Protein AF-0000000068884683 (afdb_homodimer)

Secondary structure (DSSP, 8-state):
--EEEEEEPP---SHHHHH-GGGT-EESS-EEE-TTT--EEE-SSEEEE--STTTSB-HHHHHHHB-EEEEEEEEEEEES-EEEEEEEE-TT-SSPEEEEEEEEEE--EEEEEEEEEEEP--TT--EEEEEEEESS-EEEEEEEEEEEESSPPPP--EEEEEEESS-HHHHHHHHHHHIIIIITSSSGGGGSEEEEEEETT--S-HHHH--SSEEEEE----HHHHHHHHHHHHHHTSSS--SEEEEEESSEEE-HHHHHHHHHHHTTB-GGGTTPEEE-EEEESSSTTEEEES-EEE-TTT--EEESS--EETTSHHHHHHHHH--HHHHHTT-EEE--TTEEEEEHHHHHHH-PPPS-SSSSHHHHHHHHH---EE--TT-EEEE--SGGG--HIIIIIIHHHHHHHHHHHT--SS-HHHHHHHHHHHHHHHHHTT-HHHHHHHHHHHHHHHT-THHHHSTTHHHHHHHHHHHSPPPEEHHHHHHHHHHTT-TT--GGG--HHHHH------HHHHHHHHHHTTTTSSS-TTS------SS--SEEEE--TT---HHHHTT-SEEEEEETTTTEEEEEE--HHHHHHHHHHHHHHHHHHHHHHHHHHHHHHHHHHHHTSHHHHHHHHT--/--EEEEEEPP---SHHHHH-GGGT-EESS-EEE-TTT--EEE-SSEEEE--STTTSB-HHHHHHHB-EEEEEEEEEEEES-EEEEEEEE-TT-SS-EEEEEEEEEE--EEEEEEEEEEEP--TT--EEEEEEEESS-EEEEEEEEEEEESSPPPP--EEEEEEESS-HHHHHHHHHHHIIIIITSSSGGGGSEEEEEEETT--S-HHHH--SSEEEEE----HHHHHHHHHHHHHHTSSS--SEEEEE-SSEEE-HHHHHHHHHHHTTB-GGGTTPEEE-EEEESSSTTEEEES-EEE-TTT--EEESS--EETTSHHHHHHHHH--HHHHHTT-EEE--TTEEEEEHHHHHHH-PPPS-SSSSHHHHHHHHH---EE--TT-EEEE--SGGG--HIIIIIIHHHHHHHHHHHT--SS-HHHHHHHHHHHHHHHHHTT-HHHHHHHHHHHHHHHT-THHHHSTTHHHHHHHHHHHSPPPEEHHHHHHHHHHTT-TT--GGG--HHHHH------HHHHHHHHHHTTTTSSS-TTS------SS--SEEEE--TT---HHHHTT-SEEEEEETTTTEEEEEE--HHHHHHHHHHHHHHHHHHHHHHHHHHHHHHHHHHHHTSHHHHHHHTT--

Solvent-accessible surface area (backbone atoms only — not comparable to full-atom values): 64513 Å² total; per-residue (Å²): 118,51,67,44,81,47,44,62,57,61,84,69,69,48,43,66,35,58,42,38,33,28,35,33,36,48,42,58,45,61,70,49,70,39,86,86,77,62,34,35,34,38,68,38,57,36,42,41,33,22,66,24,35,51,34,27,42,53,44,38,54,43,57,70,46,28,39,59,76,39,45,34,38,36,32,30,39,29,32,40,34,32,37,42,29,34,26,36,30,40,62,55,41,71,57,83,37,77,40,90,85,38,65,47,80,42,72,60,33,93,52,81,40,82,45,75,44,73,56,87,81,60,93,68,33,39,32,38,24,37,32,40,41,28,73,24,38,33,39,38,36,80,37,33,33,35,32,28,32,67,65,75,74,47,90,64,29,42,24,38,25,29,39,39,63,82,46,61,77,40,40,52,51,51,52,50,45,43,48,54,64,42,55,60,37,96,50,76,57,33,80,31,48,37,37,35,37,27,26,33,51,60,74,68,66,36,79,78,67,34,53,99,49,30,44,49,40,73,40,74,61,43,41,56,28,41,28,49,40,49,33,52,52,52,34,55,65,35,95,71,49,29,47,28,40,33,31,28,53,31,75,47,50,76,48,66,64,22,57,50,34,51,55,45,47,65,24,40,44,30,80,92,44,66,68,28,31,41,26,25,26,38,22,22,54,86,49,64,47,37,33,53,34,42,36,29,24,29,38,50,78,55,55,45,85,40,54,36,51,76,69,41,38,43,55,38,62,48,39,44,46,42,64,73,66,58,63,45,61,80,70,43,62,90,32,42,50,26,42,51,49,65,29,26,30,40,31,38,69,55,40,73,71,68,40,44,44,49,62,61,22,55,68,51,32,38,48,44,42,27,43,66,62,58,59,53,77,44,71,52,76,49,31,42,37,23,30,67,60,62,79,84,52,71,44,58,36,50,68,29,18,36,44,45,21,36,49,51,49,35,33,43,46,65,54,56,46,89,47,72,60,26,48,50,48,37,50,50,52,51,36,50,53,26,46,52,62,37,35,55,49,45,27,48,38,28,49,48,14,47,51,53,45,70,62,37,56,69,54,53,72,42,95,47,54,50,58,50,50,54,47,34,59,67,57,31,74,73,64,37,46,43,72,56,38,46,52,52,35,56,76,70,63,47,59,89,73,51,74,88,71,46,42,68,67,59,30,68,45,60,41,86,69,51,70,67,54,49,51,46,34,67,74,18,43,48,68,55,47,78,66,76,70,73,68,75,64,48,80,56,59,91,70,59,77,55,26,56,32,53,53,53,83,88,63,74,53,60,37,46,47,57,64,49,55,26,34,38,28,34,37,57,79,78,44,27,20,41,79,29,55,70,46,57,69,58,49,50,51,50,50,50,51,50,52,51,53,50,51,52,42,68,76,39,45,66,58,49,39,51,48,27,41,65,42,38,64,53,55,14,28,66,66,46,46,31,61,74,67,70,49,132,119,52,67,43,79,45,45,60,56,63,83,69,70,48,45,66,33,58,42,40,34,28,33,34,36,47,42,58,44,63,71,47,68,39,86,86,77,60,34,34,35,37,68,38,56,35,41,43,34,22,66,23,34,49,34,29,42,54,44,38,57,43,57,69,45,28,38,57,76,41,44,32,40,35,33,29,38,29,31,41,34,33,36,42,30,35,24,35,30,40,61,54,41,72,54,82,36,77,40,90,86,39,63,48,79,42,72,60,34,92,50,81,38,81,44,77,44,72,55,88,81,60,93,68,32,39,32,40,25,36,30,39,40,28,72,24,37,33,40,37,34,79,39,32,32,33,32,28,29,67,65,76,74,47,90,65,27,43,23,39,26,29,38,39,65,84,47,60,78,39,41,52,52,50,50,50,46,43,47,54,62,42,55,59,37,94,50,76,56,32,81,31,47,36,38,35,38,26,27,30,52,61,75,68,65,38,78,79,69,34,54,98,47,31,42,50,40,73,38,74,63,42,41,57,27,42,27,49,40,49,34,51,52,53,34,55,65,35,97,71,51,31,47,28,40,32,31,26,53,32,74,46,51,74,49,68,65,22,57,51,34,50,55,44,47,64,24,40,42,29,78,92,44,65,69,29,30,41,26,26,27,37,20,23,53,88,50,65,48,37,35,53,34,41,36,30,23,28,38,50,78,54,54,45,84,39,54,37,50,77,71,41,40,44,55,36,60,49,39,44,45,41,65,72,66,58,64,43,61,80,69,44,62,90,31,42,51,26,40,52,49,64,28,27,29,39,31,39,68,54,40,73,71,66,39,46,45,50,64,59,23,54,66,51,32,39,50,44,43,27,42,66,63,58,59,54,78,45,70,54,76,49,30,42,36,25,30,67,61,64,78,86,53,71,43,58,37,50,67,28,18,34,44,44,20,36,48,51,49,34,32,43,46,64,53,56,45,90,46,69,62,26,48,51,49,37,52,49,51,51,35,48,53,25,47,53,62,36,35,55,49,45,26,47,38,28,50,50,14,46,52,54,44,72,62,36,57,71,54,52,71,42,95,46,55,51,57,51,50,52,49,34,59,68,56,32,74,74,64,37,45,44,72,56,39,45,51,52,37,55,74,70,63,49,58,87,73,51,76,88,71,47,41,68,65,58,30,69,44,60,42,85,70,50,71,67,56,49,50,46,34,67,74,19,44,48,66,57,46,78,68,74,68,75,69,74,62,47,79,56,59,91,70,60,76,53,25,54,33,54,53,53,83,88,64,76,50,59,37,44,48,57,65,49,54,27,35,37,28,34,37,57,78,77,44,27,20,41,79,30,55,69,48,58,69,57,50,49,52,51,50,50,52,50,52,50,52,49,51,52,42,68,74,38,45,69,56,49,39,51,48,27,41,66,43,39,64,52,55,15,29,68,67,46,48,32,60,75,66,69,51,132

Sequence (1264 aa):
MPSIRFANVLMEITPRALSYPTMYYHTNQPVRVNPDTHEWFVEGAGTIDFTTYFNSLSTMKLLKYTRATGFHLHLEVKGNACTITQTKAYRLSSSPEIDPTVFAKVQASNKWQSINLDLTVDENMVLAGFQIETTGAIVVRDAYYTLDIDGELTDIELSLSTTTFKKESYITKNIELVKKEILGSDNDIAKHFRMHVIDNGCTLPYKELSTDKVTISPNENVGGAGGFARGMIESMEQDVPATHVLLMDDDVEVSPESIMRTYNLLRIVKPEYSEAFVSGAMLNYEDVQDMKEDTGFIDPQIGICVAAKIPLQVTKFVDIVFNEVYDENLRVGDGRRYAAWWYCCIPMSVIKRNGMPLPVFVRYDDVEYGIRCNPTFMTMNGLCIWHSKFEIRYNAAVERYQSIRNGMIAQMTTGLAPSIDTFLRELHDQVDLELKKFNYTDAELALKGFEDFLKGPDFIKQPIVQEKFVQANQEKEKLVSFPELQQMADDMGLEGFDVSKLTRQEIDNDKPRSIQQRAFDFLTINGQRLLHSSIHGAKGTPGKRYALISSAGWIYPAGSIHGENIIIAIDWFNRRGTIRTKNLKQYNAVTKRYKRDLAYFKKNRERLSAEYKAASKELTSIQYWKQYLGMKMPSIRFANVLMEITPRALSYPTMYYHTNQPVRVNPDTHEWFVEGAGTIDFTTYFNSLSTMKLLKYTRATGFHLHLEVKGNACTITQTKAYRLSSSPEIDPTVFAKVQASNKWQSINLDLTVDENMVLAGFQIETTGAIVVRDAYYTLDIDGELTDIELSLSTTTFKKESYITKNIELVKKEILGSDNDIAKHFRMHVIDNGCTLPYKELSTDKVTISPNENVGGAGGFARGMIESMEQDVPATHVLLMDDDVEVSPESIMRTYNLLRIVKPEYSEAFVSGAMLNYEDVQDMKEDTGFIDPQIGICVAAKIPLQVTKFVDIVFNEVYDENLRVGDGRRYAAWWYCCIPMSVIKRNGMPLPVFVRYDDVEYGIRCNPTFMTMNGLCIWHSKFEIRYNAAVERYQSIRNGMIAQMTTGLAPSIDTFLRELHDQVDLELKKFNYTDAELALKGFEDFLKGPDFIKQPIVQEKFVQANQEKEKLVSFPELQQMADDMGLEGFDVSKLTRQEIDNDKPRSIQQRAFDFLTINGQRLLHSSIHGAKGTPGKRYALISSAGWIYPAGSIHGENIIIAIDWFNRRGTIRTKNLKQYNAVTKRYKRDLAYFKKNRERLSAEYKAASKELTSIQYWKQYLGMK

InterPro domains:
  IPR029044 Nucleotide-diphospho-sugar transferases [SSF53448] (191-376)

Organism: Bifidobacterium longum (strain NCC 2705) (NCBI:txid206672)

Radius of gyration: 32.86 Å; Cα contacts (8 Å, |Δi|>4): 2726; chains: 2; bounding box: 90×82×82 Å

Foldseek 3Di:
DDKAFQFFQDDDDPPLCVVQVLQRKDWPFDKDADPPQRKMKGAFFTKIWGLFLRAKDQQLQCVVWFQFDWKKKKKKKAAAKKKKWKWFDFLQDQDTHTDPVWMDTDHHHRDIDMDMTTDDDDNGTRIMTIMMGGHGMMMMDDITMMTDGDDFWDDFQEEEFEEDEPPCVQQVVVLVCCVVPPLVDPHPNVVRYAYEYEYCHPPDPQVVSDDPRYGYHYFHQLAPQLRVQVSLVCQCPDPPRGQKYKFAYRAWADDVSLVSNVRSSQRTTDPLCVFAKEFFWEAAPVRRQKTCARKWWQDQQQGDIDHLDHIFGRSRSSRQSCVSVPDSCVVQPPTAMFHDRNTMMGGSVLCVVQFGFFSLRDDCSRVLSRRQSRHHYRYHRNNHIHDHDVQLVFDLLVVQASCLQNSLLSCLARNRHPDSVSSVNNLVVLLLLCVLQQQLQSSVNNLNNLVLNLVAPVSSLASCNVVSSVVSRVRGDDWDAQVVQVVVCVVVVQPPDDLVPDDPCQQDDADDDDPVLVVCCVVCSLPQNPPPSPDCLPPPPVRGQEFHYAQRSVDRRPRRSRNHQKYWHASVVVRIIDIHGDDNVSVVVSVVSSVVSVVSCVVCVVVRSVRSNVCSPVSRHSVSSCVNTVHD/DDKAFQFFQDDDDPPLCVVQVLQRKDWPFDKDADPPQRKMKGAFFTKIWGLFLAAKDQQLQCVVWFQFDWKKKKKKKAAAKKKKWKWFDFLQDQDTHTDPVWMDTDHHHRDIDMDMTTDDDDNGTRIMTIMMGGHGMMMMDDITMMTDGDDFWDDFQEEEFEEDEPPCVQQVVVLVCCVVPPLVDPHPNVVRYAYEYEYCHPPDPQVVSDDPRYHYHYFHQLAPQLRVQVSLVCQCPDPPRGQKYKFAYRRWADDVSLVSNVRSSQRTTDPLCVFAKEFFWEAAPVRRQKTCARKWWQDQQQGDIDHLDHIFGRSRSSRQSCVSVPDSCVVQPPTAMFHDRNTMMGGSVLCVVQFGFFSLRDDCSRVLSRRQSRHHYRYHRNNHIHDHDVQLVFDLLCVQASCLQNSLLSCLARNRHPDSVSSVNNLVVLLLLCVLQQQLQSSVNNLNNLVLNLVAPVSSLDSCNVVSSVVSRVRGDDWDAQVVQVVVCVVVVQPPDDLVPDDPCQQDDADDDDPVLVVCCVVCSLPQRPPPSPPCLPPPPPRRQEFHYAQRSVDRRPRRSRNHQKYWHASVVRRIIDIGGDDNVSVVVSVVSSVVSVVSCVVCVVVRSVRSNVCSDVSRHSVSSCVNTVHD

Nearest PDB structures (foldseek):
  4fix-assembly1_A  TM=7.776E-01  e=6.505E-44  Mycobacterium tuberculosis H37Rv
  2wze-assembly1_A  TM=4.498E-01  e=3.645E-06  Acetivibrio thermocellus
  8h3u-assembly1_A  TM=4.537E-01  e=2.315E-03  Homo sapiens
  3k51-assembly1_A  TM=3.789E-01  e=4.440E-03  Homo sapiens
  8jnr-assembly1_D  TM=3.680E-01  e=9.650E-02  Homo sapiens

pLDDT: mean 94.24, std 9.15, range [35.12, 98.88]

Structure (mmCIF, N/CA/C/O backbone):
data_AF-0000000068884683-model_v1
#
loop_
_entity.id
_entity.type
_entity.pdbx_description
1 polymer Galactofuranosyltransferase
#
loop_
_atom_site.group_PDB
_atom_site.id
_atom_site.type_symbol
_atom_site.label_atom_id
_atom_site.label_alt_id
_atom_site.label_comp_id
_atom_site.label_asym_id
_atom_site.label_entity_id
_atom_site.label_seq_id
_atom_site.pdbx_PDB_ins_code
_atom_site.Cartn_x
_atom_site.Cartn_y
_atom_site.Cartn_z
_atom_site.occupancy
_atom_site.B_iso_or_equiv
_atom_site.auth_seq_id
_atom_site.auth_comp_id
_atom_site.auth_asym_id
_atom_site.auth_atom_id
_atom_site.pdbx_PDB_model_num
ATOM 1 N N . MET A 1 1 ? 4.547 -41.812 15.906 1 79.62 1 MET A N 1
ATOM 2 C CA . MET A 1 1 ? 4.105 -41.031 14.742 1 79.62 1 MET A CA 1
ATOM 3 C C . MET A 1 1 ? 5.285 -40.312 14.094 1 79.62 1 MET A C 1
ATOM 5 O O . MET A 1 1 ? 6.102 -39.719 14.781 1 79.62 1 MET A O 1
ATOM 9 N N . PRO A 1 2 ? 5.469 -40.531 12.781 1 90.06 2 PRO A N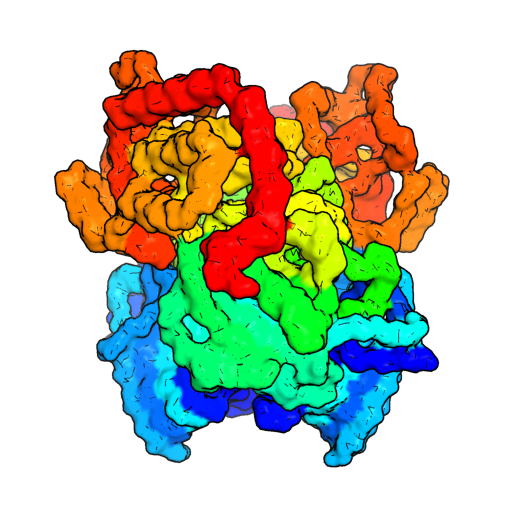 1
ATOM 10 C CA . PRO A 1 2 ? 6.598 -39.844 12.141 1 90.06 2 PRO A CA 1
ATOM 11 C C . PRO A 1 2 ? 6.5 -38.312 12.227 1 90.06 2 PRO A C 1
ATOM 13 O O . PRO A 1 2 ? 5.41 -37.781 12.445 1 90.06 2 PRO A O 1
ATOM 16 N N . SER A 1 3 ? 7.602 -37.719 12.289 1 94.19 3 SER A N 1
ATOM 17 C CA . SER A 1 3 ? 7.703 -36.25 12.266 1 94.19 3 SER A CA 1
ATOM 18 C C . SER A 1 3 ? 8.555 -35.781 11.094 1 94.19 3 SER A C 1
ATOM 20 O O . SER A 1 3 ? 9.391 -36.531 10.578 1 94.19 3 SER A O 1
ATOM 22 N N . ILE A 1 4 ? 8.258 -34.656 10.641 1 96.44 4 ILE A N 1
ATOM 23 C CA . ILE A 1 4 ? 9.023 -34.094 9.531 1 96.44 4 ILE A CA 1
ATOM 24 C C . ILE A 1 4 ? 9.422 -32.656 9.852 1 96.44 4 ILE A C 1
ATOM 26 O O . ILE A 1 4 ? 8.641 -31.891 10.43 1 96.44 4 ILE A O 1
ATOM 30 N N . ARG A 1 5 ? 10.656 -32.312 9.578 1 97.12 5 ARG A N 1
ATOM 31 C CA . ARG A 1 5 ? 11.023 -30.891 9.547 1 97.12 5 ARG A CA 1
ATOM 32 C C . ARG A 1 5 ? 10.32 -30.172 8.406 1 97.12 5 ARG A C 1
ATOM 34 O O . ARG A 1 5 ? 10.648 -30.375 7.234 1 97.12 5 ARG A O 1
ATOM 41 N N . PHE A 1 6 ? 9.414 -29.312 8.727 1 98 6 PHE A N 1
ATOM 42 C CA . PHE A 1 6 ? 8.516 -28.75 7.715 1 98 6 PHE A CA 1
ATOM 43 C C . PHE A 1 6 ? 9.039 -27.422 7.207 1 98 6 PHE A C 1
ATOM 45 O O . PHE A 1 6 ? 9.008 -27.141 6.004 1 98 6 PHE A O 1
ATOM 52 N N . ALA A 1 7 ? 9.43 -26.562 8.117 1 97.88 7 ALA A N 1
ATOM 53 C CA . ALA A 1 7 ? 9.82 -25.203 7.75 1 97.88 7 ALA A CA 1
ATOM 54 C C . ALA A 1 7 ? 10.992 -24.719 8.602 1 97.88 7 ALA A C 1
ATOM 56 O O . ALA A 1 7 ? 11.031 -24.969 9.812 1 97.88 7 ALA A O 1
ATOM 57 N N . ASN A 1 8 ? 11.914 -24.062 8.008 1 97.06 8 ASN A N 1
ATOM 58 C CA . ASN A 1 8 ? 13.008 -23.406 8.719 1 97.06 8 ASN A CA 1
ATOM 59 C C . ASN A 1 8 ? 12.656 -21.969 9.086 1 97.06 8 ASN A C 1
ATOM 61 O O . ASN A 1 8 ? 11.82 -21.328 8.422 1 97.06 8 ASN A O 1
ATOM 65 N N . VAL A 1 9 ? 13.203 -21.5 10.164 1 97.81 9 VAL A N 1
ATOM 66 C CA . VAL A 1 9 ? 13.133 -20.078 10.477 1 97.81 9 VAL A CA 1
ATOM 67 C C . VAL A 1 9 ? 14.203 -19.328 9.695 1 97.81 9 VAL A C 1
ATOM 69 O O . VAL A 1 9 ? 15.391 -19.609 9.828 1 97.81 9 VAL A O 1
ATOM 72 N N . LEU A 1 10 ? 13.727 -18.375 8.93 1 96.88 10 LEU A N 1
ATOM 73 C CA . LEU A 1 10 ? 14.609 -17.688 7.988 1 96.88 10 LEU A CA 1
ATOM 74 C C . LEU A 1 10 ? 15.141 -16.391 8.586 1 96.88 10 LEU A C 1
ATOM 76 O O . LEU A 1 10 ? 14.375 -15.586 9.109 1 96.88 10 LEU A O 1
ATOM 80 N N . MET A 1 11 ? 16.406 -16.25 8.555 1 95.56 11 MET A N 1
ATOM 81 C CA . MET A 1 11 ? 17.141 -15.016 8.805 1 95.56 11 MET A CA 1
ATOM 82 C C . MET A 1 11 ? 18.078 -14.688 7.648 1 95.56 11 MET A C 1
ATOM 84 O O . MET A 1 11 ? 19.188 -15.195 7.586 1 95.56 11 MET A O 1
ATOM 88 N N . GLU A 1 12 ? 17.578 -13.852 6.73 1 92.19 12 GLU A N 1
ATOM 89 C CA . GLU A 1 12 ? 18.297 -13.602 5.484 1 92.19 12 GLU A CA 1
ATOM 90 C C . GLU A 1 12 ? 18.953 -12.227 5.492 1 92.19 12 GLU A C 1
ATOM 92 O O . GLU A 1 12 ? 18.531 -11.328 6.223 1 92.19 12 GLU A O 1
ATOM 97 N N . ILE A 1 13 ? 20.031 -12.07 4.727 1 92.81 13 ILE A N 1
ATOM 98 C CA . ILE A 1 13 ? 20.719 -10.789 4.613 1 92.81 13 ILE A CA 1
ATOM 99 C C . ILE A 1 13 ? 20.797 -10.375 3.146 1 92.81 13 ILE A C 1
ATOM 101 O O . ILE A 1 13 ? 21.75 -9.703 2.736 1 92.81 13 ILE A O 1
ATOM 105 N N . THR A 1 14 ? 19.906 -10.93 2.258 1 92.56 14 THR A N 1
ATOM 106 C CA . THR A 1 14 ? 19.797 -10.445 0.886 1 92.56 14 THR A CA 1
ATOM 107 C C . THR A 1 14 ? 19.328 -8.992 0.859 1 92.56 14 THR A C 1
ATOM 109 O O . THR A 1 14 ? 18.766 -8.5 1.837 1 92.56 14 THR A O 1
ATOM 112 N N . PRO A 1 15 ? 19.547 -8.297 -0.246 1 92.62 15 PRO A N 1
ATOM 113 C CA . PRO A 1 15 ? 19.062 -6.918 -0.336 1 92.62 15 PRO A CA 1
ATOM 114 C C . PRO A 1 15 ? 17.578 -6.797 -0.038 1 92.62 15 PRO A C 1
ATOM 116 O O . PRO A 1 15 ? 17.141 -5.832 0.603 1 92.62 15 PRO A O 1
ATOM 119 N N . ARG A 1 16 ? 16.828 -7.789 -0.42 1 93.19 16 ARG A N 1
ATOM 120 C CA . ARG A 1 16 ? 15.391 -7.797 -0.158 1 93.19 16 ARG A CA 1
ATOM 121 C C . ARG A 1 16 ? 15.109 -7.887 1.338 1 93.19 16 ARG A C 1
ATOM 123 O O . ARG A 1 16 ? 14.281 -7.137 1.865 1 93.19 16 ARG A O 1
ATOM 130 N N . ALA A 1 17 ? 15.797 -8.766 2.004 1 93.94 17 ALA A N 1
ATOM 131 C CA . ALA A 1 17 ? 15.594 -8.977 3.436 1 93.94 17 ALA A CA 1
ATOM 132 C C . ALA A 1 17 ? 16.062 -7.77 4.238 1 93.94 17 ALA A C 1
ATOM 134 O O . ALA A 1 17 ? 15.453 -7.414 5.254 1 93.94 17 ALA A O 1
ATOM 135 N N . LEU A 1 18 ? 17.141 -7.168 3.777 1 94.88 18 LEU A N 1
ATOM 136 C CA . LEU A 1 18 ? 17.672 -5.988 4.453 1 94.88 18 LEU A CA 1
ATOM 137 C C . LEU A 1 18 ? 16.75 -4.797 4.285 1 94.88 18 LEU A C 1
ATOM 139 O O . LEU A 1 18 ? 16.641 -3.947 5.172 1 94.88 18 LEU A O 1
ATOM 143 N N . SER A 1 19 ? 16.047 -4.773 3.186 1 94.94 19 SER A N 1
ATOM 144 C CA . SER A 1 19 ? 15.125 -3.68 2.9 1 94.94 19 SER A CA 1
ATOM 145 C C . SER A 1 19 ? 13.828 -3.828 3.693 1 94.94 19 SER A C 1
ATOM 147 O O . SER A 1 19 ? 13.234 -2.834 4.113 1 94.94 19 SER A O 1
ATOM 149 N N . TYR A 1 20 ? 13.359 -5.055 3.852 1 95.62 20 TYR A N 1
ATOM 150 C CA . TYR A 1 20 ? 12.102 -5.324 4.539 1 95.62 20 TYR A CA 1
ATOM 151 C C . TYR A 1 20 ? 12.234 -6.508 5.488 1 95.62 20 TYR A C 1
ATOM 153 O O . TYR A 1 20 ? 11.641 -7.562 5.266 1 95.62 20 TYR A O 1
ATOM 161 N N . PRO A 1 21 ? 12.859 -6.234 6.594 1 96.06 21 PRO A N 1
ATOM 162 C CA . PRO A 1 21 ? 13.094 -7.328 7.539 1 96.06 21 PRO A CA 1
ATOM 163 C C . PRO A 1 21 ? 11.805 -7.879 8.133 1 96.06 21 PRO A C 1
ATOM 165 O O . PRO A 1 21 ? 11.773 -9.016 8.617 1 96.06 21 PRO A O 1
ATOM 168 N N . THR A 1 22 ? 10.695 -7.133 8.031 1 96.62 22 THR A N 1
ATOM 169 C CA . THR A 1 22 ? 9.438 -7.504 8.672 1 96.62 22 THR A CA 1
ATOM 170 C C . THR A 1 22 ? 8.773 -8.664 7.938 1 96.62 22 THR A C 1
ATOM 172 O O . THR A 1 22 ? 7.801 -9.242 8.43 1 96.62 22 THR A O 1
ATOM 175 N N . MET A 1 23 ? 9.297 -9.055 6.777 1 97.31 23 MET A N 1
ATOM 176 C CA . MET A 1 23 ? 8.875 -10.305 6.148 1 97.31 23 MET A CA 1
ATOM 177 C C . MET A 1 23 ? 9.305 -11.508 6.98 1 97.31 23 MET A C 1
ATOM 179 O O . MET A 1 23 ? 8.742 -12.594 6.848 1 97.31 23 MET A O 1
ATOM 183 N N . TYR A 1 24 ? 10.344 -11.227 7.898 1 97.88 24 TYR A N 1
ATOM 184 C CA . TYR A 1 24 ? 10.977 -12.328 8.609 1 97.88 24 TYR A CA 1
ATOM 185 C C . TYR A 1 24 ? 10.812 -12.18 10.109 1 97.88 24 TYR A C 1
ATOM 187 O O . TYR A 1 24 ? 10.648 -13.172 10.828 1 97.88 24 TYR A O 1
ATOM 195 N N . TYR A 1 25 ? 10.898 -10.93 10.609 1 97.88 25 TYR A N 1
ATOM 196 C CA . TYR A 1 25 ? 10.781 -10.727 12.047 1 97.88 25 TYR A CA 1
ATOM 197 C C . TYR A 1 25 ? 10.445 -9.273 12.367 1 97.88 25 TYR A C 1
ATOM 199 O O . TYR A 1 25 ? 10.648 -8.383 11.531 1 97.88 25 TYR A O 1
ATOM 207 N N . HIS A 1 26 ? 9.844 -9.039 13.523 1 97.19 26 HIS A N 1
ATOM 208 C CA . HIS A 1 26 ? 9.695 -7.738 14.172 1 97.19 26 HIS A CA 1
ATOM 209 C C . HIS A 1 26 ? 10.508 -7.668 15.453 1 97.19 26 HIS A C 1
ATOM 211 O O . HIS A 1 26 ? 10.531 -8.625 16.234 1 97.19 26 HIS A O 1
ATOM 217 N N . THR A 1 27 ? 11.242 -6.578 15.641 1 97.12 27 THR A N 1
ATOM 218 C CA . THR A 1 27 ? 12.102 -6.52 16.812 1 97.12 27 THR A CA 1
ATOM 219 C C . THR A 1 27 ? 12.25 -5.086 17.312 1 97.12 27 THR A C 1
ATOM 221 O O . THR A 1 27 ? 11.93 -4.137 16.594 1 97.12 27 THR A O 1
ATOM 224 N N . ASN A 1 28 ? 12.586 -4.93 18.578 1 95.81 28 ASN A N 1
ATOM 225 C CA . ASN A 1 28 ? 12.938 -3.623 19.125 1 95.81 28 ASN A CA 1
ATOM 226 C C . ASN A 1 28 ? 14.422 -3.545 19.484 1 95.81 28 ASN A C 1
ATOM 228 O O . ASN A 1 28 ? 14.844 -2.643 20.203 1 95.81 28 ASN A O 1
ATOM 232 N N . GLN A 1 29 ? 15.219 -4.551 18.953 1 95.06 29 GLN A N 1
ATOM 233 C CA . GLN A 1 29 ? 16.672 -4.559 19.109 1 95.06 29 GLN A CA 1
ATOM 234 C C . GLN A 1 29 ? 17.359 -4.863 17.797 1 95.06 29 GLN A C 1
ATOM 236 O O . GLN A 1 29 ? 16.828 -5.59 16.953 1 95.06 29 GLN A O 1
ATOM 241 N N . PRO A 1 30 ? 18.547 -4.344 17.625 1 93.94 30 PRO A N 1
ATOM 242 C CA . PRO A 1 30 ? 19.297 -4.691 16.406 1 93.94 30 PRO A CA 1
ATOM 243 C C . PRO A 1 30 ? 19.594 -6.188 16.312 1 93.94 30 PRO A C 1
ATOM 245 O O . PRO A 1 30 ? 19.859 -6.84 17.328 1 93.94 30 PRO A O 1
ATOM 248 N N . VAL A 1 31 ? 19.531 -6.688 15.133 1 95.31 31 VAL A N 1
ATOM 249 C CA . VAL A 1 31 ? 19.781 -8.094 14.852 1 95.31 31 VAL A CA 1
ATOM 250 C C . VAL A 1 31 ? 20.906 -8.227 13.82 1 95.31 31 VAL A C 1
ATOM 252 O O . VAL A 1 31 ? 20.953 -7.449 12.859 1 95.31 31 VAL A O 1
ATOM 255 N N . ARG A 1 32 ? 21.828 -9.133 14.117 1 92.88 32 ARG A N 1
ATOM 256 C CA . ARG A 1 32 ? 22.906 -9.438 13.18 1 92.88 32 ARG A CA 1
ATOM 257 C C . ARG A 1 32 ? 22.922 -10.922 12.82 1 92.88 32 ARG A C 1
ATOM 259 O O . ARG A 1 32 ? 22.672 -11.773 13.664 1 92.88 32 ARG A O 1
ATOM 266 N N . VAL A 1 33 ? 23.234 -11.188 11.523 1 95.12 33 VAL A N 1
ATOM 267 C CA . VAL A 1 33 ? 23.266 -12.57 11.055 1 95.12 33 VAL A CA 1
ATOM 268 C C . VAL A 1 33 ? 24.656 -12.883 10.492 1 95.12 33 VAL A C 1
ATOM 270 O O . VAL A 1 33 ? 25.203 -12.109 9.711 1 95.12 33 VAL A O 1
ATOM 273 N N . ASN A 1 34 ? 25.219 -13.922 10.961 1 92.19 34 ASN A N 1
ATOM 274 C CA . ASN A 1 34 ? 26.453 -14.43 10.383 1 92.19 34 ASN A CA 1
ATOM 275 C C . ASN A 1 34 ? 26.172 -15.289 9.148 1 92.19 34 ASN A C 1
ATOM 277 O O . ASN A 1 34 ? 25.594 -16.375 9.266 1 92.19 34 ASN A O 1
ATOM 281 N N . PRO A 1 35 ? 26.609 -14.867 8.031 1 86.69 35 PRO A N 1
ATOM 282 C CA . PRO A 1 35 ? 26.25 -15.578 6.805 1 86.69 35 PRO A CA 1
ATOM 283 C C . PRO A 1 35 ? 26.891 -16.969 6.719 1 86.69 35 PRO A C 1
ATOM 285 O O . PRO A 1 35 ? 26.406 -17.828 5.992 1 86.69 35 PRO A O 1
ATOM 288 N N . ASP A 1 36 ? 27.953 -17.188 7.438 1 87.06 36 ASP A N 1
ATOM 289 C CA . ASP A 1 36 ? 28.688 -18.438 7.344 1 87.06 36 ASP A CA 1
ATOM 290 C C . ASP A 1 36 ? 28.094 -19.484 8.289 1 87.06 36 ASP A C 1
ATOM 292 O O . ASP A 1 36 ? 27.891 -20.641 7.895 1 87.06 36 ASP A O 1
ATOM 296 N N . THR A 1 37 ? 27.797 -19.016 9.469 1 90.62 37 THR A N 1
ATOM 297 C CA . THR A 1 37 ? 27.344 -19.969 10.477 1 90.62 37 THR A CA 1
ATOM 298 C C . THR A 1 37 ? 25.812 -19.984 10.57 1 90.62 37 THR A C 1
ATOM 300 O O . THR A 1 37 ? 25.234 -20.859 11.188 1 90.62 37 THR A O 1
ATOM 303 N N . HIS A 1 38 ? 25.125 -19.016 9.961 1 90.06 38 HIS A N 1
ATOM 304 C CA . HIS A 1 38 ? 23.672 -18.828 9.992 1 90.06 38 HIS A CA 1
ATOM 305 C C . HIS A 1 38 ? 23.188 -18.578 11.414 1 90.06 38 HIS A C 1
ATOM 307 O O . HIS A 1 38 ? 22 -18.734 11.711 1 90.06 38 HIS A O 1
ATOM 313 N N . GLU A 1 39 ? 24.188 -18.156 12.297 1 96.5 39 GLU A N 1
ATOM 314 C CA . GLU A 1 39 ? 23.828 -17.688 13.633 1 96.5 39 GLU A CA 1
ATOM 315 C C . GLU A 1 39 ? 23.281 -16.266 13.594 1 96.5 39 GLU A C 1
ATOM 317 O O . GLU A 1 39 ? 23.766 -15.438 12.828 1 96.5 39 GLU A O 1
ATOM 322 N N . TRP A 1 40 ? 22.281 -16.047 14.32 1 95.62 40 TRP A N 1
ATOM 323 C CA . TRP A 1 40 ? 21.781 -14.672 14.375 1 95.62 40 TRP A CA 1
ATOM 324 C C . TRP A 1 40 ? 21.812 -14.141 15.805 1 95.62 40 TRP A C 1
ATOM 326 O O . TRP A 1 40 ? 21.578 -14.891 16.75 1 95.62 40 TRP A O 1
ATOM 336 N N . PHE A 1 41 ? 22.203 -12.945 15.977 1 95.94 41 PHE A N 1
ATOM 337 C CA . PHE A 1 41 ? 22.484 -12.266 17.234 1 95.94 41 PHE A CA 1
ATOM 338 C C . PHE A 1 41 ? 21.422 -11.203 17.516 1 95.94 41 PHE A C 1
ATOM 340 O O . PHE A 1 41 ? 21.109 -10.391 16.656 1 95.94 41 PHE A O 1
ATOM 347 N N . VAL A 1 42 ? 20.828 -11.25 18.703 1 96.38 42 VAL A N 1
ATOM 348 C CA . VAL A 1 42 ? 20.031 -10.156 19.234 1 96.38 42 VAL A CA 1
ATOM 349 C C . VAL A 1 42 ? 20.844 -9.359 20.25 1 96.38 42 VAL A C 1
ATOM 351 O O . VAL A 1 42 ? 21.25 -9.898 21.281 1 96.38 42 VAL A O 1
ATOM 354 N N . GLU A 1 43 ? 21.094 -8.125 20.094 1 93 43 GLU A N 1
ATOM 355 C CA . GLU A 1 43 ? 22.172 -7.383 20.719 1 93 43 GLU A CA 1
ATOM 356 C C . GLU A 1 43 ? 21.797 -6.922 22.125 1 93 43 GLU A C 1
ATOM 358 O O . GLU A 1 43 ? 22.656 -6.562 22.922 1 93 43 GLU A O 1
ATOM 363 N N . GLY A 1 44 ? 20.578 -6.914 22.516 1 93.75 44 GLY A N 1
ATOM 364 C CA . GLY A 1 44 ? 20.219 -6.391 23.812 1 93.75 44 GLY A CA 1
ATOM 365 C C . GLY A 1 44 ? 18.906 -6.941 24.344 1 93.75 44 GLY A C 1
ATOM 366 O O . GLY A 1 44 ? 18.328 -7.852 23.75 1 93.75 44 GLY A O 1
ATOM 367 N N . ALA A 1 45 ? 18.562 -6.391 25.547 1 97.25 45 ALA A N 1
ATOM 368 C CA . ALA A 1 45 ? 17.297 -6.777 26.172 1 97.25 45 ALA A CA 1
ATOM 369 C C . ALA A 1 45 ? 16.109 -6.285 25.359 1 97.25 45 ALA A C 1
ATOM 371 O O . ALA A 1 45 ? 16.031 -5.105 25.016 1 97.25 45 ALA A O 1
ATOM 372 N N . GLY A 1 46 ? 15.289 -7.16 24.953 1 97.31 46 GLY A N 1
ATOM 373 C CA . GLY A 1 46 ? 14.133 -6.785 24.156 1 97.31 46 GLY A CA 1
ATOM 374 C C . GLY A 1 46 ? 13.375 -7.98 23.594 1 97.31 46 GLY A C 1
ATOM 375 O O . GLY A 1 46 ? 13.328 -9.039 24.234 1 97.31 46 GLY A O 1
ATOM 376 N N . THR A 1 47 ? 12.68 -7.711 22.547 1 97.94 47 THR A N 1
ATOM 377 C CA . THR A 1 47 ? 11.836 -8.758 21.984 1 97.94 47 THR A CA 1
ATOM 378 C C . THR A 1 47 ? 12.086 -8.891 20.484 1 97.94 47 THR A C 1
ATOM 380 O O . THR A 1 47 ? 12.422 -7.91 19.812 1 97.94 47 THR A O 1
ATOM 383 N N . ILE A 1 48 ? 11.984 -10.07 19.984 1 98.19 48 ILE A N 1
ATOM 384 C CA . ILE A 1 48 ? 11.945 -10.375 18.562 1 98.19 48 ILE A CA 1
ATOM 385 C C . ILE A 1 48 ? 10.812 -11.359 18.281 1 98.19 48 ILE A C 1
ATOM 387 O O . ILE A 1 48 ? 10.703 -12.398 18.938 1 98.19 48 ILE A O 1
ATOM 391 N N . ASP A 1 49 ? 9.938 -10.961 17.391 1 98.69 49 ASP A N 1
ATOM 392 C CA . ASP A 1 49 ? 8.734 -11.727 17.062 1 98.69 49 ASP A CA 1
ATOM 393 C C . ASP A 1 49 ? 8.797 -12.273 15.648 1 98.69 49 ASP A C 1
ATOM 395 O O . ASP A 1 49 ? 9.133 -11.547 14.711 1 98.69 49 ASP A O 1
ATOM 399 N N . PHE A 1 50 ? 8.461 -13.555 15.477 1 98.75 50 PHE A N 1
ATOM 400 C CA . PHE A 1 50 ? 8.633 -14.234 14.203 1 98.75 50 PHE A CA 1
ATOM 401 C C . PHE A 1 50 ? 7.289 -14.562 13.57 1 98.75 50 PHE A C 1
ATOM 403 O O . PHE A 1 50 ? 7.207 -15.414 12.68 1 98.75 50 PHE A O 1
ATOM 410 N N . THR A 1 51 ? 6.156 -13.914 14.07 1 98.69 51 THR A N 1
ATOM 411 C CA . THR A 1 51 ? 4.844 -14.086 13.461 1 98.69 51 THR A CA 1
ATOM 412 C C . THR A 1 51 ? 4.742 -13.297 12.156 1 98.69 51 THR A C 1
ATOM 414 O O . THR A 1 51 ? 4.039 -12.289 12.094 1 98.69 51 THR A O 1
ATOM 417 N N . THR A 1 52 ? 5.434 -13.797 11.164 1 98.56 52 THR A N 1
ATOM 418 C CA . THR A 1 52 ? 5.598 -13.094 9.898 1 98.56 52 THR A CA 1
ATOM 419 C C . THR A 1 52 ? 5.266 -14.008 8.719 1 98.56 52 THR A C 1
ATOM 421 O O . THR A 1 52 ? 4.91 -15.172 8.922 1 98.56 52 THR A O 1
ATOM 424 N N . TYR A 1 53 ? 5.289 -13.453 7.48 1 98.62 53 TYR A N 1
ATOM 425 C CA . TYR A 1 53 ? 4.961 -14.141 6.242 1 98.62 53 TYR A CA 1
ATOM 426 C C . TYR A 1 53 ? 5.801 -15.398 6.078 1 98.62 53 TYR A C 1
ATOM 428 O O . TYR A 1 53 ? 5.297 -16.438 5.645 1 98.62 53 TYR A O 1
ATOM 436 N N . PHE A 1 54 ? 7.121 -15.352 6.469 1 98.62 54 PHE A N 1
ATOM 437 C CA . PHE A 1 54 ? 8.031 -16.453 6.199 1 98.62 54 PHE A CA 1
ATOM 438 C C . PHE A 1 54 ? 8.227 -17.312 7.441 1 98.62 54 PHE A C 1
ATOM 440 O O . PHE A 1 54 ? 8.539 -18.5 7.34 1 98.62 54 PHE A O 1
ATOM 447 N N . ASN A 1 55 ? 7.969 -16.734 8.648 1 98.81 55 ASN A N 1
ATOM 448 C CA . ASN A 1 55 ? 8.5 -17.453 9.797 1 98.81 55 ASN A CA 1
ATOM 449 C C . ASN A 1 55 ? 7.387 -17.906 10.734 1 98.81 55 ASN A C 1
ATOM 451 O O . ASN A 1 55 ? 7.656 -18.391 11.836 1 98.81 55 ASN A O 1
ATOM 455 N N . SER A 1 56 ? 6.16 -17.719 10.367 1 98.69 56 SER A N 1
ATOM 456 C CA . SER A 1 56 ? 5.055 -18.344 11.078 1 98.69 56 SER A CA 1
ATOM 457 C C . SER A 1 56 ? 4.52 -19.547 10.32 1 98.69 56 SER A C 1
ATOM 459 O O . SER A 1 56 ? 4.805 -19.719 9.133 1 98.69 56 SER A O 1
ATOM 461 N N . LEU A 1 57 ? 3.852 -20.438 11.008 1 98.5 57 LEU A N 1
ATOM 462 C CA . LEU A 1 57 ? 3.172 -21.562 10.383 1 98.5 57 LEU A CA 1
ATOM 463 C C . LEU A 1 57 ? 1.739 -21.203 10.008 1 98.5 57 LEU A C 1
ATOM 465 O O . LEU A 1 57 ? 1.011 -20.625 10.82 1 98.5 57 LEU A O 1
ATOM 469 N N . SER A 1 58 ? 1.369 -21.5 8.789 1 98.5 58 SER A N 1
ATOM 470 C CA . SER A 1 58 ? -0.017 -21.359 8.352 1 98.5 58 SER A CA 1
ATOM 471 C C . SER A 1 58 ? -0.882 -22.5 8.891 1 98.5 58 SER A C 1
ATOM 473 O O . SER A 1 58 ? -1.359 -23.344 8.117 1 98.5 58 SER A O 1
ATOM 475 N N . THR A 1 59 ? -1.199 -22.484 10.125 1 98.62 59 THR A N 1
ATOM 476 C CA . THR A 1 59 ? -1.793 -23.625 10.812 1 98.62 59 THR A CA 1
ATOM 477 C C . THR A 1 59 ? -3.186 -23.922 10.266 1 98.62 59 THR A C 1
ATOM 479 O O . THR A 1 59 ? -3.572 -25.078 10.133 1 98.62 59 THR A O 1
ATOM 482 N N . MET A 1 60 ? -3.973 -22.859 9.961 1 98.06 60 MET A N 1
ATOM 483 C CA . MET A 1 60 ? -5.301 -23.094 9.398 1 98.06 60 MET A CA 1
ATOM 484 C C . MET A 1 60 ? -5.215 -23.891 8.109 1 98.06 60 MET A C 1
ATOM 486 O O . MET A 1 60 ? -5.953 -24.875 7.926 1 98.06 60 MET A O 1
ATOM 490 N N . LYS A 1 61 ? -4.332 -23.578 7.234 1 98.44 61 LYS A N 1
ATOM 491 C CA . LYS A 1 61 ? -4.203 -24.25 5.945 1 98.44 61 LYS A CA 1
ATOM 492 C C . LYS A 1 61 ? -3.506 -25.594 6.098 1 98.44 61 LYS A C 1
ATOM 494 O O . LYS A 1 61 ? -3.816 -26.547 5.375 1 98.44 61 LYS A O 1
ATOM 499 N N . LEU A 1 62 ? -2.576 -25.656 7.02 1 98.69 62 LEU A N 1
ATOM 500 C CA . LEU A 1 62 ? -1.947 -26.953 7.281 1 98.69 62 LEU A CA 1
ATOM 501 C C . LEU A 1 62 ? -2.973 -27.969 7.781 1 98.69 62 LEU A C 1
ATOM 503 O O . LEU A 1 62 ? -2.969 -29.125 7.352 1 98.69 62 LEU A O 1
ATOM 507 N N . LEU A 1 63 ? -3.811 -27.516 8.695 1 98.19 63 LEU A N 1
ATOM 508 C CA . LEU A 1 63 ? -4.855 -28.406 9.188 1 98.19 63 LEU A CA 1
ATOM 509 C C . LEU A 1 63 ? -5.816 -28.797 8.07 1 98.19 63 LEU A C 1
ATOM 511 O O . LEU A 1 63 ? -6.324 -29.922 8.039 1 98.19 63 LEU A O 1
ATOM 515 N N . LYS A 1 64 ? -6.031 -27.906 7.16 1 98 64 LYS A N 1
ATOM 516 C CA . LYS A 1 64 ? -6.941 -28.141 6.043 1 98 64 LYS A CA 1
ATOM 517 C C . LYS A 1 64 ? -6.324 -29.109 5.031 1 98 64 LYS A C 1
ATOM 519 O O . LYS A 1 64 ? -6.969 -30.062 4.605 1 98 64 LYS A O 1
ATOM 524 N N . TYR A 1 65 ? -5.066 -28.938 4.648 1 98.56 65 TYR A N 1
ATOM 525 C CA . TYR A 1 65 ? -4.469 -29.609 3.498 1 98.56 65 TYR A CA 1
ATOM 526 C C . TYR A 1 65 ? -3.785 -30.906 3.91 1 98.56 65 TYR A C 1
ATOM 528 O O . TYR A 1 65 ? -3.545 -31.781 3.076 1 98.56 65 TYR A O 1
ATOM 536 N N . THR A 1 66 ? -3.412 -31 5.227 1 98.5 66 THR A N 1
ATOM 537 C CA . THR A 1 66 ? -2.443 -32.031 5.547 1 98.5 66 THR A CA 1
ATOM 538 C C . THR A 1 66 ? -2.973 -32.938 6.656 1 98.5 66 THR A C 1
ATOM 540 O O . THR A 1 66 ? -4.043 -32.688 7.211 1 98.5 66 THR A O 1
ATOM 543 N N . ARG A 1 67 ? -2.174 -33.969 6.938 1 98.06 67 ARG A N 1
ATOM 544 C CA . ARG A 1 67 ? -2.467 -34.938 7.992 1 98.06 67 ARG A CA 1
ATOM 545 C C . ARG A 1 67 ? -1.681 -34.625 9.258 1 98.06 67 ARG A C 1
ATOM 547 O O . ARG A 1 67 ? -1.413 -35.5 10.07 1 98.06 67 ARG A O 1
ATOM 554 N N . ALA A 1 68 ? -1.263 -33.406 9.422 1 98 68 ALA A N 1
ATOM 555 C CA . ALA A 1 68 ? -0.496 -32.969 10.602 1 98 68 ALA A CA 1
ATOM 556 C C . ALA A 1 68 ? -1.344 -33.062 11.867 1 98 68 ALA A C 1
ATOM 558 O O . ALA A 1 68 ? -2.492 -32.625 11.883 1 98 68 ALA A O 1
ATOM 559 N N . THR A 1 69 ? -0.741 -33.562 12.93 1 96.94 69 THR A N 1
ATOM 560 C CA . THR A 1 69 ? -1.458 -33.719 14.188 1 96.94 69 THR A CA 1
ATOM 561 C C . THR A 1 69 ? -0.735 -33 15.32 1 96.94 69 THR A C 1
ATOM 563 O O . THR A 1 69 ? -1.315 -32.75 16.375 1 96.94 69 THR A O 1
ATOM 566 N N . GLY A 1 70 ? 0.517 -32.719 15.094 1 98.06 70 GLY A N 1
ATOM 567 C CA . GLY A 1 70 ? 1.319 -32.031 16.094 1 98.06 70 GLY A CA 1
ATOM 568 C C . GLY A 1 70 ? 2.262 -31.016 15.5 1 98.06 70 GLY A C 1
ATOM 569 O O . GLY A 1 70 ? 2.705 -31.156 14.359 1 98.06 70 GLY A O 1
ATOM 570 N N . PHE A 1 71 ? 2.555 -30.047 16.25 1 98.69 71 PHE A N 1
ATOM 571 C CA . PHE A 1 71 ? 3.379 -28.922 15.836 1 98.69 71 PHE A CA 1
ATOM 572 C C . PHE A 1 71 ? 4.43 -28.594 16.891 1 98.69 71 PHE A C 1
ATOM 574 O O . PHE A 1 71 ? 4.113 -28.484 18.078 1 98.69 71 PHE A O 1
ATOM 581 N N . HIS A 1 72 ? 5.691 -28.453 16.438 1 98.62 72 HIS A N 1
ATOM 582 C CA . HIS A 1 72 ? 6.797 -28.234 17.359 1 98.62 72 HIS A CA 1
ATOM 583 C C . HIS A 1 72 ? 7.77 -27.188 16.812 1 98.62 72 HIS A C 1
ATOM 585 O O . HIS A 1 72 ? 7.93 -27.078 15.602 1 98.62 72 HIS A O 1
ATOM 591 N N . LEU A 1 73 ? 8.375 -26.469 17.719 1 98.75 73 LEU A N 1
ATOM 592 C CA . LEU A 1 73 ? 9.445 -25.531 17.406 1 98.75 73 LEU A CA 1
ATOM 593 C C . LEU A 1 73 ? 10.758 -25.953 18.062 1 98.75 73 LEU A C 1
ATOM 595 O O . LEU A 1 73 ? 10.789 -26.312 19.234 1 98.75 73 LEU A O 1
ATOM 599 N N . HIS A 1 74 ? 11.758 -26.016 17.266 1 98.69 74 HIS A N 1
ATOM 600 C CA . HIS A 1 74 ? 13.102 -26.281 17.766 1 98.69 74 HIS A CA 1
ATOM 601 C C . HIS A 1 74 ? 14.023 -25.078 17.531 1 98.69 74 HIS A C 1
ATOM 603 O O . HIS A 1 74 ? 13.961 -24.453 16.469 1 98.69 74 HIS A O 1
ATOM 609 N N . LEU A 1 75 ? 14.797 -24.719 18.453 1 98.56 75 LEU A N 1
ATOM 610 C CA . LEU A 1 75 ? 15.898 -23.781 18.266 1 98.56 75 LEU A CA 1
ATOM 611 C C . LEU A 1 75 ? 16.969 -23.969 19.328 1 98.56 75 LEU A C 1
ATOM 613 O O . LEU A 1 75 ? 16.734 -24.625 20.344 1 98.56 75 LEU A O 1
ATOM 617 N N . GLU A 1 76 ? 18.141 -23.5 19.062 1 98.69 76 GLU A N 1
ATOM 618 C CA . GLU A 1 76 ? 19.234 -23.469 20.016 1 98.69 76 GLU A CA 1
ATOM 619 C C . GLU A 1 76 ? 19.641 -22.047 20.359 1 98.69 76 GLU A C 1
ATOM 621 O O . GLU A 1 76 ? 19.719 -21.188 19.469 1 98.69 76 GLU A O 1
ATOM 626 N N . VAL A 1 77 ? 19.844 -21.844 21.656 1 98.56 77 VAL A N 1
ATOM 627 C CA . VAL A 1 77 ? 20.125 -20.469 22.078 1 98.56 77 VAL A CA 1
ATOM 628 C C . VAL A 1 77 ? 21.266 -20.469 23.094 1 98.56 77 VAL A C 1
ATOM 630 O O . VAL A 1 77 ? 21.438 -21.438 23.844 1 98.56 77 VAL A O 1
ATOM 633 N N . LYS A 1 78 ? 22.047 -19.516 23.125 1 98.19 78 LYS A N 1
ATOM 634 C CA . LYS A 1 78 ? 23.016 -19.219 24.188 1 98.19 78 LYS A CA 1
ATOM 635 C C . LYS A 1 78 ? 23.094 -17.719 24.469 1 98.19 78 LYS A C 1
ATOM 637 O O . LYS A 1 78 ? 22.656 -16.906 23.641 1 98.19 78 LYS A O 1
ATOM 642 N N . GLY A 1 79 ? 23.609 -17.359 25.641 1 98.19 79 GLY A N 1
ATOM 643 C CA . GLY A 1 79 ? 23.688 -15.961 26.047 1 98.19 79 GLY A CA 1
ATOM 644 C C . GLY A 1 79 ? 22.859 -15.664 27.281 1 98.19 79 GLY A C 1
ATOM 645 O O . GLY A 1 79 ? 22.844 -16.453 28.234 1 98.19 79 GLY A O 1
ATOM 646 N N . ASN A 1 80 ? 22.234 -14.539 27.359 1 98.5 80 ASN A N 1
ATOM 647 C CA . ASN A 1 80 ? 21.453 -14.109 28.516 1 98.5 80 ASN A CA 1
ATOM 648 C C . ASN A 1 80 ? 20.141 -14.867 28.609 1 98.5 80 ASN A C 1
ATOM 650 O O . ASN A 1 80 ? 19.781 -15.633 27.719 1 98.5 80 ASN A O 1
ATOM 654 N N . ALA A 1 81 ? 19.516 -14.695 29.719 1 98.56 81 ALA A N 1
ATOM 655 C CA . ALA A 1 81 ? 18.234 -15.367 29.953 1 98.56 81 ALA A CA 1
ATOM 656 C C . ALA A 1 81 ? 17.172 -14.859 28.969 1 98.56 81 ALA A C 1
ATOM 658 O O . ALA A 1 81 ? 17.156 -13.68 28.625 1 98.56 81 ALA A O 1
ATOM 659 N N . CYS A 1 82 ? 16.391 -15.766 28.469 1 98.5 82 CYS A N 1
ATOM 660 C CA . CYS A 1 82 ? 15.305 -15.383 27.578 1 98.5 82 CYS A CA 1
ATOM 661 C C . CYS A 1 82 ? 14.117 -16.312 27.734 1 98.5 82 CYS A C 1
ATOM 663 O O . CYS A 1 82 ? 14.219 -17.359 28.391 1 98.5 82 CYS A O 1
ATOM 665 N N . THR A 1 83 ? 13.016 -15.875 27.312 1 98.69 83 THR A N 1
ATOM 666 C CA . THR A 1 83 ? 11.789 -16.656 27.297 1 98.69 83 THR A CA 1
ATOM 667 C C . THR A 1 83 ? 11.25 -16.781 25.859 1 98.69 83 THR A C 1
ATOM 669 O O . THR A 1 83 ? 11.07 -15.766 25.172 1 98.69 83 THR A O 1
ATOM 672 N N . ILE A 1 84 ? 11.109 -18.031 25.406 1 98.81 84 ILE A N 1
ATOM 673 C CA . ILE A 1 84 ? 10.492 -18.312 24.109 1 98.81 84 ILE A CA 1
ATOM 674 C C . ILE A 1 84 ? 9.016 -18.656 24.312 1 98.81 84 ILE A C 1
ATOM 676 O O . ILE A 1 84 ? 8.68 -19.609 25.016 1 98.81 84 ILE A O 1
ATOM 680 N N . THR A 1 85 ? 8.148 -17.828 23.688 1 98.81 85 THR A N 1
ATOM 681 C CA . THR A 1 85 ? 6.715 -18 23.875 1 98.81 85 THR A CA 1
ATOM 682 C C . THR A 1 85 ? 6.004 -18.156 22.531 1 98.81 85 THR A C 1
ATOM 684 O O . THR A 1 85 ? 6.34 -17.453 21.562 1 98.81 85 THR A O 1
ATOM 687 N N . GLN A 1 86 ? 5.02 -19.094 22.484 1 98.81 86 GLN A N 1
ATOM 688 C CA . GLN A 1 86 ? 4.215 -19.234 21.281 1 98.81 86 GLN A CA 1
ATOM 689 C C . GLN A 1 86 ? 3.367 -17.984 21.031 1 98.81 86 GLN A C 1
ATOM 691 O O . GLN A 1 86 ? 2.812 -17.406 21.969 1 98.81 86 GLN A O 1
ATOM 696 N N . THR A 1 87 ? 3.354 -17.531 19.781 1 98.81 87 THR A N 1
ATOM 697 C CA . THR A 1 87 ? 2.383 -16.531 19.344 1 98.81 87 THR A CA 1
ATOM 698 C C . THR A 1 87 ? 1.319 -17.172 18.453 1 98.81 87 THR A C 1
ATOM 700 O O . THR A 1 87 ? 1.541 -18.25 17.875 1 98.81 87 THR A O 1
ATOM 703 N N . LYS A 1 88 ? 0.151 -16.594 18.406 1 98.38 88 LYS A N 1
ATOM 704 C CA . LYS A 1 88 ? -0.96 -17.094 17.594 1 98.38 88 LYS A CA 1
ATOM 705 C C . LYS A 1 88 ? -1.718 -15.938 16.938 1 98.38 88 LYS A C 1
ATOM 707 O O . LYS A 1 88 ? -1.576 -14.781 17.344 1 98.38 88 LYS A O 1
ATOM 712 N N . ALA A 1 89 ? -2.395 -16.234 15.914 1 98.25 89 ALA A N 1
ATOM 713 C CA . ALA A 1 89 ? -3.297 -15.312 15.234 1 98.25 89 ALA A CA 1
ATOM 714 C C . ALA A 1 89 ? -4.586 -16.016 14.812 1 98.25 89 ALA A C 1
ATOM 716 O O . ALA A 1 89 ? -4.562 -17.172 14.383 1 98.25 89 ALA A O 1
ATOM 717 N N . TYR A 1 90 ? -5.641 -15.328 15.008 1 97.44 90 TYR A N 1
ATOM 718 C CA . TYR A 1 90 ? -6.945 -15.758 14.516 1 97.44 90 TYR A CA 1
ATOM 719 C C . TYR A 1 90 ? -7.434 -14.844 13.398 1 97.44 90 TYR A C 1
ATOM 721 O O . TYR A 1 90 ? -6.711 -13.945 12.961 1 97.44 90 TYR A O 1
ATOM 729 N N . ARG A 1 91 ? -8.602 -15.086 12.883 1 97.69 91 ARG A N 1
ATOM 730 C CA . ARG A 1 91 ? -9.102 -14.492 11.648 1 97.69 91 ARG A CA 1
ATOM 731 C C . ARG A 1 91 ? -9.125 -12.969 11.742 1 97.69 91 ARG A C 1
ATOM 733 O O . ARG A 1 91 ? -8.875 -12.273 10.758 1 97.69 91 ARG A O 1
ATOM 740 N N . LEU A 1 92 ? -9.398 -12.414 12.93 1 96.06 92 LEU A N 1
ATOM 741 C CA . LEU A 1 92 ? -9.555 -10.969 13.062 1 96.06 92 LEU A CA 1
ATOM 742 C C . LEU A 1 92 ? -8.5 -10.398 14 1 96.06 92 LEU A C 1
ATOM 744 O O . LEU A 1 92 ? -8.688 -9.32 14.562 1 96.06 92 LEU A O 1
ATOM 748 N N . SER A 1 93 ? -7.352 -11.188 14.203 1 95.81 93 SER A N 1
ATOM 749 C CA . SER A 1 93 ? -6.25 -10.648 14.992 1 95.81 93 SER A CA 1
ATOM 750 C C . SER A 1 93 ? -5.617 -9.445 14.312 1 95.81 93 SER A C 1
ATOM 752 O O . SER A 1 93 ? -5.305 -9.492 13.117 1 95.81 93 SER A O 1
ATOM 754 N N . SER A 1 94 ? -5.488 -8.344 15.055 1 92.94 94 SER A N 1
ATOM 755 C CA . SER A 1 94 ? -4.871 -7.148 14.5 1 92.94 94 SER A CA 1
ATOM 756 C C . SER A 1 94 ? -3.371 -7.117 14.773 1 92.94 94 SER A C 1
ATOM 758 O O . SER A 1 94 ? -2.641 -6.32 14.188 1 92.94 94 SER A O 1
ATOM 760 N N . SER A 1 95 ? -2.896 -7.938 15.688 1 95.06 95 SER A N 1
ATOM 761 C CA . SER A 1 95 ? -1.495 -8.148 16.047 1 95.06 95 SER A CA 1
ATOM 762 C C . SER A 1 95 ? -1.267 -9.555 16.578 1 95.06 95 SER A C 1
ATOM 764 O O . SER A 1 95 ? -2.219 -10.242 16.953 1 95.06 95 SER A O 1
ATOM 766 N N . PRO A 1 96 ? 0.01 -9.984 16.547 1 97.62 96 PRO A N 1
ATOM 767 C CA . PRO A 1 96 ? 0.278 -11.297 17.125 1 97.62 96 PRO A CA 1
ATOM 768 C C . PRO A 1 96 ? -0.16 -11.391 18.594 1 97.62 96 PRO A C 1
ATOM 770 O O . PRO A 1 96 ? 0.047 -10.453 19.359 1 97.62 96 PRO A O 1
ATOM 773 N N . GLU A 1 97 ? -0.781 -12.5 18.922 1 97.56 97 GLU A N 1
ATOM 774 C CA . GLU A 1 97 ? -1.22 -12.742 20.297 1 97.56 97 GLU A CA 1
ATOM 775 C C . GLU A 1 97 ? -0.296 -13.734 21 1 97.56 97 GLU A C 1
ATOM 777 O O . GLU A 1 97 ? 0.04 -14.781 20.453 1 97.56 97 GLU A O 1
ATOM 782 N N . ILE A 1 98 ? 0.065 -13.43 22.203 1 97.62 98 ILE A N 1
ATOM 783 C CA . ILE A 1 98 ? 0.951 -14.289 22.984 1 97.62 98 ILE A CA 1
ATOM 784 C C . ILE A 1 98 ? 0.134 -15.359 23.688 1 97.62 98 ILE A C 1
ATOM 786 O O . ILE A 1 98 ? -0.915 -15.07 24.281 1 97.62 98 ILE A O 1
ATOM 790 N N . ASP A 1 99 ? 0.536 -16.578 23.609 1 96.69 99 ASP A N 1
ATOM 791 C CA . ASP A 1 99 ? -0.015 -17.656 24.422 1 96.69 99 ASP A CA 1
ATOM 792 C C . ASP A 1 99 ? 0.797 -17.844 25.703 1 96.69 99 ASP A C 1
ATOM 794 O O . ASP A 1 99 ? 1.839 -18.5 25.703 1 96.69 99 ASP A O 1
ATOM 798 N N . PRO A 1 100 ? 0.339 -17.406 26.812 1 94.69 100 PRO A N 1
ATOM 799 C CA . PRO A 1 100 ? 1.143 -17.422 28.047 1 94.69 100 PRO A CA 1
ATOM 800 C C . PRO A 1 100 ? 1.307 -18.828 28.609 1 94.69 100 PRO A C 1
ATOM 802 O O . PRO A 1 100 ? 2.117 -19.031 29.516 1 94.69 100 PRO A O 1
ATOM 805 N N . THR A 1 101 ? 0.601 -19.766 28.031 1 97 101 THR A N 1
ATOM 806 C CA . THR A 1 101 ? 0.649 -21.109 28.578 1 97 101 THR A CA 1
ATOM 807 C C . THR A 1 101 ? 1.689 -21.953 27.844 1 97 101 THR A C 1
ATOM 809 O O . THR A 1 101 ? 2.068 -23.031 28.328 1 97 101 THR A O 1
ATOM 812 N N . VAL A 1 102 ? 2.168 -21.562 26.75 1 98.44 102 VAL A N 1
ATOM 813 C CA . VAL A 1 102 ? 3.139 -22.312 25.969 1 98.44 102 VAL A CA 1
ATOM 814 C C . VAL A 1 102 ? 4.438 -21.516 25.844 1 98.44 102 VAL A C 1
ATOM 816 O O . VAL A 1 102 ? 4.602 -20.703 24.938 1 98.44 102 VAL A O 1
ATOM 819 N N . PHE A 1 103 ? 5.371 -21.797 26.719 1 98.44 103 PHE A N 1
ATOM 820 C CA . PHE A 1 103 ? 6.629 -21.047 26.719 1 98.44 103 PHE A CA 1
ATOM 821 C C . PHE A 1 103 ? 7.754 -21.906 27.281 1 98.44 103 PHE A C 1
ATOM 823 O O . PHE A 1 103 ? 7.508 -22.953 27.891 1 98.44 103 PHE A O 1
ATOM 830 N N . ALA A 1 104 ? 8.969 -21.562 26.984 1 98.5 104 ALA A N 1
ATOM 831 C CA . ALA A 1 104 ? 10.188 -22.125 27.562 1 98.5 104 ALA A CA 1
ATOM 832 C C . ALA A 1 104 ? 11.078 -21.031 28.141 1 98.5 104 ALA A C 1
ATOM 834 O O . ALA A 1 104 ? 11.461 -20.094 27.438 1 98.5 104 ALA A O 1
ATOM 835 N N . LYS A 1 105 ? 11.391 -21.109 29.406 1 98.12 105 LYS A N 1
ATOM 836 C CA . LYS A 1 105 ? 12.359 -20.219 30.031 1 98.12 105 LYS A CA 1
ATOM 837 C C . LYS A 1 105 ? 13.781 -20.781 29.906 1 98.12 105 LYS A C 1
ATOM 839 O O . LYS A 1 105 ? 14.031 -21.938 30.25 1 98.12 105 LYS A O 1
ATOM 844 N N . VAL A 1 106 ? 14.602 -20 29.422 1 98.31 106 VAL A N 1
ATOM 845 C CA . VAL A 1 106 ? 15.984 -20.406 29.219 1 98.31 106 VAL A CA 1
ATOM 846 C C . VAL A 1 106 ? 16.906 -19.578 30.125 1 98.31 106 VAL A C 1
ATOM 848 O O . VAL A 1 106 ? 16.891 -18.344 30.078 1 98.31 106 VAL A O 1
ATOM 851 N N . GLN A 1 107 ? 17.734 -20.234 30.906 1 98.06 107 GLN A N 1
ATOM 852 C CA . GLN A 1 107 ? 18.672 -19.547 31.781 1 98.06 107 GLN A CA 1
ATOM 853 C C . GLN A 1 107 ? 19.891 -19.047 31 1 98.06 107 GLN A C 1
ATOM 855 O O . GLN A 1 107 ? 20.219 -19.578 29.953 1 98.06 107 GLN A O 1
ATOM 860 N N . ALA A 1 108 ? 20.484 -18.016 31.547 1 98.31 108 ALA A N 1
ATOM 861 C CA . ALA A 1 108 ? 21.703 -17.531 30.938 1 98.31 108 ALA A CA 1
ATOM 862 C C . ALA A 1 108 ? 22.781 -18.625 30.891 1 98.31 108 ALA A C 1
ATOM 864 O O . ALA A 1 108 ? 22.922 -19.391 31.844 1 98.31 108 ALA A O 1
ATOM 865 N N . SER A 1 109 ? 23.391 -18.812 29.734 1 98.12 109 SER A N 1
ATOM 866 C CA . SER A 1 109 ? 24.453 -19.797 29.594 1 98.12 109 SER A CA 1
ATOM 867 C C . SER A 1 109 ? 25.359 -19.469 28.391 1 98.12 109 SER A C 1
ATOM 869 O O . SER A 1 109 ? 24.891 -18.938 27.391 1 98.12 109 SER A O 1
ATOM 871 N N . ASN A 1 110 ? 26.609 -19.797 28.469 1 96.81 110 ASN A N 1
ATOM 872 C CA . ASN A 1 110 ? 27.531 -19.641 27.359 1 96.81 110 ASN A CA 1
ATOM 873 C C . ASN A 1 110 ? 27.562 -20.891 26.484 1 96.81 110 ASN A C 1
ATOM 875 O O . ASN A 1 110 ? 28.234 -20.922 25.438 1 96.81 110 ASN A O 1
ATOM 879 N N . LYS A 1 111 ? 26.844 -21.859 26.891 1 97.81 111 LYS A N 1
ATOM 880 C CA . LYS A 1 111 ? 26.719 -23.078 26.094 1 97.81 111 LYS A CA 1
ATOM 881 C C . LYS A 1 111 ? 25.391 -23.125 25.344 1 97.81 111 LYS A C 1
ATOM 883 O O . LYS A 1 111 ? 24.391 -22.562 25.812 1 97.81 111 LYS A O 1
ATOM 888 N N . TRP A 1 112 ? 25.469 -23.781 24.25 1 98.19 112 TRP A N 1
ATOM 889 C CA . TRP A 1 112 ? 24.25 -23.922 23.484 1 98.19 112 TRP A CA 1
ATOM 890 C C . TRP A 1 112 ? 23.203 -24.734 24.234 1 98.19 112 TRP A C 1
ATOM 892 O O . TRP A 1 112 ? 23.531 -25.797 24.797 1 98.19 112 TRP A O 1
ATOM 902 N N . GLN A 1 113 ? 22.047 -24.234 24.266 1 98.44 113 GLN A N 1
ATOM 903 C CA . GLN A 1 113 ? 20.906 -24.938 24.844 1 98.44 113 GLN A CA 1
ATOM 904 C C . GLN A 1 113 ? 19.859 -25.234 23.781 1 98.44 113 GLN A C 1
ATOM 906 O O . GLN A 1 113 ? 19.391 -24.328 23.094 1 98.44 113 GLN A O 1
ATOM 911 N N . SER A 1 114 ? 19.531 -26.484 23.688 1 98.31 114 SER A N 1
ATOM 912 C CA . SER A 1 114 ? 18.5 -26.922 22.734 1 98.31 114 SER A CA 1
ATOM 913 C C . SER A 1 114 ? 17.109 -26.812 23.344 1 98.31 114 SER A C 1
ATOM 915 O O . SER A 1 114 ? 16.828 -27.406 24.391 1 98.31 114 SER A O 1
ATOM 917 N N . ILE A 1 115 ? 16.297 -26.094 22.672 1 98.31 115 ILE A N 1
ATOM 918 C CA . ILE A 1 115 ? 14.93 -25.875 23.156 1 98.31 115 ILE A CA 1
ATOM 919 C C . ILE A 1 115 ? 13.938 -26.516 22.188 1 98.31 115 ILE A C 1
ATOM 921 O O . ILE A 1 115 ? 14.023 -26.312 20.984 1 98.31 115 ILE A O 1
ATOM 925 N N . ASN A 1 116 ? 13.062 -27.328 22.703 1 98.12 116 ASN A N 1
ATOM 926 C CA . ASN A 1 116 ? 11.922 -27.875 21.984 1 98.12 116 ASN A CA 1
ATOM 927 C C . ASN A 1 116 ? 10.602 -27.453 22.609 1 98.12 116 ASN A C 1
ATOM 929 O O . ASN A 1 116 ? 10.328 -27.75 23.766 1 98.12 116 ASN A O 1
ATOM 933 N N . LEU A 1 117 ? 9.891 -26.766 21.891 1 98.31 117 LEU A N 1
ATOM 934 C CA . LEU A 1 117 ? 8.609 -26.25 22.359 1 98.31 117 LEU A CA 1
ATOM 935 C C . LEU A 1 117 ? 7.449 -26.906 21.625 1 98.31 117 LEU A C 1
ATOM 937 O O . LEU A 1 117 ? 7.367 -26.828 20.391 1 98.31 117 LEU A O 1
ATOM 941 N N . ASP A 1 118 ? 6.547 -27.578 22.359 1 98.31 118 ASP A N 1
ATOM 942 C CA . ASP A 1 118 ? 5.316 -28.109 21.781 1 98.31 118 ASP A CA 1
ATOM 943 C C . ASP A 1 118 ? 4.266 -27 21.641 1 98.31 118 ASP A C 1
ATOM 945 O O . ASP A 1 118 ? 3.809 -26.438 22.641 1 98.31 118 ASP A O 1
ATOM 949 N N . LEU A 1 119 ? 3.926 -26.734 20.422 1 98.62 119 LEU A N 1
ATOM 950 C CA . LEU A 1 119 ? 2.963 -25.672 20.156 1 98.62 119 LEU A CA 1
ATOM 951 C C . LEU A 1 119 ? 1.533 -26.188 20.297 1 98.62 119 LEU A C 1
ATOM 953 O O . LEU A 1 119 ? 1.256 -27.344 19.969 1 98.62 119 LEU A O 1
ATOM 957 N N . THR A 1 120 ? 0.727 -25.359 20.781 1 98.25 120 THR A N 1
ATOM 958 C CA . THR A 1 120 ? -0.702 -25.641 20.812 1 98.25 120 THR A CA 1
ATOM 959 C C . THR A 1 120 ? -1.41 -25.016 19.625 1 98.25 120 THR A C 1
ATOM 961 O O . THR A 1 120 ? -1.31 -23.812 19.406 1 98.25 120 THR A O 1
ATOM 964 N N . VAL A 1 121 ? -2.096 -25.859 18.875 1 98.06 121 VAL A N 1
ATOM 965 C CA . VAL A 1 121 ? -2.818 -25.391 17.688 1 98.06 121 VAL A CA 1
ATOM 966 C C . VAL A 1 121 ? -4.277 -25.844 17.766 1 98.06 121 VAL A C 1
ATOM 968 O O . VAL A 1 121 ? -4.562 -27.031 17.938 1 98.06 121 VAL A O 1
ATOM 971 N N . ASP A 1 122 ? -5.168 -24.875 17.719 1 95.75 122 ASP A N 1
ATOM 972 C CA . ASP A 1 122 ? -6.59 -25.219 17.688 1 95.75 122 ASP A CA 1
ATOM 973 C C . ASP A 1 122 ? -7.172 -25.031 16.297 1 95.75 122 ASP A C 1
ATOM 975 O O . ASP A 1 122 ? -6.492 -24.531 15.391 1 95.75 122 ASP A O 1
ATOM 979 N N . GLU A 1 123 ? -8.438 -25.422 16.078 1 94.75 123 GLU A N 1
ATOM 980 C CA . GLU A 1 123 ? -9.047 -25.531 14.766 1 94.75 123 GLU A CA 1
ATOM 981 C C . GLU A 1 123 ? -9.281 -24.156 14.156 1 94.75 123 GLU A C 1
ATOM 983 O O . GLU A 1 123 ? -9.453 -24.016 12.938 1 94.75 123 GLU A O 1
ATOM 988 N N . ASN A 1 124 ? -9.234 -23.094 14.938 1 94.94 124 ASN A N 1
ATOM 989 C CA . ASN A 1 124 ? -9.547 -21.766 14.422 1 94.94 124 ASN A CA 1
ATOM 990 C C . ASN A 1 124 ? -8.281 -20.922 14.25 1 94.94 124 ASN A C 1
ATOM 992 O O . ASN A 1 124 ? -8.336 -19.812 13.711 1 94.94 124 ASN A O 1
ATOM 996 N N . MET A 1 125 ? -7.16 -21.484 14.688 1 97.69 125 MET A N 1
ATOM 997 C CA . MET A 1 125 ? -5.906 -20.75 14.617 1 97.69 125 MET A CA 1
ATOM 998 C C . MET A 1 125 ? -5.438 -20.594 13.18 1 97.69 125 MET A C 1
ATOM 1000 O O . MET A 1 125 ? -5.391 -21.578 12.43 1 97.69 125 MET A O 1
ATOM 1004 N N . VAL A 1 126 ? -5.125 -19.359 12.766 1 98.56 126 VAL A N 1
ATOM 1005 C CA . VAL A 1 126 ? -4.727 -19.062 11.391 1 98.56 126 VAL A CA 1
ATOM 1006 C C . VAL A 1 126 ? -3.213 -19.188 11.25 1 98.56 126 VAL A C 1
ATOM 1008 O O . VAL A 1 126 ? -2.711 -19.766 10.281 1 98.56 126 VAL A O 1
ATOM 1011 N N . LEU A 1 127 ? -2.49 -18.641 12.227 1 98.81 127 LEU A N 1
ATOM 1012 C CA . LEU A 1 127 ? -1.032 -18.688 12.25 1 98.81 127 LEU A CA 1
ATOM 1013 C C . LEU A 1 127 ? -0.528 -19.078 13.641 1 98.81 127 LEU A C 1
ATOM 1015 O O . LEU A 1 127 ? -1.12 -18.688 14.648 1 98.81 127 LEU A O 1
ATOM 1019 N N . ALA A 1 128 ? 0.518 -19.781 13.672 1 98.81 128 ALA A N 1
ATOM 1020 C CA . ALA A 1 128 ? 1.312 -20 14.883 1 98.81 128 ALA A CA 1
ATOM 1021 C C . ALA A 1 128 ? 2.754 -19.547 14.672 1 98.81 128 ALA A C 1
ATOM 1023 O O . ALA A 1 128 ? 3.369 -19.844 13.648 1 98.81 128 ALA A O 1
ATOM 1024 N N . GLY A 1 129 ? 3.242 -18.766 15.523 1 98.69 129 GLY A N 1
ATOM 1025 C CA . GLY A 1 129 ? 4.625 -18.312 15.547 1 98.69 129 GLY A CA 1
ATOM 1026 C C . GLY A 1 129 ? 5.227 -18.312 16.938 1 98.69 129 GLY A C 1
ATOM 1027 O O . GLY A 1 129 ? 4.816 -19.094 17.797 1 98.69 129 GLY A O 1
ATOM 1028 N N . PHE A 1 130 ? 6.262 -17.547 17.125 1 98.88 130 PHE A N 1
ATOM 1029 C CA . PHE A 1 130 ? 6.883 -17.453 18.453 1 98.88 130 PHE A CA 1
ATOM 1030 C C . PHE A 1 130 ? 7.57 -16.094 18.609 1 98.88 130 PHE A C 1
ATOM 1032 O O . PHE A 1 130 ? 7.828 -15.398 17.641 1 98.88 130 PHE A O 1
ATOM 1039 N N . GLN A 1 131 ? 7.715 -15.734 19.797 1 98.75 131 GLN A N 1
ATOM 1040 C CA . GLN A 1 131 ? 8.438 -14.539 20.219 1 98.75 131 GLN A CA 1
ATOM 1041 C C . GLN A 1 131 ? 9.508 -14.867 21.25 1 98.75 131 GLN A C 1
ATOM 1043 O O . GLN A 1 131 ? 9.305 -15.727 22.109 1 98.75 131 GLN A O 1
ATOM 1048 N N . ILE A 1 132 ? 10.656 -14.258 21.125 1 98.75 132 ILE A N 1
ATOM 1049 C CA . ILE A 1 132 ? 11.711 -14.367 22.125 1 98.75 132 ILE A CA 1
ATOM 1050 C C . ILE A 1 132 ? 11.828 -13.055 22.906 1 98.75 132 ILE A C 1
ATOM 1052 O O . ILE A 1 132 ? 12 -11.992 22.297 1 98.75 132 ILE A O 1
ATOM 1056 N N . GLU A 1 133 ? 11.648 -13.094 24.156 1 98.56 133 GLU A N 1
ATOM 1057 C CA . GLU A 1 133 ? 11.945 -11.977 25.062 1 98.56 133 GLU A CA 1
ATOM 1058 C C . GLU A 1 133 ? 13.25 -12.219 25.828 1 98.56 133 GLU A C 1
ATOM 1060 O O . GLU A 1 133 ? 13.391 -13.219 26.531 1 98.56 133 GLU A O 1
ATOM 1065 N N . THR A 1 134 ? 14.227 -11.375 25.688 1 98.31 134 THR A N 1
ATOM 1066 C CA . THR A 1 134 ? 15.539 -11.617 26.281 1 98.31 134 THR A CA 1
ATOM 1067 C C . THR A 1 134 ? 15.922 -10.469 27.219 1 98.31 134 THR A C 1
ATOM 1069 O O . THR A 1 134 ? 15.477 -9.336 27.031 1 98.31 134 THR A O 1
ATOM 1072 N N . THR A 1 135 ? 16.75 -10.727 28.172 1 97.94 135 THR A N 1
ATOM 1073 C CA . THR A 1 135 ? 17.188 -9.75 29.172 1 97.94 135 THR A CA 1
ATOM 1074 C C . THR A 1 135 ? 18.516 -9.117 28.766 1 97.94 135 THR A C 1
ATOM 1076 O O . THR A 1 135 ? 19.016 -8.211 29.438 1 97.94 135 THR A O 1
ATOM 1079 N N . GLY A 1 136 ? 19.062 -9.594 27.734 1 97.56 136 GLY A N 1
ATOM 1080 C CA . GLY A 1 136 ? 20.312 -9.125 27.141 1 97.56 136 GLY A CA 1
ATOM 1081 C C . GLY A 1 136 ? 20.609 -9.781 25.812 1 97.56 136 GLY A C 1
ATOM 1082 O O . GLY A 1 136 ? 19.719 -10.336 25.172 1 97.56 136 GLY A O 1
ATOM 1083 N N . ALA A 1 137 ? 21.844 -9.719 25.406 1 97.31 137 ALA A N 1
ATOM 1084 C CA . ALA A 1 137 ? 22.25 -10.258 24.109 1 97.31 137 ALA A CA 1
ATOM 1085 C C . ALA A 1 137 ? 22.141 -11.781 24.094 1 97.31 137 ALA A C 1
ATOM 1087 O O . ALA A 1 137 ? 22.469 -12.445 25.078 1 97.31 137 ALA A O 1
ATOM 1088 N N . ILE A 1 138 ? 21.672 -12.344 23.016 1 98.38 138 ILE A N 1
ATOM 1089 C CA . ILE A 1 138 ? 21.609 -13.789 22.828 1 98.38 138 ILE A CA 1
ATOM 1090 C C . ILE A 1 138 ? 22.031 -14.141 21.391 1 98.38 138 ILE A C 1
ATOM 1092 O O . ILE A 1 138 ? 22.062 -13.266 20.516 1 98.38 138 ILE A O 1
ATOM 1096 N N . VAL A 1 139 ? 22.422 -15.367 21.188 1 98.38 139 VAL A N 1
ATOM 1097 C CA . VAL A 1 139 ? 22.703 -15.945 19.875 1 98.38 139 VAL A CA 1
ATOM 1098 C C . VAL A 1 139 ? 21.812 -17.172 19.641 1 98.38 139 VAL A C 1
ATOM 1100 O O . VAL A 1 139 ? 21.609 -17.969 20.562 1 98.38 139 VAL A O 1
ATOM 1103 N N . VAL A 1 140 ? 21.219 -17.234 18.484 1 98.56 140 VAL A N 1
ATOM 1104 C CA . VAL A 1 140 ? 20.297 -18.312 18.156 1 98.56 140 VAL A CA 1
ATOM 1105 C C . VAL A 1 140 ? 20.719 -18.984 16.859 1 98.56 140 VAL A C 1
ATOM 1107 O O . VAL A 1 140 ? 21.297 -18.344 15.977 1 98.56 140 VAL A O 1
ATOM 1110 N N . ARG A 1 141 ? 20.547 -20.266 16.719 1 97.69 141 ARG A N 1
ATOM 1111 C CA . ARG A 1 141 ? 20.766 -21.031 15.5 1 97.69 141 ARG A CA 1
ATOM 1112 C C . ARG A 1 141 ? 19.828 -22.219 15.406 1 97.69 141 ARG A C 1
ATOM 1114 O O . ARG A 1 141 ? 19.078 -22.5 16.344 1 97.69 141 ARG A O 1
ATOM 1121 N N . ASP A 1 142 ? 19.766 -22.875 14.281 1 96.69 142 ASP A N 1
ATOM 1122 C CA . ASP A 1 142 ? 19.094 -24.141 14.055 1 96.69 142 ASP A CA 1
ATOM 1123 C C . ASP A 1 142 ? 17.625 -24.078 14.5 1 96.69 142 ASP A C 1
ATOM 1125 O O . ASP A 1 142 ? 17.172 -24.906 15.273 1 96.69 142 ASP A O 1
ATOM 1129 N N . ALA A 1 143 ? 16.984 -23.031 14.094 1 98.19 143 ALA A N 1
ATOM 1130 C CA . ALA A 1 143 ? 15.562 -22.859 14.406 1 98.19 143 ALA A CA 1
ATOM 1131 C C . ALA A 1 143 ? 14.68 -23.391 13.273 1 98.19 143 ALA A C 1
ATOM 1133 O O . ALA A 1 143 ? 14.906 -23.062 12.102 1 98.19 143 ALA A O 1
ATOM 1134 N N . TYR A 1 144 ? 13.703 -24.266 13.539 1 98.12 144 TYR A N 1
ATOM 1135 C CA . TYR A 1 144 ? 12.805 -24.828 12.539 1 98.12 144 TYR A CA 1
ATOM 1136 C C . TYR A 1 144 ? 11.562 -25.422 13.195 1 98.12 144 TYR A C 1
ATOM 1138 O O . TYR A 1 144 ? 11.539 -25.656 14.406 1 98.12 144 TYR A O 1
ATOM 1146 N N . TYR A 1 145 ? 10.555 -25.609 12.414 1 98.75 145 TYR A N 1
ATOM 1147 C CA . TYR A 1 145 ? 9.32 -26.25 12.844 1 98.75 145 TYR A CA 1
ATOM 1148 C C . TYR A 1 145 ? 9.297 -27.719 12.414 1 98.75 145 TYR A C 1
ATOM 1150 O O . TYR A 1 145 ? 9.711 -28.047 11.305 1 98.75 145 TYR A O 1
ATOM 1158 N N . THR A 1 146 ? 8.844 -28.578 13.281 1 98.38 146 THR A N 1
ATOM 1159 C CA . THR A 1 146 ? 8.555 -29.969 12.945 1 98.38 146 THR A CA 1
ATOM 1160 C C . THR A 1 146 ? 7.078 -30.281 13.164 1 98.38 146 THR A C 1
ATOM 1162 O O . THR A 1 146 ? 6.445 -29.734 14.062 1 98.38 146 THR A O 1
ATOM 1165 N N . LEU A 1 147 ? 6.578 -31.141 12.328 1 98.56 147 LEU A N 1
ATOM 1166 C CA . LEU A 1 147 ? 5.18 -31.547 12.406 1 98.56 147 LEU A CA 1
ATOM 1167 C C . LEU A 1 147 ? 5.062 -33.062 12.594 1 98.56 147 LEU A C 1
ATOM 1169 O O . LEU A 1 147 ? 5.816 -33.812 11.984 1 98.56 147 LEU A O 1
ATOM 1173 N N . ASP A 1 148 ? 4.176 -33.438 13.492 1 98.25 148 ASP A N 1
ATOM 1174 C CA . ASP A 1 148 ? 3.791 -34.844 13.586 1 98.25 148 ASP A CA 1
ATOM 1175 C C . ASP A 1 148 ? 2.715 -35.188 12.555 1 98.25 148 ASP A C 1
ATOM 1177 O O . ASP A 1 148 ? 1.812 -34.406 12.305 1 98.25 148 ASP A O 1
ATOM 1181 N N . ILE A 1 149 ? 2.9 -36.375 12 1 97 149 ILE A N 1
ATOM 1182 C CA . ILE A 1 149 ? 2.016 -36.719 10.891 1 97 149 ILE A CA 1
ATOM 1183 C C . ILE A 1 149 ? 1.296 -38.031 11.18 1 97 149 ILE A C 1
ATOM 1185 O O . ILE A 1 149 ? 1.891 -38.969 11.727 1 97 149 ILE A O 1
ATOM 1189 N N . ASP A 1 150 ? 0.062 -38.031 10.867 1 95.69 150 ASP A N 1
ATOM 1190 C CA . ASP A 1 150 ? -0.684 -39.281 10.891 1 95.69 150 ASP A CA 1
ATOM 1191 C C . ASP A 1 150 ? -0.365 -40.125 9.664 1 95.69 150 ASP A C 1
ATOM 1193 O O . ASP A 1 150 ? -0.587 -39.688 8.531 1 95.69 150 ASP A O 1
ATOM 1197 N N . GLY A 1 151 ? 0.219 -41.281 9.883 1 94.81 151 GLY A N 1
ATOM 1198 C CA . GLY A 1 151 ? 0.548 -42.156 8.766 1 94.81 151 GLY A CA 1
ATOM 1199 C C . GLY A 1 151 ? 1.975 -41.969 8.273 1 94.81 151 GLY A C 1
ATOM 1200 O O . GLY A 1 151 ? 2.805 -41.375 8.961 1 94.81 151 GLY A O 1
ATOM 1201 N N . GLU A 1 152 ? 2.223 -42.562 7.094 1 95.25 152 GLU A N 1
ATOM 1202 C CA . GLU A 1 152 ? 3.562 -42.531 6.52 1 95.25 152 GLU A CA 1
ATOM 1203 C C . GLU A 1 152 ? 3.734 -41.344 5.598 1 95.25 152 GLU A C 1
ATOM 1205 O O . GLU A 1 152 ? 2.752 -40.812 5.074 1 95.25 152 GLU A O 1
ATOM 1210 N N . LEU A 1 153 ? 4.898 -40.875 5.484 1 96.5 153 LEU A N 1
ATOM 1211 C CA . LEU A 1 153 ? 5.203 -39.812 4.535 1 96.5 153 LEU A CA 1
ATOM 1212 C C . LEU A 1 153 ? 5.047 -40.312 3.1 1 96.5 153 LEU A C 1
ATOM 1214 O O . LEU A 1 153 ? 5.418 -41.438 2.779 1 96.5 153 LEU A O 1
ATOM 1218 N N . THR A 1 154 ? 4.438 -39.531 2.295 1 97.12 154 THR A N 1
ATOM 1219 C CA . THR A 1 154 ? 4.297 -39.875 0.884 1 97.12 154 THR A CA 1
ATOM 1220 C C . THR A 1 154 ? 5.637 -39.75 0.163 1 97.12 154 THR A C 1
ATOM 1222 O O . THR A 1 154 ? 6.398 -38.812 0.412 1 97.12 154 THR A O 1
ATOM 1225 N N . ASP A 1 155 ? 5.895 -40.688 -0.694 1 96.88 155 ASP A N 1
ATOM 1226 C CA . ASP A 1 155 ? 7.102 -40.594 -1.514 1 96.88 155 ASP A CA 1
ATOM 1227 C C . ASP A 1 155 ? 6.945 -39.531 -2.609 1 96.88 155 ASP A C 1
ATOM 1229 O O . ASP A 1 155 ? 6.086 -39.688 -3.484 1 96.88 155 ASP A O 1
ATOM 1233 N N . ILE A 1 156 ? 7.805 -38.562 -2.504 1 98.31 156 ILE A N 1
ATOM 1234 C CA . ILE A 1 156 ? 7.73 -37.469 -3.463 1 98.31 156 ILE A CA 1
ATOM 1235 C C . ILE A 1 156 ? 9.07 -37.312 -4.184 1 98.31 156 ILE A C 1
ATOM 1237 O O . ILE A 1 156 ? 10.125 -37.344 -3.549 1 98.31 156 ILE A O 1
ATOM 1241 N N . GLU A 1 157 ? 9.062 -37.312 -5.461 1 98.62 157 GLU A N 1
ATOM 1242 C CA . GLU A 1 157 ? 10.156 -36.906 -6.328 1 98.62 157 GLU A CA 1
ATOM 1243 C C . GLU A 1 157 ? 9.812 -35.594 -7.055 1 98.62 157 GLU A C 1
ATOM 1245 O O . GLU A 1 157 ? 9.016 -35.594 -8 1 98.62 157 GLU A O 1
ATOM 1250 N N . LEU A 1 158 ? 10.477 -34.469 -6.621 1 98.75 158 LEU A N 1
ATOM 1251 C CA . LEU A 1 158 ? 10.109 -33.156 -7.117 1 98.75 158 LEU A CA 1
ATOM 1252 C C . LEU A 1 158 ? 11.062 -32.688 -8.227 1 98.75 158 LEU A C 1
ATOM 1254 O O . LEU A 1 158 ? 12.281 -32.719 -8.047 1 98.75 158 LEU A O 1
ATOM 1258 N N . SER A 1 159 ? 10.492 -32.375 -9.375 1 98.69 159 SER A N 1
ATOM 1259 C CA . SER A 1 159 ? 11.25 -31.781 -10.477 1 98.69 159 SER A CA 1
ATOM 1260 C C . SER A 1 159 ? 10.938 -30.281 -10.617 1 98.69 159 SER A C 1
ATOM 1262 O O . SER A 1 159 ? 9.773 -29.891 -10.57 1 98.69 159 SER A O 1
ATOM 1264 N N . LEU A 1 160 ? 11.953 -29.469 -10.625 1 98.56 160 LEU A N 1
ATOM 1265 C CA . LEU A 1 160 ? 11.797 -28.062 -10.953 1 98.56 160 LEU A CA 1
ATOM 1266 C C . LEU A 1 160 ? 12.102 -27.812 -12.43 1 98.56 160 LEU A C 1
ATOM 1268 O O . LEU A 1 160 ? 13.18 -28.172 -12.914 1 98.56 160 LEU A O 1
ATOM 1272 N N . SER A 1 161 ? 11.164 -27.266 -13.156 1 98.38 161 SER A N 1
ATOM 1273 C CA . SER A 1 161 ? 11.367 -26.938 -14.562 1 98.38 161 SER A CA 1
ATOM 1274 C C . SER A 1 161 ? 11.305 -25.438 -14.805 1 98.38 161 SER A C 1
ATOM 1276 O O . SER A 1 161 ? 10.312 -24.797 -14.461 1 98.38 161 SER A O 1
ATOM 1278 N N . THR A 1 162 ? 12.344 -24.891 -15.367 1 97.38 162 THR A N 1
ATOM 1279 C CA . THR A 1 162 ? 12.406 -23.484 -15.727 1 97.38 162 THR A CA 1
ATOM 1280 C C . THR A 1 162 ? 12.773 -23.312 -17.203 1 97.38 162 THR A C 1
ATOM 1282 O O . THR A 1 162 ? 13.664 -24 -17.703 1 97.38 162 THR A O 1
ATOM 1285 N N . THR A 1 163 ? 12.055 -22.469 -17.844 1 96.88 163 THR A N 1
ATOM 1286 C CA . THR A 1 163 ? 12.32 -22.125 -19.234 1 96.88 163 THR A CA 1
ATOM 1287 C C . THR A 1 163 ? 13.008 -20.766 -19.344 1 96.88 163 THR A C 1
ATOM 1289 O O . THR A 1 163 ? 12.594 -19.812 -18.688 1 96.88 163 THR A O 1
ATOM 1292 N N . THR A 1 164 ? 14.078 -20.688 -20.125 1 95.94 164 THR A N 1
ATOM 1293 C CA . THR A 1 164 ? 14.789 -19.422 -20.25 1 95.94 164 THR A CA 1
ATOM 1294 C C . THR A 1 164 ? 15.078 -19.109 -21.703 1 95.94 164 THR A C 1
ATOM 1296 O O . THR A 1 164 ? 15.156 -20 -22.547 1 95.94 164 THR A O 1
ATOM 1299 N N . PHE A 1 165 ? 15.07 -17.906 -22.062 1 94.62 165 PHE A N 1
ATOM 1300 C CA . PHE A 1 165 ? 15.445 -17.406 -23.375 1 94.62 165 PHE A CA 1
ATOM 1301 C C . PHE A 1 165 ? 16.328 -16.172 -23.25 1 94.62 165 PHE A C 1
ATOM 1303 O O . PHE A 1 165 ? 15.82 -15.047 -23.156 1 94.62 165 PHE A O 1
ATOM 1310 N N . LYS A 1 166 ? 17.562 -16.297 -23.25 1 91.56 166 LYS A N 1
ATOM 1311 C CA . LYS A 1 166 ? 18.578 -15.25 -23.234 1 91.56 166 LYS A CA 1
ATOM 1312 C C . LYS A 1 166 ? 18.484 -14.398 -21.984 1 91.56 166 LYS A C 1
ATOM 1314 O O . LYS A 1 166 ? 18.453 -13.172 -22.047 1 91.56 166 LYS A O 1
ATOM 1319 N N . LYS A 1 167 ? 18.281 -15.031 -20.891 1 91.81 167 LYS A N 1
ATOM 1320 C CA . LYS A 1 167 ? 18.297 -14.414 -19.562 1 91.81 167 LYS A CA 1
ATOM 1321 C C . LYS A 1 167 ? 19.328 -15.078 -18.656 1 91.81 167 LYS A C 1
ATOM 1323 O O . LYS A 1 167 ? 19.016 -15.492 -17.547 1 91.81 167 LYS A O 1
ATOM 1328 N N . GLU A 1 168 ? 20.484 -15.07 -19.078 1 91.25 168 GLU A N 1
ATOM 1329 C CA . GLU A 1 168 ? 21.562 -15.828 -18.453 1 91.25 168 GLU A CA 1
ATOM 1330 C C . GLU A 1 168 ? 21.844 -15.328 -17.047 1 91.25 168 GLU A C 1
ATOM 1332 O O . GLU A 1 168 ? 22.125 -16.125 -16.141 1 91.25 168 GLU A O 1
ATOM 1337 N N . SER A 1 169 ? 21.75 -14.031 -16.859 1 88.75 169 SER A N 1
ATOM 1338 C CA . SER A 1 169 ? 22.078 -13.469 -15.555 1 88.75 169 SER A CA 1
ATOM 1339 C C . SER A 1 169 ? 21.125 -13.961 -14.477 1 88.75 169 SER A C 1
ATOM 1341 O O . SER A 1 169 ? 21.516 -14.18 -13.336 1 88.75 169 SER A O 1
ATOM 1343 N N . TYR A 1 170 ? 19.875 -14.156 -14.852 1 88.25 170 TYR A N 1
ATOM 1344 C CA . TYR A 1 170 ? 18.875 -14.625 -13.906 1 88.25 170 TYR A CA 1
ATOM 1345 C C . TYR A 1 170 ? 19 -16.141 -13.695 1 88.25 170 TYR A C 1
ATOM 1347 O O . TYR A 1 170 ? 19.109 -16.594 -12.555 1 88.25 170 TYR A O 1
ATOM 1355 N N . ILE A 1 171 ? 19.094 -16.875 -14.773 1 92.25 171 ILE A N 1
ATOM 1356 C CA . ILE A 1 171 ? 18.969 -18.328 -14.688 1 92.25 171 ILE A CA 1
ATOM 1357 C C . ILE A 1 171 ? 20.234 -18.922 -14.055 1 92.25 171 ILE A C 1
ATOM 1359 O O . ILE A 1 171 ? 20.156 -19.906 -13.312 1 92.25 171 ILE A O 1
ATOM 1363 N N . THR A 1 172 ? 21.359 -18.344 -14.328 1 93.31 172 THR A N 1
ATOM 1364 C CA . THR A 1 172 ? 22.594 -18.859 -13.734 1 93.31 172 THR A CA 1
ATOM 1365 C C . THR A 1 172 ? 22.594 -18.656 -12.227 1 93.31 172 THR A C 1
ATOM 1367 O O . THR A 1 172 ? 23.031 -19.531 -11.477 1 93.31 172 THR A O 1
ATOM 1370 N N . LYS A 1 173 ? 22.109 -17.531 -11.805 1 91.56 173 LYS A N 1
ATOM 1371 C CA . LYS A 1 173 ? 21.984 -17.266 -10.375 1 91.56 173 LYS A CA 1
ATOM 1372 C C . LYS A 1 173 ? 21.031 -18.25 -9.703 1 91.56 173 LYS A C 1
ATOM 1374 O O . LYS A 1 173 ? 21.312 -18.75 -8.609 1 91.56 173 LYS A O 1
ATOM 1379 N N . ASN A 1 174 ? 19.984 -18.516 -10.344 1 92.81 174 ASN A N 1
ATOM 1380 C CA . ASN A 1 174 ? 18.984 -19.438 -9.789 1 92.81 174 ASN A CA 1
ATOM 1381 C C . ASN A 1 174 ? 19.531 -20.859 -9.719 1 92.81 174 ASN A C 1
ATOM 1383 O O . ASN A 1 174 ? 19.266 -21.578 -8.75 1 92.81 174 ASN A O 1
ATOM 1387 N N . ILE A 1 175 ? 20.266 -21.266 -10.766 1 94.38 175 ILE A N 1
ATOM 1388 C CA . ILE A 1 175 ? 20.875 -22.594 -10.781 1 94.38 175 ILE A CA 1
ATOM 1389 C C . ILE A 1 175 ? 21.828 -22.719 -9.602 1 94.38 175 ILE A C 1
ATOM 1391 O O . ILE A 1 175 ? 21.797 -23.719 -8.875 1 94.38 175 ILE A O 1
ATOM 1395 N N . GLU A 1 176 ? 22.594 -21.703 -9.406 1 94.12 176 GLU A N 1
ATOM 1396 C CA . GLU A 1 176 ? 23.562 -21.719 -8.312 1 94.12 176 GLU A CA 1
ATOM 1397 C C . GLU A 1 176 ? 22.859 -21.75 -6.961 1 94.12 176 GLU A C 1
ATOM 1399 O O . GLU A 1 176 ? 23.297 -22.453 -6.043 1 94.12 176 GLU A O 1
ATOM 1404 N N . LEU A 1 177 ? 21.859 -21.016 -6.871 1 93.06 177 LEU A N 1
ATOM 1405 C CA . LEU A 1 177 ? 21.078 -20.984 -5.641 1 93.06 177 LEU A CA 1
ATOM 1406 C C . LEU A 1 177 ? 20.5 -22.359 -5.328 1 93.06 177 LEU A C 1
ATOM 1408 O O . LEU A 1 177 ? 20.547 -22.812 -4.18 1 93.06 177 LEU A O 1
ATOM 1412 N N . VAL A 1 178 ? 19.938 -23.031 -6.297 1 94.31 178 VAL A N 1
ATOM 1413 C CA . VAL A 1 178 ? 19.359 -24.344 -6.141 1 94.31 178 VAL A CA 1
ATOM 1414 C C . VAL A 1 178 ? 20.438 -25.344 -5.727 1 94.31 178 VAL A C 1
ATOM 1416 O O . VAL A 1 178 ? 20.234 -26.141 -4.809 1 94.31 178 VAL A O 1
ATOM 1419 N N . LYS A 1 179 ? 21.578 -25.297 -6.398 1 94.81 179 LYS A N 1
ATOM 1420 C CA . LYS A 1 179 ? 22.672 -26.203 -6.09 1 94.81 179 LYS A CA 1
ATOM 1421 C C . LYS A 1 179 ? 23.141 -26.031 -4.645 1 94.81 179 LYS A C 1
ATOM 1423 O O . LYS A 1 179 ? 23.297 -27.016 -3.92 1 94.81 179 LYS A O 1
ATOM 1428 N N . LYS A 1 180 ? 23.25 -24.781 -4.277 1 93.25 180 LYS A N 1
ATOM 1429 C CA . LYS A 1 180 ? 23.812 -24.484 -2.969 1 93.25 180 LYS A CA 1
ATOM 1430 C C . LYS A 1 180 ? 22.797 -24.703 -1.857 1 93.25 180 LYS A C 1
ATOM 1432 O O . LYS A 1 180 ? 23.094 -25.344 -0.85 1 93.25 180 LYS A O 1
ATOM 1437 N N . GLU A 1 181 ? 21.594 -24.219 -2.031 1 93.5 181 GLU A N 1
ATOM 1438 C CA . GLU A 1 181 ? 20.656 -24.109 -0.919 1 93.5 181 GLU A CA 1
ATOM 1439 C C . GLU A 1 181 ? 19.719 -25.312 -0.859 1 93.5 181 GLU A C 1
ATOM 1441 O O . GLU A 1 181 ? 19.141 -25.594 0.191 1 93.5 181 GLU A O 1
ATOM 1446 N N . ILE A 1 182 ? 19.531 -26 -1.927 1 95.94 182 ILE A N 1
ATOM 1447 C CA . ILE A 1 182 ? 18.594 -27.141 -1.937 1 95.94 182 ILE A CA 1
ATOM 1448 C C . ILE A 1 182 ? 19.375 -28.438 -2.051 1 95.94 182 ILE A C 1
ATOM 1450 O O . ILE A 1 182 ? 19.453 -29.219 -1.092 1 95.94 182 ILE A O 1
ATOM 1454 N N . LEU A 1 183 ? 20.125 -28.594 -3.143 1 96.06 183 LEU A N 1
ATOM 1455 C CA . LEU A 1 183 ? 20.859 -29.828 -3.393 1 96.06 183 LEU A CA 1
ATOM 1456 C C . LEU A 1 183 ? 22 -30 -2.4 1 96.06 183 LEU A C 1
ATOM 1458 O O . LEU A 1 183 ? 22.359 -31.125 -2.049 1 96.06 183 LEU A O 1
ATOM 1462 N N . GLY A 1 184 ? 22.562 -28.875 -1.959 1 94.31 184 GLY A N 1
ATOM 1463 C CA . GLY A 1 184 ? 23.656 -28.906 -1.005 1 94.31 184 GLY A CA 1
ATOM 1464 C C . GLY A 1 184 ? 23.188 -28.906 0.439 1 94.31 184 GLY A C 1
ATOM 1465 O O . GLY A 1 184 ? 24 -28.922 1.36 1 94.31 184 GLY A O 1
ATOM 1466 N N . SER A 1 185 ? 21.938 -28.891 0.653 1 91.38 185 SER A N 1
ATOM 1467 C CA . SER A 1 185 ? 21.406 -28.828 2.012 1 91.38 185 SER A CA 1
ATOM 1468 C C . SER A 1 185 ? 21.344 -30.203 2.648 1 91.38 185 SER A C 1
ATOM 1470 O O . SER A 1 185 ? 21.594 -31.219 1.985 1 91.38 185 SER A O 1
ATOM 1472 N N . ASP A 1 186 ? 21.031 -30.219 4.02 1 89.69 186 ASP A N 1
ATOM 1473 C CA . ASP A 1 186 ? 20.859 -31.469 4.754 1 89.69 186 ASP A CA 1
ATOM 1474 C C . ASP A 1 186 ? 19.391 -31.875 4.832 1 89.69 186 ASP A C 1
ATOM 1476 O O . ASP A 1 186 ? 19.016 -32.781 5.566 1 89.69 186 ASP A O 1
ATOM 1480 N N . ASN A 1 187 ? 18.625 -31.219 4.027 1 92.56 187 ASN A N 1
ATOM 1481 C CA . ASN A 1 187 ? 17.203 -31.531 4.023 1 92.56 187 ASN A CA 1
ATOM 1482 C C . ASN A 1 187 ? 16.891 -32.719 3.117 1 92.56 187 ASN A C 1
ATOM 1484 O O . ASN A 1 187 ? 17.609 -32.969 2.156 1 92.56 187 ASN A O 1
ATOM 1488 N N . ASP A 1 188 ? 15.797 -33.406 3.375 1 94.56 188 ASP A N 1
ATOM 1489 C CA . ASP A 1 188 ? 15.398 -34.625 2.66 1 94.56 188 ASP A CA 1
ATOM 1490 C C . ASP A 1 188 ? 15.227 -34.344 1.168 1 94.56 188 ASP A C 1
ATOM 1492 O O . ASP A 1 188 ? 15.492 -35.219 0.336 1 94.56 188 ASP A O 1
ATOM 1496 N N . ILE A 1 189 ? 14.852 -33.125 0.82 1 96.88 189 ILE A N 1
ATOM 1497 C CA . ILE A 1 189 ? 14.578 -32.75 -0.56 1 96.88 189 ILE A CA 1
ATOM 1498 C C . ILE A 1 189 ? 15.836 -32.906 -1.406 1 96.88 189 ILE A C 1
ATOM 1500 O O . ILE A 1 189 ? 15.75 -33.188 -2.605 1 96.88 189 ILE A O 1
ATOM 1504 N N . ALA A 1 190 ? 16.953 -32.781 -0.842 1 96.56 190 ALA A N 1
ATOM 1505 C CA . ALA A 1 190 ? 18.203 -32.844 -1.578 1 96.56 190 ALA A CA 1
ATOM 1506 C C . ALA A 1 190 ? 18.344 -34.188 -2.307 1 96.56 190 ALA A C 1
ATOM 1508 O O . ALA A 1 190 ? 18.984 -34.25 -3.365 1 96.56 190 ALA A O 1
ATOM 1509 N N . LYS A 1 191 ? 17.703 -35.188 -1.805 1 96.31 191 LYS A N 1
ATOM 1510 C CA . LYS A 1 191 ? 17.812 -36.531 -2.369 1 96.31 191 LYS A CA 1
ATOM 1511 C C . LYS A 1 191 ? 16.688 -36.781 -3.369 1 96.31 191 LYS A C 1
ATOM 1513 O O . LYS A 1 191 ? 16.75 -37.75 -4.141 1 96.31 191 LYS A O 1
ATOM 1518 N N . HIS A 1 192 ? 15.734 -35.938 -3.369 1 98.06 192 HIS A N 1
ATOM 1519 C CA . HIS A 1 192 ? 14.523 -36.219 -4.141 1 98.06 192 HIS A CA 1
ATOM 1520 C C . HIS A 1 192 ? 14.164 -35.031 -5.035 1 98.06 192 HIS A C 1
ATOM 1522 O O . HIS A 1 192 ? 12.984 -34.719 -5.203 1 98.06 192 HIS A O 1
ATOM 1528 N N . PHE A 1 193 ? 15.219 -34.312 -5.492 1 98 193 PHE A N 1
ATOM 1529 C CA . PHE A 1 193 ? 15.023 -33.094 -6.266 1 98 193 PHE A CA 1
ATOM 1530 C C . PHE A 1 193 ? 15.883 -33.125 -7.52 1 98 193 PHE A C 1
ATOM 1532 O O . PHE A 1 193 ? 17.031 -33.531 -7.484 1 98 193 PHE A O 1
ATOM 1539 N N . ARG A 1 194 ? 15.281 -32.75 -8.648 1 97.88 194 ARG A N 1
ATOM 1540 C CA . ARG A 1 194 ? 16 -32.5 -9.891 1 97.88 194 ARG A CA 1
ATOM 1541 C C . ARG A 1 194 ? 15.555 -31.203 -10.523 1 97.88 194 ARG A C 1
ATOM 1543 O O . ARG A 1 194 ? 14.414 -30.766 -10.344 1 97.88 194 ARG A O 1
ATOM 1550 N N . MET A 1 195 ? 16.484 -30.547 -11.211 1 97.94 195 MET A N 1
ATOM 1551 C CA . MET A 1 195 ? 16.172 -29.312 -11.914 1 97.94 195 MET A CA 1
ATOM 1552 C C . MET A 1 195 ? 16.375 -29.469 -13.422 1 97.94 195 MET A C 1
ATOM 1554 O O . MET A 1 195 ? 17.391 -30 -13.859 1 97.94 195 MET A O 1
ATOM 1558 N N . HIS A 1 196 ? 15.367 -29.109 -14.172 1 98 196 HIS A N 1
ATOM 1559 C CA . HIS A 1 196 ? 15.438 -29.047 -15.625 1 98 196 HIS A CA 1
ATOM 1560 C C . HIS A 1 196 ? 15.383 -27.609 -16.109 1 98 196 HIS A C 1
ATOM 1562 O O . HIS A 1 196 ? 14.398 -26.906 -15.883 1 98 196 HIS A O 1
ATOM 1568 N N . VAL A 1 197 ? 16.438 -27.156 -16.781 1 97.94 197 VAL A N 1
ATOM 1569 C CA . VAL A 1 197 ? 16.484 -25.859 -17.422 1 97.94 197 VAL A CA 1
ATOM 1570 C C . VAL A 1 197 ? 16.359 -26.016 -18.938 1 97.94 197 VAL A C 1
ATOM 1572 O O . VAL A 1 197 ? 17.25 -26.547 -19.594 1 97.94 197 VAL A O 1
ATOM 1575 N N . ILE A 1 198 ? 15.227 -25.562 -19.438 1 97.94 198 ILE A N 1
ATOM 1576 C CA . ILE A 1 198 ? 15 -25.609 -20.875 1 97.94 198 ILE A CA 1
ATOM 1577 C C . ILE A 1 198 ? 15.469 -24.312 -21.516 1 97.94 198 ILE A C 1
ATOM 1579 O O . ILE A 1 198 ? 14.844 -23.266 -21.328 1 97.94 198 ILE A O 1
ATOM 1583 N N . ASP A 1 199 ? 16.516 -24.375 -22.266 1 97.12 199 ASP A N 1
ATOM 1584 C CA . ASP A 1 199 ? 17.172 -23.203 -22.844 1 97.12 199 ASP A CA 1
ATOM 1585 C C . ASP A 1 199 ? 16.703 -22.953 -24.266 1 97.12 199 ASP A C 1
ATOM 1587 O O . ASP A 1 199 ? 17.391 -23.312 -25.234 1 97.12 199 ASP A O 1
ATOM 1591 N N . ASN A 1 200 ? 15.672 -22.156 -24.344 1 95 200 ASN A N 1
ATOM 1592 C CA . ASN A 1 200 ? 15.102 -21.797 -25.641 1 95 200 ASN A CA 1
ATOM 1593 C C . ASN A 1 200 ? 16.078 -20.953 -26.453 1 95 200 ASN A C 1
ATOM 1595 O O . ASN A 1 200 ? 15.906 -20.797 -27.672 1 95 200 ASN A O 1
ATOM 1599 N N . GLY A 1 201 ? 17.078 -20.375 -25.828 1 93.06 201 GLY A N 1
ATOM 1600 C CA . GLY A 1 201 ? 18.031 -19.531 -26.516 1 93.06 201 GLY A CA 1
ATOM 1601 C C . GLY A 1 201 ? 19.25 -20.281 -27.016 1 93.06 201 GLY A C 1
ATOM 1602 O O . GLY A 1 201 ? 20 -19.766 -27.844 1 93.06 201 GLY A O 1
ATOM 1603 N N . CYS A 1 202 ? 19.438 -21.406 -26.438 1 93.94 202 CYS A N 1
ATOM 1604 C CA . CYS A 1 202 ? 20.609 -22.219 -26.75 1 93.94 202 CYS A CA 1
ATOM 1605 C C . CYS A 1 202 ? 21.906 -21.438 -26.516 1 93.94 202 CYS A C 1
ATOM 1607 O O . CYS A 1 202 ? 22.828 -21.484 -27.328 1 93.94 202 CYS A O 1
ATOM 1609 N N . THR A 1 203 ? 21.891 -20.641 -25.469 1 93.56 203 THR A N 1
ATOM 1610 C CA . THR A 1 203 ? 23.031 -19.75 -25.219 1 93.56 203 THR A CA 1
ATOM 1611 C C . THR A 1 203 ? 23.781 -20.188 -23.969 1 93.56 203 THR A C 1
ATOM 1613 O O . THR A 1 203 ? 24.875 -19.688 -23.688 1 93.56 203 THR A O 1
ATOM 1616 N N . LEU A 1 204 ? 23.297 -21.078 -23.172 1 94.12 204 LEU A N 1
ATOM 1617 C CA . LEU A 1 204 ? 23.922 -21.531 -21.938 1 94.12 204 LEU A CA 1
ATOM 1618 C C . LEU A 1 204 ? 24.938 -22.641 -22.219 1 94.12 204 LEU A C 1
ATOM 1620 O O . LEU A 1 204 ? 24.719 -23.484 -23.078 1 94.12 204 LEU A O 1
ATOM 1624 N N . PRO A 1 205 ? 26.062 -22.547 -21.516 1 93.19 205 PRO A N 1
ATOM 1625 C CA . PRO A 1 205 ? 26.984 -23.688 -21.609 1 93.19 205 PRO A CA 1
ATOM 1626 C C . PRO A 1 205 ? 26.453 -24.938 -20.938 1 93.19 205 PRO A C 1
ATOM 1628 O O . PRO A 1 205 ? 26.844 -25.266 -19.828 1 93.19 205 PRO A O 1
ATOM 1631 N N . TYR A 1 206 ? 25.688 -25.641 -21.688 1 89.75 206 TYR A N 1
ATOM 1632 C CA . TYR A 1 206 ? 24.875 -26.703 -21.094 1 89.75 206 TYR A CA 1
ATOM 1633 C C . TYR A 1 206 ? 25.734 -27.828 -20.547 1 89.75 206 TYR A C 1
ATOM 1635 O O . TYR A 1 206 ? 25.422 -28.422 -19.516 1 89.75 206 TYR A O 1
ATOM 1643 N N . LYS A 1 207 ? 26.875 -28.203 -21.141 1 90.31 207 LYS A N 1
ATOM 1644 C CA . LYS A 1 207 ? 27.719 -29.297 -20.656 1 90.31 207 LYS A CA 1
ATOM 1645 C C . LYS A 1 207 ? 28.359 -28.953 -19.328 1 90.31 207 LYS A C 1
ATOM 1647 O O . LYS A 1 207 ? 28.453 -29.797 -18.438 1 90.31 207 LYS A O 1
ATOM 1652 N N . GLU A 1 208 ? 28.703 -27.672 -19.203 1 90 208 GLU A N 1
ATOM 1653 C CA . GLU A 1 208 ? 29.391 -27.219 -18 1 90 208 GLU A CA 1
ATOM 1654 C C . GLU A 1 208 ? 28.406 -27.031 -16.844 1 90 208 GLU A C 1
ATOM 1656 O O . GLU A 1 208 ? 28.75 -27.266 -15.688 1 90 208 GLU A O 1
ATOM 1661 N N . LEU A 1 209 ? 27.234 -26.656 -17.172 1 90.5 209 LEU A N 1
ATOM 1662 C CA . LEU A 1 209 ? 26.266 -26.297 -16.141 1 90.5 209 LEU A CA 1
ATOM 1663 C C . LEU A 1 209 ? 25.484 -27.531 -15.68 1 90.5 209 LEU A C 1
ATOM 1665 O O . LEU A 1 209 ? 24.969 -27.547 -14.562 1 90.5 209 LEU A O 1
ATOM 1669 N N . SER A 1 210 ? 25.438 -28.562 -16.5 1 92.5 210 SER A N 1
ATOM 1670 C CA . SER A 1 210 ? 24.656 -29.75 -16.172 1 92.5 210 SER A CA 1
ATOM 1671 C C . SER A 1 210 ? 25.391 -30.625 -15.148 1 92.5 210 SER A C 1
ATOM 1673 O O . SER A 1 210 ? 26.625 -30.703 -15.172 1 92.5 210 SER A O 1
ATOM 1675 N N . THR A 1 211 ? 24.641 -31.172 -14.258 1 93.44 211 THR A N 1
ATOM 1676 C CA . THR A 1 211 ? 25.078 -32.188 -13.305 1 93.44 211 THR A CA 1
ATOM 1677 C C . THR A 1 211 ? 24.109 -33.344 -13.273 1 93.44 211 THR A C 1
ATOM 1679 O O . THR A 1 211 ? 23.234 -33.469 -14.148 1 93.44 211 THR A O 1
ATOM 1682 N N . ASP A 1 212 ? 24.281 -34.25 -12.344 1 92.5 212 ASP A N 1
ATOM 1683 C CA . ASP A 1 212 ? 23.391 -35.406 -12.195 1 92.5 212 ASP A CA 1
ATOM 1684 C C . ASP A 1 212 ? 21.984 -34.938 -11.781 1 92.5 212 ASP A C 1
ATOM 1686 O O . ASP A 1 212 ? 21 -35.625 -12.078 1 92.5 212 ASP A O 1
ATOM 1690 N N . LYS A 1 213 ? 21.938 -33.781 -11.117 1 96 213 LYS A N 1
ATOM 1691 C CA . LYS A 1 213 ? 20.656 -33.344 -10.57 1 96 213 LYS A CA 1
ATOM 1692 C C . LYS A 1 213 ? 20.141 -32.094 -11.297 1 96 213 LYS A C 1
ATOM 1694 O O . LYS A 1 213 ? 19.016 -31.688 -11.078 1 96 213 LYS A O 1
ATOM 1699 N N . VAL A 1 214 ? 21 -31.484 -12.125 1 96.94 214 VAL A N 1
ATOM 1700 C CA . VAL A 1 214 ? 20.609 -30.328 -12.922 1 96.94 214 VAL A CA 1
ATOM 1701 C C . VAL A 1 214 ? 20.859 -30.609 -14.406 1 96.94 214 VAL A C 1
ATOM 1703 O O . VAL A 1 214 ? 21.984 -30.891 -14.812 1 96.94 214 VAL A O 1
ATOM 1706 N N . THR A 1 215 ? 19.828 -30.578 -15.18 1 96.88 215 THR A N 1
ATOM 1707 C CA . THR A 1 215 ? 19.922 -30.828 -16.609 1 96.88 215 THR A CA 1
ATOM 1708 C C . THR A 1 215 ? 19.578 -29.578 -17.406 1 96.88 215 THR A C 1
ATOM 1710 O O . THR A 1 215 ? 18.516 -29 -17.234 1 96.88 215 THR A O 1
ATOM 1713 N N . ILE A 1 216 ? 20.469 -29.141 -18.203 1 97.12 216 ILE A N 1
ATOM 1714 C CA . ILE A 1 216 ? 20.219 -28.047 -19.141 1 97.12 216 ILE A CA 1
ATOM 1715 C C . ILE A 1 216 ? 19.969 -28.625 -20.531 1 97.12 216 ILE A C 1
ATOM 1717 O O . ILE A 1 216 ? 20.812 -29.328 -21.078 1 97.12 216 ILE A O 1
ATOM 1721 N N . SER A 1 217 ? 18.812 -28.312 -21.109 1 96.44 217 SER A N 1
ATOM 1722 C CA . SER A 1 217 ? 18.438 -28.844 -22.422 1 96.44 217 SER A CA 1
ATOM 1723 C C . SER A 1 217 ? 18.281 -27.719 -23.438 1 96.44 217 SER A C 1
ATOM 1725 O O . SER A 1 217 ? 17.344 -26.922 -23.344 1 96.44 217 SER A O 1
ATOM 1727 N N . PRO A 1 218 ? 19.188 -27.672 -24.391 1 95.56 218 PRO A N 1
ATOM 1728 C CA . PRO A 1 218 ? 18.891 -26.766 -25.5 1 95.56 218 PRO A CA 1
ATOM 1729 C C . PRO A 1 218 ? 17.562 -27.078 -26.203 1 95.56 218 PRO A C 1
ATOM 1731 O O . PRO A 1 218 ? 17.234 -28.266 -26.375 1 95.56 218 PRO A O 1
ATOM 1734 N N . ASN A 1 219 ? 16.859 -26.078 -26.531 1 93.81 219 ASN A N 1
ATOM 1735 C CA . ASN A 1 219 ? 15.516 -26.234 -27.078 1 93.81 219 ASN A CA 1
ATOM 1736 C C . ASN A 1 219 ? 15.203 -25.141 -28.109 1 93.81 219 ASN A C 1
ATOM 1738 O O . ASN A 1 219 ? 15.727 -24.031 -28.016 1 93.81 219 ASN A O 1
ATOM 1742 N N . GLU A 1 220 ? 14.406 -25.516 -29.141 1 90.56 220 GLU A N 1
ATOM 1743 C CA . GLU A 1 220 ? 13.898 -24.484 -30.047 1 90.56 220 GLU A CA 1
ATOM 1744 C C . GLU A 1 220 ? 13.016 -23.484 -29.312 1 90.56 220 GLU A C 1
ATOM 1746 O O . GLU A 1 220 ? 12.258 -23.875 -28.406 1 90.56 220 GLU A O 1
ATOM 1751 N N . ASN A 1 221 ? 13.172 -22.234 -29.797 1 92.44 221 ASN A N 1
ATOM 1752 C CA . ASN A 1 221 ? 12.344 -21.234 -29.141 1 92.44 221 ASN A CA 1
ATOM 1753 C C . ASN A 1 221 ? 10.891 -21.328 -29.594 1 92.44 221 ASN A C 1
ATOM 1755 O O . ASN A 1 221 ? 10.477 -20.625 -30.516 1 92.44 221 ASN A O 1
ATOM 1759 N N . VAL A 1 222 ? 10.164 -22.031 -28.906 1 91.12 222 VAL A N 1
ATOM 1760 C CA . VAL A 1 222 ? 8.734 -22.141 -29.203 1 91.12 222 VAL A CA 1
ATOM 1761 C C . VAL A 1 222 ? 7.918 -21.594 -28.047 1 91.12 222 VAL A C 1
ATOM 1763 O O . VAL A 1 222 ? 6.797 -22.031 -27.797 1 91.12 222 VAL A O 1
ATOM 1766 N N . GLY A 1 223 ? 8.562 -20.641 -27.297 1 92.5 223 GLY A N 1
ATOM 1767 C CA . GLY A 1 223 ? 7.863 -19.906 -26.25 1 92.5 223 GLY A CA 1
ATOM 1768 C C . GLY A 1 223 ? 7.844 -20.641 -24.922 1 92.5 223 GLY A C 1
ATOM 1769 O O . GLY A 1 223 ? 8.391 -21.734 -24.797 1 92.5 223 GLY A O 1
ATOM 1770 N N . GLY A 1 224 ? 7.219 -20.031 -23.953 1 94.06 224 GLY A N 1
ATOM 1771 C CA . GLY A 1 224 ? 7.051 -20.656 -22.641 1 94.06 224 GLY A CA 1
ATOM 1772 C C . GLY A 1 224 ? 6.277 -21.953 -22.688 1 94.06 224 GLY A C 1
ATOM 1773 O O . GLY A 1 224 ? 6.629 -22.922 -22.016 1 94.06 224 GLY A O 1
ATOM 1774 N N . ALA A 1 225 ? 5.273 -21.969 -23.531 1 94.81 225 ALA A N 1
ATOM 1775 C CA . ALA A 1 225 ? 4.469 -23.188 -23.672 1 94.81 225 ALA A CA 1
ATOM 1776 C C . ALA A 1 225 ? 5.332 -24.375 -24.062 1 94.81 225 ALA A C 1
ATOM 1778 O O . ALA A 1 225 ? 5.211 -25.453 -23.484 1 94.81 225 ALA A O 1
ATOM 1779 N N . GLY A 1 226 ? 6.164 -24.156 -25.047 1 95.25 226 GLY A N 1
ATOM 1780 C CA . GLY A 1 226 ? 7.027 -25.234 -25.5 1 95.25 226 GLY A CA 1
ATOM 1781 C C . GLY A 1 226 ? 8.086 -25.625 -24.484 1 95.25 226 GLY A C 1
ATOM 1782 O O . GLY A 1 226 ? 8.391 -26.797 -24.312 1 95.25 226 GLY A O 1
ATOM 1783 N N . GLY A 1 227 ? 8.711 -24.578 -23.938 1 96.88 227 GLY A N 1
ATOM 1784 C CA . GLY A 1 227 ? 9.703 -24.844 -22.906 1 96.88 227 GLY A CA 1
ATOM 1785 C C . GLY A 1 227 ? 9.156 -25.609 -21.719 1 96.88 227 GLY A C 1
ATOM 1786 O O . GLY A 1 227 ? 9.773 -26.594 -21.266 1 96.88 227 GLY A O 1
ATOM 1787 N N . PHE A 1 228 ? 8.023 -25.266 -21.203 1 97.94 228 PHE A N 1
ATOM 1788 C CA . PHE A 1 228 ? 7.422 -25.938 -20.062 1 97.94 228 PHE A CA 1
ATOM 1789 C C . PHE A 1 228 ? 6.914 -27.312 -20.453 1 97.94 228 PHE A C 1
ATOM 1791 O O . PHE A 1 228 ? 6.953 -28.25 -19.656 1 97.94 228 PHE A O 1
ATOM 1798 N N . ALA A 1 229 ? 6.422 -27.438 -21.703 1 97.69 229 ALA A N 1
ATOM 1799 C CA . ALA A 1 229 ? 6.039 -28.766 -22.172 1 97.69 229 ALA A CA 1
ATOM 1800 C C . ALA A 1 229 ? 7.223 -29.719 -22.156 1 97.69 229 ALA A C 1
ATOM 1802 O O . ALA A 1 229 ? 7.102 -30.859 -21.672 1 97.69 229 ALA A O 1
ATOM 1803 N N . ARG A 1 230 ? 8.328 -29.266 -22.703 1 97.75 230 ARG A N 1
ATOM 1804 C CA . ARG A 1 230 ? 9.523 -30.094 -22.672 1 97.75 230 ARG A CA 1
ATOM 1805 C C . ARG A 1 230 ? 9.922 -30.422 -21.234 1 97.75 230 ARG A C 1
ATOM 1807 O O . ARG A 1 230 ? 10.305 -31.562 -20.922 1 97.75 230 ARG A O 1
ATOM 1814 N N . GLY A 1 231 ? 9.914 -29.391 -20.406 1 98.12 231 GLY A N 1
ATOM 1815 C CA . GLY A 1 231 ? 10.227 -29.609 -19 1 98.12 231 GLY A CA 1
ATOM 1816 C C . GLY A 1 231 ? 9.344 -30.672 -18.359 1 98.12 231 GLY A C 1
ATOM 1817 O O . GLY A 1 231 ? 9.828 -31.484 -17.578 1 98.12 231 GLY A O 1
ATOM 1818 N N . MET A 1 232 ? 8.062 -30.656 -18.641 1 98.38 232 MET A N 1
ATOM 1819 C CA . MET A 1 232 ? 7.133 -31.672 -18.141 1 98.38 232 MET A CA 1
ATOM 1820 C C . MET A 1 232 ? 7.516 -33.062 -18.656 1 98.38 232 MET A C 1
ATOM 1822 O O . MET A 1 232 ? 7.535 -34.031 -17.875 1 98.38 232 MET A O 1
ATOM 1826 N N . ILE A 1 233 ? 7.82 -33.156 -19.922 1 98.19 233 ILE A N 1
ATOM 1827 C CA . ILE A 1 233 ? 8.148 -34.438 -20.531 1 98.19 233 ILE A CA 1
ATOM 1828 C C . ILE A 1 233 ? 9.445 -34.969 -19.938 1 98.19 233 ILE A C 1
ATOM 1830 O O . ILE A 1 233 ? 9.508 -36.156 -19.531 1 98.19 233 ILE A O 1
ATOM 1834 N N . GLU A 1 234 ? 10.43 -34.125 -19.812 1 97.75 234 GLU A N 1
ATOM 1835 C CA . GLU A 1 234 ? 11.711 -34.531 -19.266 1 97.75 234 GLU A CA 1
ATOM 1836 C C . GLU A 1 234 ? 11.57 -34.969 -17.797 1 97.75 234 GLU A C 1
ATOM 1838 O O . GLU A 1 234 ? 12.242 -35.906 -17.359 1 97.75 234 GLU A O 1
ATOM 1843 N N . SER A 1 235 ? 10.789 -34.281 -17.062 1 98.31 235 SER A N 1
ATOM 1844 C CA . SER A 1 235 ? 10.531 -34.656 -15.68 1 98.31 235 SER A CA 1
ATOM 1845 C C . SER A 1 235 ? 9.867 -36.031 -15.578 1 98.31 235 SER A C 1
ATOM 1847 O O . SER A 1 235 ? 10.195 -36.812 -14.695 1 98.31 235 SER A O 1
ATOM 1849 N N . MET A 1 236 ? 8.953 -36.25 -16.484 1 96.88 236 MET A N 1
ATOM 1850 C CA . MET A 1 236 ? 8.219 -37.531 -16.516 1 96.88 236 MET A CA 1
ATOM 1851 C C . MET A 1 236 ? 9.133 -38.688 -16.891 1 96.88 236 MET A C 1
ATOM 1853 O O . MET A 1 236 ? 8.93 -39.812 -16.438 1 96.88 236 MET A O 1
ATOM 1857 N N . GLU A 1 237 ? 10.156 -38.406 -17.641 1 95.88 237 GLU A N 1
ATOM 1858 C CA . GLU A 1 237 ? 11 -39.438 -18.203 1 95.88 237 GLU A CA 1
ATOM 1859 C C . GLU A 1 237 ? 12.336 -39.531 -17.469 1 95.88 237 GLU A C 1
ATOM 1861 O O . GLU A 1 237 ? 13.289 -40.125 -17.984 1 95.88 237 GLU A O 1
ATOM 1866 N N . GLN A 1 238 ? 12.461 -38.938 -16.359 1 95 238 GLN A N 1
ATOM 1867 C CA . GLN A 1 238 ? 13.641 -39.094 -15.516 1 95 238 GLN A CA 1
ATOM 1868 C C . GLN A 1 238 ? 13.883 -40.562 -15.172 1 95 238 GLN A C 1
ATOM 1870 O O . GLN A 1 238 ? 12.969 -41.375 -15.273 1 95 238 GLN A O 1
ATOM 1875 N N . ASP A 1 239 ? 15.172 -40.875 -14.75 1 95.19 239 ASP A N 1
ATOM 1876 C CA . ASP A 1 239 ? 15.461 -42.25 -14.281 1 95.19 239 ASP A CA 1
ATOM 1877 C C . ASP A 1 239 ? 14.531 -42.625 -13.133 1 95.19 239 ASP A C 1
ATOM 1879 O O . ASP A 1 239 ? 13.977 -43.719 -13.125 1 95.19 239 ASP A O 1
ATOM 1883 N N . VAL A 1 240 ? 14.453 -41.75 -12.188 1 96.31 240 VAL A N 1
ATOM 1884 C CA . VAL A 1 240 ? 13.359 -41.812 -11.219 1 96.31 240 VAL A CA 1
ATOM 1885 C C . VAL A 1 240 ? 12.266 -40.812 -11.602 1 96.31 240 VAL A C 1
ATOM 1887 O O . VAL A 1 240 ? 12.438 -39.594 -11.43 1 96.31 240 VAL A O 1
ATOM 1890 N N . PRO A 1 241 ? 11.203 -41.344 -12.086 1 97.19 241 PRO A N 1
ATOM 1891 C CA . PRO A 1 241 ? 10.164 -40.438 -12.578 1 97.19 241 PRO A CA 1
ATOM 1892 C C . PRO A 1 241 ? 9.688 -39.438 -11.5 1 97.19 241 PRO A C 1
ATOM 1894 O O . PRO A 1 241 ? 9.484 -39.844 -10.352 1 97.19 241 PRO A O 1
ATOM 1897 N N . ALA A 1 242 ? 9.578 -38.25 -11.891 1 98.62 242 ALA A N 1
ATOM 1898 C CA . ALA A 1 242 ? 9.07 -37.25 -10.953 1 98.62 242 ALA A CA 1
ATOM 1899 C C . ALA A 1 242 ? 7.609 -37.531 -10.594 1 98.62 242 ALA A C 1
ATOM 1901 O O . ALA A 1 242 ? 6.824 -37.938 -11.445 1 98.62 242 ALA A O 1
ATOM 1902 N N . THR A 1 243 ? 7.25 -37.344 -9.367 1 98.69 243 THR A N 1
ATOM 1903 C CA . THR A 1 243 ? 5.852 -37.438 -8.961 1 98.69 243 THR A CA 1
ATOM 1904 C C . THR A 1 243 ? 5.152 -36.094 -9.18 1 98.69 243 THR A C 1
ATOM 1906 O O . THR A 1 243 ? 3.936 -36.031 -9.375 1 98.69 243 THR A O 1
ATOM 1909 N N . HIS A 1 244 ? 5.891 -35.031 -9.047 1 98.81 244 HIS A N 1
ATOM 1910 C CA . HIS A 1 244 ? 5.414 -33.656 -9.25 1 98.81 244 HIS A CA 1
ATOM 1911 C C . HIS A 1 244 ? 6.43 -32.812 -10.031 1 98.81 244 HIS A C 1
ATOM 1913 O O . HIS A 1 244 ? 7.637 -33.062 -9.922 1 98.81 244 HIS A O 1
ATOM 1919 N N . VAL A 1 245 ? 5.957 -31.875 -10.82 1 98.88 245 VAL A N 1
ATOM 1920 C CA . VAL A 1 245 ? 6.82 -30.906 -11.484 1 98.88 245 VAL A CA 1
ATOM 1921 C C . VAL A 1 245 ? 6.426 -29.484 -11.07 1 98.88 245 VAL A C 1
ATOM 1923 O O . VAL A 1 245 ? 5.25 -29.125 -11.125 1 98.88 245 VAL A O 1
ATOM 1926 N N . LEU A 1 246 ? 7.352 -28.734 -10.5 1 98.81 246 LEU A N 1
ATOM 1927 C CA . LEU A 1 246 ? 7.188 -27.312 -10.203 1 98.81 246 LEU A CA 1
ATOM 1928 C C . LEU A 1 246 ? 7.645 -26.453 -11.383 1 98.81 246 LEU A C 1
ATOM 1930 O O . LEU A 1 246 ? 8.828 -26.453 -11.727 1 98.81 246 LEU A O 1
ATOM 1934 N N . LEU A 1 247 ? 6.691 -25.828 -12.039 1 98.62 247 LEU A N 1
ATOM 1935 C CA . LEU A 1 247 ? 6.996 -24.859 -13.094 1 98.62 247 LEU A CA 1
ATOM 1936 C C . LEU A 1 247 ? 7.309 -23.484 -12.508 1 98.62 247 LEU A C 1
ATOM 1938 O O . LEU A 1 247 ? 6.594 -23.016 -11.625 1 98.62 247 LEU A O 1
ATOM 1942 N N . MET A 1 248 ? 8.406 -22.859 -13 1 96.88 248 MET A N 1
ATOM 1943 C CA . MET A 1 248 ? 8.844 -21.578 -12.461 1 96.88 248 MET A CA 1
ATOM 1944 C C . MET A 1 248 ? 9.492 -20.734 -13.547 1 96.88 248 MET A C 1
ATOM 1946 O O . MET A 1 248 ? 10.266 -21.234 -14.352 1 96.88 248 MET A O 1
ATOM 1950 N N . ASP A 1 249 ? 9.227 -19.469 -13.594 1 92.62 249 ASP A N 1
ATOM 1951 C CA . ASP A 1 249 ? 9.82 -18.531 -14.555 1 92.62 249 ASP A CA 1
ATOM 1952 C C . ASP A 1 249 ? 11.32 -18.391 -14.312 1 92.62 249 ASP A C 1
ATOM 1954 O O . ASP A 1 249 ? 11.812 -18.688 -13.227 1 92.62 249 ASP A O 1
ATOM 1958 N N . ASP A 1 250 ? 11.992 -17.875 -15.281 1 90.75 250 ASP A N 1
ATOM 1959 C CA . ASP A 1 250 ? 13.445 -17.75 -15.203 1 90.75 250 ASP A CA 1
ATOM 1960 C C . ASP A 1 250 ? 13.859 -16.406 -14.625 1 90.75 250 ASP A C 1
ATOM 1962 O O . ASP A 1 250 ? 14.922 -16.281 -14.023 1 90.75 250 ASP A O 1
ATOM 1966 N N . ASP A 1 251 ? 13.023 -15.398 -14.82 1 88 251 ASP A N 1
ATOM 1967 C CA . ASP A 1 251 ? 13.406 -14.047 -14.438 1 88 251 ASP A CA 1
ATOM 1968 C C . ASP A 1 251 ? 12.766 -13.648 -13.109 1 88 251 ASP A C 1
ATOM 1970 O O . ASP A 1 251 ? 12.172 -12.57 -12.992 1 88 251 ASP A O 1
ATOM 1974 N N . VAL A 1 252 ? 12.875 -14.5 -12.141 1 89.81 252 VAL A N 1
ATOM 1975 C CA . VAL A 1 252 ? 12.312 -14.297 -10.805 1 89.81 252 VAL A CA 1
ATOM 1976 C C . VAL A 1 252 ? 13.414 -14.43 -9.758 1 89.81 252 VAL A C 1
ATOM 1978 O O . VAL A 1 252 ? 14.461 -15.031 -10.016 1 89.81 252 VAL A O 1
ATOM 1981 N N . GLU A 1 253 ? 13.227 -13.805 -8.648 1 91.44 253 GLU A N 1
ATOM 1982 C CA . GLU A 1 253 ? 13.969 -14.133 -7.438 1 91.44 253 GLU A CA 1
ATOM 1983 C C . GLU A 1 253 ? 13.242 -15.188 -6.605 1 91.44 253 GLU A C 1
ATOM 1985 O O . GLU A 1 253 ? 12.023 -15.109 -6.43 1 91.44 253 GLU A O 1
ATOM 1990 N N . VAL A 1 254 ? 13.992 -16.172 -6.184 1 91.25 254 VAL A N 1
ATOM 1991 C CA . VAL A 1 254 ? 13.367 -17.328 -5.559 1 91.25 254 VAL A CA 1
ATOM 1992 C C . VAL A 1 254 ? 13.82 -17.438 -4.102 1 91.25 254 VAL A C 1
ATOM 1994 O O . VAL A 1 254 ? 14.961 -17.109 -3.775 1 91.25 254 VAL A O 1
ATOM 1997 N N . SER A 1 255 ? 12.914 -17.797 -3.295 1 93.81 255 SER A N 1
ATOM 1998 C CA . SER A 1 255 ? 13.266 -18.266 -1.96 1 93.81 255 SER A CA 1
ATOM 1999 C C . SER A 1 255 ? 13.414 -19.797 -1.937 1 93.81 255 SER A C 1
ATOM 2001 O O . SER A 1 255 ? 12.438 -20.516 -2.105 1 93.81 255 SER A O 1
ATOM 2003 N N . PRO A 1 256 ? 14.594 -20.281 -1.715 1 95.88 256 PRO A N 1
ATOM 2004 C CA . PRO A 1 256 ? 14.75 -21.734 -1.631 1 95.88 256 PRO A CA 1
ATOM 2005 C C . PRO A 1 256 ? 13.805 -22.375 -0.616 1 95.88 256 PRO A C 1
ATOM 2007 O O . PRO A 1 256 ? 13.367 -23.516 -0.807 1 95.88 256 PRO A O 1
ATOM 2010 N N . GLU A 1 257 ? 13.5 -21.625 0.418 1 96.69 257 GLU A N 1
ATOM 2011 C CA . GLU A 1 257 ? 12.586 -22.125 1.442 1 96.69 257 GLU A CA 1
ATOM 2012 C C . GLU A 1 257 ? 11.211 -22.422 0.854 1 96.69 257 GLU A C 1
ATOM 2014 O O . GLU A 1 257 ? 10.539 -23.359 1.288 1 96.69 257 GLU A O 1
ATOM 2019 N N . SER A 1 258 ? 10.766 -21.672 -0.12 1 98.12 258 SER A N 1
ATOM 2020 C CA . SER A 1 258 ? 9.484 -21.922 -0.767 1 98.12 258 SER A CA 1
ATOM 2021 C C . SER A 1 258 ? 9.469 -23.297 -1.444 1 98.12 258 SER A C 1
ATOM 2023 O O . SER A 1 258 ? 8.469 -24.016 -1.371 1 98.12 258 SER A O 1
ATOM 2025 N N . ILE A 1 259 ? 10.539 -23.625 -2.09 1 98.31 259 ILE A N 1
ATOM 2026 C CA . ILE A 1 259 ? 10.641 -24.906 -2.785 1 98.31 259 ILE A CA 1
ATOM 2027 C C . ILE A 1 259 ? 10.695 -26.047 -1.768 1 98.31 259 ILE A C 1
ATOM 2029 O O . ILE A 1 259 ? 10.008 -27.062 -1.922 1 98.31 259 ILE A O 1
ATOM 2033 N N . MET A 1 260 ? 11.453 -25.859 -0.705 1 98.19 260 MET A N 1
ATOM 2034 C CA . MET A 1 260 ? 11.555 -26.875 0.333 1 98.19 260 MET A CA 1
ATOM 2035 C C . MET A 1 260 ? 10.203 -27.125 0.989 1 98.19 260 MET A C 1
ATOM 2037 O O . MET A 1 260 ? 9.812 -28.266 1.196 1 98.19 260 MET A O 1
ATOM 2041 N N . ARG A 1 261 ? 9.508 -26.062 1.284 1 98.31 261 ARG A N 1
ATOM 2042 C CA . ARG A 1 261 ? 8.203 -26.188 1.917 1 98.31 261 ARG A CA 1
ATOM 2043 C C . ARG A 1 261 ? 7.203 -26.875 0.982 1 98.31 261 ARG A C 1
ATOM 2045 O O . ARG A 1 261 ? 6.324 -27.609 1.434 1 98.31 261 ARG A O 1
ATOM 2052 N N . THR A 1 262 ? 7.316 -26.547 -0.32 1 98.69 262 THR A N 1
ATOM 2053 C CA . THR A 1 262 ? 6.465 -27.234 -1.289 1 98.69 262 THR A CA 1
ATOM 2054 C C . THR A 1 262 ? 6.676 -28.734 -1.231 1 98.69 262 THR A C 1
ATOM 2056 O O . THR A 1 262 ? 5.711 -29.5 -1.151 1 98.69 262 THR A O 1
ATOM 2059 N N . TYR A 1 263 ? 7.922 -29.172 -1.224 1 98.75 263 TYR A N 1
ATOM 2060 C CA . TYR A 1 263 ? 8.258 -30.578 -1.115 1 98.75 263 TYR A CA 1
ATOM 2061 C C . TYR A 1 263 ? 7.707 -31.172 0.175 1 98.75 263 TYR A C 1
ATOM 2063 O O . TYR A 1 263 ? 7.059 -32.219 0.154 1 98.75 263 TYR A O 1
ATOM 2071 N N . ASN A 1 264 ? 7.949 -30.5 1.249 1 98.62 264 ASN A N 1
ATOM 2072 C CA . ASN A 1 264 ? 7.516 -30.984 2.553 1 98.62 264 ASN A CA 1
ATOM 2073 C C . ASN A 1 264 ? 5.992 -31.062 2.643 1 98.62 264 ASN A C 1
ATOM 2075 O O . ASN A 1 264 ? 5.449 -31.984 3.246 1 98.62 264 ASN A O 1
ATOM 2079 N N . LEU A 1 265 ? 5.34 -30.078 2.078 1 98.81 265 LEU A N 1
ATOM 2080 C CA . LEU A 1 265 ? 3.879 -30.078 2.049 1 98.81 265 LEU A CA 1
ATOM 2081 C C . LEU A 1 265 ? 3.34 -31.297 1.304 1 98.81 265 LEU A C 1
ATOM 2083 O O . LEU A 1 265 ? 2.461 -32 1.808 1 98.81 265 LEU A O 1
ATOM 2087 N N . LEU A 1 266 ? 3.891 -31.594 0.162 1 98.69 266 LEU A N 1
ATOM 2088 C CA . LEU A 1 266 ? 3.424 -32.688 -0.686 1 98.69 266 LEU A CA 1
ATOM 2089 C C . LEU A 1 266 ? 3.594 -34.031 0.014 1 98.69 266 LEU A C 1
ATOM 2091 O O . LEU A 1 266 ? 2.82 -34.969 -0.223 1 98.69 266 LEU A O 1
ATOM 2095 N N . ARG A 1 267 ? 4.543 -34.125 0.935 1 98.25 267 ARG A N 1
ATOM 2096 C CA . ARG A 1 267 ? 4.832 -35.344 1.646 1 98.25 267 ARG A CA 1
ATOM 2097 C C . ARG A 1 267 ? 3.727 -35.688 2.646 1 98.25 267 ARG A C 1
ATOM 2099 O O . ARG A 1 267 ? 3.615 -36.812 3.105 1 98.25 267 ARG A O 1
ATOM 2106 N N . ILE A 1 268 ? 2.895 -34.719 2.945 1 98.44 268 ILE A N 1
ATOM 2107 C CA . ILE A 1 268 ? 2.018 -34.969 4.086 1 98.44 268 ILE A CA 1
ATOM 2108 C C . ILE A 1 268 ? 0.591 -34.531 3.738 1 98.44 268 ILE A C 1
ATOM 2110 O O . ILE A 1 268 ? -0.266 -34.438 4.617 1 98.44 268 ILE A O 1
ATOM 2114 N N . VAL A 1 269 ? 0.231 -34.25 2.504 1 98.25 269 VAL A N 1
ATOM 2115 C CA . VAL A 1 269 ? -1.097 -33.781 2.115 1 98.25 269 VAL A CA 1
ATOM 2116 C C . VAL A 1 269 ? -2.123 -34.875 2.355 1 98.25 269 VAL A C 1
ATOM 2118 O O . VAL A 1 269 ? -1.795 -36.062 2.279 1 98.25 269 VAL A O 1
ATOM 2121 N N . LYS A 1 270 ? -3.318 -34.5 2.648 1 98.25 270 LYS A N 1
ATOM 2122 C CA . LYS A 1 270 ? -4.445 -35.406 2.713 1 98.25 270 LYS A CA 1
ATOM 2123 C C . LYS A 1 270 ? -4.754 -36 1.338 1 98.25 270 LYS A C 1
ATOM 2125 O O . LYS A 1 270 ? -4.438 -35.406 0.313 1 98.25 270 LYS A O 1
ATOM 2130 N N . PRO A 1 271 ? -5.383 -37.156 1.298 1 97.12 271 PRO A N 1
ATOM 2131 C CA . PRO A 1 271 ? -5.711 -37.781 0.022 1 97.12 271 PRO A CA 1
ATOM 2132 C C . PRO A 1 271 ? -6.543 -36.875 -0.891 1 97.12 271 PRO A C 1
ATOM 2134 O O . PRO A 1 271 ? -6.363 -36.906 -2.111 1 97.12 271 PRO A O 1
ATOM 2137 N N . GLU A 1 272 ? -7.387 -36.094 -0.308 1 97.06 272 GLU A N 1
ATOM 2138 C CA . GLU A 1 272 ? -8.266 -35.219 -1.101 1 97.06 272 GLU A CA 1
ATOM 2139 C C . GLU A 1 272 ? -7.477 -34.156 -1.829 1 97.06 272 GLU A C 1
ATOM 2141 O O . GLU A 1 272 ? -7.965 -33.562 -2.799 1 97.06 272 GLU A O 1
ATOM 2146 N N . TYR A 1 273 ? -6.219 -33.938 -1.402 1 98.06 273 TYR A N 1
ATOM 2147 C CA . TYR A 1 273 ? -5.387 -32.938 -2.014 1 98.06 273 TYR A CA 1
ATOM 2148 C C . TYR A 1 273 ? -4.227 -33.531 -2.785 1 98.06 273 TYR A C 1
ATOM 2150 O O . TYR A 1 273 ? -3.305 -32.844 -3.203 1 98.06 273 TYR A O 1
ATOM 2158 N N . SER A 1 274 ? -4.227 -34.781 -3.002 1 97.25 274 SER A N 1
ATOM 2159 C CA . SER A 1 274 ? -3.115 -35.5 -3.613 1 97.25 274 SER A CA 1
ATOM 2160 C C . SER A 1 274 ? -2.891 -35.062 -5.055 1 97.25 274 SER A C 1
ATOM 2162 O O . SER A 1 274 ? -1.772 -35.125 -5.566 1 97.25 274 SER A O 1
ATOM 2164 N N . GLU A 1 275 ? -3.949 -34.531 -5.707 1 97.88 275 GLU A N 1
ATOM 2165 C CA . GLU A 1 275 ? -3.807 -34.094 -7.09 1 97.88 275 GLU A CA 1
ATOM 2166 C C . GLU A 1 275 ? -4.016 -32.562 -7.195 1 97.88 275 GLU A C 1
ATOM 2168 O O . GLU A 1 275 ? -4.336 -32.062 -8.273 1 97.88 275 GLU A O 1
ATOM 2173 N N . ALA A 1 276 ? -3.938 -31.891 -6.031 1 98.56 276 ALA A N 1
ATOM 2174 C CA . ALA A 1 276 ? -4.062 -30.438 -6.02 1 98.56 276 ALA A CA 1
ATOM 2175 C C . ALA A 1 276 ? -2.818 -29.781 -6.605 1 98.56 276 ALA A C 1
ATOM 2177 O O . ALA A 1 276 ? -1.722 -30.344 -6.547 1 98.56 276 ALA A O 1
ATOM 2178 N N . PHE A 1 277 ? -2.998 -28.641 -7.281 1 98.88 277 PHE A N 1
ATOM 2179 C CA . PHE A 1 277 ? -1.873 -27.797 -7.652 1 98.88 277 PHE A CA 1
ATOM 2180 C C . PHE A 1 277 ? -1.39 -26.984 -6.457 1 98.88 277 PHE A C 1
ATOM 2182 O O . PHE A 1 277 ? -2.197 -26.484 -5.668 1 98.88 277 PHE A O 1
ATOM 2189 N N . VAL A 1 278 ? -0.096 -26.922 -6.215 1 98.88 278 VAL A N 1
ATOM 2190 C CA . VAL A 1 278 ? 0.464 -25.938 -5.289 1 98.88 278 VAL A CA 1
ATOM 2191 C C . VAL A 1 278 ? 0.846 -24.672 -6.047 1 98.88 278 VAL A C 1
ATOM 2193 O O . VAL A 1 278 ? 1.655 -24.719 -6.977 1 98.88 278 VAL A O 1
ATOM 2196 N N . SER A 1 279 ? 0.261 -23.562 -5.715 1 98.69 279 SER A N 1
ATOM 2197 C CA . SER A 1 279 ? 0.504 -22.297 -6.402 1 98.69 279 SER A CA 1
ATOM 2198 C C . SER A 1 279 ? 1.191 -21.297 -5.48 1 98.69 279 SER A C 1
ATOM 2200 O O . SER A 1 279 ? 0.708 -21.016 -4.379 1 98.69 279 SER A O 1
ATOM 2202 N N . GLY A 1 280 ? 2.324 -20.812 -5.914 1 98.38 280 GLY A N 1
ATOM 2203 C CA . GLY A 1 280 ? 3.023 -19.766 -5.176 1 98.38 280 GLY A CA 1
ATOM 2204 C C . GLY A 1 280 ? 2.611 -18.359 -5.578 1 98.38 280 GLY A C 1
ATOM 2205 O O . GLY A 1 280 ? 2.273 -18.125 -6.738 1 98.38 280 GLY A O 1
ATOM 2206 N N . ALA A 1 281 ? 2.725 -17.453 -4.66 1 98.19 281 ALA A N 1
ATOM 2207 C CA . ALA A 1 281 ? 2.322 -16.062 -4.898 1 98.19 281 ALA A CA 1
ATOM 2208 C C . ALA A 1 281 ? 3.387 -15.312 -5.691 1 98.19 281 ALA A C 1
ATOM 2210 O O . ALA A 1 281 ? 4.586 -15.531 -5.492 1 98.19 281 ALA A O 1
ATOM 2211 N N . MET A 1 282 ? 2.918 -14.492 -6.566 1 97.19 282 MET A N 1
ATOM 2212 C CA . MET A 1 282 ? 3.807 -13.555 -7.254 1 97.19 282 MET A CA 1
ATOM 2213 C C . MET A 1 282 ? 3.941 -12.258 -6.469 1 97.19 282 MET A C 1
ATOM 2215 O O . MET A 1 282 ? 2.99 -11.484 -6.375 1 97.19 282 MET A O 1
ATOM 2219 N N . LEU A 1 283 ? 5.086 -12.078 -5.867 1 96.94 283 LEU A N 1
ATOM 2220 C CA . LEU A 1 283 ? 5.457 -10.797 -5.289 1 96.94 283 LEU A CA 1
ATOM 2221 C C . LEU A 1 283 ? 6.188 -9.93 -6.309 1 96.94 283 LEU A C 1
ATOM 2223 O O . LEU A 1 283 ? 6.535 -10.398 -7.395 1 96.94 283 LEU A O 1
ATOM 2227 N N . ASN A 1 284 ? 6.332 -8.656 -5.922 1 94.31 284 ASN A N 1
ATOM 2228 C CA . ASN A 1 284 ? 6.926 -7.707 -6.855 1 94.31 284 ASN A CA 1
ATOM 2229 C C . ASN A 1 284 ? 8.422 -7.527 -6.602 1 94.31 284 ASN A C 1
ATOM 2231 O O . ASN A 1 284 ? 8.844 -7.387 -5.453 1 94.31 284 ASN A O 1
ATOM 2235 N N . TYR A 1 285 ? 9.172 -7.531 -7.68 1 89.62 285 TYR A N 1
ATOM 2236 C CA . TYR A 1 285 ? 10.625 -7.422 -7.602 1 89.62 285 TYR A CA 1
ATOM 2237 C C . TYR A 1 285 ? 11.039 -6.023 -7.16 1 89.62 285 TYR A C 1
ATOM 2239 O O . TYR A 1 285 ? 11.969 -5.867 -6.367 1 89.62 285 TYR A O 1
ATOM 2247 N N . GLU A 1 286 ? 10.375 -5.012 -7.648 1 85.56 286 GLU A N 1
ATOM 2248 C CA . GLU A 1 286 ? 10.719 -3.627 -7.344 1 85.56 286 GLU A CA 1
ATOM 2249 C C . GLU A 1 286 ? 10.125 -3.189 -6.008 1 85.56 286 GLU A C 1
ATOM 2251 O O . GLU A 1 286 ? 10.773 -2.479 -5.238 1 85.56 286 GLU A O 1
ATOM 2256 N N . ASP A 1 287 ? 8.898 -3.627 -5.758 1 90.56 287 ASP A N 1
ATOM 2257 C CA . ASP A 1 287 ? 8.234 -3.436 -4.477 1 90.56 287 ASP A CA 1
ATOM 2258 C C . ASP A 1 287 ? 8.039 -4.766 -3.752 1 90.56 287 ASP A C 1
ATOM 2260 O O . ASP A 1 287 ? 6.934 -5.305 -3.719 1 90.56 287 ASP A O 1
ATOM 2264 N N . VAL A 1 288 ? 9.055 -5.188 -3.111 1 93.44 288 VAL A N 1
ATOM 2265 C CA . VAL A 1 288 ? 9.25 -6.582 -2.727 1 93.44 288 VAL A CA 1
ATOM 2266 C C . VAL A 1 288 ? 8.18 -6.992 -1.717 1 93.44 288 VAL A C 1
ATOM 2268 O O . VAL A 1 288 ? 7.926 -8.188 -1.526 1 93.44 288 VAL A O 1
ATOM 2271 N N . GLN A 1 289 ? 7.504 -6.074 -1.101 1 95.06 289 GLN A N 1
ATOM 2272 C CA . GLN A 1 289 ? 6.508 -6.398 -0.083 1 95.06 289 GLN A CA 1
ATOM 2273 C C . GLN A 1 289 ? 5.148 -6.684 -0.715 1 95.06 289 GLN A C 1
ATOM 2275 O O . GLN A 1 289 ? 4.246 -7.199 -0.052 1 95.06 289 GLN A O 1
ATOM 2280 N N . ASP A 1 290 ? 4.949 -6.281 -1.978 1 95.94 290 ASP A N 1
ATOM 2281 C CA . ASP A 1 290 ? 3.629 -6.32 -2.605 1 95.94 290 ASP A CA 1
ATOM 2282 C C . ASP A 1 290 ? 3.348 -7.695 -3.209 1 95.94 290 ASP A C 1
ATOM 2284 O O . ASP A 1 290 ? 4.109 -8.18 -4.047 1 95.94 290 ASP A O 1
ATOM 2288 N N . MET A 1 291 ? 2.281 -8.297 -2.771 1 97.5 291 MET A N 1
ATOM 2289 C CA . MET A 1 291 ? 1.78 -9.539 -3.355 1 97.5 291 MET A CA 1
ATOM 2290 C C . MET A 1 291 ? 0.69 -9.258 -4.383 1 97.5 291 MET A C 1
ATOM 2292 O O . MET A 1 291 ? -0.331 -8.648 -4.059 1 97.5 291 MET A O 1
ATOM 2296 N N . LYS A 1 292 ? 0.846 -9.75 -5.57 1 95.88 292 LYS A N 1
ATOM 2297 C CA . LYS A 1 292 ? -0.079 -9.438 -6.656 1 95.88 292 LYS A CA 1
ATOM 2298 C C . LYS A 1 292 ? -1.099 -10.555 -6.852 1 95.88 292 LYS A C 1
ATOM 2300 O O . LYS A 1 292 ? -2.285 -10.289 -7.062 1 95.88 292 LYS A O 1
ATOM 2305 N N . GLU A 1 293 ? -0.577 -11.758 -6.852 1 96.44 293 GLU A N 1
ATOM 2306 C CA . GLU A 1 293 ? -1.446 -12.859 -7.25 1 96.44 293 GLU A CA 1
ATOM 2307 C C . GLU A 1 293 ? -0.863 -14.203 -6.824 1 96.44 293 GLU A C 1
ATOM 2309 O O . GLU A 1 293 ? 0.344 -14.422 -6.938 1 96.44 293 GLU A O 1
ATOM 2314 N N . ASP A 1 294 ? -1.709 -15.016 -6.254 1 97.69 294 ASP A N 1
ATOM 2315 C CA . ASP A 1 294 ? -1.276 -16.406 -6.09 1 97.69 294 ASP A CA 1
ATOM 2316 C C . ASP A 1 294 ? -2.068 -17.344 -7 1 97.69 294 ASP A C 1
ATOM 2318 O O . ASP A 1 294 ? -1.588 -18.406 -7.367 1 97.69 294 ASP A O 1
ATOM 2322 N N . THR A 1 295 ? -3.367 -17.016 -7.277 1 98.38 295 THR A N 1
ATOM 2323 C CA . THR A 1 295 ? -4.176 -17.656 -8.312 1 98.38 295 THR A CA 1
ATOM 2324 C C . THR A 1 295 ? -5.02 -16.625 -9.055 1 98.38 295 THR A C 1
ATOM 2326 O O . THR A 1 295 ? -5.184 -15.492 -8.578 1 98.38 295 THR A O 1
ATOM 2329 N N . GLY A 1 296 ? -5.406 -16.984 -10.242 1 98.12 296 GLY A N 1
ATOM 2330 C CA . GLY A 1 296 ? -6.266 -16.109 -11.023 1 98.12 296 GLY A CA 1
ATOM 2331 C C . GLY A 1 296 ? -7.484 -16.828 -11.586 1 98.12 296 GLY A C 1
ATOM 2332 O O . GLY A 1 296 ? -7.664 -18.031 -11.375 1 98.12 296 GLY A O 1
ATOM 2333 N N . PHE A 1 297 ? -8.375 -16.094 -12.211 1 98.31 297 PHE A N 1
ATOM 2334 C CA . PHE A 1 297 ? -9.539 -16.656 -12.891 1 98.31 297 PHE A CA 1
ATOM 2335 C C . PHE A 1 297 ? -9.914 -15.805 -14.102 1 98.31 297 PHE A C 1
ATOM 2337 O O . PHE A 1 297 ? -9.43 -14.68 -14.25 1 98.31 297 PHE A O 1
ATOM 2344 N N . ILE A 1 298 ? -10.625 -16.375 -15.031 1 97.88 298 ILE A N 1
ATOM 2345 C CA . ILE A 1 298 ? -11.203 -15.641 -16.156 1 97.88 298 ILE A CA 1
ATOM 2346 C C . ILE A 1 298 ? -12.562 -15.078 -15.742 1 97.88 298 ILE A C 1
ATOM 2348 O O . ILE A 1 298 ? -13.469 -15.82 -15.352 1 97.88 298 ILE A O 1
ATOM 2352 N N . ASP A 1 299 ? -12.664 -13.773 -15.773 1 96.5 299 ASP A N 1
ATOM 2353 C CA . ASP A 1 299 ? -13.969 -13.164 -15.523 1 96.5 299 ASP A CA 1
ATOM 2354 C C . ASP A 1 299 ? -14.992 -13.602 -16.562 1 96.5 299 ASP A C 1
ATOM 2356 O O . ASP A 1 299 ? -14.82 -13.352 -17.766 1 96.5 299 ASP A O 1
ATOM 2360 N N . PRO A 1 300 ? -16 -14.188 -16.156 1 95.69 300 PRO A N 1
ATOM 2361 C CA . PRO A 1 300 ? -16.922 -14.773 -17.125 1 95.69 300 PRO A CA 1
ATOM 2362 C C . PRO A 1 300 ? -17.703 -13.719 -17.922 1 95.69 300 PRO A C 1
ATOM 2364 O O . PRO A 1 300 ? -18.281 -14.031 -18.953 1 95.69 300 PRO A O 1
ATOM 2367 N N . GLN A 1 301 ? -17.688 -12.469 -17.438 1 92.12 301 GLN A N 1
ATOM 2368 C CA . GLN A 1 301 ? -18.469 -11.422 -18.109 1 92.12 301 GLN A CA 1
ATOM 2369 C C . GLN A 1 301 ? -17.625 -10.688 -19.141 1 92.12 301 GLN A C 1
ATOM 2371 O O . GLN A 1 301 ? -18.125 -10.289 -20.188 1 92.12 301 GLN A O 1
ATOM 2376 N N . ILE A 1 302 ? -16.328 -10.562 -18.828 1 93 302 ILE A N 1
ATOM 2377 C CA . ILE A 1 302 ? -15.586 -9.672 -19.703 1 93 302 ILE A CA 1
ATOM 2378 C C . ILE A 1 302 ? -14.422 -10.43 -20.359 1 93 302 ILE A C 1
ATOM 2380 O O . ILE A 1 302 ? -13.797 -9.938 -21.297 1 93 302 ILE A O 1
ATOM 2384 N N . GLY A 1 303 ? -14.102 -11.586 -19.891 1 94.19 303 GLY A N 1
ATOM 2385 C CA . GLY A 1 303 ? -13.188 -12.469 -20.594 1 94.19 303 GLY A CA 1
ATOM 2386 C C . GLY A 1 303 ? -11.727 -12.117 -20.359 1 94.19 303 GLY A C 1
ATOM 2387 O O . GLY A 1 303 ? -10.891 -12.328 -21.25 1 94.19 303 GLY A O 1
ATOM 2388 N N . ILE A 1 304 ? -11.398 -11.508 -19.234 1 94.31 304 ILE A N 1
ATOM 2389 C CA . ILE A 1 304 ? -10.016 -11.148 -18.938 1 94.31 304 ILE A CA 1
ATOM 2390 C C . ILE A 1 304 ? -9.539 -11.898 -17.688 1 94.31 304 ILE A C 1
ATOM 2392 O O . ILE A 1 304 ? -10.352 -12.375 -16.906 1 94.31 304 ILE A O 1
ATOM 2396 N N . CYS A 1 305 ? -8.203 -12.039 -17.578 1 95.81 305 CYS A N 1
ATOM 2397 C CA . CYS A 1 305 ? -7.59 -12.625 -16.391 1 95.81 305 CYS A CA 1
ATOM 2398 C C . CYS A 1 305 ? -7.652 -11.672 -15.203 1 95.81 305 CYS A C 1
ATOM 2400 O O . CYS A 1 305 ? -7.297 -10.5 -15.328 1 95.81 305 CYS A O 1
ATOM 2402 N N . VAL A 1 306 ? -8.117 -12.203 -14.086 1 96.69 306 VAL A N 1
ATOM 2403 C CA . VAL A 1 306 ? -8.211 -11.414 -12.859 1 96.69 306 VAL A CA 1
ATOM 2404 C C . VAL A 1 306 ? -7.617 -12.195 -11.695 1 96.69 306 VAL A C 1
ATOM 2406 O O . VAL A 1 306 ? -7.793 -13.414 -11.602 1 96.69 306 VAL A O 1
ATOM 2409 N N . ALA A 1 307 ? -6.875 -11.547 -10.82 1 97.38 307 ALA A N 1
ATOM 2410 C CA . ALA A 1 307 ? -6.352 -12.203 -9.625 1 97.38 307 ALA A CA 1
ATOM 2411 C C . ALA A 1 307 ? -7.484 -12.656 -8.711 1 97.38 307 ALA A C 1
ATOM 2413 O O . ALA A 1 307 ? -8.477 -11.945 -8.531 1 97.38 307 ALA A O 1
ATOM 2414 N N . ALA A 1 308 ? -7.34 -13.805 -8.125 1 98.12 308 ALA A N 1
ATOM 2415 C CA . ALA A 1 308 ? -8.383 -14.367 -7.277 1 98.12 308 ALA A CA 1
ATOM 2416 C C . ALA A 1 308 ? -8.414 -13.672 -5.918 1 98.12 308 ALA A C 1
ATOM 2418 O O . ALA A 1 308 ? -9.438 -13.711 -5.223 1 98.12 308 ALA A O 1
ATOM 2419 N N . LYS A 1 309 ? -7.336 -13.125 -5.477 1 97.5 309 LYS A N 1
ATOM 2420 C CA . LYS A 1 309 ? -7.242 -12.32 -4.262 1 97.5 309 LYS A CA 1
ATOM 2421 C C . LYS A 1 309 ? -6.93 -10.859 -4.59 1 97.5 309 LYS A C 1
ATOM 2423 O O . LYS A 1 309 ? -6.445 -10.555 -5.684 1 97.5 309 LYS A O 1
ATOM 2428 N N . ILE A 1 310 ? -7.246 -9.984 -3.686 1 96.25 310 ILE A N 1
ATOM 2429 C CA . ILE A 1 310 ? -6.836 -8.594 -3.807 1 96.25 310 ILE A CA 1
ATOM 2430 C C . ILE A 1 310 ? -5.332 -8.469 -3.553 1 96.25 310 ILE A C 1
ATOM 2432 O O . ILE A 1 310 ? -4.723 -9.367 -2.965 1 96.25 310 ILE A O 1
ATOM 2436 N N . PRO A 1 311 ? -4.73 -7.41 -4.027 1 95.75 311 PRO A N 1
ATOM 2437 C CA . PRO A 1 311 ? -3.326 -7.207 -3.672 1 95.75 311 PRO A CA 1
ATOM 2438 C C . PRO A 1 311 ? -3.115 -7.043 -2.168 1 95.75 311 PRO A C 1
ATOM 2440 O O . PRO A 1 311 ? -3.932 -6.414 -1.49 1 95.75 311 PRO A O 1
ATOM 2443 N N . LEU A 1 312 ? -2.076 -7.605 -1.641 1 97.62 312 LEU A N 1
ATOM 2444 C CA . LEU A 1 312 ? -1.752 -7.559 -0.219 1 97.62 312 LEU A CA 1
ATOM 2445 C C . LEU A 1 312 ? -0.283 -7.211 -0.008 1 97.62 312 LEU A C 1
ATOM 2447 O O . LEU A 1 312 ? 0.514 -7.262 -0.948 1 97.62 312 LEU A O 1
ATOM 2451 N N . GLN A 1 313 ? 0.086 -6.801 1.145 1 97.06 313 GLN A N 1
ATOM 2452 C CA . GLN A 1 313 ? 1.471 -6.551 1.526 1 97.06 313 GLN A CA 1
ATOM 2453 C C . GLN A 1 313 ? 1.949 -7.566 2.559 1 97.06 313 GLN A C 1
ATOM 2455 O O . GLN A 1 313 ? 1.437 -7.609 3.68 1 97.06 313 GLN A O 1
ATOM 2460 N N . VAL A 1 314 ? 2.969 -8.25 2.26 1 97.69 314 VAL A N 1
ATOM 2461 C CA . VAL A 1 314 ? 3.367 -9.398 3.066 1 97.69 314 VAL A CA 1
ATOM 2462 C C . VAL A 1 314 ? 4.133 -8.922 4.297 1 97.69 314 VAL A C 1
ATOM 2464 O O . VAL A 1 314 ? 4.445 -9.719 5.188 1 97.69 314 VAL A O 1
ATOM 2467 N N . THR A 1 315 ? 4.434 -7.621 4.402 1 96.62 315 THR A N 1
ATOM 2468 C CA . THR A 1 315 ? 5.109 -7.062 5.57 1 96.62 315 THR A CA 1
ATOM 2469 C C . THR A 1 315 ? 4.094 -6.652 6.633 1 96.62 315 THR A C 1
ATOM 2471 O O . THR A 1 315 ? 4.469 -6.332 7.762 1 96.62 315 THR A O 1
ATOM 2474 N N . LYS A 1 316 ? 2.812 -6.656 6.324 1 95.69 316 LYS A N 1
ATOM 2475 C CA . LYS A 1 316 ? 1.749 -6.285 7.25 1 95.69 316 LYS A CA 1
ATOM 2476 C C . LYS A 1 316 ? 1.106 -7.52 7.875 1 95.69 316 LYS A C 1
ATOM 2478 O O . LYS A 1 316 ? 0.589 -8.383 7.164 1 95.69 316 LYS A O 1
ATOM 2483 N N . PHE A 1 317 ? 1.084 -7.562 9.164 1 96.75 317 PHE A N 1
ATOM 2484 C CA . PHE A 1 317 ? 0.545 -8.695 9.914 1 96.75 317 PHE A CA 1
ATOM 2485 C C . PHE A 1 317 ? -0.9 -8.969 9.508 1 96.75 317 PHE A C 1
ATOM 2487 O O . PHE A 1 317 ? -1.266 -10.109 9.227 1 96.75 317 PHE A O 1
ATOM 2494 N N . VAL A 1 318 ? -1.715 -7.965 9.414 1 95.88 318 VAL A N 1
ATOM 2495 C CA . VAL A 1 318 ? -3.141 -8.133 9.148 1 95.88 318 VAL A CA 1
ATOM 2496 C C . VAL A 1 318 ? -3.342 -8.695 7.746 1 95.88 318 VAL A C 1
ATOM 2498 O O . VAL A 1 318 ? -4.285 -9.453 7.5 1 95.88 318 VAL A O 1
ATOM 2501 N N . ASP A 1 319 ? -2.439 -8.367 6.824 1 97.56 319 ASP A N 1
ATOM 2502 C CA . ASP A 1 319 ? -2.559 -8.844 5.449 1 97.56 319 ASP A CA 1
ATOM 2503 C C . ASP A 1 319 ? -2.152 -10.312 5.348 1 97.56 319 ASP A C 1
ATOM 2505 O O . ASP A 1 319 ? -2.729 -11.07 4.562 1 97.56 319 ASP A O 1
ATOM 2509 N N . ILE A 1 320 ? -1.118 -10.695 6.152 1 98.25 320 ILE A N 1
ATOM 2510 C CA . ILE A 1 320 ? -0.699 -12.086 6.035 1 98.25 320 ILE A CA 1
ATOM 2511 C C . ILE A 1 320 ? -1.746 -13 6.672 1 98.25 320 ILE A C 1
ATOM 2513 O O . ILE A 1 320 ? -1.947 -14.133 6.227 1 98.25 320 ILE A O 1
ATOM 2517 N N . VAL A 1 321 ? -2.447 -12.508 7.738 1 98.38 321 VAL A N 1
ATOM 2518 C CA . VAL A 1 321 ? -3.574 -13.25 8.297 1 98.38 321 VAL A CA 1
ATOM 2519 C C . VAL A 1 321 ? -4.707 -13.312 7.277 1 98.38 321 VAL A C 1
ATOM 2521 O O . VAL A 1 321 ? -5.25 -14.391 7.012 1 98.38 321 VAL A O 1
ATOM 2524 N N . PHE A 1 322 ? -5 -12.148 6.668 1 97.94 322 PHE A N 1
ATOM 2525 C CA . PHE A 1 322 ? -6.074 -12.047 5.688 1 97.94 322 PHE A CA 1
ATOM 2526 C C . PHE A 1 322 ? -5.809 -12.953 4.492 1 97.94 322 PHE A C 1
ATOM 2528 O O . PHE A 1 322 ? -6.73 -13.555 3.945 1 97.94 322 PHE A O 1
ATOM 2535 N N . ASN A 1 323 ? -4.566 -13.047 4.051 1 98.62 323 ASN A N 1
ATOM 2536 C CA . ASN A 1 323 ? -4.176 -13.898 2.932 1 98.62 323 ASN A CA 1
ATOM 2537 C C . ASN A 1 323 ? -4.555 -15.352 3.178 1 98.62 323 ASN A C 1
ATOM 2539 O O . ASN A 1 323 ? -4.93 -16.062 2.248 1 98.62 323 ASN A O 1
ATOM 2543 N N . GLU A 1 324 ? -4.422 -15.828 4.441 1 98.38 324 GLU A N 1
ATOM 2544 C CA . GLU A 1 324 ? -4.645 -17.234 4.793 1 98.38 324 GLU A CA 1
ATOM 2545 C C . GLU A 1 324 ? -6.133 -17.531 4.953 1 98.38 324 GLU A C 1
ATOM 2547 O O . GLU A 1 324 ? -6.57 -18.656 4.727 1 98.38 324 GLU A O 1
ATOM 2552 N N . VAL A 1 325 ? -6.91 -16.5 5.25 1 97.75 325 VAL A N 1
ATOM 2553 C CA . VAL A 1 325 ? -8.312 -16.766 5.551 1 97.75 325 VAL A CA 1
ATOM 2554 C C . VAL A 1 325 ? -9.18 -16.359 4.359 1 97.75 325 VAL A C 1
ATOM 2556 O O . VAL A 1 325 ? -10.391 -16.578 4.359 1 97.75 325 VAL A O 1
ATOM 2559 N N . TYR A 1 326 ? -8.609 -15.773 3.359 1 97.31 326 TYR A N 1
ATOM 2560 C CA . TYR A 1 326 ? -9.352 -15.227 2.229 1 97.31 326 TYR A CA 1
ATOM 2561 C C . TYR A 1 326 ? -10.148 -16.312 1.521 1 97.31 326 TYR A C 1
ATOM 2563 O O . TYR A 1 326 ? -9.625 -17.391 1.242 1 97.31 326 TYR A O 1
ATOM 2571 N N . ASP A 1 327 ? -11.367 -16.062 1.273 1 95.75 327 ASP A N 1
ATOM 2572 C CA . ASP A 1 327 ? -12.227 -16.969 0.513 1 95.75 327 ASP A CA 1
ATOM 2573 C C . ASP A 1 327 ? -12.297 -16.547 -0.954 1 95.75 327 ASP A C 1
ATOM 2575 O O . ASP A 1 327 ? -13.117 -15.695 -1.32 1 95.75 327 ASP A O 1
ATOM 2579 N N . GLU A 1 328 ? -11.602 -17.172 -1.843 1 95.88 328 GLU A N 1
ATOM 2580 C CA . GLU A 1 328 ? -11.523 -16.828 -3.26 1 95.88 328 GLU A CA 1
ATOM 2581 C C . GLU A 1 328 ? -12.883 -16.969 -3.938 1 95.88 328 GLU A C 1
ATOM 2583 O O . GLU A 1 328 ? -13.172 -16.266 -4.91 1 95.88 328 GLU A O 1
ATOM 2588 N N . ASN A 1 329 ? -13.719 -17.797 -3.443 1 92.69 329 ASN A N 1
ATOM 2589 C CA . ASN A 1 329 ? -15 -18.062 -4.094 1 92.69 329 ASN A CA 1
ATOM 2590 C C . ASN A 1 329 ? -15.891 -16.828 -4.105 1 92.69 329 ASN A C 1
ATOM 2592 O O . ASN A 1 329 ? -16.672 -16.625 -5.031 1 92.69 329 ASN A O 1
ATOM 2596 N N . LEU A 1 330 ? -15.711 -16.016 -3.08 1 89.25 330 LEU A N 1
ATOM 2597 C CA . LEU A 1 330 ? -16.516 -14.805 -3.01 1 89.25 330 LEU A CA 1
ATOM 2598 C C . LEU A 1 330 ? -16.172 -13.859 -4.152 1 89.25 330 LEU A C 1
ATOM 2600 O O . LEU A 1 330 ? -17.031 -13.117 -4.633 1 89.25 330 LEU A O 1
ATOM 2604 N N . ARG A 1 331 ? -15 -13.852 -4.625 1 91.5 331 ARG A N 1
ATOM 2605 C CA . ARG A 1 331 ? -14.539 -12.969 -5.688 1 91.5 331 ARG A CA 1
ATOM 2606 C C . ARG A 1 331 ? -14.656 -13.648 -7.051 1 91.5 331 ARG A C 1
ATOM 2608 O O . ARG A 1 331 ? -15.047 -13.016 -8.031 1 91.5 331 ARG A O 1
ATOM 2615 N N . VAL A 1 332 ? -14.359 -14.914 -7.156 1 94.88 332 VAL A N 1
ATOM 2616 C CA . VAL A 1 332 ? -14.273 -15.672 -8.406 1 94.88 332 VAL A CA 1
ATOM 2617 C C . VAL A 1 332 ? -15.68 -15.961 -8.922 1 94.88 332 VAL A C 1
ATOM 2619 O O . VAL A 1 332 ? -15.914 -15.969 -10.133 1 94.88 332 VAL A O 1
ATOM 2622 N N . GLY A 1 333 ? -16.656 -16.281 -8.008 1 92.5 333 GLY A N 1
ATOM 2623 C CA . GLY A 1 333 ? -18 -16.641 -8.422 1 92.5 333 GLY A CA 1
ATOM 2624 C C . GLY A 1 333 ? -18.047 -17.797 -9.398 1 92.5 333 GLY A C 1
ATOM 2625 O O . GLY A 1 333 ? -17.484 -18.859 -9.133 1 92.5 333 GLY A O 1
ATOM 2626 N N . ASP A 1 334 ? -18.578 -17.484 -10.578 1 93.44 334 ASP A N 1
ATOM 2627 C CA . ASP A 1 334 ? -18.734 -18.516 -11.594 1 93.44 334 ASP A CA 1
ATOM 2628 C C . ASP A 1 334 ? -17.516 -18.562 -12.516 1 93.44 334 ASP A C 1
ATOM 2630 O O . ASP A 1 334 ? -17.531 -19.25 -13.539 1 93.44 334 ASP A O 1
ATOM 2634 N N . GLY A 1 335 ? -16.531 -17.859 -12.164 1 96.19 335 GLY A N 1
ATOM 2635 C CA . GLY A 1 335 ? -15.32 -17.875 -12.969 1 96.19 335 GLY A CA 1
ATOM 2636 C C . GLY A 1 335 ? -14.531 -19.172 -12.836 1 96.19 335 GLY A C 1
ATOM 2637 O O . GLY A 1 335 ? -14.766 -19.953 -11.914 1 96.19 335 GLY A O 1
ATOM 2638 N N . ARG A 1 336 ? -13.648 -19.359 -13.758 1 97.06 336 ARG A N 1
ATOM 2639 C CA . ARG A 1 336 ? -12.781 -20.547 -13.742 1 97.06 336 ARG A CA 1
ATOM 2640 C C . ARG A 1 336 ? -11.359 -20.172 -13.336 1 97.06 336 ARG A C 1
ATOM 2642 O O . ARG A 1 336 ? -10.734 -19.312 -13.953 1 97.06 336 ARG A O 1
ATOM 2649 N N . ARG A 1 337 ? -10.883 -20.875 -12.352 1 97.5 337 ARG A N 1
ATOM 2650 C CA . ARG A 1 337 ? -9.625 -20.5 -11.711 1 97.5 337 ARG A CA 1
ATOM 2651 C C . ARG A 1 337 ? -8.445 -21.203 -12.367 1 97.5 337 ARG A C 1
ATOM 2653 O O . ARG A 1 337 ? -8.602 -22.266 -12.961 1 97.5 337 ARG A O 1
ATOM 2660 N N . TYR A 1 338 ? -7.328 -20.625 -12.273 1 98.31 338 TYR A N 1
ATOM 2661 C CA . TYR A 1 338 ? -6.059 -21.172 -12.742 1 98.31 338 TYR A CA 1
ATOM 2662 C C . TYR A 1 338 ? -4.902 -20.688 -11.875 1 98.31 338 TYR A C 1
ATOM 2664 O O . TYR A 1 338 ? -5.078 -19.828 -11.016 1 98.31 338 TYR A O 1
ATOM 2672 N N . ALA A 1 339 ? -3.748 -21.344 -11.984 1 98 339 ALA A N 1
ATOM 2673 C CA . ALA A 1 339 ? -2.48 -20.922 -11.398 1 98 339 ALA A CA 1
ATOM 2674 C C . ALA A 1 339 ? -1.433 -20.672 -12.484 1 98 339 ALA A C 1
ATOM 2676 O O . ALA A 1 339 ? -1.214 -21.516 -13.352 1 98 339 ALA A O 1
ATOM 2677 N N . ALA A 1 340 ? -0.833 -19.516 -12.453 1 97.06 340 ALA A N 1
ATOM 2678 C CA . ALA A 1 340 ? 0.177 -19.172 -13.445 1 97.06 340 ALA A CA 1
ATOM 2679 C C . ALA A 1 340 ? 1.488 -19.906 -13.18 1 97.06 340 ALA A C 1
ATOM 2681 O O . ALA A 1 340 ? 1.719 -20.391 -12.07 1 97.06 340 ALA A O 1
ATOM 2682 N N . TRP A 1 341 ? 2.277 -19.938 -14.195 1 97.69 341 TRP A N 1
ATOM 2683 C CA . TRP A 1 341 ? 3.432 -20.828 -14.148 1 97.69 341 TRP A CA 1
ATOM 2684 C C . TRP A 1 341 ? 4.68 -20.078 -13.695 1 97.69 341 TRP A C 1
ATOM 2686 O O . TRP A 1 341 ? 5.801 -20.531 -13.945 1 97.69 341 TRP A O 1
ATOM 2696 N N . TRP A 1 342 ? 4.473 -18.891 -13.031 1 96.5 342 TRP A N 1
ATOM 2697 C CA . TRP A 1 342 ? 5.625 -18.328 -12.336 1 96.5 342 TRP A CA 1
ATOM 2698 C C . TRP A 1 342 ? 6.031 -19.203 -11.156 1 96.5 342 TRP A C 1
ATOM 2700 O O . TRP A 1 342 ? 7.191 -19.188 -10.734 1 96.5 342 TRP A O 1
ATOM 2710 N N . TYR A 1 343 ? 5.117 -19.906 -10.578 1 98 343 TYR A N 1
ATOM 2711 C CA . TYR A 1 343 ? 5.285 -20.875 -9.508 1 98 343 TYR A CA 1
ATOM 2712 C C . TYR A 1 343 ? 4.062 -21.781 -9.398 1 98 343 TYR A C 1
ATOM 2714 O O . TYR A 1 343 ? 3.123 -21.469 -8.656 1 98 343 TYR A O 1
ATOM 2722 N N . CYS A 1 344 ? 4.059 -22.891 -10.031 1 98.69 344 CYS A N 1
ATOM 2723 C CA . CYS A 1 344 ? 2.936 -23.812 -10.047 1 98.69 344 CYS A CA 1
ATOM 2724 C C . CYS A 1 344 ? 3.426 -25.266 -10.039 1 98.69 344 CYS A C 1
ATOM 2726 O O . CYS A 1 344 ? 4.094 -25.703 -10.977 1 98.69 344 CYS A O 1
ATOM 2728 N N . CYS A 1 345 ? 3.113 -25.984 -9.008 1 98.88 345 CYS A N 1
ATOM 2729 C CA . CYS A 1 345 ? 3.496 -27.375 -8.875 1 98.88 345 CYS A CA 1
ATOM 2730 C C . CYS A 1 345 ? 2.348 -28.297 -9.281 1 98.88 345 CYS A C 1
ATOM 2732 O O . CYS A 1 345 ? 1.257 -28.219 -8.711 1 98.88 345 CYS A O 1
ATOM 2734 N N . ILE A 1 346 ? 2.596 -29.172 -10.211 1 98.88 346 ILE A N 1
ATOM 2735 C CA . ILE A 1 346 ? 1.56 -30 -10.82 1 98.88 346 ILE A CA 1
ATOM 2736 C C . ILE A 1 346 ? 1.893 -31.469 -10.617 1 98.88 346 ILE A C 1
ATOM 2738 O O . ILE A 1 346 ? 3.012 -31.906 -10.898 1 98.88 346 ILE A O 1
ATOM 2742 N N . PRO A 1 347 ? 0.978 -32.281 -10.133 1 98.69 347 PRO A N 1
ATOM 2743 C CA . PRO A 1 347 ? 1.2 -33.75 -10.047 1 98.69 347 PRO A CA 1
ATOM 2744 C C . PRO A 1 347 ? 1.329 -34.406 -11.414 1 98.69 347 PRO A C 1
ATOM 2746 O O . PRO A 1 347 ? 0.595 -34.031 -12.344 1 98.69 347 PRO A O 1
ATOM 2749 N N . MET A 1 348 ? 2.207 -35.406 -11.516 1 98.25 348 MET A N 1
ATOM 2750 C CA . MET A 1 348 ? 2.418 -36.094 -12.773 1 98.25 348 MET A CA 1
ATOM 2751 C C . MET A 1 348 ? 1.158 -36.844 -13.203 1 98.25 348 MET A C 1
ATOM 2753 O O . MET A 1 348 ? 0.873 -36.969 -14.398 1 98.25 348 MET A O 1
ATOM 2757 N N . SER A 1 349 ? 0.361 -37.25 -12.258 1 97.81 349 SER A N 1
ATOM 2758 C CA . SER A 1 349 ? -0.887 -37.938 -12.57 1 97.81 349 SER A CA 1
ATOM 2759 C C . SER A 1 349 ? -1.843 -37.031 -13.344 1 97.81 349 SER A C 1
ATOM 2761 O O . SER A 1 349 ? -2.539 -37.5 -14.25 1 97.81 349 SER A O 1
ATOM 2763 N N . VAL A 1 350 ? -1.835 -35.781 -12.977 1 98.12 350 VAL A N 1
ATOM 2764 C CA . VAL A 1 350 ? -2.697 -34.812 -13.648 1 98.12 350 VAL A CA 1
ATOM 2765 C C . VAL A 1 350 ? -2.189 -34.562 -15.07 1 98.12 350 VAL A C 1
ATOM 2767 O O . VAL A 1 350 ? -2.98 -34.469 -16.016 1 98.12 350 VAL A O 1
ATOM 2770 N N . ILE A 1 351 ? -0.876 -34.5 -15.227 1 98 351 ILE A N 1
ATOM 2771 C CA . ILE A 1 351 ? -0.27 -34.281 -16.531 1 98 351 ILE A CA 1
ATOM 2772 C C . ILE A 1 351 ? -0.582 -35.469 -17.453 1 98 351 ILE A C 1
ATOM 2774 O O . ILE A 1 351 ? -0.974 -35.281 -18.609 1 98 351 ILE A O 1
ATOM 2778 N N . LYS A 1 352 ? -0.459 -36.656 -16.953 1 97.06 352 LYS A N 1
ATOM 2779 C CA . LYS A 1 352 ? -0.723 -37.844 -17.734 1 97.06 352 LYS A CA 1
ATOM 2780 C C . LYS A 1 352 ? -2.191 -37.938 -18.141 1 97.06 352 LYS A C 1
ATOM 2782 O O . LYS A 1 352 ? -2.514 -38.375 -19.25 1 97.06 352 LYS A O 1
ATOM 2787 N N . ARG A 1 353 ? -3.033 -37.438 -17.281 1 97.25 353 ARG A N 1
ATOM 2788 C CA . ARG A 1 353 ? -4.469 -37.531 -17.516 1 97.25 353 ARG A CA 1
ATOM 2789 C C . ARG A 1 353 ? -4.93 -36.438 -18.484 1 97.25 353 ARG A C 1
ATOM 2791 O O . ARG A 1 353 ? -5.758 -36.688 -19.359 1 97.25 353 ARG A O 1
ATOM 2798 N N . ASN A 1 354 ? -4.434 -35.219 -18.344 1 97.25 354 ASN A N 1
ATOM 2799 C CA . ASN A 1 354 ? -4.988 -34.062 -19.062 1 97.25 354 ASN A CA 1
ATOM 2800 C C . ASN A 1 354 ? -4.121 -33.688 -20.25 1 97.25 354 ASN A C 1
ATOM 2802 O O . ASN A 1 354 ? -4.543 -32.875 -21.094 1 97.25 354 ASN A O 1
ATOM 2806 N N . GLY A 1 355 ? -2.92 -34.156 -20.312 1 97.31 355 GLY A N 1
ATOM 2807 C CA . GLY A 1 355 ? -2.041 -33.875 -21.438 1 97.31 355 GLY A CA 1
ATOM 2808 C C . GLY A 1 355 ? -1.194 -32.656 -21.234 1 97.31 355 GLY A C 1
ATOM 2809 O O . GLY A 1 355 ? -0.918 -32.25 -20.094 1 97.31 355 GLY A O 1
ATOM 2810 N N . MET A 1 356 ? -0.732 -32.094 -22.359 1 97.69 356 MET A N 1
ATOM 2811 C CA . MET A 1 356 ? 0.256 -31.031 -22.391 1 97.69 356 MET A CA 1
ATOM 2812 C C . MET A 1 356 ? -0.408 -29.688 -22.688 1 97.69 356 MET A C 1
ATOM 2814 O O . MET A 1 356 ? -1.594 -29.641 -23.016 1 97.69 356 MET A O 1
ATOM 2818 N N . PRO A 1 357 ? 0.348 -28.578 -22.516 1 97.12 357 PRO A N 1
ATOM 2819 C CA . PRO A 1 357 ? -0.216 -27.266 -22.844 1 97.12 357 PRO A CA 1
ATOM 2820 C C . PRO A 1 357 ? -0.471 -27.109 -24.344 1 97.12 357 PRO A C 1
ATOM 2822 O O . PRO A 1 357 ? 0.117 -27.828 -25.156 1 97.12 357 PRO A O 1
ATOM 2825 N N . LEU A 1 358 ? -1.339 -26.094 -24.688 1 96.31 358 LEU A N 1
ATOM 2826 C CA . LEU A 1 358 ? -1.514 -25.734 -26.094 1 96.31 358 LEU A CA 1
ATOM 2827 C C . LEU A 1 358 ? -0.255 -25.078 -26.641 1 96.31 358 LEU A C 1
ATOM 2829 O O . LEU A 1 358 ? 0.449 -24.375 -25.922 1 96.31 358 LEU A O 1
ATOM 2833 N N . PRO A 1 359 ? 0.068 -25.312 -27.859 1 95.5 359 PRO A N 1
ATOM 2834 C CA . PRO A 1 359 ? 1.255 -24.719 -28.469 1 95.5 359 PRO A CA 1
ATOM 2835 C C . PRO A 1 359 ? 1.02 -23.281 -28.922 1 95.5 359 PRO A C 1
ATOM 2837 O O . PRO A 1 359 ? 1.142 -22.984 -30.109 1 95.5 359 PRO A O 1
ATOM 2840 N N . VAL A 1 360 ? 0.848 -22.406 -27.984 1 94.62 360 VAL A N 1
ATOM 2841 C CA . VAL A 1 360 ? 0.444 -21.031 -28.312 1 94.62 360 VAL A CA 1
ATOM 2842 C C . VAL A 1 360 ? 1.582 -20.062 -28 1 94.62 360 VAL A C 1
ATOM 2844 O O . VAL A 1 360 ? 1.371 -18.859 -27.922 1 94.62 360 VAL A O 1
ATOM 2847 N N . PHE A 1 361 ? 2.791 -20.547 -27.734 1 92.19 361 PHE A N 1
ATOM 2848 C CA . PHE A 1 361 ? 4.031 -19.812 -27.531 1 92.19 361 PHE A CA 1
ATOM 2849 C C . PHE A 1 361 ? 4.059 -19.172 -26.156 1 92.19 361 PHE A C 1
ATOM 2851 O O . PHE A 1 361 ? 4.562 -19.766 -25.203 1 92.19 361 PHE A O 1
ATOM 2858 N N . VAL A 1 362 ? 3.428 -17.953 -25.953 1 90.38 362 VAL A N 1
ATOM 2859 C CA . VAL A 1 362 ? 3.379 -17.312 -24.656 1 90.38 362 VAL A CA 1
ATOM 2860 C C . VAL A 1 362 ? 1.978 -16.766 -24.406 1 90.38 362 VAL A C 1
ATOM 2862 O O . VAL A 1 362 ? 1.267 -16.406 -25.344 1 90.38 362 VAL A O 1
ATOM 2865 N N . ARG A 1 363 ? 1.592 -16.734 -23.156 1 92.12 363 ARG A N 1
ATOM 2866 C CA . ARG A 1 363 ? 0.34 -16.156 -22.688 1 92.12 363 ARG A CA 1
ATOM 2867 C C . ARG A 1 363 ? -0.826 -17.109 -22.891 1 92.12 363 ARG A C 1
ATOM 2869 O O . ARG A 1 363 ? -1.074 -17.562 -24.016 1 92.12 363 ARG A O 1
ATOM 2876 N N . TYR A 1 364 ? -1.608 -17.438 -21.875 1 95.81 364 TYR A N 1
ATOM 2877 C CA . TYR A 1 364 ? -2.822 -18.25 -21.812 1 95.81 364 TYR A CA 1
ATOM 2878 C C . TYR A 1 364 ? -2.486 -19.734 -21.781 1 95.81 364 TYR A C 1
ATOM 2880 O O . TYR A 1 364 ? -3.371 -20.562 -21.594 1 95.81 364 TYR A O 1
ATOM 2888 N N . ASP A 1 365 ? -1.229 -20.078 -22.062 1 96.19 365 ASP A N 1
ATOM 2889 C CA . ASP A 1 365 ? -0.866 -21.484 -21.938 1 96.19 365 ASP A CA 1
ATOM 2890 C C . ASP A 1 365 ? -1.14 -22 -20.516 1 96.19 365 ASP A C 1
ATOM 2892 O O . ASP A 1 365 ? -1.798 -23.031 -20.344 1 96.19 365 ASP A O 1
ATOM 2896 N N . ASP A 1 366 ? -0.736 -21.203 -19.531 1 97.44 366 ASP A N 1
ATOM 2897 C CA . ASP A 1 366 ? -0.96 -21.578 -18.141 1 97.44 366 ASP A CA 1
ATOM 2898 C C . ASP A 1 366 ? -2.436 -21.453 -17.766 1 97.44 366 ASP A C 1
ATOM 2900 O O . ASP A 1 366 ? -2.973 -22.281 -17.047 1 97.44 366 ASP A O 1
ATOM 2904 N N . VAL A 1 367 ? -3.104 -20.422 -18.312 1 98.06 367 VAL A N 1
ATOM 2905 C CA . VAL A 1 367 ? -4.508 -20.156 -18.016 1 98.06 367 VAL A CA 1
ATOM 2906 C C . VAL A 1 367 ? -5.367 -21.312 -18.531 1 98.06 367 VAL A C 1
ATOM 2908 O O . VAL A 1 367 ? -6.137 -21.906 -17.781 1 98.06 367 VAL A O 1
ATOM 2911 N N . GLU A 1 368 ? -5.207 -21.594 -19.859 1 98.19 368 GLU A N 1
ATOM 2912 C CA . GLU A 1 368 ? -5.965 -22.688 -20.469 1 98.19 368 GLU A CA 1
ATOM 2913 C C . GLU A 1 368 ? -5.68 -24.016 -19.781 1 98.19 368 GLU A C 1
ATOM 2915 O O . GLU A 1 368 ? -6.602 -24.781 -19.484 1 98.19 368 GLU A O 1
ATOM 2920 N N . TYR A 1 369 ? -4.414 -24.281 -19.516 1 98.5 369 TYR A N 1
ATOM 2921 C CA . TYR A 1 369 ? -4.016 -25.547 -18.906 1 98.5 369 TYR A CA 1
ATOM 2922 C C . TYR A 1 369 ? -4.648 -25.719 -17.531 1 98.5 369 TYR A C 1
ATOM 2924 O O . TYR A 1 369 ? -5.191 -26.781 -17.219 1 98.5 369 TYR A O 1
ATOM 2932 N N . GLY A 1 370 ? -4.512 -24.703 -16.688 1 98.38 370 GLY A N 1
ATOM 2933 C CA . GLY A 1 370 ? -5.098 -24.734 -15.359 1 98.38 370 GLY A CA 1
ATOM 2934 C C . GLY A 1 370 ? -6.598 -24.953 -15.375 1 98.38 370 GLY A C 1
ATOM 2935 O O . GLY A 1 370 ? -7.117 -25.766 -14.586 1 98.38 370 GLY A O 1
ATOM 2936 N N . ILE A 1 371 ? -7.262 -24.281 -16.25 1 98.12 371 ILE A N 1
ATOM 2937 C CA . ILE A 1 371 ? -8.719 -24.375 -16.328 1 98.12 371 ILE A CA 1
ATOM 2938 C C . ILE A 1 371 ? -9.117 -25.75 -16.844 1 98.12 371 ILE A C 1
ATOM 2940 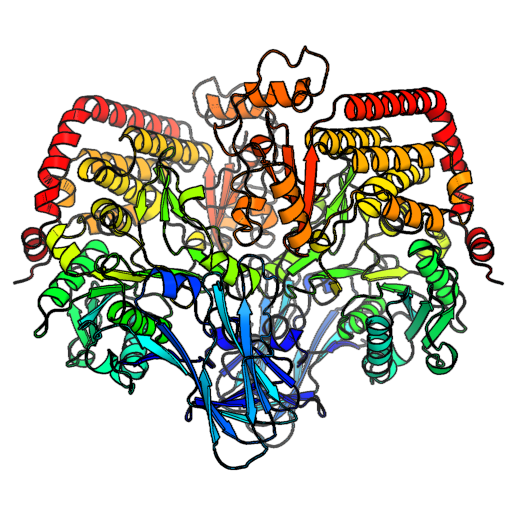O O . ILE A 1 371 ? -10.055 -26.375 -16.328 1 98.12 371 ILE A O 1
ATOM 2944 N N . ARG A 1 372 ? -8.406 -26.25 -17.859 1 97.94 372 ARG A N 1
ATOM 2945 C CA . ARG A 1 372 ? -8.688 -27.578 -18.406 1 97.94 372 ARG A CA 1
ATOM 2946 C C . ARG A 1 372 ? -8.516 -28.656 -17.328 1 97.94 372 ARG A C 1
ATOM 2948 O O . ARG A 1 372 ? -9.344 -29.562 -17.219 1 97.94 372 ARG A O 1
ATOM 2955 N N . CYS A 1 373 ? -7.461 -28.562 -16.531 1 98.12 373 CYS A N 1
ATOM 2956 C CA . CYS A 1 373 ? -7.188 -29.547 -15.492 1 98.12 373 CYS A CA 1
ATOM 2957 C C . CYS A 1 373 ? -8.195 -29.438 -14.352 1 98.12 373 CYS A C 1
ATOM 2959 O O . CYS A 1 373 ? -8.453 -30.406 -13.656 1 98.12 373 CYS A O 1
ATOM 2961 N N . ASN A 1 374 ? -8.703 -28.188 -14.078 1 97.06 374 ASN A N 1
ATOM 2962 C CA . ASN A 1 374 ? -9.695 -27.906 -13.047 1 97.06 374 ASN A CA 1
ATOM 2963 C C . ASN A 1 374 ? -9.281 -28.484 -11.695 1 97.06 374 ASN A C 1
ATOM 2965 O O . ASN A 1 374 ? -10.039 -29.25 -11.086 1 97.06 374 ASN A O 1
ATOM 2969 N N . PRO A 1 375 ? -8.133 -28.141 -11.25 1 97.31 375 PRO A N 1
ATOM 2970 C CA . PRO A 1 375 ? -7.641 -28.703 -9.984 1 97.31 375 PRO A CA 1
ATOM 2971 C C . PRO A 1 375 ? -8.188 -27.969 -8.758 1 97.31 375 PRO A C 1
ATOM 2973 O O . PRO A 1 375 ? -8.789 -26.906 -8.891 1 97.31 375 PRO A O 1
ATOM 2976 N N . THR A 1 376 ? -8.062 -28.656 -7.59 1 97.06 376 THR A N 1
ATOM 2977 C CA . THR A 1 376 ? -8.023 -27.891 -6.348 1 97.06 376 THR A CA 1
ATOM 2978 C C . THR A 1 376 ? -6.672 -27.203 -6.184 1 97.06 376 THR A C 1
ATOM 2980 O O . THR A 1 376 ? -5.656 -27.672 -6.691 1 97.06 376 THR A O 1
ATOM 2983 N N . PHE A 1 377 ? -6.691 -26.094 -5.543 1 98.31 377 PHE A N 1
ATOM 2984 C CA . PHE A 1 377 ? -5.449 -25.344 -5.379 1 98.31 377 PHE A CA 1
ATOM 2985 C C . PHE A 1 377 ? -5.031 -25.297 -3.914 1 98.31 377 PHE A C 1
ATOM 2987 O O . PHE A 1 377 ? -5.875 -25.188 -3.025 1 98.31 377 PHE A O 1
ATOM 2994 N N . MET A 1 378 ? -3.785 -25.406 -3.633 1 98.69 378 MET A N 1
ATOM 2995 C CA . MET A 1 378 ? -3.186 -25.125 -2.334 1 98.69 378 MET A CA 1
ATOM 2996 C C . MET A 1 378 ? -2.291 -23.891 -2.41 1 98.69 378 MET A C 1
ATOM 2998 O O . MET A 1 378 ? -1.391 -23.828 -3.248 1 98.69 378 MET A O 1
ATOM 3002 N N . THR A 1 379 ? -2.586 -22.875 -1.673 1 98.5 379 THR A N 1
ATOM 3003 C CA . THR A 1 379 ? -1.773 -21.672 -1.484 1 98.5 379 THR A CA 1
ATOM 3004 C C . THR A 1 379 ? -1.462 -21.453 -0.007 1 98.5 379 THR A C 1
ATOM 3006 O O . THR A 1 379 ? -2.238 -21.859 0.862 1 98.5 379 THR A O 1
ATOM 3009 N N . MET A 1 380 ? -0.321 -20.828 0.26 1 98.12 380 MET A N 1
ATOM 3010 C CA . MET A 1 380 ? 0.087 -20.625 1.647 1 98.12 380 MET A CA 1
ATOM 3011 C C . MET A 1 380 ? 1.14 -19.531 1.748 1 98.12 380 MET A C 1
ATOM 3013 O O . MET A 1 380 ? 1.94 -19.344 0.831 1 98.12 380 MET A O 1
ATOM 3017 N N . ASN A 1 381 ? 1.077 -18.828 2.943 1 98.56 381 ASN A N 1
ATOM 3018 C CA . ASN A 1 381 ? 2.189 -17.906 3.197 1 98.56 381 ASN A CA 1
ATOM 3019 C C . ASN A 1 381 ? 3.535 -18.609 3.047 1 98.56 381 ASN A C 1
ATOM 3021 O O . ASN A 1 381 ? 3.656 -19.812 3.352 1 98.56 381 ASN A O 1
ATOM 3025 N N . GLY A 1 382 ? 4.488 -17.906 2.584 1 98.19 382 GLY A N 1
ATOM 3026 C CA . GLY A 1 382 ? 5.832 -18.453 2.484 1 98.19 382 GLY A CA 1
ATOM 3027 C C . GLY A 1 382 ? 6.113 -19.109 1.146 1 98.19 382 GLY A C 1
ATOM 3028 O O . GLY A 1 382 ? 7.266 -19.406 0.826 1 98.19 382 GLY A O 1
ATOM 3029 N N . LEU A 1 383 ? 5.094 -19.438 0.365 1 98.56 383 LEU A N 1
ATOM 3030 C CA . LEU A 1 383 ? 5.258 -19.922 -1.004 1 98.56 383 LEU A CA 1
ATOM 3031 C C . LEU A 1 383 ? 5.121 -18.781 -2 1 98.56 383 LEU A C 1
ATOM 3033 O O . LEU A 1 383 ? 4.02 -18.266 -2.225 1 98.56 383 LEU A O 1
ATOM 3037 N N . CYS A 1 384 ? 6.262 -18.422 -2.551 1 98.06 384 CYS A N 1
ATOM 3038 C CA . CYS A 1 384 ? 6.219 -17.219 -3.385 1 98.06 384 CYS A CA 1
ATOM 3039 C C . CYS A 1 384 ? 7.484 -17.094 -4.227 1 98.06 384 CYS A C 1
ATOM 3041 O O . CYS A 1 384 ? 8.406 -17.906 -4.086 1 98.06 384 CYS A O 1
ATOM 3043 N N . ILE A 1 385 ? 7.469 -16.25 -5.168 1 97.12 385 ILE A N 1
ATOM 3044 C CA . ILE A 1 385 ? 8.617 -15.758 -5.914 1 97.12 385 ILE A CA 1
ATOM 3045 C C . ILE A 1 385 ? 8.477 -14.25 -6.145 1 97.12 385 ILE A C 1
ATOM 3047 O O . ILE A 1 385 ? 7.414 -13.68 -5.895 1 97.12 385 ILE A O 1
ATOM 3051 N N . TRP A 1 386 ? 9.531 -13.539 -6.473 1 95.81 386 TRP A N 1
ATOM 3052 C CA . TRP A 1 386 ? 9.484 -12.133 -6.867 1 95.81 386 TRP A CA 1
ATOM 3053 C C . TRP A 1 386 ? 9.68 -11.977 -8.367 1 95.81 386 TRP A C 1
ATOM 3055 O O . TRP A 1 38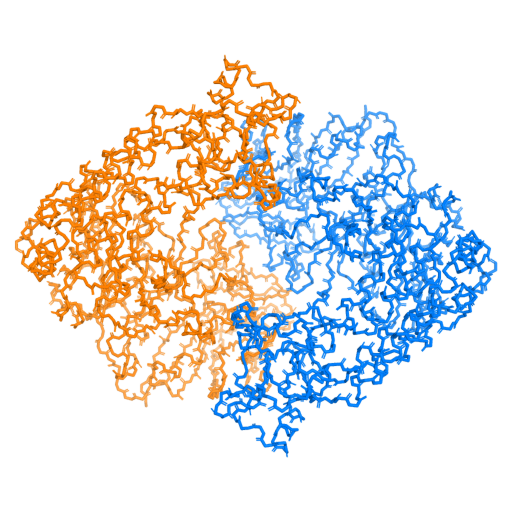6 ? 10.68 -12.445 -8.922 1 95.81 386 TRP A O 1
ATOM 3065 N N . HIS A 1 387 ? 8.719 -11.414 -8.961 1 92.19 387 HIS A N 1
ATOM 3066 C CA . HIS A 1 387 ? 8.711 -11.164 -10.391 1 92.19 387 HIS A CA 1
ATOM 3067 C C . HIS A 1 387 ? 8.578 -9.68 -10.695 1 92.19 387 HIS A C 1
ATOM 3069 O O . HIS A 1 387 ? 8.031 -8.922 -9.883 1 92.19 387 HIS A O 1
ATOM 3075 N N . SER A 1 388 ? 9.188 -9.242 -11.773 1 84.88 388 SER A N 1
ATOM 3076 C CA . SER A 1 388 ? 9.047 -7.844 -12.148 1 84.88 388 SER A CA 1
ATOM 3077 C C . SER A 1 388 ? 7.594 -7.504 -12.469 1 84.88 388 SER A C 1
ATOM 3079 O O . SER A 1 388 ? 6.836 -8.359 -12.938 1 84.88 388 SER A O 1
ATOM 3081 N N . LYS A 1 389 ? 7.25 -6.191 -12.359 1 74.88 389 LYS A N 1
ATOM 3082 C CA . LYS A 1 389 ? 5.887 -5.715 -12.555 1 74.88 389 LYS A CA 1
ATOM 3083 C C . LYS A 1 389 ? 5.484 -5.805 -14.031 1 74.88 389 LYS A C 1
ATOM 3085 O O . LYS A 1 389 ? 6.254 -5.426 -14.914 1 74.88 389 LYS A O 1
ATOM 3090 N N . PHE A 1 390 ? 4.289 -6.215 -14.141 1 63.09 390 PHE A N 1
ATOM 3091 C CA . PHE A 1 390 ? 3.756 -6.324 -15.492 1 63.09 390 PHE A CA 1
ATOM 3092 C C . PHE A 1 390 ? 3.447 -4.949 -16.062 1 63.09 390 PHE A C 1
ATOM 3094 O O . PHE A 1 390 ? 3.566 -4.734 -17.281 1 63.09 390 PHE A O 1
ATOM 3101 N N . GLU A 1 391 ? 3.078 -4.047 -15.156 1 61.5 391 GLU A N 1
ATOM 3102 C CA . GLU A 1 391 ? 2.621 -2.732 -15.594 1 61.5 391 GLU A CA 1
ATOM 3103 C C . GLU A 1 391 ? 3.766 -1.921 -16.188 1 61.5 391 GLU A C 1
ATOM 3105 O O . GLU A 1 391 ? 3.549 -1.079 -17.062 1 61.5 391 GLU A O 1
ATOM 3110 N N . ILE A 1 392 ? 4.895 -2.15 -15.734 1 64.62 392 ILE A N 1
ATOM 3111 C CA . ILE A 1 392 ? 6.047 -1.425 -16.266 1 64.62 392 ILE A CA 1
ATOM 3112 C C . ILE A 1 392 ? 6.492 -2.049 -17.578 1 64.62 392 ILE A C 1
ATOM 3114 O O . ILE A 1 392 ? 7.246 -1.438 -18.344 1 64.62 392 ILE A O 1
ATOM 3118 N N . ARG A 1 393 ? 5.688 -3.143 -17.938 1 70.75 393 ARG A N 1
ATOM 3119 C CA . ARG A 1 393 ? 6.133 -3.861 -19.125 1 70.75 393 ARG A CA 1
ATOM 3120 C C . ARG A 1 393 ? 4.988 -4.062 -20.109 1 70.75 393 ARG A C 1
ATOM 3122 O O . ARG A 1 393 ? 4.941 -5.066 -20.812 1 70.75 393 ARG A O 1
ATOM 3129 N N . TYR A 1 394 ? 4.191 -3.064 -20.094 1 84.31 394 TYR A N 1
ATOM 3130 C CA . TYR A 1 394 ? 3.123 -3.248 -21.078 1 84.31 394 TYR A CA 1
ATOM 3131 C C . TYR A 1 394 ? 3.695 -3.521 -22.469 1 84.31 394 TYR A C 1
ATOM 3133 O O . TYR A 1 394 ? 4.57 -2.793 -22.938 1 84.31 394 TYR A O 1
ATOM 3141 N N . ASN A 1 395 ? 3.24 -4.512 -23.094 1 90.81 395 ASN A N 1
ATOM 3142 C CA . ASN A 1 395 ? 3.631 -4.918 -24.438 1 90.81 395 ASN A CA 1
ATOM 3143 C C . ASN A 1 395 ? 2.416 -5.277 -25.297 1 90.81 395 ASN A C 1
ATOM 3145 O O . ASN A 1 395 ? 1.791 -6.316 -25.078 1 90.81 395 ASN A O 1
ATOM 3149 N N . ALA A 1 396 ? 2.166 -4.461 -26.266 1 94 396 ALA A N 1
ATOM 3150 C CA . ALA A 1 396 ? 0.978 -4.641 -27.094 1 94 396 ALA A CA 1
ATOM 3151 C C . ALA A 1 396 ? 1.037 -5.957 -27.859 1 94 396 ALA A C 1
ATOM 3153 O O . ALA A 1 396 ? 0.001 -6.555 -28.156 1 94 396 ALA A O 1
ATOM 3154 N N . ALA A 1 397 ? 2.229 -6.41 -28.188 1 94.62 397 ALA A N 1
ATOM 3155 C CA . ALA A 1 397 ? 2.35 -7.695 -28.875 1 94.62 397 ALA A CA 1
ATOM 3156 C C . ALA A 1 397 ? 1.745 -8.82 -28.031 1 94.62 397 ALA A C 1
ATOM 3158 O O . ALA A 1 397 ? 1.146 -9.75 -28.578 1 94.62 397 ALA A O 1
ATOM 3159 N N . VAL A 1 398 ? 1.909 -8.656 -26.781 1 92.69 398 VAL A N 1
ATOM 3160 C CA . VAL A 1 398 ? 1.374 -9.664 -25.875 1 92.69 398 VAL A CA 1
ATOM 3161 C C . VAL A 1 398 ? -0.1 -9.375 -25.594 1 92.69 398 VAL A C 1
ATOM 3163 O O . VAL A 1 398 ? -0.953 -10.25 -25.781 1 92.69 398 VAL A O 1
ATOM 3166 N N . GLU A 1 399 ? -0.448 -8.141 -25.281 1 92.88 399 GLU A N 1
ATOM 3167 C CA . GLU A 1 399 ? -1.749 -7.789 -24.719 1 92.88 399 GLU A CA 1
ATOM 3168 C C . GLU A 1 399 ? -2.797 -7.629 -25.828 1 92.88 399 GLU A C 1
ATOM 3170 O O . GLU A 1 399 ? -3.988 -7.844 -25.594 1 92.88 399 GLU A O 1
ATOM 3175 N N . ARG A 1 400 ? -2.383 -7.316 -27.031 1 96.19 400 ARG A N 1
ATOM 3176 C CA . ARG A 1 400 ? -3.348 -7.027 -28.078 1 96.19 400 ARG A CA 1
ATOM 3177 C C . ARG A 1 400 ? -3.322 -8.109 -29.156 1 96.19 400 ARG A C 1
ATOM 3179 O O . ARG A 1 400 ? -4.336 -8.359 -29.812 1 96.19 400 ARG A O 1
ATOM 3186 N N . TYR A 1 401 ? -2.213 -8.734 -29.359 1 96.88 401 TYR A N 1
ATOM 3187 C CA . TYR A 1 401 ? -2.123 -9.758 -30.391 1 96.88 401 TYR A CA 1
ATOM 3188 C C . TYR A 1 401 ? -2.26 -11.156 -29.797 1 96.88 401 TYR A C 1
ATOM 3190 O O . TYR A 1 401 ? -3.252 -11.844 -30.031 1 96.88 401 TYR A O 1
ATOM 3198 N N . GLN A 1 402 ? -1.316 -11.5 -28.906 1 95.12 402 GLN A N 1
ATOM 3199 C CA . GLN A 1 402 ? -1.29 -12.859 -28.359 1 95.12 402 GLN A CA 1
ATOM 3200 C C . GLN A 1 402 ? -2.523 -13.125 -27.5 1 95.12 402 GLN A C 1
ATOM 3202 O O . GLN A 1 402 ? -3.104 -14.211 -27.562 1 95.12 402 GLN A O 1
ATOM 3207 N N . SER A 1 403 ? -2.865 -12.195 -26.672 1 95 403 SER A N 1
ATOM 3208 C CA . SER A 1 403 ? -3.984 -12.391 -25.75 1 95 403 SER A CA 1
ATOM 3209 C C . SER A 1 403 ? -5.281 -12.656 -26.516 1 95 403 SER A C 1
ATOM 3211 O O . SER A 1 403 ? -6.07 -13.516 -26.125 1 95 403 SER A O 1
ATOM 3213 N N . ILE A 1 404 ? -5.496 -11.938 -27.594 1 96.88 404 ILE A N 1
ATOM 3214 C CA . ILE A 1 404 ? -6.711 -12.109 -28.391 1 96.88 404 ILE A CA 1
ATOM 3215 C C . ILE A 1 404 ? -6.68 -13.469 -29.078 1 96.88 404 ILE A C 1
ATOM 3217 O O . ILE A 1 404 ? -7.629 -14.25 -28.984 1 96.88 404 ILE A O 1
ATOM 3221 N N . ARG A 1 405 ? -5.602 -13.734 -29.75 1 97.06 405 ARG A N 1
ATOM 3222 C CA . ARG A 1 405 ? -5.477 -15 -30.469 1 97.06 405 ARG A CA 1
ATOM 3223 C C . ARG A 1 405 ? -5.621 -16.188 -29.531 1 97.06 405 ARG A C 1
ATOM 3225 O O . ARG A 1 405 ? -6.461 -17.062 -29.75 1 97.06 405 ARG A O 1
ATOM 3232 N N . ASN A 1 406 ? -4.844 -16.203 -28.5 1 97.38 406 ASN A N 1
ATOM 3233 C CA . ASN A 1 406 ? -4.742 -17.359 -27.609 1 97.38 406 ASN A CA 1
ATOM 3234 C C . ASN A 1 406 ? -5.988 -17.5 -26.75 1 97.38 406 ASN A C 1
ATOM 3236 O O . ASN A 1 406 ? -6.391 -18.625 -26.422 1 97.38 406 ASN A O 1
ATOM 3240 N N . GLY A 1 407 ? -6.57 -16.344 -26.297 1 97.69 407 GLY A N 1
ATOM 3241 C CA . GLY A 1 407 ? -7.809 -16.406 -25.531 1 97.69 407 GLY A CA 1
ATOM 3242 C C . GLY A 1 407 ? -8.938 -17.078 -26.297 1 97.69 407 GLY A C 1
ATOM 3243 O O . GLY A 1 407 ? -9.656 -17.906 -25.75 1 97.69 407 GLY A O 1
ATOM 3244 N N . MET A 1 408 ? -9.039 -16.766 -27.562 1 98.25 408 MET A N 1
ATOM 3245 C CA . MET A 1 408 ? -10.109 -17.312 -28.391 1 98.25 408 MET A CA 1
ATOM 3246 C C . MET A 1 408 ? -9.836 -18.781 -28.734 1 98.25 408 MET A C 1
ATOM 3248 O O . MET A 1 408 ? -10.75 -19.594 -28.766 1 98.25 408 MET A O 1
ATOM 3252 N N . ILE A 1 409 ? -8.594 -19.109 -28.984 1 97.94 409 ILE A N 1
ATOM 3253 C CA . ILE A 1 409 ? -8.227 -20.5 -29.219 1 97.94 409 ILE A CA 1
ATOM 3254 C C . ILE A 1 409 ? -8.547 -21.328 -27.969 1 97.94 409 ILE A C 1
ATOM 3256 O O . ILE A 1 409 ? -9.148 -22.406 -28.078 1 97.94 409 ILE A O 1
ATOM 3260 N N . ALA A 1 410 ? -8.164 -20.828 -26.812 1 98.19 410 ALA A N 1
ATOM 3261 C CA . ALA A 1 410 ? -8.422 -21.516 -25.547 1 98.19 410 ALA A CA 1
ATOM 3262 C C . ALA A 1 410 ? -9.914 -21.672 -25.297 1 98.19 410 ALA A C 1
ATOM 3264 O O . ALA A 1 410 ? -10.359 -22.703 -24.766 1 98.19 410 ALA A O 1
ATOM 3265 N N . GLN A 1 411 ? -10.641 -20.625 -25.625 1 98 411 GLN A N 1
ATOM 3266 C CA . GLN A 1 411 ? -12.094 -20.688 -25.484 1 98 411 GLN A CA 1
ATOM 3267 C C . GLN A 1 411 ? -12.68 -21.812 -26.344 1 98 411 GLN A C 1
ATOM 3269 O O . GLN A 1 411 ? -13.531 -22.562 -25.891 1 98 411 GLN A O 1
ATOM 3274 N N . MET A 1 412 ? -12.227 -21.984 -27.547 1 97.88 412 MET A N 1
ATOM 3275 C CA . MET A 1 412 ? -12.828 -22.922 -28.484 1 97.88 412 MET A CA 1
ATOM 3276 C C . MET A 1 412 ? -12.336 -24.344 -28.219 1 97.88 412 MET A C 1
ATOM 3278 O O . MET A 1 412 ? -13.008 -25.312 -28.562 1 97.88 412 MET A O 1
ATOM 3282 N N . THR A 1 413 ? -11.18 -24.453 -27.625 1 97.44 413 THR A N 1
ATOM 3283 C CA . THR A 1 413 ? -10.641 -25.781 -27.344 1 97.44 413 THR A CA 1
ATOM 3284 C C . THR A 1 413 ? -11.109 -26.266 -25.969 1 97.44 413 THR A C 1
ATOM 3286 O O . THR A 1 413 ? -11.477 -27.438 -25.812 1 97.44 413 THR A O 1
ATOM 3289 N N . THR A 1 414 ? -11.156 -25.422 -24.922 1 96.31 414 THR A N 1
ATOM 3290 C CA . THR A 1 414 ? -11.32 -25.844 -23.531 1 96.31 414 THR A CA 1
ATOM 3291 C C . THR A 1 414 ? -12.562 -25.203 -22.922 1 96.31 414 THR A C 1
ATOM 3293 O O . THR A 1 414 ? -13.172 -25.781 -22.016 1 96.31 414 THR A O 1
ATOM 3296 N N . GLY A 1 415 ? -12.914 -24.109 -23.453 1 96.62 415 GLY A N 1
ATOM 3297 C CA . GLY A 1 415 ? -13.984 -23.391 -22.797 1 96.62 415 GLY A CA 1
ATOM 3298 C C . GLY A 1 415 ? -13.531 -22.641 -21.562 1 96.62 415 GLY A C 1
ATOM 3299 O O . GLY A 1 415 ? -13.562 -23.188 -20.453 1 96.62 415 GLY A O 1
ATOM 3300 N N . LEU A 1 416 ? -13.219 -21.359 -21.703 1 97.5 416 LEU A N 1
ATOM 3301 C CA . LEU A 1 416 ? -12.719 -20.531 -20.594 1 97.5 416 LEU A CA 1
ATOM 3302 C C . LEU A 1 416 ? -13.852 -19.75 -19.953 1 97.5 416 LEU A C 1
ATOM 3304 O O . LEU A 1 416 ? -13.828 -19.484 -18.75 1 97.5 416 LEU A O 1
ATOM 3308 N N . ALA A 1 417 ? -14.703 -19.281 -20.719 1 96.94 417 ALA A N 1
ATOM 3309 C CA . ALA A 1 417 ? -15.867 -18.484 -20.344 1 96.94 417 ALA A CA 1
ATOM 3310 C C . ALA A 1 417 ? -17.156 -19.094 -20.891 1 96.94 417 ALA A C 1
ATOM 3312 O O . ALA A 1 417 ? -17.125 -20.109 -21.594 1 96.94 417 ALA A O 1
ATOM 3313 N N . PRO A 1 418 ? -18.297 -18.531 -20.562 1 95.62 418 PRO A N 1
ATOM 3314 C CA . PRO A 1 418 ? -19.562 -19.156 -20.953 1 95.62 418 PRO A CA 1
ATOM 3315 C C . PRO A 1 418 ? -19.719 -19.297 -22.469 1 95.62 418 PRO A C 1
ATOM 3317 O O . PRO A 1 418 ? -20.359 -20.234 -22.938 1 95.62 418 PRO A O 1
ATOM 3320 N N . SER A 1 419 ? -19.203 -18.297 -23.172 1 96.31 419 SER A N 1
ATOM 3321 C CA . SER A 1 419 ? -19.344 -18.359 -24.625 1 96.31 419 SER A CA 1
ATOM 3322 C C . SER A 1 419 ? -18.203 -17.594 -25.312 1 96.31 419 SER A C 1
ATOM 3324 O O . SER A 1 419 ? -17.547 -16.75 -24.703 1 96.31 419 SER A O 1
ATOM 3326 N N . ILE A 1 420 ? -18.016 -17.938 -26.641 1 97.69 420 ILE A N 1
ATOM 3327 C CA . ILE A 1 420 ? -17.031 -17.219 -27.453 1 97.69 420 ILE A CA 1
ATOM 3328 C C . ILE A 1 420 ? -17.422 -15.75 -27.562 1 97.69 420 ILE A C 1
ATOM 3330 O O . ILE A 1 420 ? -16.562 -14.898 -27.812 1 97.69 420 ILE A O 1
ATOM 3334 N N . ASP A 1 421 ? -18.656 -15.438 -27.297 1 97.62 421 ASP A N 1
ATOM 3335 C CA . ASP A 1 421 ? -19.141 -14.062 -27.359 1 97.62 421 ASP A CA 1
ATOM 3336 C C . ASP A 1 421 ? -18.469 -13.18 -26.328 1 97.62 421 ASP A C 1
ATOM 3338 O O . ASP A 1 421 ? -18.297 -11.977 -26.531 1 97.62 421 ASP A O 1
ATOM 3342 N N . THR A 1 422 ? -18.109 -13.758 -25.172 1 97.38 422 THR A N 1
ATOM 3343 C CA . THR A 1 422 ? -17.375 -13.023 -24.141 1 97.38 422 THR A CA 1
ATOM 3344 C C . THR A 1 422 ? -16.062 -12.492 -24.688 1 97.38 422 THR A C 1
ATOM 3346 O O . THR A 1 422 ? -15.703 -11.336 -24.469 1 97.38 422 THR A O 1
ATOM 3349 N N . PHE A 1 423 ? -15.414 -13.305 -25.5 1 97.75 423 PHE A N 1
ATOM 3350 C CA . PHE A 1 423 ? -14.109 -12.922 -26.047 1 97.75 423 PHE A CA 1
ATOM 3351 C C . PHE A 1 423 ? -14.273 -12 -27.25 1 97.75 423 PHE A C 1
ATOM 3353 O O . PHE A 1 423 ? -13.406 -11.172 -27.516 1 97.75 423 PHE A O 1
ATOM 3360 N N . LEU A 1 424 ? -15.398 -12.156 -27.984 1 98 424 LEU A N 1
ATOM 3361 C CA . LEU A 1 424 ? -15.688 -11.211 -29.047 1 98 424 LEU A CA 1
ATOM 3362 C C . LEU A 1 424 ? -15.953 -9.812 -28.484 1 98 424 LEU A C 1
ATOM 3364 O O . LEU A 1 424 ? -15.547 -8.812 -29.078 1 98 424 LEU A O 1
ATOM 3368 N N . ARG A 1 425 ? -16.625 -9.781 -27.406 1 96.88 425 ARG A N 1
ATOM 3369 C CA . ARG A 1 425 ? -16.844 -8.5 -26.734 1 96.88 425 ARG A CA 1
ATOM 3370 C C . ARG A 1 425 ? -15.516 -7.891 -26.266 1 96.88 425 ARG A C 1
ATOM 3372 O O . ARG A 1 425 ? -15.328 -6.676 -26.359 1 96.88 425 ARG A O 1
ATOM 3379 N N . GLU A 1 426 ? -14.688 -8.695 -25.703 1 96.31 426 GLU A N 1
ATOM 3380 C CA . GLU A 1 426 ? -13.375 -8.227 -25.281 1 96.31 426 GLU A CA 1
ATOM 3381 C C . GLU A 1 426 ? -12.602 -7.648 -26.469 1 96.31 426 GLU A C 1
ATOM 3383 O O . GLU A 1 426 ? -11.93 -6.617 -26.344 1 96.31 426 GLU A O 1
ATOM 3388 N N . LEU A 1 427 ? -12.602 -8.391 -27.594 1 97.81 427 LEU A N 1
ATOM 3389 C CA . LEU A 1 427 ? -11.961 -7.891 -28.797 1 97.81 427 LEU A CA 1
ATOM 3390 C C . LEU A 1 427 ? -12.523 -6.527 -29.188 1 97.81 427 LEU A C 1
ATOM 3392 O O . LEU A 1 427 ? -11.766 -5.598 -29.469 1 97.81 427 LEU A O 1
ATOM 3396 N N . HIS A 1 428 ? -13.828 -6.465 -29.203 1 97.25 428 HIS A N 1
ATOM 3397 C CA . HIS A 1 428 ? -14.484 -5.211 -29.547 1 97.25 428 HIS A CA 1
ATOM 3398 C C . HIS A 1 428 ? -14.039 -4.082 -28.609 1 97.25 428 HIS A C 1
ATOM 3400 O O . HIS A 1 428 ? -13.703 -2.99 -29.078 1 97.25 428 HIS A O 1
ATOM 3406 N N . ASP A 1 429 ? -14.039 -4.34 -27.344 1 95.75 429 ASP A N 1
ATOM 3407 C CA . ASP A 1 429 ? -13.68 -3.332 -26.344 1 95.75 429 ASP A CA 1
ATOM 3408 C C . ASP A 1 429 ? -12.234 -2.881 -26.516 1 95.75 429 ASP A C 1
ATOM 3410 O O . ASP A 1 429 ? -11.93 -1.695 -26.375 1 95.75 429 ASP A O 1
ATOM 3414 N N . GLN A 1 430 ? -11.359 -3.812 -26.812 1 96.31 430 GLN A N 1
ATOM 3415 C CA . GLN A 1 430 ? -9.945 -3.477 -26.984 1 96.31 430 GLN A CA 1
ATOM 3416 C C . GLN A 1 430 ? -9.734 -2.617 -28.219 1 96.31 430 GLN A C 1
ATOM 3418 O O . GLN A 1 430 ? -9 -1.628 -28.188 1 96.31 430 GLN A O 1
ATOM 3423 N N . VAL A 1 431 ? -10.375 -3.027 -29.297 1 97.44 431 VAL A N 1
ATOM 3424 C CA . VAL A 1 431 ? -10.242 -2.279 -30.531 1 97.44 431 VAL A CA 1
ATOM 3425 C C . VAL A 1 431 ? -10.836 -0.883 -30.375 1 97.44 431 VAL A C 1
ATOM 3427 O O . VAL A 1 431 ? -10.219 0.113 -30.75 1 97.44 431 VAL A O 1
ATOM 3430 N N . ASP A 1 432 ? -11.984 -0.84 -29.766 1 96.12 432 ASP A N 1
ATOM 3431 C CA . ASP A 1 432 ? -12.656 0.435 -29.531 1 96.12 432 ASP A CA 1
ATOM 3432 C C . ASP A 1 432 ? -11.805 1.356 -28.672 1 96.12 432 ASP A C 1
ATOM 3434 O O . ASP A 1 432 ? -11.695 2.553 -28.938 1 96.12 432 ASP A O 1
ATOM 3438 N N . LEU A 1 433 ? -11.281 0.819 -27.625 1 96.31 433 LEU A N 1
ATOM 3439 C CA . LEU A 1 433 ? -10.453 1.592 -26.703 1 96.31 433 LEU A CA 1
ATOM 3440 C C . LEU A 1 433 ? -9.242 2.176 -27.422 1 96.31 433 LEU A C 1
ATOM 3442 O O . LEU A 1 433 ? -8.922 3.354 -27.25 1 96.31 433 LEU A O 1
ATOM 3446 N N . GLU A 1 434 ? -8.578 1.352 -28.203 1 97.44 434 GLU A N 1
ATOM 3447 C CA . GLU A 1 434 ? -7.418 1.823 -28.953 1 97.44 434 GLU A CA 1
ATOM 3448 C C . GLU A 1 434 ? -7.816 2.906 -29.953 1 97.44 434 GLU A C 1
ATOM 3450 O O . GLU A 1 434 ? -7.098 3.895 -30.125 1 97.44 434 GLU A O 1
ATOM 3455 N N . LEU A 1 435 ? -8.953 2.717 -30.594 1 97.12 435 LEU A N 1
ATOM 3456 C CA . LEU A 1 435 ? -9.422 3.689 -31.578 1 97.12 435 LEU A CA 1
ATOM 3457 C C . LEU A 1 435 ? -9.75 5.02 -30.906 1 97.12 435 LEU A C 1
ATOM 3459 O O . LEU A 1 435 ? -9.43 6.082 -31.438 1 97.12 435 LEU A O 1
ATOM 3463 N N . LYS A 1 436 ? -10.352 4.945 -29.734 1 95.88 436 LYS A N 1
ATOM 3464 C CA . LYS A 1 436 ? -10.703 6.168 -29.016 1 95.88 436 LYS A CA 1
ATOM 3465 C C . LYS A 1 436 ? -9.453 6.961 -28.641 1 95.88 436 LYS A C 1
ATOM 3467 O O . LYS A 1 436 ? -9.492 8.188 -28.547 1 95.88 436 LYS A O 1
ATOM 3472 N N . LYS A 1 437 ? -8.359 6.312 -28.516 1 96.81 437 LYS A N 1
ATOM 3473 C CA . LYS A 1 437 ? -7.098 6.934 -28.125 1 96.81 437 LYS A CA 1
ATOM 3474 C C . LYS A 1 437 ? -6.219 7.195 -29.344 1 96.81 437 LYS A C 1
ATOM 3476 O O . LYS A 1 437 ? -5.035 7.512 -29.219 1 96.81 437 LYS A O 1
ATOM 3481 N N . PHE A 1 438 ? -6.715 6.922 -30.5 1 97.19 438 PHE A N 1
ATOM 3482 C CA . PHE A 1 438 ? -6.066 7.141 -31.797 1 97.19 438 PHE A CA 1
ATOM 3483 C C . PHE A 1 438 ? -4.863 6.219 -31.953 1 97.19 438 PHE A C 1
ATOM 3485 O O . PHE A 1 438 ? -3.879 6.582 -32.594 1 97.19 438 PHE A O 1
ATOM 3492 N N . ASN A 1 439 ? -4.828 5.152 -31.266 1 98.12 439 ASN A N 1
ATOM 3493 C CA . ASN A 1 439 ? -3.805 4.129 -31.438 1 98.12 439 ASN A CA 1
ATOM 3494 C C . ASN A 1 439 ? -4.219 3.098 -32.469 1 98.12 439 ASN A C 1
ATOM 3496 O O . ASN A 1 439 ? -4.449 1.933 -32.156 1 98.12 439 ASN A O 1
ATOM 3500 N N . TYR A 1 440 ? -4.227 3.502 -33.719 1 98.12 440 TYR A N 1
ATOM 3501 C CA . TYR A 1 440 ? -4.695 2.674 -34.812 1 98.12 440 TYR A CA 1
ATOM 3502 C C . TYR A 1 440 ? -3.787 1.467 -35.031 1 98.12 440 TYR A C 1
ATOM 3504 O O . TYR A 1 440 ? -4.254 0.383 -35.375 1 98.12 440 TYR A O 1
ATOM 3512 N N . THR A 1 441 ? -2.539 1.681 -34.719 1 97.88 441 THR A N 1
ATOM 3513 C CA . THR A 1 441 ? -1.536 0.638 -34.906 1 97.88 441 THR A CA 1
ATOM 3514 C C . THR A 1 441 ? -1.842 -0.568 -34.031 1 97.88 441 THR A C 1
ATOM 3516 O O . THR A 1 441 ? -1.853 -1.705 -34.5 1 97.88 441 THR A O 1
ATOM 3519 N N . ASP A 1 442 ? -2.074 -0.333 -32.781 1 98.12 442 ASP A N 1
ATOM 3520 C CA . ASP A 1 442 ? -2.314 -1.442 -31.859 1 98.12 442 ASP A CA 1
ATOM 3521 C C . ASP A 1 442 ? -3.721 -2.01 -32.031 1 98.12 442 ASP A C 1
ATOM 3523 O O . ASP A 1 442 ? -3.973 -3.174 -31.719 1 98.12 442 ASP A O 1
ATOM 3527 N N . ALA A 1 443 ? -4.652 -1.178 -32.531 1 98.25 443 ALA A N 1
ATOM 3528 C CA . ALA A 1 443 ? -5.949 -1.724 -32.938 1 98.25 443 ALA A CA 1
ATOM 3529 C C . ALA A 1 443 ? -5.797 -2.76 -34.031 1 98.25 443 ALA A C 1
ATOM 3531 O O . ALA A 1 443 ? -6.434 -3.814 -34 1 98.25 443 ALA A O 1
ATOM 3532 N N . GLU A 1 444 ? -4.977 -2.438 -35 1 98.12 444 GLU A N 1
ATOM 3533 C CA . GLU A 1 444 ? -4.707 -3.373 -36.094 1 98.12 444 GLU A CA 1
ATOM 3534 C C . GLU A 1 444 ? -4.031 -4.641 -35.562 1 98.12 444 GLU A C 1
ATOM 3536 O O . GLU A 1 444 ? -4.273 -5.734 -36.094 1 98.12 444 GLU A O 1
ATOM 3541 N N . LEU A 1 445 ? -3.205 -4.406 -34.625 1 97.75 445 LEU A N 1
ATOM 3542 C CA . LEU A 1 445 ? -2.523 -5.551 -34.031 1 97.75 445 LEU A CA 1
ATOM 3543 C C . LEU A 1 445 ? -3.525 -6.508 -33.406 1 97.75 445 LEU A C 1
ATOM 3545 O O . LEU A 1 445 ? -3.373 -7.727 -33.5 1 97.75 445 LEU A O 1
ATOM 3549 N N . ALA A 1 446 ? -4.512 -5.996 -32.719 1 98.12 446 ALA A N 1
ATOM 3550 C CA . ALA A 1 446 ? -5.578 -6.82 -32.156 1 98.12 446 ALA A CA 1
ATOM 3551 C C . ALA A 1 446 ? -6.309 -7.598 -33.25 1 98.12 446 ALA A C 1
ATOM 3553 O O . ALA A 1 446 ? -6.621 -8.781 -33.062 1 98.12 446 ALA A O 1
ATOM 3554 N N . LEU A 1 447 ? -6.578 -6.945 -34.344 1 98.62 447 LEU A N 1
ATOM 3555 C CA . LEU A 1 447 ? -7.258 -7.602 -35.469 1 98.62 447 LEU A CA 1
ATOM 3556 C C . LEU A 1 447 ? -6.391 -8.703 -36.062 1 98.62 447 LEU A C 1
ATOM 3558 O O . LEU A 1 447 ? -6.898 -9.734 -36.5 1 98.62 447 LEU A O 1
ATOM 3562 N N . LYS A 1 448 ? -5.117 -8.461 -36.094 1 98 448 LYS A N 1
ATOM 3563 C CA . LYS A 1 448 ? -4.211 -9.5 -36.562 1 98 448 LYS A CA 1
ATOM 3564 C C . LYS A 1 448 ? -4.305 -10.75 -35.688 1 98 448 LYS A C 1
ATOM 3566 O O . LYS A 1 448 ? -4.262 -11.867 -36.188 1 98 448 LYS A O 1
ATOM 3571 N N . GLY A 1 449 ? -4.355 -10.539 -34.375 1 97.81 449 GLY A N 1
ATOM 3572 C CA . GLY A 1 449 ? -4.57 -11.672 -33.5 1 97.81 449 GLY A CA 1
ATOM 3573 C C . GLY A 1 449 ? -5.855 -12.422 -33.781 1 97.81 449 GLY A C 1
ATOM 3574 O O . GLY A 1 449 ? -5.867 -13.648 -33.812 1 97.81 449 GLY A O 1
ATOM 3575 N N . PHE A 1 450 ? -6.922 -11.68 -34.031 1 98.62 450 PHE A N 1
ATOM 3576 C CA . PHE A 1 450 ? -8.211 -12.258 -34.375 1 98.62 450 PHE A CA 1
ATOM 3577 C C . PHE A 1 450 ? -8.133 -13.031 -35.688 1 98.62 450 PHE A C 1
ATOM 3579 O O . PHE A 1 450 ? -8.633 -14.148 -35.781 1 98.62 450 PHE A O 1
ATOM 3586 N N . GLU A 1 451 ? -7.473 -12.492 -36.625 1 98.44 451 GLU A N 1
ATOM 3587 C CA . GLU A 1 451 ? -7.344 -13.102 -37.938 1 98.44 451 GLU A CA 1
ATOM 3588 C C . GLU A 1 451 ? -6.547 -14.398 -37.875 1 98.44 451 GLU A C 1
ATOM 3590 O O . GLU A 1 451 ? -6.859 -15.359 -38.594 1 98.44 451 GLU A O 1
ATOM 3595 N N . ASP A 1 452 ? -5.547 -14.383 -37.094 1 97.19 452 ASP A N 1
ATOM 3596 C CA . ASP A 1 452 ? -4.758 -15.602 -36.969 1 97.19 452 ASP A CA 1
ATOM 3597 C C . ASP A 1 452 ? -5.555 -16.703 -36.281 1 97.19 452 ASP A C 1
ATOM 3599 O O . ASP A 1 452 ? -5.395 -17.875 -36.562 1 97.19 452 ASP A O 1
ATOM 3603 N N . PHE A 1 453 ? -6.406 -16.344 -35.344 1 97.81 453 PHE A N 1
ATOM 3604 C CA . PHE A 1 453 ? -7.348 -17.281 -34.781 1 97.81 453 PHE A CA 1
ATOM 3605 C C . PHE A 1 453 ? -8.281 -17.844 -35.812 1 97.81 453 PHE A C 1
ATOM 3607 O O . PHE A 1 453 ? -8.555 -19.047 -35.844 1 97.81 453 PHE A O 1
ATOM 3614 N N . LEU A 1 454 ? -8.734 -17 -36.719 1 98.38 454 LEU A N 1
ATOM 3615 C CA . LEU A 1 454 ? -9.703 -17.375 -37.75 1 98.38 454 LEU A CA 1
ATOM 3616 C C . LEU A 1 454 ? -9.094 -18.375 -38.75 1 98.38 454 LEU A C 1
ATOM 3618 O O . LEU A 1 454 ? -9.82 -19.031 -39.469 1 98.38 454 LEU A O 1
ATOM 3622 N N . LYS A 1 455 ? -7.82 -18.531 -38.719 1 97 455 LYS A N 1
ATOM 3623 C CA . LYS A 1 455 ? -7.152 -19.438 -39.656 1 97 455 LYS A CA 1
ATOM 3624 C C . LYS A 1 455 ? -7.324 -20.891 -39.219 1 97 455 LYS A C 1
ATOM 3626 O O . LYS A 1 455 ? -7.039 -21.812 -40 1 97 455 LYS A O 1
ATOM 3631 N N . GLY A 1 456 ? -7.766 -21.125 -38 1 96.56 456 GLY A N 1
ATOM 3632 C CA . GLY A 1 456 ? -8.023 -22.484 -37.531 1 96.56 456 GLY A CA 1
ATOM 3633 C C . GLY A 1 456 ? -6.844 -23.094 -36.812 1 96.56 456 GLY A C 1
ATOM 3634 O O . GLY A 1 456 ? -5.762 -22.5 -36.75 1 96.56 456 GLY A O 1
ATOM 3635 N N . PRO A 1 457 ? -7.008 -24.234 -36.312 1 96.5 457 PRO A N 1
ATOM 3636 C CA . PRO A 1 457 ? -5.992 -24.859 -35.469 1 96.5 457 PRO A CA 1
ATOM 3637 C C . PRO A 1 457 ? -4.727 -25.234 -36.25 1 96.5 457 PRO A C 1
ATOM 3639 O O . PRO A 1 457 ? -3.652 -25.359 -35.625 1 96.5 457 PRO A O 1
ATOM 3642 N N . ASP A 1 458 ? -4.824 -25.391 -37.562 1 94.31 458 ASP A N 1
ATOM 3643 C CA . ASP A 1 458 ? -3.646 -25.703 -38.344 1 94.31 458 ASP A CA 1
ATOM 3644 C C . ASP A 1 458 ? -2.6 -24.609 -38.25 1 94.31 458 ASP A C 1
ATOM 3646 O O . ASP A 1 458 ? -1.403 -24.859 -38.406 1 94.31 458 ASP A O 1
ATOM 3650 N N . PHE A 1 459 ? -3.07 -23.453 -38 1 93.62 459 PHE A N 1
ATOM 3651 C CA . PHE A 1 459 ? -2.191 -22.297 -37.875 1 93.62 459 PHE A CA 1
ATOM 3652 C C . PHE A 1 459 ? -1.203 -22.484 -36.719 1 93.62 459 PHE A C 1
ATOM 3654 O O . PHE A 1 459 ? -0.013 -22.203 -36.875 1 93.62 459 PHE A O 1
ATOM 3661 N N . ILE A 1 460 ? -1.57 -23 -35.562 1 92.19 460 ILE A N 1
ATOM 3662 C CA . ILE A 1 460 ? -0.717 -23.094 -34.406 1 92.19 460 ILE A CA 1
ATOM 3663 C C . ILE A 1 460 ? -0.023 -24.453 -34.344 1 92.19 460 ILE A C 1
ATOM 3665 O O . ILE A 1 460 ? 0.808 -24.703 -33.469 1 92.19 460 ILE A O 1
ATOM 3669 N N . LYS A 1 461 ? -0.352 -25.328 -35.312 1 91.31 461 LYS A N 1
ATOM 3670 C CA . LYS A 1 461 ? 0.325 -26.625 -35.406 1 91.31 461 LYS A CA 1
ATOM 3671 C C . LYS A 1 461 ? 1.749 -26.453 -35.938 1 91.31 461 LYS A C 1
ATOM 3673 O O . LYS A 1 461 ? 2.604 -27.312 -35.719 1 91.31 461 LYS A O 1
ATOM 3678 N N . GLN A 1 462 ? 1.945 -25.391 -36.625 1 82.12 462 GLN A N 1
ATOM 3679 C CA . GLN A 1 462 ? 3.248 -25.094 -37.219 1 82.12 462 GLN A CA 1
ATOM 3680 C C . GLN A 1 462 ? 4.078 -24.203 -36.281 1 82.12 462 GLN A C 1
ATOM 3682 O O . GLN A 1 462 ? 3.527 -23.406 -35.531 1 82.12 462 GLN A O 1
ATOM 3687 N N . PRO A 1 463 ? 5.395 -24.422 -36.406 1 79.56 463 PRO A N 1
ATOM 3688 C CA . PRO A 1 463 ? 6.238 -23.562 -35.562 1 79.56 463 PRO A CA 1
ATOM 3689 C C . PRO A 1 463 ? 6.328 -22.141 -36.062 1 79.56 463 PRO A C 1
ATOM 3691 O O . PRO A 1 463 ? 7.43 -21.625 -36.312 1 79.56 463 PRO A O 1
ATOM 3694 N N . ILE A 1 464 ? 5.234 -21.422 -36.219 1 81.62 464 ILE A N 1
ATOM 3695 C CA . ILE A 1 464 ? 5.172 -20.094 -36.812 1 81.62 464 ILE A CA 1
ATOM 3696 C C . ILE A 1 464 ? 4.93 -19.047 -35.719 1 81.62 464 ILE A C 1
ATOM 3698 O O . ILE A 1 464 ? 5.105 -17.844 -35.938 1 81.62 464 ILE A O 1
ATOM 3702 N N . VAL A 1 465 ? 4.727 -19.594 -34.688 1 77.81 465 VAL A N 1
ATOM 3703 C CA . VAL A 1 465 ? 4.195 -18.703 -33.656 1 77.81 465 VAL A CA 1
ATOM 3704 C C . VAL A 1 465 ? 5.293 -17.766 -33.188 1 77.81 465 VAL A C 1
ATOM 3706 O O . VAL A 1 465 ? 5.023 -16.609 -32.812 1 77.81 465 VAL A O 1
ATOM 3709 N N . GLN A 1 466 ? 6.5 -18.203 -33.188 1 83.5 466 GLN A N 1
ATOM 3710 C CA . GLN A 1 466 ? 7.598 -17.312 -32.844 1 83.5 466 GLN A CA 1
ATOM 3711 C C . GLN A 1 466 ? 7.715 -16.156 -33.844 1 83.5 466 GLN A C 1
ATOM 3713 O O . GLN A 1 466 ? 7.887 -15.008 -33.438 1 83.5 466 GLN A O 1
ATOM 3718 N N . GLU A 1 467 ? 7.648 -16.594 -35 1 89.44 467 GLU A N 1
ATOM 3719 C CA . GLU A 1 467 ? 7.73 -15.586 -36.062 1 89.44 467 GLU A CA 1
ATOM 3720 C C . GLU A 1 467 ? 6.621 -14.547 -35.938 1 89.44 467 GLU A C 1
ATOM 3722 O O . GLU A 1 467 ? 6.852 -13.352 -36.125 1 89.44 467 GLU A O 1
ATOM 3727 N N . LYS A 1 468 ? 5.508 -15 -35.625 1 90.81 468 LYS A N 1
ATOM 3728 C CA . LYS A 1 468 ? 4.363 -14.102 -35.5 1 90.81 468 LYS A CA 1
ATOM 3729 C C . LYS A 1 468 ? 4.539 -13.172 -34.312 1 90.81 468 LYS A C 1
ATOM 3731 O O . LYS A 1 468 ? 4.117 -12.008 -34.344 1 90.81 468 LYS A O 1
ATOM 3736 N N . PHE A 1 469 ? 5.125 -13.68 -33.25 1 89.5 469 PHE A N 1
ATOM 3737 C CA . PHE A 1 469 ? 5.375 -12.844 -32.094 1 89.5 469 PHE A CA 1
ATOM 3738 C C . PHE A 1 469 ? 6.402 -11.766 -32.406 1 89.5 469 PHE A C 1
ATOM 3740 O O . PHE A 1 469 ? 6.242 -10.609 -32 1 89.5 469 PHE A O 1
ATOM 3747 N N . VAL A 1 470 ? 7.391 -12.148 -33.094 1 91.56 470 VAL A N 1
ATOM 3748 C CA . VAL A 1 470 ? 8.414 -11.195 -33.5 1 91.56 470 VAL A CA 1
ATOM 3749 C C . VAL A 1 470 ? 7.789 -10.133 -34.406 1 91.56 470 VAL A C 1
ATOM 3751 O O . VAL A 1 470 ? 8.062 -8.945 -34.25 1 91.56 470 VAL A O 1
ATOM 3754 N N . GLN A 1 471 ? 6.965 -10.602 -35.281 1 95.19 471 GLN A N 1
ATOM 3755 C CA . GLN A 1 471 ? 6.273 -9.68 -36.188 1 95.19 471 GLN A CA 1
ATOM 3756 C C . GLN A 1 471 ? 5.379 -8.719 -35.406 1 95.19 471 GLN A C 1
ATOM 3758 O O . GLN A 1 471 ? 5.344 -7.523 -35.719 1 95.19 471 GLN A O 1
ATOM 3763 N N . ALA A 1 472 ? 4.66 -9.234 -34.5 1 95.44 472 ALA A N 1
ATOM 3764 C CA . ALA A 1 472 ? 3.789 -8.391 -33.688 1 95.44 472 ALA A CA 1
ATOM 3765 C C . ALA A 1 472 ? 4.594 -7.324 -32.938 1 95.44 472 ALA A C 1
ATOM 3767 O O . ALA A 1 472 ? 4.152 -6.18 -32.812 1 95.44 472 ALA A O 1
ATOM 3768 N N . ASN A 1 473 ? 5.758 -7.707 -32.469 1 94.81 473 ASN A N 1
ATOM 3769 C CA . ASN A 1 473 ? 6.621 -6.766 -31.75 1 94.81 473 ASN A CA 1
ATOM 3770 C C . ASN A 1 473 ? 7.16 -5.688 -32.688 1 94.81 473 ASN A C 1
ATOM 3772 O O . ASN A 1 473 ? 7.375 -4.547 -32.281 1 94.81 473 ASN A O 1
ATOM 3776 N N . GLN A 1 474 ? 7.309 -6.078 -33.875 1 95.88 474 GLN A N 1
ATOM 3777 C CA . GLN A 1 474 ? 7.781 -5.125 -34.875 1 95.88 474 GLN A CA 1
ATOM 3778 C C . GLN A 1 474 ? 6.664 -4.176 -35.281 1 95.88 474 GLN A C 1
ATOM 3780 O O . GLN A 1 474 ? 6.918 -3.016 -35.625 1 95.88 474 GLN A O 1
ATOM 3785 N N . GLU A 1 475 ? 5.492 -4.668 -35.219 1 96.75 475 GLU A N 1
ATOM 3786 C CA . GLU A 1 475 ? 4.371 -3.93 -35.812 1 96.75 475 GLU A CA 1
ATOM 3787 C C . GLU A 1 475 ? 3.646 -3.107 -34.75 1 96.75 475 GLU A C 1
ATOM 3789 O O . GLU A 1 475 ? 2.863 -2.213 -35.062 1 96.75 475 GLU A O 1
ATOM 3794 N N . LYS A 1 476 ? 3.867 -3.355 -33.5 1 96.81 476 LYS A N 1
ATOM 3795 C CA . LYS A 1 476 ? 3.203 -2.584 -32.438 1 96.81 476 LYS A CA 1
ATOM 3796 C C . LYS A 1 476 ? 3.637 -1.12 -32.469 1 96.81 476 LYS A C 1
ATOM 3798 O O . LYS A 1 476 ? 4.613 -0.774 -33.156 1 96.81 476 LYS A O 1
ATOM 3803 N N . GLU A 1 477 ? 2.875 -0.28 -31.781 1 96.75 477 GLU A N 1
ATOM 3804 C CA . GLU A 1 477 ? 3.211 1.14 -31.734 1 96.75 477 GLU A CA 1
ATOM 3805 C C . GLU A 1 477 ? 4.59 1.36 -31.125 1 96.75 477 GLU A C 1
ATOM 3807 O O . GLU A 1 477 ? 4.93 0.745 -30.109 1 96.75 477 GLU A O 1
ATOM 3812 N N . LYS A 1 478 ? 5.34 2.166 -31.766 1 95.75 478 LYS A N 1
ATOM 3813 C CA . LYS A 1 478 ? 6.691 2.449 -31.297 1 95.75 478 LYS A CA 1
ATOM 3814 C C . LYS A 1 478 ? 6.727 3.721 -30.453 1 95.75 478 LYS A C 1
ATOM 3816 O O . LYS A 1 478 ? 6.086 4.719 -30.797 1 95.75 478 LYS A O 1
ATOM 3821 N N . LEU A 1 479 ? 7.371 3.631 -29.344 1 96.31 479 LEU A N 1
ATOM 3822 C CA . LEU A 1 479 ? 7.629 4.797 -28.516 1 96.31 479 LEU A CA 1
ATOM 3823 C C . LEU A 1 479 ? 9.047 5.316 -28.734 1 96.31 479 LEU A C 1
ATOM 3825 O O . LEU A 1 479 ? 9.969 4.539 -28.969 1 96.31 479 LEU A O 1
ATOM 3829 N N . VAL A 1 480 ? 9.188 6.562 -28.703 1 97.88 480 VAL A N 1
ATOM 3830 C CA . VAL A 1 480 ? 10.5 7.176 -28.875 1 97.88 480 VAL A CA 1
ATOM 3831 C C . VAL A 1 480 ? 10.992 7.727 -27.547 1 97.88 480 VAL A C 1
ATOM 3833 O O . VAL A 1 480 ? 10.219 7.859 -26.594 1 97.88 480 VAL A O 1
ATOM 3836 N N . SER A 1 481 ? 12.289 8.023 -27.469 1 97.19 481 SER A N 1
ATOM 3837 C CA . SER A 1 481 ? 12.859 8.586 -26.25 1 97.19 481 SER A CA 1
ATOM 3838 C C . SER A 1 481 ? 12.312 9.977 -25.969 1 97.19 481 SER A C 1
ATOM 3840 O O . SER A 1 481 ? 11.797 10.641 -26.875 1 97.19 481 SER A O 1
ATOM 3842 N N . PHE A 1 482 ? 12.438 10.438 -24.844 1 96.56 482 PHE A N 1
ATOM 3843 C CA . PHE A 1 482 ? 11.914 11.727 -24.422 1 96.56 482 PHE A CA 1
ATOM 3844 C C . PHE A 1 482 ? 12.539 12.852 -25.25 1 96.56 482 PHE A C 1
ATOM 3846 O O . PHE A 1 482 ? 11.836 13.758 -25.703 1 96.56 482 PHE A O 1
ATOM 3853 N N . PRO A 1 483 ? 13.875 12.82 -25.5 1 96.75 483 PRO A N 1
ATOM 3854 C CA . PRO A 1 483 ? 14.422 13.867 -26.359 1 96.75 483 PRO A CA 1
ATOM 3855 C C . PRO A 1 483 ? 13.812 13.859 -27.766 1 96.75 483 PRO A C 1
ATOM 3857 O O . PRO A 1 483 ? 13.492 14.922 -28.312 1 96.75 483 PRO A O 1
ATOM 3860 N N . GLU A 1 484 ? 13.617 12.695 -28.281 1 98.12 484 GLU A N 1
ATOM 3861 C CA . GLU A 1 484 ? 12.984 12.578 -29.594 1 98.12 484 GLU A CA 1
ATOM 3862 C C . GLU A 1 484 ? 11.531 13.023 -29.547 1 98.12 484 GLU A C 1
ATOM 3864 O O . GLU A 1 484 ? 11.047 13.672 -30.484 1 98.12 484 GLU A O 1
ATOM 3869 N N . LEU A 1 485 ? 10.859 12.68 -28.484 1 98.06 485 LEU A N 1
ATOM 3870 C CA . LEU A 1 485 ? 9.469 13.07 -28.297 1 98.06 485 LEU A CA 1
ATOM 3871 C C . LEU A 1 485 ? 9.336 14.594 -28.234 1 98.06 485 LEU A C 1
ATOM 3873 O O . LEU A 1 485 ? 8.414 15.164 -28.828 1 98.06 485 LEU A O 1
ATOM 3877 N N . GLN A 1 486 ? 10.258 15.227 -27.531 1 97.44 486 GLN A N 1
ATOM 3878 C CA . GLN A 1 486 ? 10.266 16.688 -27.438 1 97.44 486 GLN A CA 1
ATOM 3879 C C . GLN A 1 486 ? 10.438 17.328 -28.812 1 97.44 486 GLN A C 1
ATOM 3881 O O . GLN A 1 486 ? 9.742 18.281 -29.141 1 97.44 486 GLN A O 1
ATOM 3886 N N . GLN A 1 487 ? 11.336 16.781 -29.578 1 97.75 487 GLN A N 1
ATOM 3887 C CA . GLN A 1 487 ? 11.57 17.281 -30.938 1 97.75 487 GLN A CA 1
ATOM 3888 C C . GLN A 1 487 ? 10.328 17.125 -31.797 1 97.75 487 GLN A C 1
ATOM 3890 O O . GLN A 1 487 ? 9.977 18.031 -32.562 1 97.75 487 GLN A O 1
ATOM 3895 N N . MET A 1 488 ? 9.688 15.977 -31.656 1 97.19 488 MET A N 1
ATOM 3896 C CA . MET A 1 488 ? 8.453 15.742 -32.406 1 97.19 488 MET A CA 1
ATOM 3897 C C . MET A 1 488 ? 7.402 16.781 -32.062 1 97.19 488 MET A C 1
ATOM 3899 O O . MET A 1 488 ? 6.738 17.328 -32.938 1 97.19 488 MET A O 1
ATOM 3903 N N . ALA A 1 489 ? 7.234 17.062 -30.797 1 96.69 489 ALA A N 1
ATOM 3904 C CA . ALA A 1 489 ? 6.25 18.031 -30.328 1 96.69 489 ALA A CA 1
ATOM 3905 C C . ALA A 1 489 ? 6.582 19.438 -30.828 1 96.69 489 ALA A C 1
ATOM 3907 O O . ALA A 1 489 ? 5.695 20.172 -31.25 1 96.69 489 ALA A O 1
ATOM 3908 N N . ASP A 1 490 ? 7.848 19.75 -30.797 1 96.44 490 ASP A N 1
ATOM 3909 C CA . ASP A 1 490 ? 8.297 21.047 -31.281 1 96.44 490 ASP A CA 1
ATOM 3910 C C . ASP A 1 490 ? 8.031 21.188 -32.781 1 96.44 490 ASP A C 1
ATOM 3912 O O . ASP A 1 490 ? 7.562 22.234 -33.219 1 96.44 490 ASP A O 1
ATOM 3916 N N . ASP A 1 491 ? 8.312 20.219 -33.5 1 96.5 491 ASP A N 1
ATOM 3917 C CA . ASP A 1 491 ? 8.109 20.234 -34.938 1 96.5 491 ASP A CA 1
ATOM 3918 C C . ASP A 1 491 ? 6.629 20.391 -35.281 1 96.5 491 ASP A C 1
ATOM 3920 O O . ASP A 1 491 ? 6.289 21 -36.312 1 96.5 491 ASP A O 1
ATOM 3924 N N . MET A 1 492 ? 5.801 19.875 -34.375 1 95.12 492 MET A N 1
ATOM 3925 C CA . MET A 1 492 ? 4.359 19.938 -34.625 1 95.12 492 MET A CA 1
ATOM 3926 C C . MET A 1 492 ? 3.771 21.219 -34.031 1 95.12 492 MET A C 1
ATOM 3928 O O . MET A 1 492 ? 2.574 21.484 -34.188 1 95.12 492 MET A O 1
ATOM 3932 N N . GLY A 1 493 ? 4.59 21.984 -33.312 1 93.44 493 GLY A N 1
ATOM 3933 C CA . GLY A 1 493 ? 4.156 23.25 -32.75 1 93.44 493 GLY A CA 1
ATOM 3934 C C . GLY A 1 493 ? 3.299 23.109 -31.516 1 93.44 493 GLY A C 1
ATOM 3935 O O . GLY A 1 493 ? 2.41 23.922 -31.266 1 93.44 493 GLY A O 1
ATOM 3936 N N . LEU A 1 494 ? 3.428 22.016 -30.828 1 93.88 494 LEU A N 1
ATOM 3937 C CA . LEU A 1 494 ? 2.662 21.812 -29.609 1 93.88 494 LEU A CA 1
ATOM 3938 C C . LEU A 1 494 ? 3.227 22.641 -28.469 1 93.88 494 LEU A C 1
ATOM 3940 O O . LEU A 1 494 ? 4.094 22.172 -27.719 1 93.88 494 LEU A O 1
ATOM 3944 N N . GLU A 1 495 ? 2.682 23.703 -28.266 1 89.75 495 GLU A N 1
ATOM 3945 C CA . GLU A 1 495 ? 3.174 24.672 -27.297 1 89.75 495 GLU A CA 1
ATOM 3946 C C . GLU A 1 495 ? 2.926 24.172 -25.859 1 89.75 495 GLU A C 1
ATOM 3948 O O . GLU A 1 495 ? 1.879 23.594 -25.578 1 89.75 495 GLU A O 1
ATOM 3953 N N . GLY A 1 496 ? 3.896 24.391 -25.062 1 89.44 496 GLY A N 1
ATOM 3954 C CA . GLY A 1 496 ? 3.719 24.109 -23.641 1 89.44 496 GLY A CA 1
ATOM 3955 C C . GLY A 1 496 ? 4.184 22.719 -23.25 1 89.44 496 GLY A C 1
ATOM 3956 O O . GLY A 1 496 ? 4.375 22.422 -22.062 1 89.44 496 GLY A O 1
ATOM 3957 N N . PHE A 1 497 ? 4.316 21.844 -24.25 1 94.19 497 PHE A N 1
ATOM 3958 C CA . PHE A 1 497 ? 4.777 20.5 -23.922 1 94.19 497 PHE A CA 1
ATOM 3959 C C . PHE A 1 497 ? 6.262 20.5 -23.578 1 94.19 497 PHE A C 1
ATOM 3961 O O . PHE A 1 497 ? 7.082 21.016 -24.344 1 94.19 497 PHE A O 1
ATOM 3968 N N . ASP A 1 498 ? 6.621 20 -22.422 1 94.56 498 ASP A N 1
ATOM 3969 C CA . ASP A 1 498 ? 7.996 19.906 -21.922 1 94.56 498 ASP A CA 1
ATOM 3970 C C . ASP A 1 498 ? 8.219 18.609 -21.172 1 94.56 498 ASP A C 1
ATOM 3972 O O . ASP A 1 498 ? 7.75 18.453 -20.031 1 94.56 498 ASP A O 1
ATOM 3976 N N . VAL A 1 499 ? 8.938 17.703 -21.781 1 93.88 499 VAL A N 1
ATOM 3977 C CA . VAL A 1 499 ? 9.141 16.359 -21.219 1 93.88 499 VAL A CA 1
ATOM 3978 C C . VAL A 1 499 ? 9.828 16.469 -19.859 1 93.88 499 VAL A C 1
ATOM 3980 O O . VAL A 1 499 ? 9.656 15.609 -19 1 93.88 499 VAL A O 1
ATOM 3983 N N . SER A 1 500 ? 10.633 17.5 -19.625 1 91.19 500 SER A N 1
ATO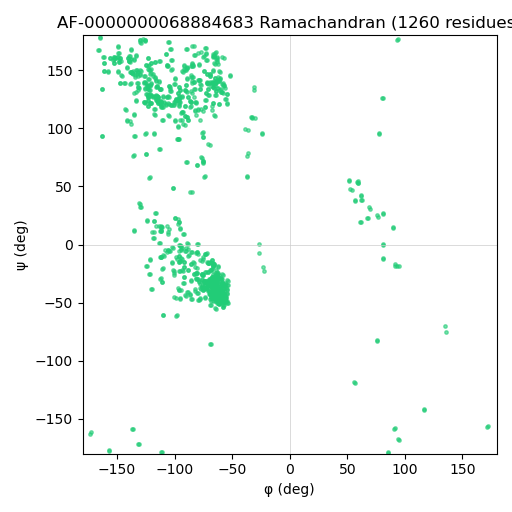M 3984 C CA . SER A 1 500 ? 11.398 17.641 -18.391 1 91.19 500 SER A CA 1
ATOM 3985 C C . SER A 1 500 ? 10.508 18.078 -17.234 1 91.19 500 SER A C 1
ATOM 3987 O O . SER A 1 500 ? 10.906 17.984 -16.062 1 91.19 500 SER A O 1
ATOM 3989 N N . LYS A 1 501 ? 9.32 18.469 -17.5 1 93.12 501 LYS A N 1
ATOM 3990 C CA . LYS A 1 501 ? 8.438 19 -16.453 1 93.12 501 LYS A CA 1
ATOM 3991 C C . LYS A 1 501 ? 7.258 18.062 -16.219 1 93.12 501 LYS A C 1
ATOM 3993 O O . LYS A 1 501 ? 6.41 18.328 -15.367 1 93.12 501 LYS A O 1
ATOM 3998 N N . LEU A 1 502 ? 7.23 16.969 -16.938 1 95.06 502 LEU A N 1
ATOM 3999 C CA . LEU A 1 502 ? 6.129 16.016 -16.812 1 95.06 502 LEU A CA 1
ATOM 4000 C C . LEU A 1 502 ? 6.117 15.398 -15.414 1 95.06 502 LEU A C 1
ATOM 4002 O O . LEU A 1 502 ? 7.172 15.117 -14.844 1 95.06 502 LEU A O 1
ATOM 4006 N N . THR A 1 503 ? 4.922 15.25 -14.883 1 95.56 503 THR A N 1
ATOM 4007 C CA . THR A 1 503 ? 4.734 14.523 -13.633 1 95.56 503 THR A CA 1
ATOM 4008 C C . THR A 1 503 ? 3.797 13.336 -13.82 1 95.56 503 THR A C 1
ATOM 4010 O O . THR A 1 503 ? 3.008 13.312 -14.766 1 95.56 503 THR A O 1
ATOM 4013 N N . ARG A 1 504 ? 3.898 12.336 -12.977 1 95.06 504 ARG A N 1
ATOM 4014 C CA . ARG A 1 504 ? 2.984 11.203 -13.008 1 95.06 504 ARG A CA 1
ATOM 4015 C C . ARG A 1 504 ? 1.539 11.656 -12.836 1 95.06 504 ARG A C 1
ATOM 4017 O O . ARG A 1 504 ? 0.622 11.055 -13.406 1 95.06 504 ARG A O 1
ATOM 4024 N N . GLN A 1 505 ? 1.342 12.695 -12.047 1 94.88 505 GLN A N 1
ATOM 4025 C CA . GLN A 1 505 ? 0.014 13.25 -11.797 1 94.88 505 GLN A CA 1
ATOM 4026 C C . GLN A 1 505 ? -0.643 13.711 -13.094 1 94.88 505 GLN A C 1
ATOM 4028 O O . GLN A 1 505 ? -1.816 13.422 -13.344 1 94.88 505 GLN A O 1
ATOM 4033 N N . GLU A 1 506 ? 0.097 14.406 -13.93 1 93.56 506 GLU A N 1
ATOM 4034 C CA . GLU A 1 506 ? -0.41 14.906 -15.203 1 93.56 506 GLU A CA 1
ATOM 4035 C C . GLU A 1 506 ? -0.688 13.758 -16.172 1 93.56 506 GLU A C 1
ATOM 4037 O O . GLU A 1 506 ? -1.692 13.773 -16.891 1 93.56 506 GLU A O 1
ATOM 4042 N N . ILE A 1 507 ? 0.191 12.836 -16.156 1 94.31 507 ILE A N 1
ATOM 4043 C CA . ILE A 1 507 ? 0.108 11.703 -17.078 1 94.31 507 ILE A CA 1
ATOM 4044 C C . ILE A 1 507 ? -1.115 10.852 -16.734 1 94.31 507 ILE A C 1
ATOM 4046 O O . ILE A 1 507 ? -1.819 10.391 -17.641 1 94.31 507 ILE A O 1
ATOM 4050 N N . ASP A 1 508 ? -1.409 10.734 -15.492 1 92.5 508 ASP A N 1
ATOM 4051 C CA . ASP A 1 508 ? -2.488 9.859 -15.047 1 92.5 508 ASP A CA 1
ATOM 4052 C C . ASP A 1 508 ? -3.789 10.641 -14.867 1 92.5 508 ASP A C 1
ATOM 4054 O O . ASP A 1 508 ? -4.832 10.062 -14.555 1 92.5 508 ASP A O 1
ATOM 4058 N N . ASN A 1 509 ? -3.771 11.875 -15.078 1 90.12 509 ASN A N 1
ATOM 4059 C CA . ASN A 1 509 ? -4.926 12.727 -14.812 1 90.12 509 ASN A CA 1
ATOM 4060 C C . ASN A 1 509 ? -6.047 12.484 -15.82 1 90.12 509 ASN A C 1
ATOM 4062 O O . ASN A 1 509 ? -5.785 12.289 -17 1 90.12 509 ASN A O 1
ATOM 4066 N N . ASP A 1 510 ? -7.203 12.367 -15.344 1 91.31 510 ASP A N 1
ATOM 4067 C CA . ASP A 1 510 ? -8.414 12.352 -16.156 1 91.31 510 ASP A CA 1
ATOM 4068 C C . ASP A 1 510 ? -9.383 13.453 -15.727 1 91.31 510 ASP A C 1
ATOM 4070 O O . ASP A 1 510 ? -9.164 14.117 -14.711 1 91.31 510 ASP A O 1
ATOM 4074 N N . LYS A 1 511 ? -10.25 13.797 -16.531 1 87.5 511 LYS A N 1
ATOM 4075 C CA . LYS A 1 511 ? -11.234 14.844 -16.266 1 87.5 511 LYS A CA 1
ATOM 4076 C C . LYS A 1 511 ? -12.648 14.273 -16.266 1 87.5 511 LYS A C 1
ATOM 4078 O O . LYS A 1 511 ? -12.938 13.312 -16.984 1 87.5 511 LYS A O 1
ATOM 4083 N N . PRO A 1 512 ? -13.43 14.805 -15.43 1 87.12 512 PRO A N 1
ATOM 4084 C CA . PRO A 1 512 ? -14.828 14.367 -15.477 1 87.12 512 PRO A CA 1
ATOM 4085 C C . PRO A 1 512 ? -15.516 14.734 -16.797 1 87.12 512 PRO A C 1
ATOM 4087 O O . PRO A 1 512 ? -15.086 15.664 -17.469 1 87.12 512 PRO A O 1
ATOM 4090 N N . ARG A 1 513 ? -16.688 14 -17.156 1 89.06 513 ARG A N 1
ATOM 4091 C CA . ARG A 1 513 ? -17.484 14.258 -18.344 1 89.06 513 ARG A CA 1
ATOM 4092 C C . ARG A 1 513 ? -18.969 14.367 -17.984 1 89.06 513 ARG A C 1
ATOM 4094 O O . ARG A 1 513 ? -19.453 13.656 -17.109 1 89.06 513 ARG A O 1
ATOM 4101 N N . SER A 1 514 ? -19.5 15.078 -18.719 1 91.69 514 SER A N 1
ATOM 4102 C CA . SER A 1 514 ? -20.953 15.125 -18.641 1 91.69 514 SER A CA 1
ATOM 4103 C C . SER A 1 514 ? -21.578 13.93 -19.359 1 91.69 514 SER A C 1
ATOM 4105 O O . SER A 1 514 ? -20.891 13.203 -20.078 1 91.69 514 SER A O 1
ATOM 4107 N N . ILE A 1 515 ? -22.781 13.742 -19.094 1 90.75 515 ILE A N 1
ATOM 4108 C CA . ILE A 1 515 ? -23.516 12.656 -19.75 1 90.75 515 ILE A CA 1
ATOM 4109 C C . ILE A 1 515 ? -23.516 12.875 -21.25 1 90.75 515 ILE A C 1
ATOM 4111 O O . ILE A 1 515 ? -23.438 11.914 -22.031 1 90.75 515 ILE A O 1
ATOM 4115 N N . GLN A 1 516 ? -23.688 14.094 -21.672 1 91.19 516 GLN A N 1
ATOM 4116 C CA . GLN A 1 516 ? -23.672 14.422 -23.094 1 91.19 516 GLN A CA 1
ATOM 4117 C C . GLN A 1 516 ? -22.312 14.094 -23.734 1 91.19 516 GLN A C 1
ATOM 4119 O O . GLN A 1 516 ? -22.266 13.562 -24.844 1 91.19 516 GLN A O 1
ATOM 4124 N N . GLN A 1 517 ? -21.328 14.438 -23.016 1 91.56 517 GLN A N 1
ATOM 4125 C CA . GLN A 1 517 ? -19.984 14.133 -23.516 1 91.56 517 GLN A CA 1
ATOM 4126 C C . GLN A 1 517 ? -19.766 12.625 -23.609 1 91.56 517 GLN A C 1
ATOM 4128 O O . GLN A 1 517 ? -19.156 12.148 -24.578 1 91.56 517 GLN A O 1
ATOM 4133 N N . ARG A 1 518 ? -20.219 11.914 -22.672 1 92.12 518 ARG A N 1
ATOM 4134 C CA . ARG A 1 518 ? -20.125 10.461 -22.672 1 92.12 518 ARG A CA 1
ATOM 4135 C C . ARG A 1 518 ? -20.844 9.859 -23.859 1 92.12 518 ARG A C 1
ATOM 4137 O O . ARG A 1 518 ? -20.328 8.945 -24.516 1 92.12 518 ARG A O 1
ATOM 4144 N N . ALA A 1 519 ? -22.047 10.344 -24.031 1 91.19 519 ALA A N 1
ATOM 4145 C CA . ALA A 1 519 ? -22.828 9.875 -25.156 1 91.19 519 ALA A CA 1
ATOM 4146 C C . ALA A 1 519 ? -22.125 10.164 -26.484 1 91.19 519 ALA A C 1
ATOM 4148 O O . ALA A 1 519 ? -22.125 9.328 -27.391 1 91.19 519 ALA A O 1
ATOM 4149 N N . PHE A 1 520 ? -21.609 11.312 -26.578 1 89.5 520 PHE A N 1
ATOM 4150 C CA . PHE A 1 520 ? -20.875 11.695 -27.781 1 89.5 520 PHE A CA 1
ATOM 4151 C C . PHE A 1 520 ? -19.719 10.742 -28.031 1 89.5 520 PHE A C 1
ATOM 4153 O O . PHE A 1 520 ? -19.547 10.242 -29.156 1 89.5 520 PHE A O 1
ATOM 4160 N N . ASP A 1 521 ? -18.922 10.555 -27.016 1 89.69 521 ASP A N 1
ATOM 4161 C CA . ASP A 1 521 ? -17.75 9.688 -27.141 1 89.69 521 ASP A CA 1
ATOM 4162 C C . ASP A 1 521 ? -18.156 8.273 -27.547 1 89.69 521 ASP A C 1
ATOM 4164 O O . ASP A 1 521 ? -17.484 7.633 -28.359 1 89.69 521 ASP A O 1
ATOM 4168 N N . PHE A 1 522 ? -19.203 7.836 -26.953 1 88.62 522 PHE A N 1
ATOM 4169 C CA . PHE A 1 522 ? -19.688 6.48 -27.203 1 88.62 522 PHE A CA 1
ATOM 4170 C C . PHE A 1 522 ? -20.188 6.348 -28.641 1 88.62 522 PHE A C 1
ATOM 4172 O O . PHE A 1 522 ? -19.844 5.395 -29.328 1 88.62 522 PHE A O 1
ATOM 4179 N N . LEU A 1 523 ? -20.922 7.305 -29.094 1 89.56 523 LEU A N 1
ATOM 4180 C CA . LEU A 1 523 ? -21.594 7.219 -30.391 1 89.56 523 LEU A CA 1
ATOM 4181 C C . LEU A 1 523 ? -20.609 7.516 -31.531 1 89.56 523 LEU A C 1
ATOM 4183 O O . LEU A 1 523 ? -20.734 6.969 -32.625 1 89.56 523 LEU A O 1
ATOM 4187 N N . THR A 1 524 ? -19.625 8.336 -31.25 1 91.44 524 THR A N 1
ATOM 4188 C CA . THR A 1 524 ? -18.781 8.805 -32.344 1 91.44 524 THR A CA 1
ATOM 4189 C C . THR A 1 524 ? -17.391 8.211 -32.25 1 91.44 524 THR A C 1
ATOM 4191 O O . THR A 1 524 ? -16.562 8.391 -33.156 1 91.44 524 THR A O 1
ATOM 4194 N N . ILE A 1 525 ? -17.094 7.543 -31.141 1 93.38 525 ILE A N 1
ATOM 4195 C CA . ILE A 1 525 ? -15.75 7.027 -30.906 1 93.38 525 ILE A CA 1
ATOM 4196 C C . ILE A 1 525 ? -14.742 8.18 -30.922 1 93.38 525 ILE A C 1
ATOM 4198 O O . ILE A 1 525 ? -13.789 8.164 -31.703 1 93.38 525 ILE A O 1
ATOM 4202 N N . ASN A 1 526 ? -15.055 9.148 -30.078 1 91.31 526 ASN A N 1
ATOM 4203 C CA . ASN A 1 526 ? -14.25 10.352 -29.906 1 91.31 526 ASN A CA 1
ATOM 4204 C C . ASN A 1 526 ? -14.156 11.156 -31.188 1 91.31 526 ASN A C 1
ATOM 4206 O O . ASN A 1 526 ? -13.062 11.547 -31.609 1 91.31 526 ASN A O 1
ATOM 4210 N N . GLY A 1 527 ? -15.25 11.219 -31.922 1 89.31 527 GLY A N 1
ATOM 4211 C CA . GLY A 1 527 ? -15.398 12.102 -33.062 1 89.31 527 GLY A CA 1
ATOM 4212 C C . GLY A 1 527 ? -14.938 11.477 -34.375 1 89.31 527 GLY A C 1
ATOM 4213 O O . GLY A 1 527 ? -14.664 12.188 -35.344 1 89.31 527 GLY A O 1
ATOM 4214 N N . GLN A 1 528 ? -14.758 10.211 -34.438 1 92.31 528 GLN A N 1
ATOM 4215 C CA . GLN A 1 528 ? -14.18 9.609 -35.625 1 92.31 528 GLN A CA 1
ATOM 4216 C C . GLN A 1 528 ? -15.266 8.984 -36.5 1 92.31 528 GLN A C 1
ATOM 4218 O O . GLN A 1 528 ? -15.062 8.797 -37.688 1 92.31 528 GLN A O 1
ATOM 4223 N N . ARG A 1 529 ? -16.297 8.609 -35.969 1 85.62 529 ARG A N 1
ATOM 4224 C CA . ARG A 1 529 ? -17.375 8 -36.75 1 85.62 529 ARG A CA 1
ATOM 4225 C C . ARG A 1 529 ? -18.25 9.062 -37.406 1 85.62 529 ARG A C 1
ATOM 4227 O O . ARG A 1 529 ? -18.422 10.164 -36.875 1 85.62 529 ARG A O 1
ATOM 4234 N N . LEU A 1 530 ? -18.516 9.203 -38.812 1 61.75 530 LEU A N 1
ATOM 4235 C CA . LEU A 1 530 ? -19.062 10.055 -39.875 1 61.75 530 LEU A CA 1
ATOM 4236 C C . LEU A 1 530 ? -20.141 10.992 -39.312 1 61.75 530 LEU A C 1
ATOM 4238 O O . LEU A 1 530 ? -20.844 11.656 -40.062 1 61.75 530 LEU A O 1
ATOM 4242 N N . LEU A 1 531 ? -20.578 11.148 -38.219 1 49.34 531 LEU A N 1
ATOM 4243 C CA . LEU A 1 531 ? -21.391 12.352 -38.344 1 49.34 531 LEU A CA 1
ATOM 4244 C C . LEU A 1 531 ? -20.516 13.57 -38.594 1 49.34 531 LEU A C 1
ATOM 4246 O O . LEU A 1 531 ? -19.406 13.656 -38.062 1 49.34 531 LEU A O 1
ATOM 4250 N N . HIS A 1 532 ? -20.672 14.352 -39.812 1 42.97 532 HIS A N 1
ATOM 4251 C CA . HIS A 1 532 ? -19.891 15.492 -40.281 1 42.97 532 HIS A CA 1
ATOM 4252 C C . HIS A 1 532 ? -19.219 16.219 -39.125 1 42.97 532 HIS A C 1
ATOM 4254 O O . HIS A 1 532 ? -19.875 16.594 -38.156 1 42.97 532 HIS A O 1
ATOM 4260 N N . SER A 1 533 ? -18.047 15.938 -38.844 1 42.94 533 SER A N 1
ATOM 4261 C CA . SER A 1 533 ? -17 16.469 -38 1 42.94 533 SER A CA 1
ATOM 4262 C C . SER A 1 533 ? -17.219 17.938 -37.688 1 42.94 533 SER A C 1
ATOM 4264 O O . SER A 1 533 ? -16.406 18.562 -37 1 42.94 533 SER A O 1
ATOM 4266 N N . SER A 1 534 ? -18 18.531 -38.594 1 37.22 534 SER A N 1
ATOM 4267 C CA . SER A 1 534 ? -18.031 19.984 -38.562 1 37.22 534 SER A CA 1
ATOM 4268 C C . SER A 1 534 ? -18.5 20.5 -37.219 1 37.22 534 SER A C 1
ATOM 4270 O O . SER A 1 534 ? -18.453 21.703 -36.938 1 37.22 534 SER A O 1
ATOM 4272 N N . ILE A 1 535 ? -19.328 19.797 -36.625 1 37.75 535 ILE A N 1
ATOM 4273 C CA . ILE A 1 535 ? -20.078 20.531 -35.594 1 37.75 535 ILE A CA 1
ATOM 4274 C C . ILE A 1 535 ? -19.156 20.906 -34.438 1 37.75 535 ILE A C 1
ATOM 4276 O O . ILE A 1 535 ? -19.172 22.047 -33.969 1 37.75 535 ILE A O 1
ATOM 4280 N N . HIS A 1 536 ? -18.969 19.984 -33.469 1 38.59 536 HIS A N 1
ATOM 4281 C CA . HIS A 1 536 ? -18.469 20.375 -32.156 1 38.59 536 HIS A CA 1
ATOM 4282 C C . HIS A 1 536 ? -16.953 20.406 -32.125 1 38.59 536 HIS A C 1
ATOM 4284 O O . HIS A 1 536 ? -16.312 19.391 -31.875 1 38.59 536 HIS A O 1
ATOM 4290 N N . GLY A 1 537 ? -16.422 21 -33.156 1 35.22 537 GLY A N 1
ATOM 4291 C CA . GLY A 1 537 ? -15.07 21.344 -32.75 1 35.22 537 GLY A CA 1
ATOM 4292 C C . GLY A 1 537 ? -14.969 21.766 -31.297 1 35.22 537 GLY A C 1
ATOM 4293 O O . GLY A 1 537 ? -15.586 22.75 -30.891 1 35.22 537 GLY A O 1
ATOM 4294 N N . ALA A 1 538 ? -15.023 20.875 -30.453 1 38.53 538 ALA A N 1
ATOM 4295 C CA . ALA A 1 538 ? -14.805 21.25 -29.062 1 38.53 538 ALA A CA 1
ATOM 4296 C C . ALA A 1 538 ? -13.82 22.406 -28.953 1 38.53 538 ALA A C 1
ATOM 4298 O O . ALA A 1 538 ? -12.773 22.406 -29.609 1 38.53 538 ALA A O 1
ATOM 4299 N N . LYS A 1 539 ? -14.25 23.516 -28.609 1 35.12 539 LYS A N 1
ATOM 4300 C CA . LYS A 1 539 ? -13.422 24.625 -28.141 1 35.12 539 LYS A CA 1
ATOM 4301 C C . LYS A 1 539 ? -12.258 24.125 -27.297 1 35.12 539 LYS A C 1
ATOM 4303 O O . LYS A 1 539 ? -12.438 23.766 -26.125 1 35.12 539 LYS A O 1
ATOM 4308 N N . GLY A 1 540 ? -11.391 23.219 -27.984 1 38.72 540 GLY A N 1
ATOM 4309 C CA . GLY A 1 540 ? -10.219 22.953 -27.172 1 38.72 540 GLY A CA 1
ATOM 4310 C C . GLY A 1 540 ? -9.836 24.125 -26.297 1 38.72 540 GLY A C 1
ATOM 4311 O O . GLY A 1 540 ? -10.258 25.266 -26.531 1 38.72 540 GLY A O 1
ATOM 4312 N N . THR A 1 541 ? -9.523 23.922 -25.094 1 38.31 541 THR A N 1
ATOM 4313 C CA . THR A 1 541 ? -8.922 25 -24.328 1 38.31 541 THR A CA 1
ATOM 4314 C C . THR A 1 541 ? -8.039 25.875 -25.219 1 38.31 541 THR A C 1
ATOM 4316 O O . THR A 1 541 ? -7.164 25.359 -25.922 1 38.31 541 THR A O 1
ATOM 4319 N N . PRO A 1 542 ? -8.383 27.062 -25.516 1 38.78 542 PRO A N 1
ATOM 4320 C CA . PRO A 1 542 ? -7.43 28 -26.094 1 38.78 542 PRO A CA 1
ATOM 4321 C C . PRO A 1 542 ? -6.035 27.875 -25.484 1 38.78 542 PRO A C 1
ATOM 4323 O O . PRO A 1 542 ? -5.887 27.859 -24.266 1 38.78 542 PRO A O 1
ATOM 4326 N N . GLY A 1 543 ? -4.988 27.141 -26.141 1 49.06 543 GLY A N 1
ATOM 4327 C CA . GLY A 1 543 ? -3.568 26.984 -25.859 1 49.06 543 GLY A CA 1
ATOM 4328 C C . GLY A 1 543 ? -3.086 25.547 -25.969 1 49.06 543 GLY A C 1
ATOM 4329 O O . GLY A 1 543 ? -2.061 25.281 -26.594 1 49.06 543 GLY A O 1
ATOM 4330 N N . LYS A 1 544 ? -3.619 24.672 -24.859 1 56.78 544 LYS A N 1
ATOM 4331 C CA . LYS A 1 544 ? -3.07 23.328 -24.953 1 56.78 544 LYS A CA 1
ATOM 4332 C C . LYS A 1 544 ? -3.828 22.484 -25.984 1 56.78 544 LYS A C 1
ATOM 4334 O O . LYS A 1 544 ? -5.02 22.219 -25.828 1 56.78 544 LYS A O 1
ATOM 4339 N N . ARG A 1 545 ? -3.324 22.031 -27.219 1 78.12 545 ARG A N 1
ATOM 4340 C CA . ARG A 1 545 ? -3.873 21.375 -28.406 1 78.12 545 ARG A CA 1
ATOM 4341 C C . ARG A 1 545 ? -3.643 19.875 -28.359 1 78.12 545 ARG A C 1
ATOM 4343 O O . ARG A 1 545 ? -3.607 19.219 -29.406 1 78.12 545 ARG A O 1
ATOM 4350 N N . TYR A 1 546 ? -3.35 19.391 -27.125 1 93.69 546 TYR A N 1
ATOM 4351 C CA . TYR A 1 546 ? -3.119 17.953 -27.062 1 93.69 546 TYR A CA 1
ATOM 4352 C C . TYR A 1 546 ? -3.531 17.375 -25.719 1 93.69 546 TYR A C 1
ATOM 4354 O O . TYR A 1 546 ? -3.59 18.109 -24.719 1 93.69 546 TYR A O 1
ATOM 4362 N N . ALA A 1 547 ? -3.965 16.203 -25.594 1 94.94 547 ALA A N 1
ATOM 4363 C CA . ALA A 1 547 ? -4.156 15.461 -24.344 1 94.94 547 ALA A CA 1
ATOM 4364 C C . ALA A 1 547 ? -2.893 14.688 -23.969 1 94.94 547 ALA A C 1
ATOM 4366 O O . ALA A 1 547 ? -2.119 14.289 -24.844 1 94.94 547 ALA A O 1
ATOM 4367 N N . LEU A 1 548 ? -2.629 14.625 -22.734 1 95.88 548 LEU A N 1
ATOM 4368 C CA . LEU A 1 548 ? -1.528 13.836 -22.188 1 95.88 548 LEU A CA 1
ATOM 4369 C C . LEU A 1 548 ? -2.053 12.617 -21.438 1 95.88 548 LEU A C 1
ATOM 4371 O O . LEU A 1 548 ? -2.877 12.75 -20.531 1 95.88 548 LEU A O 1
ATOM 4375 N N . ILE A 1 549 ? -1.61 11.375 -21.875 1 96.44 549 ILE A N 1
ATOM 4376 C CA . ILE A 1 549 ? -2.109 10.172 -21.219 1 96.44 549 ILE A CA 1
ATOM 4377 C C . ILE A 1 549 ? -0.965 9.18 -21.016 1 96.44 549 ILE A C 1
ATOM 4379 O O . ILE A 1 549 ? 0.117 9.352 -21.578 1 96.44 549 ILE A O 1
ATOM 4383 N N . SER A 1 550 ? -1.202 8.117 -20.188 1 94.56 550 SER A N 1
ATOM 4384 C CA . SER A 1 550 ? -0.306 6.969 -20.125 1 94.56 550 SER A CA 1
ATOM 4385 C C . SER A 1 550 ? -0.362 6.152 -21.422 1 94.56 550 SER A C 1
ATOM 4387 O O . SER A 1 550 ? -1.421 6.035 -22.031 1 94.56 550 SER A O 1
ATOM 4389 N N . SER A 1 551 ? 0.739 5.605 -21.75 1 93.5 551 SER A N 1
ATOM 4390 C CA . SER A 1 551 ? 0.79 4.82 -22.969 1 93.5 551 SER A CA 1
ATOM 4391 C C . SER A 1 551 ? 0.223 3.42 -22.766 1 93.5 551 SER A C 1
ATOM 4393 O O . SER A 1 551 ? -0.013 2.686 -23.719 1 93.5 551 SER A O 1
ATOM 4395 N N . ALA A 1 552 ? -0.052 3.066 -21.562 1 89 552 ALA A N 1
ATOM 4396 C CA . ALA A 1 552 ? -0.578 1.732 -21.281 1 89 552 ALA A CA 1
ATOM 4397 C C . ALA A 1 552 ? -1.93 1.523 -21.953 1 89 552 ALA A C 1
ATOM 4399 O O . ALA A 1 552 ? -2.824 2.365 -21.844 1 89 552 ALA A O 1
ATOM 4400 N N . GLY A 1 553 ? -2.08 0.41 -22.562 1 89.31 553 GLY A N 1
ATOM 4401 C CA . GLY A 1 553 ? -3.229 0.165 -23.422 1 89.31 553 GLY A CA 1
ATOM 4402 C C . GLY A 1 553 ? -4.523 0.008 -22.656 1 89.31 553 GLY A C 1
ATOM 4403 O O . GLY A 1 553 ? -5.605 0.29 -23.172 1 89.31 553 GLY A O 1
ATOM 4404 N N . TRP A 1 554 ? -4.477 -0.357 -21.422 1 87.81 554 TRP A N 1
ATOM 4405 C CA . TRP A 1 554 ? -5.68 -0.704 -20.672 1 87.81 554 TRP A CA 1
ATOM 4406 C C . TRP A 1 554 ? -6.32 0.541 -20.062 1 87.81 554 TRP A C 1
ATOM 4408 O O . TRP A 1 554 ? -7.402 0.466 -19.469 1 87.81 554 TRP A O 1
ATOM 4418 N N . ILE A 1 555 ? -5.73 1.661 -20.141 1 89.56 555 ILE A N 1
ATOM 4419 C CA . ILE A 1 555 ? -6.219 2.879 -19.516 1 89.56 555 ILE A CA 1
ATOM 4420 C C . ILE A 1 555 ? -7.145 3.625 -20.469 1 89.56 555 ILE A C 1
ATOM 4422 O O . ILE A 1 555 ? -6.859 3.73 -21.672 1 89.56 555 ILE A O 1
ATOM 4426 N N . TYR A 1 556 ? -8.227 4.105 -19.922 1 93 556 TYR A N 1
ATOM 4427 C CA . TYR A 1 556 ? -9.18 4.887 -20.703 1 93 556 TYR A CA 1
ATOM 4428 C C . TYR A 1 556 ? -9.438 6.242 -20.062 1 93 556 TYR A C 1
ATOM 4430 O O . TYR A 1 556 ? -10.445 6.426 -19.375 1 93 556 TYR A O 1
ATOM 4438 N N . PRO A 1 557 ? -8.555 7.109 -20.234 1 93.56 557 PRO A N 1
ATOM 4439 C CA . PRO A 1 557 ? -8.789 8.461 -19.719 1 93.56 557 PRO A CA 1
ATOM 4440 C C . PRO A 1 557 ? -9.773 9.258 -20.562 1 93.56 557 PRO A C 1
ATOM 4442 O O . PRO A 1 557 ? -9.406 10.273 -21.156 1 93.56 557 PRO A O 1
ATOM 4445 N N . ALA A 1 558 ? -10.984 8.891 -20.516 1 93.5 558 ALA A N 1
ATOM 4446 C CA . ALA A 1 558 ? -12.039 9.352 -21.422 1 93.5 558 ALA A CA 1
ATOM 4447 C C . ALA A 1 558 ? -12.219 10.859 -21.328 1 93.5 558 ALA A C 1
ATOM 4449 O O . ALA A 1 558 ? -12.406 11.531 -22.359 1 93.5 558 ALA A O 1
ATOM 4450 N N . GLY A 1 559 ? -12.156 11.359 -20.109 1 92.75 559 GLY A N 1
ATOM 4451 C CA . GLY A 1 559 ? -12.352 12.797 -19.953 1 92.75 559 GLY A CA 1
ATOM 4452 C C . GLY A 1 559 ? -11.234 13.625 -20.547 1 92.75 559 GLY A C 1
ATOM 4453 O O . GLY A 1 559 ? -11.484 14.656 -21.172 1 92.75 559 GLY A O 1
ATOM 4454 N N . SER A 1 560 ? -10.078 13.188 -20.469 1 92.56 560 SER A N 1
ATOM 4455 C CA . SER A 1 560 ? -8.906 13.93 -20.922 1 92.56 560 SER A CA 1
ATOM 4456 C C . SER A 1 560 ? -8.812 13.93 -22.453 1 92.56 560 SER A C 1
ATOM 4458 O O . SER A 1 560 ? -8.336 14.891 -23.047 1 92.56 560 SER A O 1
ATOM 4460 N N . ILE A 1 561 ? -9.258 12.875 -23.047 1 94.94 561 ILE A N 1
ATOM 4461 C CA . ILE A 1 561 ? -9.023 12.773 -24.484 1 94.94 561 ILE A CA 1
ATOM 4462 C C . ILE A 1 561 ? -10.258 13.266 -25.25 1 94.94 561 ILE A C 1
ATOM 4464 O O . ILE A 1 561 ? -10.203 13.453 -26.469 1 94.94 561 ILE A O 1
ATOM 4468 N N . HIS A 1 562 ? -11.367 13.5 -24.594 1 93.5 562 HIS A N 1
ATOM 4469 C CA . HIS A 1 562 ? -12.617 13.914 -25.234 1 93.5 562 HIS A CA 1
ATOM 4470 C C . HIS A 1 562 ? -12.414 15.164 -26.094 1 93.5 562 HIS A C 1
ATOM 4472 O O . HIS A 1 562 ? -11.977 16.203 -25.594 1 93.5 562 HIS A O 1
ATOM 4478 N N . GLY A 1 563 ? -12.688 15.086 -27.281 1 88.81 563 GLY A N 1
ATOM 4479 C CA . GLY A 1 563 ? -12.695 16.234 -28.172 1 88.81 563 GLY A CA 1
ATOM 4480 C C . GLY A 1 563 ? -11.312 16.625 -28.672 1 88.81 563 GLY A C 1
ATOM 4481 O O . GLY A 1 563 ? -11.164 17.578 -29.438 1 88.81 563 GLY A O 1
ATOM 4482 N N . GLU A 1 564 ? -10.32 15.945 -28.297 1 91.75 564 GLU A N 1
ATOM 4483 C CA . GLU A 1 564 ? -8.953 16.25 -28.703 1 91.75 564 GLU A CA 1
ATOM 4484 C C . GLU A 1 564 ? -8.625 15.609 -30.047 1 91.75 564 GLU A C 1
ATOM 4486 O O . GLU A 1 564 ? -9.211 14.578 -30.406 1 91.75 564 GLU A O 1
ATOM 4491 N N . ASN A 1 565 ? -7.68 16.219 -30.75 1 94.5 565 ASN A N 1
ATOM 4492 C CA . ASN A 1 565 ? -7.238 15.68 -32.031 1 94.5 565 ASN A CA 1
ATOM 4493 C C . ASN A 1 565 ? -5.824 15.117 -31.938 1 94.5 565 ASN A C 1
ATOM 4495 O O . ASN A 1 565 ? -5.395 14.375 -32.812 1 94.5 565 ASN A O 1
ATOM 4499 N N . ILE A 1 566 ? -5.129 15.578 -30.922 1 96.31 566 ILE A N 1
ATOM 4500 C CA . ILE A 1 566 ? -3.764 15.125 -30.703 1 96.31 566 ILE A CA 1
ATOM 4501 C C . ILE A 1 566 ? -3.625 14.57 -29.297 1 96.31 566 ILE A C 1
ATOM 4503 O O . ILE A 1 566 ? -4.094 15.188 -28.328 1 96.31 566 ILE A O 1
ATOM 4507 N N . ILE A 1 567 ? -3.078 13.383 -29.141 1 96.94 567 ILE A N 1
ATOM 4508 C CA . ILE A 1 567 ? -2.834 12.758 -27.844 1 96.94 567 ILE A CA 1
ATOM 4509 C C . ILE A 1 567 ? -1.353 12.414 -27.703 1 96.94 567 ILE A C 1
ATOM 4511 O O . ILE A 1 567 ? -0.774 11.773 -28.594 1 96.94 567 ILE A O 1
ATOM 4515 N N . ILE A 1 568 ? -0.687 12.867 -26.719 1 97.88 568 ILE A N 1
ATOM 4516 C CA . ILE A 1 568 ? 0.667 12.445 -26.375 1 97.88 568 ILE A CA 1
ATOM 4517 C C . ILE A 1 568 ? 0.61 11.328 -25.344 1 97.88 568 ILE A C 1
ATOM 4519 O O . ILE A 1 568 ? 0.116 11.531 -24.234 1 97.88 568 ILE A O 1
ATOM 4523 N N . ALA A 1 569 ? 1.024 10.148 -25.703 1 97.12 569 ALA A N 1
ATOM 4524 C CA . ALA A 1 569 ? 1.042 8.984 -24.812 1 97.12 569 ALA A CA 1
ATOM 4525 C C . ALA A 1 569 ? 2.426 8.781 -24.203 1 97.12 569 ALA A C 1
ATOM 4527 O O . ALA A 1 569 ? 3.432 8.773 -24.922 1 97.12 569 ALA A O 1
ATOM 4528 N N . ILE A 1 570 ? 2.451 8.625 -22.875 1 96.62 570 ILE A N 1
ATOM 4529 C CA . ILE A 1 570 ? 3.723 8.664 -22.156 1 96.62 570 ILE A CA 1
ATOM 4530 C C . ILE A 1 570 ? 3.924 7.363 -21.375 1 96.62 570 ILE A C 1
ATOM 4532 O O . ILE A 1 570 ? 3.018 6.902 -20.688 1 96.62 570 ILE A O 1
ATOM 4536 N N . ASP A 1 571 ? 5.047 6.695 -21.516 1 94.56 571 ASP A N 1
ATOM 4537 C CA . ASP A 1 571 ? 5.621 5.707 -20.609 1 94.56 571 ASP A CA 1
ATOM 4538 C C . ASP A 1 571 ? 6.672 6.336 -19.703 1 94.56 571 ASP A C 1
ATOM 4540 O O . ASP A 1 571 ? 7.859 6.363 -20.047 1 94.56 571 ASP A O 1
ATOM 4544 N N . TRP A 1 572 ? 6.199 6.801 -18.562 1 93.12 572 TRP A N 1
ATOM 4545 C CA . TRP A 1 572 ? 7.07 7.621 -17.734 1 93.12 572 TRP A CA 1
ATOM 4546 C C . TRP A 1 572 ? 8.211 6.789 -17.141 1 93.12 572 TRP A C 1
ATOM 4548 O O . TRP A 1 572 ? 9.32 7.293 -16.938 1 93.12 572 TRP A O 1
ATOM 4558 N N . PHE A 1 573 ? 7.965 5.496 -16.891 1 90.19 573 PHE A N 1
ATOM 4559 C CA . PHE A 1 573 ? 8.953 4.641 -16.25 1 90.19 573 PHE A CA 1
ATOM 4560 C C . PHE A 1 573 ? 10.18 4.465 -17.156 1 90.19 573 PHE A C 1
ATOM 4562 O O . PHE A 1 573 ? 11.312 4.535 -16.688 1 90.19 573 PHE A O 1
ATOM 4569 N N . ASN A 1 574 ? 9.898 4.246 -18.406 1 91.06 574 ASN A N 1
ATOM 4570 C CA . ASN A 1 574 ? 11 4.051 -19.344 1 91.06 574 ASN A CA 1
ATOM 4571 C C . ASN A 1 574 ? 11.367 5.355 -20.047 1 91.06 574 ASN A C 1
ATOM 4573 O O . ASN A 1 574 ? 12.25 5.371 -20.906 1 91.06 574 ASN A O 1
ATOM 4577 N N . ARG A 1 575 ? 10.75 6.379 -19.797 1 92.62 575 ARG A N 1
ATOM 4578 C CA . ARG A 1 575 ? 11 7.715 -20.344 1 92.62 575 ARG A CA 1
ATOM 4579 C C . ARG A 1 575 ? 10.891 7.715 -21.859 1 92.62 575 ARG A C 1
ATOM 4581 O O . ARG A 1 575 ? 11.812 8.156 -22.547 1 92.62 575 ARG A O 1
ATOM 4588 N N . ARG A 1 576 ? 9.766 7.199 -22.281 1 96.12 576 ARG A N 1
ATOM 4589 C CA . ARG A 1 576 ? 9.445 7.137 -23.703 1 96.12 576 ARG A CA 1
ATOM 4590 C C . ARG A 1 576 ? 8.008 7.582 -23.953 1 96.12 576 ARG A C 1
ATOM 4592 O O . ARG A 1 576 ? 7.215 7.707 -23.016 1 96.12 576 ARG A O 1
ATOM 4599 N N . GLY A 1 577 ? 7.742 7.977 -25.172 1 97.12 577 GLY A N 1
ATOM 4600 C CA . GLY A 1 577 ? 6.391 8.367 -25.531 1 97.12 577 GLY A CA 1
ATOM 4601 C C . GLY A 1 577 ? 6.176 8.438 -27.031 1 97.12 577 GLY A C 1
ATOM 4602 O O . GLY A 1 577 ? 7.043 8.031 -27.812 1 97.12 577 GLY A O 1
ATOM 4603 N N . THR A 1 578 ? 4.988 8.742 -27.422 1 98 578 THR A N 1
ATOM 4604 C CA . THR A 1 578 ? 4.629 8.93 -28.828 1 98 578 THR A CA 1
ATOM 4605 C C . THR A 1 578 ? 3.498 9.945 -28.953 1 98 578 THR A C 1
ATOM 4607 O O . THR A 1 578 ? 2.9 10.352 -27.953 1 98 578 THR A O 1
ATOM 4610 N N . ILE A 1 579 ? 3.344 10.484 -30.172 1 98.06 579 ILE A N 1
ATOM 4611 C CA . ILE A 1 579 ? 2.27 11.422 -30.484 1 98.06 579 ILE A CA 1
ATOM 4612 C C . ILE A 1 579 ? 1.282 10.781 -31.453 1 98.06 579 ILE A C 1
ATOM 4614 O O . ILE A 1 579 ? 1.677 10.281 -32.5 1 98.06 579 ILE A O 1
ATOM 4618 N N . ARG A 1 580 ? 0.016 10.75 -31.031 1 97.75 580 ARG A N 1
ATOM 4619 C CA . ARG A 1 580 ? -1.077 10.203 -31.828 1 97.75 580 ARG A CA 1
ATOM 4620 C C . ARG A 1 580 ? -1.943 11.32 -32.406 1 97.75 580 ARG A C 1
ATOM 4622 O O . ARG A 1 580 ? -2.25 12.297 -31.703 1 97.75 580 ARG A O 1
ATOM 4629 N N . THR A 1 581 ? -2.309 11.203 -33.656 1 96.75 581 THR A N 1
ATOM 4630 C CA . THR A 1 581 ? -3.17 12.18 -34.312 1 96.75 581 THR A CA 1
ATOM 4631 C C . THR A 1 581 ? -4.422 11.516 -34.875 1 96.75 581 THR A C 1
ATOM 4633 O O . THR A 1 581 ? -4.344 10.438 -35.469 1 96.75 581 THR A O 1
ATOM 4636 N N . LYS A 1 582 ? -5.57 12.188 -34.656 1 95.75 582 LYS A N 1
ATOM 4637 C CA . LYS A 1 582 ? -6.828 11.695 -35.219 1 95.75 582 LYS A CA 1
ATOM 4638 C C . LYS A 1 582 ? -6.73 11.523 -36.719 1 95.75 582 LYS A C 1
ATOM 4640 O O . LYS A 1 582 ? -6.297 12.438 -37.438 1 95.75 582 LYS A O 1
ATOM 4645 N N . ASN A 1 583 ? -7.035 10.383 -37.125 1 95.81 583 ASN A N 1
ATOM 4646 C CA . ASN A 1 583 ? -6.945 10.031 -38.531 1 95.81 583 ASN A CA 1
ATOM 4647 C C . ASN A 1 583 ? -8.148 9.211 -39 1 95.81 583 ASN A C 1
ATOM 4649 O O . ASN A 1 583 ? -8.164 7.988 -38.812 1 95.81 583 ASN A O 1
ATOM 4653 N N . LEU A 1 584 ? -9 9.836 -39.688 1 94.94 584 LEU A N 1
ATOM 4654 C CA . LEU A 1 584 ? -10.266 9.211 -40.062 1 94.94 584 LEU A CA 1
ATOM 4655 C C . LEU A 1 584 ? -10.039 8.094 -41.094 1 94.94 584 LEU A C 1
ATOM 4657 O O . LEU A 1 584 ? -10.766 7.102 -41.094 1 94.94 584 LEU A O 1
ATOM 4661 N N . LYS A 1 585 ? -9.078 8.297 -41.938 1 95.88 585 LYS A N 1
ATOM 4662 C CA . LYS A 1 585 ? -8.758 7.258 -42.906 1 95.88 585 LYS A CA 1
ATOM 4663 C C . LYS A 1 585 ? -8.336 5.965 -42.219 1 95.88 585 LYS A C 1
ATOM 4665 O O . LYS A 1 585 ? -8.789 4.879 -42.594 1 95.88 585 LYS A O 1
ATOM 4670 N N . GLN A 1 586 ? -7.465 6.117 -41.25 1 96.88 586 GLN A N 1
ATOM 4671 C CA . GLN A 1 586 ? -7.012 4.949 -40.5 1 96.88 586 GLN A CA 1
ATOM 4672 C C . GLN A 1 586 ? -8.156 4.336 -39.688 1 96.88 586 GLN A C 1
ATOM 4674 O O . GLN A 1 586 ? -8.273 3.113 -39.594 1 96.88 586 GLN A O 1
ATOM 4679 N N . TYR A 1 587 ? -8.977 5.207 -39.156 1 97 587 TYR A N 1
ATOM 4680 C CA . TYR A 1 587 ? -10.141 4.727 -38.406 1 97 587 TYR A CA 1
ATOM 4681 C C . TYR A 1 587 ? -11.039 3.871 -39.281 1 97 587 TYR A C 1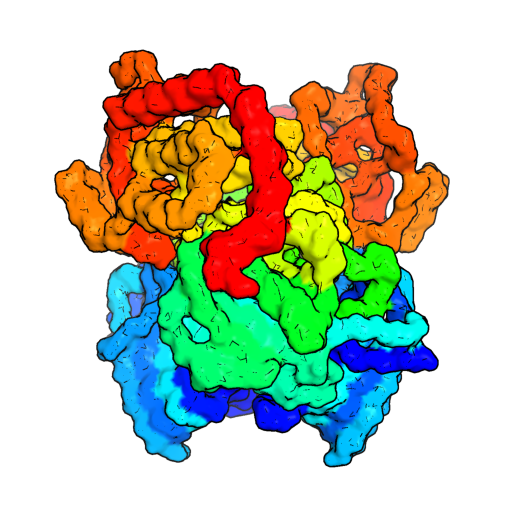
ATOM 4683 O O . TYR A 1 587 ? -11.422 2.766 -38.906 1 97 587 TYR A O 1
ATOM 4691 N N . ASN A 1 588 ? -11.344 4.371 -40.438 1 96.44 588 ASN A N 1
ATOM 4692 C CA . ASN A 1 588 ? -12.227 3.666 -41.344 1 96.44 588 ASN A CA 1
ATOM 4693 C C . ASN A 1 588 ? -11.609 2.354 -41.844 1 96.44 588 ASN A C 1
ATOM 4695 O O . ASN A 1 588 ? -12.312 1.354 -42 1 96.44 588 ASN A O 1
ATOM 4699 N N . ALA A 1 589 ? -10.336 2.4 -42.062 1 97.56 589 ALA A N 1
ATOM 4700 C CA . ALA A 1 589 ? -9.648 1.189 -42.5 1 97.56 589 ALA A CA 1
ATOM 4701 C C . ALA A 1 589 ? -9.742 0.092 -41.438 1 97.56 589 ALA A C 1
ATOM 4703 O O . ALA A 1 589 ? -10.039 -1.062 -41.781 1 97.56 589 ALA A O 1
ATOM 4704 N N . VAL A 1 590 ? -9.461 0.447 -40.188 1 98.12 590 VAL A N 1
ATOM 4705 C CA . VAL A 1 590 ? -9.508 -0.516 -39.094 1 98.12 590 VAL A CA 1
ATOM 4706 C C . VAL A 1 590 ? -10.93 -1.03 -38.906 1 98.12 590 VAL A C 1
ATOM 4708 O O . VAL A 1 590 ? -11.148 -2.23 -38.719 1 98.12 590 VAL A O 1
ATOM 4711 N N . THR A 1 591 ? -11.906 -0.133 -38.969 1 97.31 591 THR A N 1
ATOM 4712 C CA . THR A 1 591 ? -13.297 -0.5 -38.75 1 97.31 591 THR A CA 1
ATOM 4713 C C . THR A 1 591 ? -13.805 -1.415 -39.875 1 97.31 591 THR A C 1
ATOM 4715 O O . THR A 1 591 ? -14.523 -2.379 -39.594 1 97.31 591 THR A O 1
ATOM 4718 N N . LYS A 1 592 ? -13.445 -1.088 -41.062 1 97.88 592 LYS A N 1
ATOM 4719 C CA . LYS A 1 592 ? -13.82 -1.933 -42.188 1 97.88 592 LYS A CA 1
ATOM 4720 C C . LYS A 1 592 ? -13.219 -3.33 -42.062 1 97.88 592 LYS A C 1
ATOM 4722 O O . LYS A 1 592 ? -13.898 -4.328 -42.312 1 97.88 592 LYS A O 1
ATOM 4727 N N . ARG A 1 593 ? -11.984 -3.342 -41.781 1 98.38 593 ARG A N 1
ATOM 4728 C CA . ARG A 1 593 ? -11.289 -4.605 -41.562 1 98.38 593 ARG A CA 1
ATOM 4729 C C . ARG A 1 593 ? -11.945 -5.41 -40.469 1 98.38 593 ARG A C 1
ATOM 4731 O O . ARG A 1 593 ? -12.172 -6.617 -40.594 1 98.38 593 ARG A O 1
ATOM 4738 N N . TYR A 1 594 ? -12.305 -4.785 -39.344 1 98.44 594 TYR A N 1
ATOM 4739 C CA . TYR A 1 594 ? -12.961 -5.414 -38.219 1 98.44 594 TYR A CA 1
ATOM 4740 C C . TYR A 1 594 ? -14.297 -6.016 -38.625 1 98.44 594 TYR A C 1
ATOM 4742 O O . TYR A 1 594 ? -14.602 -7.164 -38.281 1 98.44 594 TYR A O 1
ATOM 4750 N N . LYS A 1 595 ? -15.109 -5.258 -39.344 1 98 595 LYS A N 1
ATOM 4751 C CA . LYS A 1 595 ? -16.422 -5.719 -39.781 1 98 595 LYS A CA 1
ATOM 4752 C C . LYS A 1 595 ? -16.297 -6.914 -40.719 1 98 595 LYS A C 1
ATOM 4754 O O . LYS A 1 595 ? -17.078 -7.859 -40.656 1 98 595 LYS A O 1
ATOM 4759 N N . ARG A 1 596 ? -15.352 -6.836 -41.562 1 98.38 596 ARG A N 1
ATOM 4760 C CA . ARG A 1 596 ? -15.094 -7.938 -42.5 1 98.38 596 ARG A CA 1
ATOM 4761 C C . ARG A 1 596 ? -14.727 -9.211 -41.719 1 98.38 596 ARG A C 1
ATOM 4763 O O . ARG A 1 596 ? -15.266 -10.281 -42 1 98.38 596 ARG A O 1
ATOM 4770 N N . ASP A 1 597 ? -13.812 -9.094 -40.844 1 98.5 597 ASP A N 1
ATOM 4771 C CA . ASP A 1 597 ? -13.352 -10.242 -40.062 1 98.5 597 ASP A CA 1
ATOM 4772 C C . ASP A 1 597 ? -14.484 -10.812 -39.219 1 98.5 597 ASP A C 1
ATOM 4774 O O . ASP A 1 597 ? -14.609 -12.031 -39.062 1 98.5 597 ASP A O 1
ATOM 4778 N N . LEU A 1 598 ? -15.32 -9.953 -38.656 1 98.25 598 LEU A N 1
ATOM 4779 C CA . LEU A 1 598 ? -16.453 -10.391 -37.844 1 98.25 598 LEU A CA 1
ATOM 4780 C C . LEU A 1 598 ? -17.469 -11.141 -38.719 1 98.25 598 LEU A C 1
ATOM 4782 O O . LEU A 1 598 ? -18.047 -12.133 -38.25 1 98.25 598 LEU A O 1
ATOM 4786 N N . ALA A 1 599 ? -17.719 -10.609 -39.844 1 98.12 599 ALA A N 1
ATOM 4787 C CA . ALA A 1 599 ? -18.609 -11.289 -40.781 1 98.12 599 ALA A CA 1
ATOM 4788 C C . ALA A 1 599 ? -18.094 -12.68 -41.125 1 98.12 599 ALA A C 1
ATOM 4790 O O . ALA A 1 599 ? -18.875 -13.633 -41.188 1 98.12 599 ALA A O 1
ATOM 4791 N N . TYR A 1 600 ? -16.844 -12.719 -41.406 1 98.5 600 TYR A N 1
ATOM 4792 C CA . TYR A 1 600 ? -16.234 -14.008 -41.688 1 98.5 600 TYR A CA 1
ATOM 4793 C C . TYR A 1 600 ? -16.422 -14.969 -40.531 1 98.5 600 TYR A C 1
ATOM 4795 O O . TYR A 1 600 ? -16.766 -16.141 -40.719 1 98.5 600 TYR A O 1
ATOM 4803 N N . PHE A 1 601 ? -16.203 -14.562 -39.312 1 98.5 601 PHE A N 1
ATOM 4804 C CA . PHE A 1 601 ? -16.359 -15.398 -38.125 1 98.5 601 PHE A CA 1
ATOM 4805 C C . PHE A 1 601 ? -17.797 -15.891 -38 1 98.5 601 PHE A C 1
ATOM 4807 O O . PHE A 1 601 ? -18.031 -17.078 -37.719 1 98.5 601 PHE A O 1
ATOM 4814 N N . LYS A 1 602 ? -18.688 -14.961 -38.125 1 97.69 602 LYS A N 1
ATOM 4815 C CA . LYS A 1 602 ? -20.094 -15.32 -38 1 97.69 602 LYS A CA 1
ATOM 4816 C C . LYS A 1 602 ? -20.484 -16.422 -38.969 1 97.69 602 LYS A C 1
ATOM 4818 O O . LYS A 1 602 ? -21.25 -17.328 -38.625 1 97.69 602 LYS A O 1
ATOM 4823 N N . LYS A 1 603 ? -19.938 -16.359 -40.094 1 97.94 603 LYS A N 1
ATOM 4824 C CA . LYS A 1 603 ? -20.234 -17.344 -41.125 1 97.94 603 LYS A CA 1
ATOM 4825 C C . LYS A 1 603 ? -19.547 -18.672 -40.844 1 97.94 603 LYS A C 1
ATOM 4827 O O . LYS A 1 603 ? -20.047 -19.734 -41.25 1 97.94 603 LYS A O 1
ATOM 4832 N N . ASN A 1 604 ? -18.484 -18.641 -40.156 1 98.25 604 ASN A N 1
ATOM 4833 C CA . ASN A 1 604 ? -17.656 -19.844 -40 1 98.25 604 ASN A CA 1
ATOM 4834 C C . ASN A 1 604 ? -17.578 -20.281 -38.531 1 98.25 604 ASN A C 1
ATOM 4836 O O . ASN A 1 604 ? -16.75 -21.125 -38.188 1 98.25 604 ASN A O 1
ATOM 4840 N N . ARG A 1 605 ? -18.344 -19.734 -37.719 1 97.69 605 ARG A N 1
ATOM 4841 C CA . ARG A 1 605 ? -18.297 -19.922 -36.25 1 97.69 605 ARG A CA 1
ATOM 4842 C C . ARG A 1 605 ? -18.375 -21.406 -35.906 1 97.69 605 ARG A C 1
ATOM 4844 O O . ARG A 1 605 ? -17.547 -21.906 -35.125 1 97.69 605 ARG A O 1
ATOM 4851 N N . GLU A 1 606 ? -19.312 -22.125 -36.438 1 97.38 606 GLU A N 1
ATOM 4852 C CA . GLU A 1 606 ? -19.531 -23.547 -36.125 1 97.38 606 GLU A CA 1
ATOM 4853 C C . GLU A 1 606 ? -18.375 -24.406 -36.625 1 97.38 606 GLU A C 1
ATOM 4855 O O . GLU A 1 606 ? -17.938 -25.328 -35.938 1 97.38 606 GLU A O 1
ATOM 4860 N N . ARG A 1 607 ? -18 -24.094 -37.781 1 97.94 607 ARG A N 1
ATOM 4861 C CA . ARG A 1 607 ? -16.875 -24.828 -38.344 1 97.94 607 ARG A CA 1
ATOM 4862 C C . ARG A 1 607 ? -15.617 -24.641 -37.5 1 97.94 607 ARG A C 1
ATOM 4864 O O . ARG A 1 607 ? -14.938 -25.625 -37.188 1 97.94 607 ARG A O 1
ATOM 4871 N N . LEU A 1 608 ? -15.273 -23.438 -37.188 1 98.06 608 LEU A N 1
ATOM 4872 C CA . LEU A 1 608 ? -14.086 -23.141 -36.406 1 98.06 608 LEU A CA 1
ATOM 4873 C C . LEU A 1 608 ? -14.156 -23.828 -35.031 1 98.06 608 LEU A C 1
ATOM 4875 O O . LEU A 1 608 ? -13.164 -24.391 -34.562 1 98.06 608 LEU A O 1
ATOM 4879 N N . SER A 1 609 ? -15.328 -23.719 -34.406 1 97.62 609 SER A N 1
ATOM 4880 C CA . SER A 1 609 ? -15.523 -24.375 -33.125 1 97.62 609 SER A CA 1
ATOM 4881 C C . SER A 1 609 ? -15.258 -25.875 -33.219 1 97.62 609 SER A C 1
ATOM 4883 O O . SER A 1 609 ? -14.562 -26.453 -32.375 1 97.62 609 SER A O 1
ATOM 4885 N N . ALA A 1 610 ? -15.797 -26.484 -34.25 1 97.94 610 ALA A N 1
ATOM 4886 C CA . ALA A 1 610 ? -15.625 -27.922 -34.469 1 97.94 610 ALA A CA 1
ATOM 4887 C C . ALA A 1 610 ? -14.164 -28.281 -34.719 1 97.94 610 ALA A C 1
ATOM 4889 O O . ALA A 1 610 ? -13.656 -29.266 -34.219 1 97.94 610 ALA A O 1
ATOM 4890 N N . GLU A 1 611 ? -13.516 -27.5 -35.531 1 98.12 611 GLU A N 1
ATOM 4891 C CA . GLU A 1 611 ? -12.125 -27.75 -35.906 1 98.12 611 GLU A CA 1
ATOM 4892 C C . GLU A 1 611 ? -11.211 -27.641 -34.688 1 98.12 611 GLU A C 1
ATOM 4894 O O . GLU A 1 611 ? -10.344 -28.5 -34.469 1 98.12 611 GLU A O 1
ATOM 4899 N N . TYR A 1 612 ? -11.367 -26.594 -33.938 1 98.19 612 TYR A N 1
ATOM 4900 C CA . TYR A 1 612 ? -10.531 -26.391 -32.781 1 98.19 612 TYR A CA 1
ATOM 4901 C C . TYR A 1 612 ? -10.773 -27.484 -31.734 1 98.19 612 TYR A C 1
ATOM 4903 O O . TYR A 1 612 ? -9.828 -28 -31.125 1 98.19 612 TYR A O 1
ATOM 4911 N N . LYS A 1 613 ? -12 -27.844 -31.5 1 96.94 613 LYS A N 1
ATOM 4912 C CA . LYS A 1 613 ? -12.328 -28.922 -30.578 1 96.94 613 LYS A CA 1
ATOM 4913 C C . LYS A 1 613 ? -11.703 -30.234 -31.016 1 96.94 613 LYS A C 1
ATOM 4915 O O . LYS A 1 613 ? -11.172 -30.984 -30.188 1 96.94 613 LYS A O 1
ATOM 4920 N N . ALA A 1 614 ? -11.781 -30.5 -32.25 1 97 614 ALA A N 1
ATOM 4921 C CA . ALA A 1 614 ? -11.25 -31.734 -32.812 1 97 614 ALA A CA 1
ATOM 4922 C C . ALA A 1 614 ? -9.734 -31.781 -32.688 1 97 614 ALA A C 1
ATOM 4924 O O . ALA A 1 614 ? -9.148 -32.844 -32.469 1 97 614 ALA A O 1
ATOM 4925 N N . ALA A 1 615 ? -9.125 -30.688 -32.812 1 97.38 615 ALA A N 1
ATOM 4926 C CA . ALA A 1 615 ? -7.668 -30.609 -32.812 1 97.38 615 ALA A CA 1
ATOM 4927 C C . ALA A 1 615 ? -7.117 -30.641 -31.375 1 97.38 615 ALA A C 1
ATOM 4929 O O . ALA A 1 615 ? -5.93 -30.906 -31.172 1 97.38 615 ALA A O 1
ATOM 4930 N N . SER A 1 616 ? -7.914 -30.328 -30.422 1 96.81 616 SER A N 1
ATOM 4931 C CA . SER A 1 616 ? -7.488 -30.109 -29.031 1 96.81 616 SER A CA 1
ATOM 4932 C C . SER A 1 616 ? -6.727 -31.328 -28.5 1 96.81 616 SER A C 1
ATOM 4934 O O . SER A 1 616 ? -5.648 -31.172 -27.922 1 96.81 616 SER A O 1
ATOM 4936 N N . LYS A 1 617 ? -7.223 -32.531 -28.719 1 95.94 617 LYS A N 1
ATOM 4937 C CA . LYS A 1 617 ? -6.605 -33.75 -28.203 1 95.94 617 LYS A CA 1
ATOM 4938 C C . LYS A 1 617 ? -5.223 -33.969 -28.812 1 95.94 617 LYS A C 1
ATOM 4940 O O . LYS A 1 617 ? -4.289 -34.375 -28.109 1 95.94 617 LYS A O 1
ATOM 4945 N N . GLU A 1 618 ? -5.152 -33.719 -30.047 1 96.62 618 GLU A N 1
ATOM 4946 C CA . GLU A 1 618 ? -3.865 -33.875 -30.719 1 96.62 618 GLU A CA 1
ATOM 4947 C C . GLU A 1 618 ? -2.854 -32.844 -30.219 1 96.62 618 GLU A C 1
ATOM 4949 O O . GLU A 1 618 ? -1.724 -33.219 -29.875 1 96.62 618 GLU A O 1
ATOM 4954 N N . LEU A 1 619 ? -3.271 -31.625 -30.188 1 96.44 619 LEU A N 1
ATOM 4955 C CA . LEU A 1 619 ? -2.389 -30.5 -29.859 1 96.44 619 LEU A CA 1
ATOM 4956 C C . LEU A 1 619 ? -1.866 -30.625 -28.438 1 96.44 619 LEU A C 1
ATOM 4958 O O . LEU A 1 619 ? -0.823 -30.047 -28.109 1 96.44 619 LEU A O 1
ATOM 4962 N N . THR A 1 620 ? -2.57 -31.344 -27.562 1 97.44 620 THR A N 1
ATOM 4963 C CA . THR A 1 620 ? -2.166 -31.438 -26.172 1 97.44 620 THR A CA 1
ATOM 4964 C C . THR A 1 620 ? -1.561 -32.812 -25.875 1 97.44 620 THR A C 1
ATOM 4966 O O . THR A 1 620 ? -1.371 -33.156 -24.703 1 97.44 620 THR A O 1
ATOM 4969 N N . SER A 1 621 ? -1.281 -33.594 -26.844 1 97 621 SER A N 1
ATOM 4970 C CA . SER A 1 621 ? -0.717 -34.906 -26.641 1 97 621 SER A CA 1
ATOM 4971 C C . SER A 1 621 ? 0.8 -34.844 -26.5 1 97 621 SER A C 1
ATOM 4973 O O . SER A 1 621 ? 1.446 -33.969 -27.031 1 97 621 SER A O 1
ATOM 4975 N N . ILE A 1 622 ? 1.343 -35.812 -25.812 1 96.5 622 ILE A N 1
ATOM 4976 C CA . ILE A 1 622 ? 2.785 -35.938 -25.641 1 96.5 622 ILE A CA 1
ATOM 4977 C C . ILE A 1 622 ? 3.447 -36.219 -26.984 1 96.5 622 ILE A C 1
ATOM 4979 O O . ILE A 1 622 ? 4.504 -35.656 -27.297 1 96.5 622 ILE A O 1
ATOM 4983 N N . GLN A 1 623 ? 2.807 -37 -27.797 1 95.75 623 GLN A N 1
ATOM 4984 C CA . GLN A 1 623 ? 3.336 -37.344 -29.125 1 95.75 623 GLN A CA 1
ATOM 4985 C C . GLN A 1 623 ? 3.482 -36.094 -30 1 95.75 623 GLN A C 1
ATOM 4987 O O . GLN A 1 623 ? 4.512 -35.906 -30.656 1 95.75 623 GLN A O 1
ATOM 4992 N N . TYR A 1 624 ? 2.465 -35.344 -30 1 95.69 624 TYR A N 1
ATOM 4993 C CA . TYR A 1 624 ? 2.529 -34.094 -30.781 1 95.69 624 TYR A CA 1
ATOM 4994 C C . TYR A 1 624 ? 3.713 -33.25 -30.344 1 95.69 624 TYR A C 1
ATOM 4996 O O . TYR A 1 624 ? 4.484 -32.781 -31.172 1 95.69 624 TYR A O 1
ATOM 5004 N N . TRP A 1 625 ? 3.865 -33.062 -29.094 1 96.06 625 TRP A N 1
ATOM 5005 C CA . TRP A 1 625 ? 4.898 -32.156 -28.578 1 96.06 625 TRP A CA 1
ATOM 5006 C C . TRP A 1 625 ? 6.289 -32.75 -28.828 1 96.06 625 TRP A C 1
ATOM 5008 O O . TRP A 1 625 ? 7.234 -32 -29.125 1 96.06 625 TRP A O 1
ATOM 5018 N N . LYS A 1 626 ? 6.477 -34.062 -28.641 1 95.88 626 LYS A N 1
ATOM 5019 C CA . LYS A 1 626 ? 7.777 -34.656 -28.938 1 95.88 626 LYS A CA 1
ATOM 5020 C C . LYS A 1 626 ? 8.18 -34.406 -30.391 1 95.88 626 LYS A C 1
ATOM 5022 O O . LYS A 1 626 ? 9.336 -34.062 -30.672 1 95.88 626 LYS A O 1
ATOM 5027 N N . GLN A 1 627 ? 7.215 -34.5 -31.266 1 94.12 627 GLN A N 1
ATOM 5028 C CA . GLN A 1 627 ? 7.469 -34.219 -32.656 1 94.12 627 GLN A CA 1
ATOM 5029 C C . GLN A 1 627 ? 7.734 -32.719 -32.875 1 94.12 627 GLN A C 1
ATOM 5031 O O . GLN A 1 627 ? 8.68 -32.344 -33.594 1 94.12 627 GLN A O 1
ATOM 5036 N N . TYR A 1 628 ? 6.883 -31.922 -32.281 1 92.44 628 TYR A N 1
ATOM 5037 C CA . TYR A 1 628 ? 6.938 -30.469 -32.406 1 92.44 628 TYR A CA 1
ATOM 5038 C C . TYR A 1 628 ? 8.273 -29.922 -31.922 1 92.44 628 TYR A C 1
ATOM 5040 O O . TYR A 1 628 ? 8.805 -28.969 -32.5 1 92.44 628 TYR A O 1
ATOM 5048 N N . LEU A 1 629 ? 8.898 -30.594 -30.891 1 93.44 629 LEU A N 1
ATOM 5049 C CA . LEU A 1 629 ? 10.117 -30.125 -30.25 1 93.44 629 LEU A CA 1
ATOM 5050 C C . LEU A 1 629 ? 11.328 -30.891 -30.75 1 93.44 629 LEU A C 1
ATOM 5052 O O . LEU A 1 629 ? 12.461 -30.625 -30.328 1 93.44 629 LEU A O 1
ATOM 5056 N N . GLY A 1 630 ? 11.133 -31.828 -31.594 1 91.06 630 GLY A N 1
ATOM 5057 C CA . GLY A 1 630 ? 12.227 -32.656 -32.094 1 91.06 630 GLY A CA 1
ATOM 5058 C C . GLY A 1 630 ? 12.812 -33.562 -31.062 1 91.06 630 GLY A C 1
ATOM 5059 O O . GLY A 1 630 ? 14.023 -33.812 -31.031 1 91.06 630 GLY A O 1
ATOM 5060 N N . MET A 1 631 ? 11.984 -33.969 -30.203 1 91.19 631 MET A N 1
ATOM 5061 C CA . MET A 1 631 ? 12.43 -34.906 -29.172 1 91.19 631 MET A CA 1
ATOM 5062 C C . MET A 1 631 ? 12.359 -36.344 -29.656 1 91.19 631 MET A C 1
ATOM 5064 O O . MET A 1 631 ? 11.57 -36.656 -30.547 1 91.19 631 MET A O 1
ATOM 5068 N N . LYS A 1 632 ? 13.266 -37.156 -29.234 1 79.75 632 LYS A N 1
ATOM 5069 C CA . LYS A 1 632 ? 13.234 -38.594 -29.562 1 79.75 632 LYS A CA 1
ATOM 5070 C C . LYS A 1 632 ? 12.219 -39.344 -28.703 1 79.75 632 LYS A C 1
ATOM 5072 O O . LYS A 1 632 ? 11.977 -38.969 -27.547 1 79.75 632 LYS A O 1
ATOM 5077 N N . MET B 1 1 ? 29.625 33.875 2.188 1 80.12 1 MET B N 1
ATOM 5078 C CA . MET B 1 1 ? 28.219 33.531 2.34 1 80.12 1 MET B CA 1
ATOM 5079 C C . MET B 1 1 ? 28.016 32.562 3.512 1 80.12 1 MET B C 1
ATOM 5081 O O . MET B 1 1 ? 28.766 31.594 3.658 1 80.12 1 MET B O 1
ATOM 5085 N N . PRO B 1 2 ? 27.125 32.938 4.438 1 90.31 2 PRO B N 1
ATOM 5086 C CA . PRO B 1 2 ? 26.938 32.031 5.578 1 90.31 2 PRO B CA 1
ATOM 5087 C C . PRO B 1 2 ? 26.422 30.656 5.156 1 90.31 2 PRO B C 1
ATOM 5089 O O . PRO B 1 2 ? 25.891 30.5 4.059 1 90.31 2 PRO B O 1
ATOM 5092 N N . SER B 1 3 ? 26.797 29.688 5.895 1 94.25 3 SER B N 1
ATOM 5093 C CA . SER B 1 3 ? 26.328 28.328 5.715 1 94.25 3 SER B CA 1
ATOM 5094 C C . SER B 1 3 ? 25.625 27.812 6.965 1 94.25 3 SER B C 1
ATOM 5096 O O . SER B 1 3 ? 25.875 28.312 8.07 1 94.25 3 SER B O 1
ATOM 5098 N N . ILE B 1 4 ? 24.734 26.953 6.762 1 96.5 4 ILE B N 1
ATOM 5099 C CA . ILE B 1 4 ? 24.016 26.375 7.895 1 96.5 4 ILE B CA 1
ATOM 5100 C C . ILE B 1 4 ? 23.969 24.859 7.77 1 96.5 4 ILE B C 1
ATOM 5102 O O . ILE B 1 4 ? 23.797 24.328 6.668 1 96.5 4 ILE B O 1
ATOM 5106 N N . ARG B 1 5 ? 24.219 24.172 8.852 1 97.12 5 ARG B N 1
ATOM 5107 C CA . ARG B 1 5 ? 23.875 22.75 8.906 1 97.12 5 ARG B CA 1
ATOM 5108 C C . ARG B 1 5 ? 22.375 22.531 8.828 1 97.12 5 ARG B C 1
ATOM 5110 O O . ARG B 1 5 ? 21.656 22.828 9.789 1 97.12 5 ARG B O 1
ATOM 5117 N N . PHE B 1 6 ? 21.906 22 7.758 1 98 6 PHE B N 1
ATOM 5118 C CA . PHE B 1 6 ? 20.469 21.984 7.5 1 98 6 PHE B CA 1
ATOM 5119 C C . PHE B 1 6 ? 19.844 20.672 7.945 1 98 6 PHE B C 1
ATOM 5121 O O . PHE B 1 6 ? 18.766 20.656 8.539 1 98 6 PHE B O 1
ATOM 5128 N N . ALA B 1 7 ? 20.484 19.578 7.598 1 97.88 7 ALA B N 1
ATOM 5129 C CA . ALA B 1 7 ? 19.906 18.266 7.867 1 97.88 7 ALA B CA 1
ATOM 5130 C C . ALA B 1 7 ? 20.984 17.25 8.242 1 97.88 7 ALA B C 1
ATOM 5132 O O . ALA B 1 7 ? 22.062 17.25 7.645 1 97.88 7 ALA B O 1
ATOM 5133 N N . ASN B 1 8 ? 20.719 16.438 9.188 1 97.06 8 ASN B N 1
ATOM 5134 C CA . ASN B 1 8 ? 21.594 15.328 9.547 1 97.06 8 ASN B CA 1
ATOM 5135 C C . ASN B 1 8 ? 21.219 14.055 8.781 1 97.06 8 ASN B C 1
ATOM 5137 O O . ASN B 1 8 ? 20.062 13.891 8.359 1 97.06 8 ASN B O 1
ATOM 5141 N N . VAL B 1 9 ? 22.188 13.242 8.531 1 97.81 9 VAL B N 1
ATOM 5142 C CA . VAL B 1 9 ? 21.922 11.898 8.023 1 97.81 9 VAL B CA 1
ATOM 5143 C C . VAL B 1 9 ? 21.547 10.977 9.188 1 97.81 9 VAL B C 1
ATOM 5145 O O . VAL B 1 9 ? 22.328 10.805 10.125 1 97.81 9 VAL B O 1
ATOM 5148 N N . LEU B 1 10 ? 20.359 10.414 9.062 1 96.88 10 LEU B N 1
ATOM 5149 C CA . LEU B 1 10 ? 19.797 9.664 10.172 1 96.88 10 LEU B CA 1
ATOM 5150 C C . LEU B 1 10 ? 20.078 8.172 10.031 1 96.88 10 LEU B C 1
ATOM 5152 O O . LEU B 1 10 ? 19.859 7.598 8.961 1 96.88 10 LEU B O 1
ATOM 5156 N N . MET B 1 11 ? 20.625 7.613 11.039 1 95.5 11 MET B N 1
ATOM 5157 C CA . MET B 1 11 ? 20.734 6.172 11.258 1 95.5 11 MET B CA 1
ATOM 5158 C C . MET B 1 11 ? 20.141 5.77 12.602 1 95.5 11 MET B C 1
ATOM 5160 O O . MET B 1 11 ? 20.812 5.852 13.633 1 95.5 11 MET B O 1
ATOM 5164 N N . GLU B 1 12 ? 18.891 5.336 12.555 1 92.25 12 GLU B N 1
ATOM 5165 C CA . GLU B 1 12 ? 18.141 5.09 13.789 1 92.25 12 GLU B CA 1
ATOM 5166 C C . GLU B 1 12 ? 17.984 3.594 14.055 1 92.25 12 GLU B C 1
ATOM 5168 O O . GLU B 1 12 ? 18.062 2.783 13.125 1 92.25 12 GLU B O 1
ATOM 5173 N N . ILE B 1 13 ? 17.828 3.229 15.312 1 92.88 13 ILE B N 1
ATOM 5174 C CA . ILE B 1 13 ? 17.625 1.833 15.695 1 92.88 13 ILE B CA 1
ATOM 5175 C C . ILE B 1 13 ? 16.328 1.698 16.5 1 92.88 13 ILE B C 1
ATOM 5177 O O . ILE B 1 13 ? 16.234 0.831 17.375 1 92.88 13 ILE B O 1
ATOM 5181 N N . THR B 1 14 ? 15.391 2.672 16.391 1 92.62 14 THR B N 1
ATOM 5182 C CA . THR B 1 14 ? 14.062 2.527 16.984 1 92.62 14 THR B CA 1
ATOM 5183 C C . THR B 1 14 ? 13.32 1.359 16.344 1 92.62 14 THR B C 1
ATOM 5185 O O . THR B 1 14 ? 13.664 0.915 15.25 1 92.62 14 THR B O 1
ATOM 5188 N N . PRO B 1 15 ? 12.281 0.851 17 1 92.62 15 PRO B N 1
ATOM 5189 C CA . PRO B 1 15 ? 11.5 -0.232 16.406 1 92.62 15 PRO B CA 1
ATOM 5190 C C . PRO B 1 15 ? 10.984 0.115 15.008 1 92.62 15 PRO B C 1
ATOM 5192 O O . PRO B 1 15 ? 10.961 -0.743 14.125 1 92.62 15 PRO B O 1
ATOM 5195 N N . ARG B 1 16 ? 10.656 1.355 14.812 1 93.25 16 ARG B N 1
ATOM 5196 C CA . ARG B 1 16 ? 10.188 1.81 13.508 1 93.25 16 ARG B CA 1
ATOM 5197 C C . ARG B 1 16 ? 11.289 1.707 12.461 1 93.25 16 ARG B C 1
ATOM 5199 O O . ARG B 1 16 ? 11.062 1.208 11.352 1 93.25 16 ARG B O 1
ATOM 5206 N N . ALA B 1 17 ? 12.461 2.158 12.812 1 94 17 ALA B N 1
ATOM 5207 C CA . ALA B 1 17 ? 13.586 2.152 11.883 1 94 17 ALA B CA 1
ATOM 5208 C C . ALA B 1 17 ? 14.047 0.728 11.586 1 94 17 ALA B C 1
ATOM 5210 O O . ALA B 1 17 ? 14.453 0.423 10.461 1 94 17 ALA B O 1
ATOM 5211 N N . LEU B 1 18 ? 13.977 -0.107 12.602 1 94.94 18 LEU B N 1
ATOM 5212 C CA . LEU B 1 18 ? 14.375 -1.501 12.43 1 94.94 18 LEU B CA 1
ATOM 5213 C C . LEU B 1 18 ? 13.375 -2.244 11.547 1 94.94 18 LEU B C 1
ATOM 5215 O O . LEU B 1 18 ? 13.758 -3.158 10.812 1 94.94 18 LEU B O 1
ATOM 5219 N N . SER B 1 19 ? 12.148 -1.823 11.594 1 95.12 19 SER B N 1
ATOM 5220 C CA . SER B 1 19 ? 11.102 -2.453 10.797 1 95.12 19 SER B CA 1
ATOM 5221 C C . SER B 1 19 ? 11.172 -2.021 9.336 1 95.12 19 SER B C 1
ATOM 5223 O O . SER B 1 19 ? 10.898 -2.812 8.438 1 95.12 19 SER B O 1
ATOM 5225 N N . TYR B 1 20 ? 11.484 -0.751 9.102 1 95.69 20 TYR B N 1
ATOM 5226 C CA . TYR B 1 20 ? 11.531 -0.201 7.75 1 95.69 20 TYR B CA 1
ATOM 5227 C C . TYR B 1 20 ? 12.773 0.661 7.555 1 95.69 20 TYR B C 1
ATOM 5229 O O . TYR B 1 20 ? 12.672 1.88 7.395 1 95.69 20 TYR B O 1
ATOM 5237 N N . PRO B 1 21 ? 13.875 -0.006 7.387 1 96.06 21 PRO B N 1
ATOM 5238 C CA . PRO B 1 21 ? 15.125 0.742 7.254 1 96.06 21 PRO B CA 1
ATOM 5239 C C . PRO B 1 21 ? 15.18 1.584 5.98 1 96.06 21 PRO B C 1
ATOM 5241 O O . PRO B 1 21 ? 15.953 2.541 5.902 1 96.06 21 PRO B O 1
ATOM 5244 N N . THR B 1 22 ? 14.312 1.294 4.996 1 96.62 22 THR B N 1
ATOM 5245 C CA . THR B 1 22 ? 14.359 1.949 3.693 1 96.62 22 THR B CA 1
ATOM 5246 C C . THR B 1 22 ? 13.844 3.383 3.791 1 96.62 22 THR B C 1
ATOM 5248 O O . THR B 1 22 ? 13.969 4.16 2.842 1 96.62 22 THR B O 1
ATOM 5251 N N . MET B 1 23 ? 13.289 3.785 4.941 1 97.31 23 MET B N 1
ATOM 5252 C CA . MET B 1 23 ? 13.008 5.195 5.188 1 97.31 23 MET B CA 1
ATOM 5253 C C . MET B 1 23 ? 14.305 5.996 5.301 1 97.31 23 MET B C 1
ATOM 5255 O O . MET B 1 23 ? 14.305 7.215 5.129 1 97.31 23 MET B O 1
ATOM 5259 N N . TYR B 1 24 ? 15.445 5.199 5.566 1 97.88 24 TYR B N 1
ATOM 5260 C CA . TYR B 1 24 ? 16.703 5.863 5.891 1 97.88 24 TYR B CA 1
ATOM 5261 C C . TYR B 1 24 ? 17.781 5.5 4.887 1 97.88 24 TYR B C 1
ATOM 5263 O O . TYR B 1 24 ? 18.641 6.328 4.551 1 97.88 24 TYR B O 1
ATOM 5271 N N . TYR B 1 25 ? 17.797 4.23 4.449 1 97.94 25 TYR B N 1
ATOM 5272 C CA . TYR B 1 25 ? 18.828 3.811 3.508 1 97.94 25 TYR B CA 1
ATOM 5273 C C . TYR B 1 25 ? 18.422 2.531 2.785 1 97.94 25 TYR B C 1
ATOM 5275 O O . TYR B 1 25 ? 17.531 1.809 3.24 1 97.94 25 TYR B O 1
ATOM 5283 N N . HIS B 1 26 ? 19 2.305 1.6 1 97.19 26 HIS B N 1
ATOM 5284 C CA . HIS B 1 26 ? 19 1.041 0.871 1 97.19 26 HIS B CA 1
ATOM 5285 C C . HIS B 1 26 ? 20.406 0.451 0.796 1 97.19 26 HIS B C 1
ATOM 5287 O O . HIS B 1 26 ? 21.375 1.173 0.548 1 97.19 26 HIS B O 1
ATOM 5293 N N . THR B 1 27 ? 20.531 -0.841 1.082 1 97.06 27 THR B N 1
ATOM 5294 C CA . THR B 1 27 ? 21.859 -1.411 1.106 1 97.06 27 THR B CA 1
ATOM 5295 C C . THR B 1 27 ? 21.844 -2.875 0.68 1 97.06 27 THR B C 1
ATOM 5297 O O . THR B 1 27 ? 20.781 -3.5 0.653 1 97.06 27 THR B O 1
ATOM 5300 N N . ASN B 1 28 ? 22.969 -3.365 0.217 1 95.81 28 ASN B N 1
ATOM 5301 C CA . ASN B 1 28 ? 23.109 -4.793 -0.047 1 95.81 28 ASN B CA 1
ATOM 5302 C C . ASN B 1 28 ? 24.094 -5.441 0.934 1 95.81 28 ASN B C 1
ATOM 5304 O O . ASN B 1 28 ? 24.562 -6.551 0.699 1 95.81 28 ASN B O 1
ATOM 5308 N N . GLN B 1 29 ? 24.406 -4.691 2.047 1 95.12 29 GLN B N 1
ATOM 5309 C CA . GLN B 1 29 ? 25.234 -5.211 3.127 1 95.12 29 GLN B CA 1
ATOM 5310 C C . GLN B 1 29 ? 24.594 -4.934 4.488 1 95.12 29 GLN B C 1
ATOM 5312 O O . GLN B 1 29 ? 23.906 -3.926 4.668 1 95.12 29 GLN B O 1
ATOM 5317 N N . PRO B 1 30 ? 24.844 -5.793 5.441 1 93.94 30 PRO B N 1
ATOM 5318 C CA . PRO B 1 30 ? 24.359 -5.508 6.789 1 93.94 30 PRO B CA 1
ATOM 5319 C C . PRO B 1 30 ? 24.922 -4.215 7.367 1 93.94 30 PRO B C 1
ATOM 5321 O O . PRO B 1 30 ? 26.094 -3.895 7.133 1 93.94 30 PRO B O 1
ATOM 5324 N N . VAL B 1 31 ? 24.125 -3.506 8.078 1 95.38 31 VAL B N 1
ATOM 5325 C CA . VAL B 1 31 ? 24.516 -2.244 8.703 1 95.38 31 VAL B CA 1
ATOM 5326 C C . VAL B 1 31 ? 24.25 -2.316 10.203 1 95.38 31 VAL B C 1
ATOM 5328 O O . VAL B 1 31 ? 23.25 -2.867 10.648 1 95.38 31 VAL B O 1
ATOM 5331 N N . ARG B 1 32 ? 25.25 -1.861 10.953 1 92.94 32 ARG B N 1
ATOM 5332 C CA . ARG B 1 32 ? 25.125 -1.778 12.406 1 92.94 32 ARG B CA 1
ATOM 5333 C C . ARG B 1 32 ? 25.344 -0.35 12.891 1 92.94 32 ARG B C 1
ATOM 5335 O O . ARG B 1 32 ? 26.203 0.363 12.375 1 92.94 32 ARG B O 1
ATOM 5342 N N . VAL B 1 33 ? 24.562 0.037 13.922 1 95.12 33 VAL B N 1
ATOM 5343 C CA . VAL B 1 33 ? 24.672 1.383 14.469 1 95.12 33 VAL B CA 1
ATOM 5344 C C . VAL B 1 33 ? 24.984 1.306 15.961 1 95.12 33 VAL B C 1
ATOM 5346 O O . VAL B 1 33 ? 24.344 0.554 16.703 1 95.12 33 VAL B O 1
ATOM 5349 N N . ASN B 1 34 ? 25.984 1.978 16.344 1 92.31 34 ASN B N 1
ATOM 5350 C CA . ASN B 1 34 ? 26.281 2.137 17.766 1 92.31 34 ASN B CA 1
ATOM 5351 C C . ASN B 1 34 ? 25.453 3.256 18.391 1 92.31 34 ASN B C 1
ATOM 5353 O O . ASN B 1 34 ? 25.641 4.43 18.062 1 92.31 34 ASN B O 1
ATOM 5357 N N . PRO B 1 35 ? 24.609 2.92 19.281 1 86.69 35 PRO B N 1
ATOM 5358 C CA . PRO B 1 35 ? 23.703 3.936 19.812 1 86.69 35 PRO B CA 1
ATOM 5359 C C . PRO B 1 35 ? 24.422 5 20.641 1 86.69 35 PRO B C 1
ATOM 5361 O O . PRO B 1 35 ? 23.906 6.105 20.812 1 86.69 35 PRO B O 1
ATOM 5364 N N . ASP B 1 36 ? 25.594 4.699 21.141 1 87.06 36 ASP B N 1
ATOM 5365 C CA . ASP B 1 36 ? 26.297 5.625 22.016 1 87.06 36 ASP B CA 1
ATOM 5366 C C . ASP B 1 36 ? 27.141 6.613 21.203 1 87.06 36 ASP B C 1
ATOM 5368 O O . ASP B 1 36 ? 27.125 7.816 21.484 1 87.06 36 ASP B O 1
ATOM 5372 N N . THR B 1 37 ? 27.797 6.066 20.203 1 90.62 37 THR B N 1
ATOM 5373 C CA . THR B 1 37 ? 28.719 6.91 19.453 1 90.62 37 THR B CA 1
ATOM 5374 C C . THR B 1 37 ? 28.062 7.418 18.172 1 90.62 37 THR B C 1
ATOM 5376 O O . THR B 1 37 ? 28.578 8.32 17.516 1 90.62 37 THR B O 1
ATOM 5379 N N . HIS B 1 38 ? 26.891 6.887 17.781 1 90 38 HIS B N 1
ATOM 5380 C CA . HIS B 1 38 ? 26.156 7.203 16.562 1 90 38 HIS B CA 1
ATOM 5381 C C . HIS B 1 38 ? 26.984 6.867 15.32 1 90 38 HIS B C 1
ATOM 5383 O O . HIS B 1 38 ? 26.703 7.371 14.234 1 90 38 HIS B O 1
ATOM 5389 N N . GLU B 1 39 ? 28.031 5.973 15.562 1 96.56 39 GLU B N 1
ATOM 5390 C CA . GLU B 1 39 ? 28.781 5.414 14.438 1 96.56 39 GLU B CA 1
ATOM 5391 C C . GLU B 1 39 ? 28 4.301 13.75 1 96.56 39 GLU B C 1
ATOM 5393 O O . GLU B 1 39 ? 27.328 3.51 14.414 1 96.56 39 GLU B O 1
ATOM 5398 N N . TRP B 1 40 ? 28.016 4.301 12.5 1 95.62 40 TRP B N 1
ATOM 5399 C CA . TRP B 1 40 ? 27.359 3.195 11.82 1 95.62 40 TRP B CA 1
ATOM 5400 C C . TRP B 1 40 ? 28.328 2.43 10.938 1 95.62 40 TRP B C 1
ATOM 5402 O O . TRP B 1 40 ? 29.25 3.021 10.352 1 95.62 40 TRP B O 1
ATOM 5412 N N . PHE B 1 41 ? 28.25 1.163 10.93 1 96 41 PHE B N 1
ATOM 5413 C CA . PHE B 1 41 ? 29.172 0.2 10.328 1 96 41 PHE B CA 1
ATOM 5414 C C . PHE B 1 41 ? 28.531 -0.463 9.117 1 96 41 PHE B C 1
ATOM 5416 O O . PHE B 1 41 ? 27.391 -0.936 9.188 1 96 41 PHE B O 1
ATOM 5423 N N . VAL B 1 42 ? 29.203 -0.441 7.988 1 96.44 42 VAL B N 1
ATOM 5424 C CA . VAL B 1 42 ? 28.875 -1.269 6.832 1 96.44 42 VAL B CA 1
ATOM 5425 C C . VAL B 1 42 ? 29.812 -2.469 6.766 1 96.44 42 VAL B C 1
ATOM 5427 O O . VAL B 1 42 ? 31.031 -2.307 6.617 1 96.44 42 VAL B O 1
ATOM 5430 N N . GLU B 1 43 ? 29.359 -3.658 6.82 1 92.94 43 GLU B N 1
ATOM 5431 C CA . GLU B 1 43 ? 30.141 -4.836 7.203 1 92.94 43 GLU B CA 1
ATOM 5432 C C . GLU B 1 43 ? 30.922 -5.391 6.016 1 92.94 43 GLU B C 1
ATOM 5434 O O . GLU B 1 43 ? 31.859 -6.172 6.191 1 92.94 43 GLU B O 1
ATOM 5439 N N . GLY B 1 44 ? 30.656 -5.039 4.812 1 93.69 44 GLY B N 1
ATOM 5440 C CA . GLY B 1 44 ? 31.359 -5.648 3.689 1 93.69 44 GLY B CA 1
ATOM 5441 C C . GLY B 1 44 ? 31.344 -4.785 2.443 1 93.69 44 GLY B C 1
ATOM 5442 O O . GLY B 1 44 ? 30.906 -3.633 2.482 1 93.69 44 GLY B O 1
ATOM 5443 N N . ALA B 1 45 ? 31.953 -5.398 1.384 1 97.25 45 ALA B N 1
ATOM 5444 C CA . ALA B 1 45 ? 31.984 -4.723 0.089 1 97.25 45 ALA B CA 1
ATOM 5445 C C . ALA B 1 45 ? 30.594 -4.605 -0.508 1 97.25 45 ALA B C 1
ATOM 5447 O O . ALA B 1 45 ? 29.859 -5.602 -0.602 1 97.25 45 ALA B O 1
ATOM 5448 N N . GLY B 1 46 ? 30.172 -3.447 -0.769 1 97.25 46 GLY B N 1
ATOM 5449 C CA . GLY B 1 46 ? 28.844 -3.238 -1.331 1 97.25 46 GLY B CA 1
ATOM 5450 C C . GLY B 1 46 ? 28.453 -1.776 -1.398 1 97.25 46 GLY B C 1
ATOM 5451 O O . GLY B 1 46 ? 29.297 -0.906 -1.594 1 97.25 46 GLY B O 1
ATOM 5452 N N . THR B 1 47 ? 27.172 -1.584 -1.42 1 97.94 47 THR B N 1
ATOM 5453 C CA . THR B 1 47 ? 26.672 -0.226 -1.582 1 97.94 47 THR B CA 1
ATOM 5454 C C . THR B 1 47 ? 25.625 0.094 -0.517 1 97.94 47 THR B C 1
ATOM 5456 O O . THR B 1 47 ? 24.906 -0.798 -0.052 1 97.94 47 THR B O 1
ATOM 5459 N N . ILE B 1 48 ? 25.594 1.298 -0.104 1 98.19 48 ILE B N 1
ATOM 5460 C CA . ILE B 1 48 ? 24.531 1.859 0.724 1 98.19 48 ILE B CA 1
ATOM 5461 C C . ILE B 1 48 ? 24.094 3.207 0.157 1 98.19 48 ILE B C 1
ATOM 5463 O O . ILE B 1 48 ? 24.922 4.078 -0.101 1 98.19 48 ILE B O 1
ATOM 5467 N N . ASP B 1 49 ? 22.812 3.316 -0.131 1 98.62 49 ASP B N 1
ATOM 5468 C CA . ASP B 1 49 ? 22.234 4.496 -0.776 1 98.62 49 ASP B CA 1
ATOM 5469 C C . ASP B 1 49 ? 21.312 5.246 0.176 1 98.62 49 ASP B C 1
ATOM 5471 O O . ASP B 1 49 ? 20.469 4.641 0.839 1 98.62 49 ASP B O 1
ATOM 5475 N N . PHE B 1 50 ? 21.453 6.566 0.235 1 98.75 50 PHE B N 1
ATOM 5476 C CA . PHE B 1 50 ? 20.75 7.367 1.226 1 98.75 50 PHE B CA 1
ATOM 5477 C C . PHE B 1 50 ? 19.703 8.258 0.557 1 98.75 50 PHE B C 1
ATOM 5479 O O . PHE B 1 50 ? 19.25 9.234 1.152 1 98.75 50 PHE B O 1
ATOM 5486 N N . THR B 1 51 ? 19.344 7.965 -0.764 1 98.69 51 THR B N 1
ATOM 5487 C CA . THR B 1 51 ? 18.281 8.695 -1.447 1 98.69 51 THR B CA 1
ATOM 5488 C C . THR B 1 51 ? 16.906 8.242 -0.949 1 98.69 51 THR B C 1
ATOM 5490 O O . THR B 1 51 ? 16.172 7.574 -1.672 1 98.69 51 THR B O 1
ATOM 5493 N N . THR B 1 52 ? 16.609 8.648 0.267 1 98.56 52 THR B N 1
ATOM 5494 C CA . THR B 1 52 ? 15.422 8.188 0.977 1 98.56 52 THR B CA 1
ATOM 5495 C C . THR B 1 52 ? 14.633 9.367 1.54 1 98.56 52 THR B C 1
ATOM 5497 O O . THR B 1 52 ? 15.031 10.523 1.368 1 98.56 52 THR B O 1
ATOM 5500 N N . TYR B 1 53 ? 13.453 9.07 2.146 1 98.62 53 TYR B N 1
ATOM 5501 C CA . TYR B 1 53 ? 12.531 10.055 2.707 1 98.62 53 TYR B CA 1
ATOM 5502 C C . TYR B 1 53 ? 13.242 10.953 3.719 1 98.62 53 TYR B C 1
ATOM 5504 O O . TYR B 1 53 ? 13.008 12.164 3.754 1 98.62 53 TYR B O 1
ATOM 5512 N N . PHE B 1 54 ? 14.18 10.367 4.547 1 98.62 54 PHE B N 1
ATOM 5513 C CA . PHE B 1 54 ? 14.773 11.117 5.645 1 98.62 54 PHE B CA 1
ATOM 5514 C C . PHE B 1 54 ? 16.172 11.609 5.266 1 98.62 54 PHE B C 1
ATOM 5516 O O . PHE B 1 54 ? 16.641 12.609 5.809 1 98.62 54 PHE B O 1
ATOM 5523 N N . ASN B 1 55 ? 16.812 10.938 4.27 1 98.81 55 ASN B N 1
ATOM 5524 C CA . ASN B 1 55 ? 18.25 11.195 4.188 1 98.81 55 ASN B CA 1
ATOM 5525 C C . ASN B 1 55 ? 18.625 11.828 2.852 1 98.81 55 ASN B C 1
ATOM 5527 O O . ASN B 1 55 ? 19.812 11.977 2.547 1 98.81 55 ASN B O 1
ATOM 5531 N N . SER B 1 56 ? 17.672 12.156 2.035 1 98.69 56 SER B N 1
ATOM 5532 C CA . SER B 1 56 ? 17.938 12.984 0.863 1 98.69 56 SER B CA 1
ATOM 5533 C C . SER B 1 56 ? 17.484 14.422 1.087 1 98.69 56 SER B C 1
ATOM 5535 O O . SER B 1 56 ? 16.719 14.703 2.012 1 98.69 56 SER B O 1
ATOM 5537 N N . LEU B 1 57 ? 18.031 15.336 0.33 1 98.5 57 LEU B N 1
ATOM 5538 C CA . LEU B 1 57 ? 17.578 16.719 0.345 1 98.5 57 LEU B CA 1
ATOM 5539 C C . LEU B 1 57 ? 16.469 16.953 -0.672 1 98.5 57 LEU B C 1
ATOM 5541 O O . LEU B 1 57 ? 16.578 16.531 -1.824 1 98.5 57 LEU B O 1
ATOM 5545 N N . SER B 1 58 ? 15.414 17.594 -0.227 1 98.5 58 SER B N 1
ATOM 5546 C CA . SER B 1 58 ? 14.352 18.016 -1.129 1 98.5 58 SER B CA 1
ATOM 5547 C C . SER B 1 58 ? 14.758 19.266 -1.909 1 98.5 58 SER B C 1
ATOM 5549 O O . SER B 1 58 ? 14.203 20.344 -1.704 1 98.5 58 SER B O 1
ATOM 5551 N N . THR B 1 59 ? 15.594 19.125 -2.863 1 98.62 59 THR B N 1
ATOM 5552 C CA . THR B 1 59 ? 16.25 20.25 -3.512 1 98.62 59 THR B CA 1
ATOM 5553 C C . THR B 1 59 ? 15.25 21.109 -4.27 1 98.62 59 THR B C 1
ATOM 5555 O O . THR B 1 59 ? 15.359 22.344 -4.289 1 98.62 59 THR B O 1
ATOM 5558 N N . MET B 1 60 ? 14.25 20.469 -4.93 1 98.06 60 MET B N 1
ATOM 5559 C CA . MET B 1 60 ? 13.242 21.25 -5.645 1 98.06 60 MET B CA 1
ATOM 5560 C C . MET B 1 60 ? 12.523 22.188 -4.699 1 98.06 60 MET B C 1
ATOM 5562 O O . MET B 1 60 ? 12.352 23.375 -5.008 1 98.06 60 MET B O 1
ATOM 5566 N N . LYS B 1 61 ? 12.133 21.75 -3.562 1 98.44 61 LYS B N 1
ATOM 5567 C CA . LYS B 1 61 ? 11.391 22.562 -2.607 1 98.44 61 LYS B CA 1
ATOM 5568 C C . LYS B 1 61 ? 12.312 23.547 -1.881 1 98.44 61 LYS B C 1
ATOM 5570 O O . LYS B 1 61 ? 11.914 24.656 -1.549 1 98.44 61 LYS B O 1
ATOM 5575 N N . LEU B 1 62 ? 13.531 23.109 -1.638 1 98.69 62 LEU B N 1
ATOM 5576 C CA . LEU B 1 62 ? 14.484 24.031 -1.035 1 98.69 62 LEU B CA 1
ATOM 5577 C C . LEU B 1 62 ? 14.75 25.219 -1.952 1 98.69 62 LEU B C 1
ATOM 5579 O O . LEU B 1 62 ? 14.805 26.359 -1.492 1 98.69 62 LEU B O 1
ATOM 5583 N N . LEU B 1 63 ? 14.922 24.938 -3.219 1 98.19 63 LEU B N 1
ATOM 5584 C CA . LEU B 1 63 ? 15.125 26.031 -4.172 1 98.19 63 LEU B CA 1
ATOM 5585 C C . LEU B 1 63 ? 13.891 26.922 -4.246 1 98.19 63 LEU B C 1
ATOM 5587 O O . LEU B 1 63 ? 14.008 28.125 -4.43 1 98.19 63 LEU B O 1
ATOM 5591 N N . LYS B 1 64 ? 12.75 26.344 -4.07 1 97.94 64 LYS B N 1
ATOM 5592 C CA . LYS B 1 64 ? 11.5 27.078 -4.133 1 97.94 64 LYS B CA 1
ATOM 5593 C C . LYS B 1 64 ? 11.305 27.938 -2.887 1 97.94 64 LYS B C 1
ATOM 5595 O O . LYS B 1 64 ? 10.992 29.125 -2.988 1 97.94 64 LYS B O 1
ATOM 5600 N N . TYR B 1 65 ? 11.547 27.422 -1.691 1 98.56 65 TYR B N 1
ATOM 5601 C CA . TYR B 1 65 ? 11.133 28.047 -0.436 1 98.56 65 TYR B CA 1
ATOM 5602 C C . TYR B 1 65 ? 12.242 28.922 0.129 1 98.56 65 TYR B C 1
ATOM 5604 O O . TYR B 1 65 ? 11.984 29.797 0.953 1 98.56 65 TYR B O 1
ATOM 5612 N N . THR B 1 66 ? 13.516 28.641 -0.294 1 98.56 66 THR B N 1
ATOM 5613 C CA . THR B 1 66 ? 14.602 29.203 0.504 1 98.56 66 THR B CA 1
ATOM 5614 C C . THR B 1 66 ? 15.555 30.016 -0.372 1 98.56 66 THR B C 1
ATOM 5616 O O . THR B 1 66 ? 15.398 30.062 -1.595 1 98.56 66 THR B O 1
ATOM 5619 N N . ARG B 1 67 ? 16.516 30.625 0.304 1 98.12 67 ARG B N 1
ATOM 5620 C CA . ARG B 1 67 ? 17.562 31.422 -0.339 1 98.12 67 ARG B CA 1
ATOM 5621 C C . ARG B 1 67 ? 18.859 30.625 -0.475 1 98.12 67 ARG B C 1
ATOM 5623 O O . ARG B 1 67 ? 19.938 31.203 -0.544 1 98.12 67 ARG B O 1
ATOM 5630 N N . ALA B 1 68 ? 18.75 29.312 -0.46 1 98 68 ALA B N 1
ATOM 5631 C CA . ALA B 1 68 ? 19.938 28.453 -0.575 1 98 68 ALA B CA 1
ATOM 5632 C C . ALA B 1 68 ? 20.578 28.594 -1.952 1 98 68 ALA B C 1
ATOM 5634 O O . ALA B 1 68 ? 19.875 28.562 -2.973 1 98 68 ALA B O 1
ATOM 5635 N N . THR B 1 69 ? 21.891 28.641 -1.962 1 97 69 THR B N 1
ATOM 5636 C CA . THR B 1 69 ? 22.625 28.812 -3.215 1 97 69 THR B CA 1
ATOM 5637 C C . THR B 1 69 ? 23.641 27.672 -3.404 1 97 69 THR B C 1
ATOM 5639 O O . THR B 1 69 ? 24.141 27.469 -4.508 1 97 69 THR B O 1
ATOM 5642 N N . GLY B 1 70 ? 23.938 27.016 -2.328 1 98.06 70 GLY B N 1
ATOM 5643 C CA . GLY B 1 70 ? 24.906 25.938 -2.373 1 98.06 70 GLY B CA 1
ATOM 5644 C C . GLY B 1 70 ? 24.516 24.766 -1.477 1 98.06 70 GLY B C 1
ATOM 5645 O O . GLY B 1 70 ? 23.859 24.953 -0.456 1 98.06 70 GLY B O 1
ATOM 5646 N N . PHE B 1 71 ? 24.953 23.641 -1.845 1 98.69 71 PHE B N 1
ATOM 5647 C CA . PHE B 1 71 ? 24.609 22.391 -1.161 1 98.69 71 PHE B CA 1
ATOM 5648 C C . PHE B 1 71 ? 25.859 21.531 -0.965 1 98.69 71 PHE B C 1
ATOM 5650 O O . PHE B 1 71 ? 26.625 21.328 -1.906 1 98.69 71 PHE B O 1
ATOM 5657 N N . HIS B 1 72 ? 26.062 21.062 0.279 1 98.62 72 HIS B N 1
ATOM 5658 C CA . HIS B 1 72 ? 27.25 20.297 0.609 1 98.62 72 HIS B CA 1
ATOM 5659 C C . HIS B 1 72 ? 26.922 19.109 1.505 1 98.62 72 HIS B C 1
ATOM 5661 O O . HIS B 1 72 ? 25.969 19.172 2.291 1 98.62 72 HIS B O 1
ATOM 5667 N N . LEU B 1 73 ? 27.688 18.062 1.348 1 98.75 73 LEU B N 1
ATOM 5668 C CA . LEU B 1 73 ? 27.625 16.875 2.207 1 98.75 73 LEU B CA 1
ATOM 5669 C C . LEU B 1 73 ? 28.922 16.703 2.984 1 98.75 73 LEU B C 1
ATOM 5671 O O . LEU B 1 73 ? 30.016 16.781 2.412 1 98.75 73 LEU B O 1
ATOM 5675 N N . HIS B 1 74 ? 28.797 16.562 4.246 1 98.69 74 HIS B N 1
ATOM 5676 C CA . HIS B 1 74 ? 29.922 16.234 5.102 1 98.69 74 HIS B CA 1
ATOM 5677 C C . HIS B 1 74 ? 29.766 14.867 5.75 1 98.69 74 HIS B C 1
ATOM 5679 O O . HIS B 1 74 ? 28.672 14.508 6.172 1 98.69 74 HIS B O 1
ATOM 5685 N N . LEU B 1 75 ? 30.766 14.086 5.785 1 98.56 75 LEU B N 1
ATOM 5686 C CA . LEU B 1 75 ? 30.797 12.875 6.598 1 98.56 75 LEU B CA 1
ATOM 5687 C C . LEU B 1 75 ? 32.25 12.477 6.906 1 98.56 75 LEU B C 1
ATOM 5689 O O . LEU B 1 75 ? 33.188 12.969 6.273 1 98.56 75 LEU B O 1
ATOM 5693 N N . GLU B 1 76 ? 32.438 11.695 7.902 1 98.69 76 GLU B N 1
ATOM 5694 C CA . GLU B 1 76 ? 33.719 11.117 8.25 1 98.69 76 GLU B CA 1
ATOM 5695 C C . GLU B 1 76 ? 33.688 9.594 8.125 1 98.69 76 GLU B C 1
ATOM 5697 O O . GLU B 1 76 ? 32.719 8.945 8.508 1 98.69 76 GLU B O 1
ATOM 5702 N N . VAL B 1 77 ? 34.75 9.094 7.523 1 98.56 77 VAL B N 1
ATOM 5703 C CA . VAL B 1 77 ? 34.781 7.664 7.25 1 98.56 77 VAL B CA 1
ATOM 5704 C C . VAL B 1 77 ? 36.125 7.078 7.598 1 98.56 77 VAL B C 1
ATOM 5706 O O . VAL B 1 77 ? 37.156 7.762 7.504 1 98.56 77 VAL B O 1
ATOM 5709 N N . LYS B 1 78 ? 36.219 5.918 8.031 1 98.19 78 LYS B N 1
ATOM 5710 C CA . LYS B 1 78 ? 37.438 5.117 8.164 1 98.19 78 LYS B CA 1
ATOM 5711 C C . LYS B 1 78 ? 37.188 3.662 7.781 1 98.19 78 LYS B C 1
ATOM 5713 O O . LYS B 1 78 ? 36.031 3.217 7.742 1 98.19 78 LYS B O 1
ATOM 5718 N N . GLY B 1 79 ? 38.219 2.926 7.48 1 98.19 79 GLY B N 1
ATOM 5719 C CA . GLY B 1 79 ? 38.125 1.542 7.047 1 98.19 79 GLY B CA 1
ATOM 5720 C C . GLY B 1 79 ? 38.625 1.315 5.637 1 98.19 79 GLY B C 1
ATOM 5721 O O . GLY B 1 79 ? 39.656 1.878 5.238 1 98.19 79 GLY B O 1
ATOM 5722 N N . ASN B 1 80 ? 38 0.483 4.875 1 98.5 80 ASN B N 1
ATOM 5723 C CA . ASN B 1 80 ? 38.406 0.138 3.518 1 98.5 80 ASN B CA 1
ATOM 5724 C C . ASN B 1 80 ? 38.125 1.271 2.539 1 98.5 80 ASN B C 1
ATOM 5726 O O . ASN B 1 80 ? 37.5 2.268 2.904 1 98.5 80 ASN B O 1
ATOM 5730 N N . ALA B 1 81 ? 38.656 1.117 1.381 1 98.56 81 ALA B N 1
ATOM 5731 C CA . ALA B 1 81 ? 38.438 2.135 0.353 1 98.56 81 ALA B CA 1
ATOM 5732 C C . ALA B 1 81 ? 36.969 2.223 -0.05 1 98.56 81 ALA B C 1
ATOM 5734 O O . ALA B 1 81 ? 36.281 1.209 -0.085 1 98.56 81 ALA B O 1
ATOM 5735 N N . CYS B 1 82 ? 36.5 3.42 -0.232 1 98.5 82 CYS B N 1
ATOM 5736 C CA . CYS B 1 82 ? 35.125 3.609 -0.677 1 98.5 82 CYS B CA 1
ATOM 5737 C C . CYS B 1 82 ? 35 4.848 -1.556 1 98.5 82 CYS B C 1
ATOM 5739 O O . CYS B 1 82 ? 35.938 5.645 -1.646 1 98.5 82 CYS B O 1
ATOM 5741 N N . THR B 1 83 ? 34 4.906 -2.283 1 98.69 83 THR B N 1
ATOM 5742 C CA . THR B 1 83 ? 33.656 6.055 -3.115 1 98.69 83 THR B CA 1
ATOM 5743 C C . THR B 1 83 ? 32.281 6.617 -2.727 1 98.69 83 THR B C 1
ATOM 5745 O O . THR B 1 83 ? 31.297 5.883 -2.68 1 98.69 83 THR B O 1
ATOM 5748 N N . ILE B 1 84 ? 32.281 7.898 -2.346 1 98.81 84 ILE B N 1
ATOM 5749 C CA . ILE B 1 84 ? 31.047 8.617 -2.064 1 98.81 84 ILE B CA 1
ATOM 5750 C C . ILE B 1 84 ? 30.609 9.398 -3.299 1 98.81 84 ILE B C 1
ATOM 5752 O O . ILE B 1 84 ? 31.344 10.258 -3.787 1 98.81 84 ILE B O 1
ATOM 5756 N N . THR B 1 85 ? 29.406 9.07 -3.799 1 98.81 85 THR B N 1
ATOM 5757 C CA . THR B 1 85 ? 28.938 9.688 -5.031 1 98.81 85 THR B CA 1
ATOM 5758 C C . THR B 1 85 ? 27.562 10.32 -4.824 1 98.81 85 THR B C 1
ATOM 5760 O O . THR B 1 85 ? 26.703 9.75 -4.145 1 98.81 85 THR B O 1
ATOM 5763 N N . GLN B 1 86 ? 27.359 11.523 -5.418 1 98.81 86 GLN B N 1
ATOM 5764 C CA . GLN B 1 86 ? 26.047 12.164 -5.359 1 98.81 86 GLN B CA 1
ATOM 5765 C C . GLN B 1 86 ? 25.016 11.359 -6.137 1 98.81 86 GLN B C 1
ATOM 5767 O O . GLN B 1 86 ? 25.312 10.844 -7.219 1 98.81 86 GLN B O 1
ATOM 5772 N N . THR B 1 87 ? 23.844 11.18 -5.543 1 98.81 87 THR B N 1
ATOM 5773 C CA . THR B 1 87 ? 22.688 10.688 -6.266 1 98.81 87 THR B CA 1
ATOM 5774 C C . THR B 1 87 ? 21.672 11.805 -6.5 1 98.81 87 THR B C 1
ATOM 5776 O O . THR B 1 87 ? 21.688 12.812 -5.797 1 98.81 87 THR B O 1
ATOM 5779 N N . LYS B 1 88 ? 20.875 11.68 -7.527 1 98.38 88 LYS B N 1
ATOM 5780 C CA . LYS B 1 88 ? 19.859 12.672 -7.875 1 98.38 88 LYS B CA 1
ATOM 5781 C C . LYS B 1 88 ? 18.562 12 -8.336 1 98.38 88 LYS B C 1
ATOM 5783 O O . LYS B 1 88 ? 18.562 10.82 -8.664 1 98.38 88 LYS B O 1
ATOM 5788 N N . ALA B 1 89 ? 17.516 12.695 -8.242 1 98.25 89 ALA B N 1
ATOM 5789 C CA . ALA B 1 89 ? 16.219 12.281 -8.766 1 98.25 89 ALA B CA 1
ATOM 5790 C C . ALA B 1 89 ? 15.508 13.453 -9.438 1 98.25 89 ALA B C 1
ATOM 5792 O O . ALA B 1 89 ? 15.57 14.586 -8.961 1 98.25 89 ALA B O 1
ATOM 5793 N N . TYR B 1 90 ? 14.914 13.156 -10.523 1 97.5 90 TYR B N 1
ATOM 5794 C CA . TYR B 1 90 ? 14.047 14.094 -11.227 1 97.5 90 TYR B CA 1
ATOM 5795 C C . TYR B 1 90 ? 12.594 13.641 -11.164 1 97.5 90 TYR B C 1
ATOM 5797 O O . TYR B 1 90 ? 12.273 12.641 -10.516 1 97.5 90 TYR B O 1
ATOM 5805 N N . ARG B 1 91 ? 11.703 14.359 -11.773 1 97.69 91 ARG B N 1
ATOM 5806 C CA . ARG B 1 91 ? 10.266 14.219 -11.594 1 97.69 91 ARG B CA 1
ATOM 5807 C C . ARG B 1 91 ? 9.805 12.805 -11.953 1 97.69 91 ARG B C 1
ATOM 5809 O O . ARG B 1 91 ? 8.883 12.266 -11.328 1 97.69 91 ARG B O 1
ATOM 5816 N N . LEU B 1 92 ? 10.43 12.172 -12.938 1 96.12 92 LEU B N 1
ATOM 5817 C CA . LEU B 1 92 ? 9.961 10.867 -13.406 1 96.12 92 LEU B CA 1
ATOM 5818 C C . LEU B 1 92 ? 11.031 9.797 -13.188 1 96.12 92 LEU B C 1
ATOM 5820 O O . LEU B 1 92 ? 11.023 8.758 -13.859 1 96.12 92 LEU B O 1
ATOM 5824 N N . SER B 1 93 ? 12.023 10.094 -12.234 1 95.94 93 SER B N 1
ATOM 5825 C CA . SER B 1 93 ? 13.008 9.07 -11.891 1 95.94 93 SER B CA 1
ATOM 5826 C C . SER B 1 93 ? 12.344 7.867 -11.234 1 95.94 93 SER B C 1
ATOM 5828 O O . SER B 1 93 ? 11.539 8.023 -10.305 1 95.94 93 SER B O 1
ATOM 5830 N N . SER B 1 94 ? 12.625 6.676 -11.75 1 93.06 94 SER B N 1
ATOM 5831 C CA . SER B 1 94 ? 12.062 5.461 -11.164 1 93.06 94 SER B CA 1
ATOM 5832 C C . SER B 1 94 ? 13 4.871 -10.117 1 93.06 94 SER B C 1
ATOM 5834 O O . SER B 1 94 ? 12.594 3.996 -9.344 1 93.06 94 SER B O 1
ATOM 5836 N N . SER B 1 95 ? 14.242 5.293 -10.086 1 95.06 95 SER B N 1
ATOM 5837 C CA . SER B 1 95 ? 15.273 4.938 -9.109 1 95.06 95 SER B CA 1
ATOM 5838 C C . SER B 1 95 ? 16.297 6.051 -8.961 1 95.06 95 SER B C 1
ATOM 5840 O O . SER B 1 95 ? 16.375 6.945 -9.805 1 95.06 95 SER B O 1
ATOM 5842 N N . PRO B 1 96 ? 17.031 6.016 -7.84 1 97.69 96 PRO B N 1
ATOM 5843 C CA . PRO B 1 96 ? 18.094 7.02 -7.707 1 97.69 96 PRO B CA 1
ATOM 5844 C C . PRO B 1 96 ? 19.094 6.98 -8.859 1 97.69 96 PRO B C 1
ATOM 5846 O O . PRO B 1 96 ? 19.484 5.898 -9.297 1 97.69 96 PRO B O 1
ATOM 5849 N N . GLU B 1 97 ? 19.453 8.148 -9.336 1 97.56 97 GLU B N 1
ATOM 5850 C CA . GLU B 1 97 ? 20.422 8.266 -10.414 1 97.56 97 GLU B CA 1
ATOM 5851 C C . GLU B 1 97 ? 21.781 8.727 -9.883 1 97.56 97 GLU B C 1
ATOM 5853 O O . GLU B 1 97 ? 21.859 9.68 -9.117 1 97.56 97 GLU B O 1
ATOM 5858 N N . ILE B 1 98 ? 22.812 8.094 -10.312 1 97.62 98 ILE B N 1
ATOM 5859 C CA . ILE B 1 98 ? 24.156 8.43 -9.883 1 97.62 98 ILE B CA 1
ATOM 5860 C C . ILE B 1 98 ? 24.719 9.562 -10.734 1 97.62 98 ILE B C 1
ATOM 5862 O O . ILE B 1 98 ? 24.594 9.547 -11.961 1 97.62 98 ILE B O 1
ATOM 5866 N N . ASP B 1 99 ? 25.25 10.562 -10.141 1 96.69 99 ASP B N 1
ATOM 5867 C CA . ASP B 1 99 ? 26.031 11.586 -10.844 1 96.69 99 ASP B CA 1
ATOM 5868 C C . ASP B 1 99 ? 27.516 11.242 -10.875 1 96.69 99 ASP B C 1
ATOM 5870 O O . ASP B 1 99 ? 28.234 11.484 -9.898 1 96.69 99 ASP B O 1
ATOM 5874 N N . PRO B 1 100 ? 28.031 10.781 -11.945 1 94.69 100 PRO B N 1
ATOM 5875 C CA . PRO B 1 100 ? 29.422 10.297 -11.984 1 94.69 100 PRO B CA 1
ATOM 5876 C C . PRO B 1 100 ? 30.438 11.422 -11.906 1 94.69 100 PRO B C 1
ATOM 5878 O O . PRO B 1 100 ? 31.641 11.164 -11.727 1 94.69 100 PRO B O 1
ATOM 5881 N N . THR B 1 101 ? 29.953 12.648 -11.961 1 97 101 THR B N 1
ATOM 5882 C CA . THR B 1 101 ? 30.875 13.766 -11.977 1 97 101 THR B CA 1
ATOM 5883 C C . THR B 1 101 ? 31.078 14.32 -10.57 1 97 101 THR B C 1
ATOM 5885 O O . THR B 1 101 ? 32.031 15.086 -10.328 1 97 101 THR B O 1
ATOM 5888 N N . VAL B 1 102 ? 30.297 13.992 -9.648 1 98.44 102 VAL B N 1
ATOM 5889 C CA . VAL B 1 102 ? 30.391 14.492 -8.281 1 98.44 102 VAL B CA 1
ATOM 5890 C C . VAL B 1 102 ? 30.641 13.336 -7.32 1 98.44 102 VAL B C 1
ATOM 5892 O O . VAL B 1 102 ? 29.703 12.711 -6.824 1 98.44 102 VAL B O 1
ATOM 5895 N N . PHE B 1 103 ? 31.875 13.102 -6.992 1 98.44 103 PHE B N 1
ATOM 5896 C CA . PHE B 1 103 ? 32.219 11.984 -6.125 1 98.44 103 PHE B CA 1
ATOM 5897 C C . PHE B 1 103 ? 33.531 12.273 -5.371 1 98.44 103 PHE B C 1
ATOM 5899 O O . PHE B 1 103 ? 34.25 13.211 -5.711 1 98.44 103 PHE B O 1
ATOM 5906 N N . ALA B 1 104 ? 33.75 11.594 -4.281 1 98.5 104 ALA B N 1
ATOM 5907 C CA . ALA B 1 104 ? 35 11.586 -3.512 1 98.5 104 ALA B CA 1
ATOM 5908 C C . ALA B 1 104 ? 35.5 10.164 -3.326 1 98.5 104 ALA B C 1
ATOM 5910 O O . ALA B 1 104 ? 34.781 9.305 -2.801 1 98.5 104 ALA B O 1
ATOM 5911 N N . LYS B 1 105 ? 36.719 9.898 -3.771 1 98.12 105 LYS B N 1
ATOM 5912 C CA . LYS B 1 105 ? 37.375 8.625 -3.51 1 98.12 105 LYS B CA 1
ATOM 5913 C C . LYS B 1 105 ? 38.156 8.664 -2.191 1 98.12 105 LYS B C 1
ATOM 5915 O O . LYS B 1 105 ? 38.938 9.578 -1.953 1 98.12 105 LYS B O 1
ATOM 5920 N N . VAL B 1 106 ? 37.875 7.75 -1.413 1 98.31 106 VAL B N 1
ATOM 5921 C CA . VAL B 1 106 ? 38.531 7.676 -0.102 1 98.31 106 VAL B CA 1
ATOM 5922 C C . VAL B 1 106 ? 39.406 6.434 -0.026 1 98.31 106 VAL B C 1
ATOM 5924 O O . VAL B 1 106 ? 38.938 5.316 -0.26 1 98.31 106 VAL B O 1
ATOM 5927 N N . GLN B 1 107 ? 40.656 6.605 0.327 1 98.06 107 GLN B N 1
ATOM 5928 C CA . GLN B 1 107 ? 41.562 5.484 0.458 1 98.06 107 GLN B CA 1
ATOM 5929 C C . GLN B 1 107 ? 41.344 4.75 1.78 1 98.06 107 GLN B C 1
ATOM 5931 O O . GLN B 1 107 ? 40.844 5.324 2.74 1 98.06 107 GLN B O 1
ATOM 5936 N N . ALA B 1 108 ? 41.719 3.498 1.756 1 98.25 108 ALA B N 1
ATOM 5937 C CA . ALA B 1 108 ? 41.656 2.736 3 1 98.25 108 ALA B CA 1
ATOM 5938 C C . ALA B 1 108 ? 42.5 3.379 4.09 1 98.25 108 ALA B C 1
ATOM 5940 O O . ALA B 1 108 ? 43.625 3.857 3.818 1 98.25 108 ALA B O 1
ATOM 5941 N N . SER B 1 109 ? 41.938 3.562 5.27 1 98.06 109 SER B N 1
ATOM 5942 C CA . SER B 1 109 ? 42.688 4.129 6.398 1 98.06 109 SER B CA 1
ATOM 5943 C C . SER B 1 109 ? 42.031 3.738 7.727 1 98.06 109 SER B C 1
ATOM 5945 O O . SER B 1 109 ? 40.812 3.619 7.816 1 98.06 109 SER B O 1
ATOM 5947 N N . ASN B 1 110 ? 42.812 3.596 8.758 1 96.81 110 ASN B N 1
ATOM 5948 C CA . ASN B 1 110 ? 42.312 3.348 10.102 1 96.81 110 ASN B CA 1
ATOM 5949 C C . ASN B 1 110 ? 42.031 4.652 10.852 1 96.81 110 ASN B C 1
ATOM 5951 O O . ASN B 1 110 ? 41.562 4.633 11.984 1 96.81 110 ASN B O 1
ATOM 5955 N N . LYS B 1 111 ? 42.344 5.719 10.219 1 97.75 111 LYS B N 1
ATOM 5956 C CA . LYS B 1 111 ? 42.062 7.031 10.789 1 97.75 111 LYS B CA 1
ATOM 5957 C C . LYS B 1 111 ? 40.844 7.668 10.141 1 97.75 111 LYS B C 1
ATOM 5959 O O . LYS B 1 111 ? 40.531 7.402 8.977 1 97.75 111 LYS B O 1
ATOM 5964 N N . TRP B 1 112 ? 40.219 8.445 10.945 1 98.19 112 TRP B N 1
ATOM 5965 C CA . TRP B 1 112 ? 39.062 9.148 10.43 1 98.19 112 TRP B CA 1
ATOM 5966 C C . TRP B 1 112 ? 39.469 10.117 9.32 1 98.19 112 TRP B C 1
ATOM 5968 O O . TRP B 1 112 ? 40.438 10.875 9.461 1 98.19 112 TRP B O 1
ATOM 5978 N N . GLN B 1 113 ? 38.75 10.047 8.273 1 98.44 113 GLN B N 1
ATOM 5979 C CA . GLN B 1 113 ? 38.906 10.977 7.156 1 98.44 113 GLN B CA 1
ATOM 5980 C C . GLN B 1 113 ? 37.656 11.82 6.961 1 98.44 113 GLN B C 1
ATOM 5982 O O . GLN B 1 113 ? 36.562 11.281 6.805 1 98.44 113 GLN B O 1
ATOM 5987 N N . SER B 1 114 ? 37.844 13.102 6.988 1 98.31 114 SER B N 1
ATOM 5988 C CA . SER B 1 114 ? 36.75 14.023 6.781 1 98.31 114 SER B CA 1
ATOM 5989 C C . SER B 1 114 ? 36.531 14.305 5.301 1 98.31 114 SER B C 1
ATOM 5991 O O . SER B 1 114 ? 37.438 14.742 4.602 1 98.31 114 SER B O 1
ATOM 5993 N N . ILE B 1 115 ? 35.344 14.039 4.887 1 98.31 115 ILE B N 1
ATOM 5994 C CA . ILE B 1 115 ? 35 14.219 3.479 1 98.31 115 ILE B CA 1
ATOM 5995 C C . ILE B 1 115 ? 33.969 15.336 3.336 1 98.31 115 ILE B C 1
ATOM 5997 O O . ILE B 1 115 ? 32.969 15.352 4.051 1 98.31 115 ILE B O 1
ATOM 6001 N N . ASN B 1 116 ? 34.25 16.297 2.506 1 98.12 116 ASN B N 1
ATOM 6002 C CA . ASN B 1 116 ? 33.312 17.328 2.094 1 98.12 116 ASN B CA 1
ATOM 6003 C C . ASN B 1 116 ? 33.031 17.266 0.595 1 98.12 116 ASN B C 1
ATOM 6005 O O . ASN B 1 116 ? 33.938 17.422 -0.218 1 98.12 116 ASN B O 1
ATOM 6009 N N . LEU B 1 117 ? 31.859 17.016 0.29 1 98.31 117 LEU B N 1
ATOM 6010 C CA . LEU B 1 117 ? 31.453 16.906 -1.107 1 98.31 117 LEU B CA 1
ATOM 6011 C C . LEU B 1 117 ? 30.531 18.031 -1.504 1 98.31 117 LEU B C 1
ATOM 6013 O O . LEU B 1 117 ? 29.469 18.219 -0.896 1 98.31 117 LEU B O 1
ATOM 6017 N N . ASP B 1 118 ? 30.922 18.828 -2.523 1 98.31 118 ASP B N 1
ATOM 6018 C CA . ASP B 1 118 ? 30.047 19.844 -3.092 1 98.31 118 ASP B CA 1
ATOM 6019 C C . ASP B 1 118 ? 29.047 19.219 -4.062 1 98.31 118 ASP B C 1
ATOM 6021 O O . ASP B 1 118 ? 29.438 18.656 -5.094 1 98.31 118 ASP B O 1
ATOM 6025 N N . LEU B 1 119 ? 27.812 19.328 -3.711 1 98.62 119 LEU B N 1
ATOM 6026 C CA . LEU B 1 119 ? 26.781 18.734 -4.543 1 98.62 119 LEU B CA 1
ATOM 6027 C C . LEU B 1 119 ? 26.375 19.672 -5.668 1 98.62 119 LEU B C 1
ATOM 6029 O O . LEU B 1 119 ? 26.375 20.891 -5.492 1 98.62 119 LEU B O 1
ATOM 6033 N N . THR B 1 120 ? 26.094 19.094 -6.75 1 98.25 120 THR B N 1
ATOM 6034 C CA . THR B 1 120 ? 25.531 19.859 -7.863 1 98.25 120 THR B CA 1
ATOM 6035 C C . THR B 1 120 ? 24 19.75 -7.875 1 98.25 120 THR B C 1
ATOM 6037 O O . THR B 1 120 ? 23.453 18.641 -7.883 1 98.25 120 THR B O 1
ATOM 6040 N N . VAL B 1 121 ? 23.359 20.891 -7.859 1 98.06 121 VAL B N 1
ATOM 6041 C CA . VAL B 1 121 ? 21.906 20.953 -7.863 1 98.06 121 VAL B CA 1
ATOM 6042 C C . VAL B 1 121 ? 21.422 21.844 -9 1 98.06 121 VAL B C 1
ATOM 6044 O O . VAL B 1 121 ? 21.844 23 -9.109 1 98.06 121 VAL B O 1
ATOM 6047 N N . ASP B 1 122 ? 20.609 21.281 -9.867 1 95.69 122 ASP B N 1
ATOM 6048 C CA . ASP B 1 122 ? 20.031 22.094 -10.938 1 95.69 122 ASP B CA 1
ATOM 6049 C C . ASP B 1 122 ? 18.547 22.375 -10.656 1 95.69 122 ASP B C 1
ATOM 6051 O O . ASP B 1 122 ? 17.984 21.844 -9.695 1 95.69 122 ASP B O 1
ATOM 6055 N N . GLU B 1 123 ? 17.922 23.203 -11.484 1 94.69 123 GLU B N 1
ATOM 6056 C CA . GLU B 1 123 ? 16.594 23.75 -11.219 1 94.69 123 GLU B CA 1
ATOM 6057 C C . GLU B 1 123 ? 15.516 22.672 -11.328 1 94.69 123 GLU B C 1
ATOM 6059 O O . GLU B 1 123 ? 14.406 22.844 -10.805 1 94.69 123 GLU B O 1
ATOM 6064 N N . ASN B 1 124 ? 15.805 21.547 -11.93 1 94.88 124 ASN B N 1
ATOM 6065 C CA . ASN B 1 124 ? 14.789 20.531 -12.148 1 94.88 124 ASN B CA 1
ATOM 6066 C C . ASN B 1 124 ? 14.969 19.344 -11.188 1 94.88 124 ASN B C 1
ATOM 6068 O O . ASN B 1 124 ? 14.117 18.453 -11.133 1 94.88 124 ASN B O 1
ATOM 6072 N N . MET B 1 125 ? 16.047 19.406 -10.414 1 97.69 125 MET B N 1
ATOM 6073 C CA . MET B 1 125 ? 16.344 18.312 -9.508 1 97.69 125 MET B CA 1
ATOM 6074 C C . MET B 1 125 ? 15.352 18.281 -8.352 1 97.69 125 MET B C 1
ATOM 6076 O O . MET B 1 125 ? 15.102 19.312 -7.715 1 97.69 125 MET B O 1
ATOM 6080 N N . VAL B 1 126 ? 14.75 17.109 -8.094 1 98.56 126 VAL B N 1
ATOM 6081 C CA . VAL B 1 126 ? 13.734 16.969 -7.055 1 98.56 126 VAL B CA 1
ATOM 6082 C C . VAL B 1 126 ? 14.391 16.578 -5.734 1 98.56 126 VAL B C 1
ATOM 6084 O O . VAL B 1 126 ? 14.047 17.109 -4.68 1 98.56 126 VAL B O 1
ATOM 6087 N N . LEU B 1 127 ? 15.336 15.633 -5.801 1 98.81 127 LEU B N 1
ATOM 6088 C CA . LEU B 1 127 ? 16.078 15.172 -4.633 1 98.81 127 LEU B CA 1
ATOM 6089 C C . LEU B 1 127 ? 17.562 15.086 -4.93 1 98.81 127 LEU B C 1
ATOM 6091 O O . LEU B 1 127 ? 17.969 14.75 -6.043 1 98.81 127 LEU B O 1
ATOM 6095 N N . ALA B 1 128 ? 18.344 15.391 -3.971 1 98.81 128 ALA B N 1
ATOM 6096 C CA . ALA B 1 128 ? 19.781 15.086 -3.969 1 98.81 128 ALA B CA 1
ATOM 6097 C C . ALA B 1 128 ? 20.141 14.203 -2.777 1 98.81 128 ALA B C 1
ATOM 6099 O O . ALA B 1 128 ? 19.719 14.469 -1.649 1 98.81 128 ALA B O 1
ATOM 6100 N N . GLY B 1 129 ? 20.781 13.148 -3.012 1 98.69 129 GLY B N 1
ATOM 6101 C CA . GLY B 1 129 ? 21.312 12.258 -1.993 1 98.69 129 GLY B CA 1
ATOM 6102 C C . GLY B 1 129 ? 22.734 11.789 -2.289 1 98.69 129 GLY B C 1
ATOM 6103 O O . GLY B 1 129 ? 23.5 12.492 -2.955 1 98.69 129 GLY B O 1
ATOM 6104 N N . PHE B 1 130 ? 23.125 10.695 -1.704 1 98.88 130 PHE B N 1
ATOM 6105 C CA . PHE B 1 130 ? 24.453 10.141 -1.963 1 98.88 130 PHE B CA 1
ATOM 6106 C C . PHE B 1 130 ? 24.453 8.633 -1.757 1 98.88 130 PHE B C 1
ATOM 6108 O O . PHE B 1 130 ? 23.531 8.086 -1.133 1 98.88 130 PHE B O 1
ATOM 6115 N N . GLN B 1 131 ? 25.344 8.016 -2.377 1 98.75 131 GLN B N 1
ATOM 6116 C CA . GLN B 1 131 ? 25.609 6.59 -2.246 1 98.75 131 GLN B CA 1
ATOM 6117 C C . GLN B 1 131 ? 27.062 6.332 -1.898 1 98.75 131 GLN B C 1
ATOM 6119 O O . GLN B 1 131 ? 27.953 7.031 -2.383 1 98.75 131 GLN B O 1
ATOM 6124 N N . ILE B 1 132 ? 27.328 5.406 -1.027 1 98.75 132 ILE B N 1
ATOM 6125 C CA . ILE B 1 132 ? 28.672 4.953 -0.716 1 98.75 132 ILE B CA 1
ATOM 6126 C C . ILE B 1 132 ? 28.891 3.559 -1.296 1 98.75 132 ILE B C 1
ATOM 6128 O O . ILE B 1 132 ? 28.125 2.635 -1.019 1 98.75 132 ILE B O 1
ATOM 6132 N N . GLU B 1 133 ? 29.844 3.408 -2.145 1 98.56 133 GLU B N 1
ATOM 6133 C CA . GLU B 1 133 ? 30.328 2.115 -2.617 1 98.56 133 GLU B CA 1
ATOM 6134 C C . GLU B 1 133 ? 31.641 1.743 -1.948 1 98.56 133 GLU B C 1
ATOM 6136 O O . GLU B 1 133 ? 32.625 2.488 -2.037 1 98.56 133 GLU B O 1
ATOM 6141 N N . THR B 1 134 ? 31.703 0.652 -1.247 1 98.31 134 THR B N 1
ATOM 6142 C CA . THR B 1 134 ? 32.906 0.308 -0.472 1 98.31 134 THR B CA 1
ATOM 6143 C C . THR B 1 134 ? 33.438 -1.053 -0.894 1 98.31 134 THR B C 1
ATOM 6145 O O . THR B 1 134 ? 32.688 -1.913 -1.356 1 98.31 134 THR B O 1
ATOM 6148 N N . THR B 1 135 ? 34.719 -1.275 -0.732 1 97.94 135 THR B N 1
ATOM 6149 C CA . THR B 1 135 ? 35.375 -2.508 -1.116 1 97.94 135 THR B CA 1
ATOM 6150 C C . THR B 1 135 ? 35.469 -3.469 0.065 1 97.94 135 THR B C 1
ATOM 6152 O O . THR B 1 135 ? 35.938 -4.602 -0.08 1 97.94 135 THR B O 1
ATOM 6155 N N . GLY B 1 136 ? 35.062 -3.033 1.174 1 97.5 136 GLY B N 1
ATOM 6156 C CA . GLY B 1 136 ? 35.031 -3.779 2.422 1 97.5 136 GLY B CA 1
ATOM 6157 C C . GLY B 1 136 ? 34.344 -3.035 3.541 1 97.5 136 GLY B C 1
ATOM 6158 O O . GLY B 1 136 ? 33.562 -2.094 3.291 1 97.5 136 GLY B O 1
ATOM 6159 N N . ALA B 1 137 ? 34.562 -3.449 4.754 1 97.31 137 ALA B N 1
ATOM 6160 C CA . ALA B 1 137 ? 33.906 -2.85 5.906 1 97.31 137 ALA B CA 1
ATOM 6161 C C . ALA B 1 137 ? 34.375 -1.407 6.113 1 97.31 137 ALA B C 1
ATOM 6163 O O . ALA B 1 137 ? 35.531 -1.093 5.953 1 97.31 137 ALA B O 1
ATOM 6164 N N . ILE B 1 138 ? 33.469 -0.521 6.438 1 98.38 138 ILE B N 1
ATOM 6165 C CA . ILE B 1 138 ? 33.781 0.863 6.77 1 98.38 138 ILE B CA 1
ATOM 6166 C C . ILE B 1 138 ? 32.938 1.306 7.973 1 98.38 138 ILE B C 1
ATOM 6168 O O . ILE B 1 138 ? 31.953 0.66 8.32 1 98.38 138 ILE B O 1
ATOM 6172 N N . VAL B 1 139 ? 33.375 2.338 8.648 1 98.38 139 VAL B N 1
ATOM 6173 C CA . VAL B 1 139 ? 32.656 3.02 9.719 1 98.38 139 VAL B CA 1
ATOM 6174 C C . VAL B 1 139 ? 32.469 4.488 9.359 1 98.38 139 VAL B C 1
ATOM 6176 O O . VAL B 1 139 ? 33.375 5.133 8.836 1 98.38 139 VAL B O 1
ATOM 6179 N N . VAL B 1 140 ? 31.266 4.98 9.531 1 98.56 140 VAL B N 1
ATOM 6180 C CA . VAL B 1 140 ? 30.938 6.352 9.172 1 98.56 140 VAL B CA 1
ATOM 6181 C C . VAL B 1 140 ? 30.328 7.074 10.375 1 98.56 140 VAL B C 1
ATOM 6183 O O . VAL B 1 140 ? 29.672 6.453 11.211 1 98.56 140 VAL B O 1
ATOM 6186 N N . ARG B 1 141 ? 30.578 8.344 10.547 1 97.69 141 ARG B N 1
ATOM 6187 C CA . ARG B 1 141 ? 29.953 9.188 11.555 1 97.69 141 ARG B CA 1
ATOM 6188 C C . ARG B 1 141 ? 29.844 10.633 11.07 1 97.69 141 ARG B C 1
ATOM 6190 O O . ARG B 1 141 ? 30.344 10.969 9.992 1 97.69 141 ARG B O 1
ATOM 6197 N N . ASP B 1 142 ? 29.141 11.469 11.781 1 96.69 142 ASP B N 1
ATOM 6198 C CA . ASP B 1 142 ? 29.062 12.914 11.594 1 96.69 142 ASP B CA 1
ATOM 6199 C C . ASP B 1 142 ? 28.703 13.266 10.156 1 96.69 142 ASP B C 1
ATOM 6201 O O . ASP B 1 142 ? 29.406 14.047 9.508 1 96.69 142 ASP B O 1
ATOM 6205 N N . ALA B 1 143 ? 27.703 12.602 9.656 1 98.19 143 ALA B N 1
ATOM 6206 C CA . ALA B 1 143 ? 27.203 12.875 8.312 1 98.19 143 ALA B CA 1
ATOM 6207 C C . ALA B 1 143 ? 26.062 13.875 8.336 1 98.19 143 ALA B C 1
ATOM 6209 O O . ALA B 1 143 ? 25.109 13.719 9.109 1 98.19 143 ALA B O 1
ATOM 6210 N N . TYR B 1 144 ? 26.109 14.977 7.57 1 98.12 144 TYR B N 1
ATOM 6211 C CA . TYR B 1 144 ? 25.078 16 7.516 1 98.12 144 TYR B CA 1
ATOM 6212 C C . TYR B 1 144 ? 25.203 16.844 6.258 1 98.12 144 TYR B C 1
ATOM 6214 O O . TYR B 1 144 ? 26.25 16.844 5.605 1 98.12 144 TYR B O 1
ATOM 6222 N N . TYR B 1 145 ? 24.156 17.516 5.914 1 98.75 145 TYR B N 1
ATOM 6223 C CA . TYR B 1 145 ? 24.141 18.453 4.801 1 98.75 145 TYR B CA 1
ATOM 6224 C C . TYR B 1 145 ? 24.266 19.891 5.293 1 98.75 145 TYR B C 1
ATOM 6226 O O . TYR B 1 145 ? 23.688 20.25 6.316 1 98.75 145 TYR B O 1
ATOM 6234 N N . THR B 1 146 ? 25.047 20.672 4.609 1 98.38 146 THR B N 1
ATOM 6235 C CA . THR B 1 146 ? 25.125 22.109 4.832 1 98.38 146 THR B CA 1
ATOM 6236 C C . THR B 1 146 ? 24.703 22.875 3.578 1 98.38 146 THR B C 1
ATOM 6238 O O . THR B 1 146 ? 24.938 22.422 2.459 1 98.38 146 THR B O 1
ATOM 6241 N N . LEU B 1 147 ? 24.078 23.984 3.803 1 98.62 147 LEU B N 1
ATOM 6242 C CA . LEU B 1 147 ? 23.625 24.828 2.705 1 98.62 147 LEU B CA 1
ATOM 6243 C C . LEU B 1 147 ? 24.234 26.219 2.795 1 98.62 147 LEU B C 1
ATOM 6245 O O . LEU B 1 147 ? 24.375 26.781 3.887 1 98.62 147 LEU B O 1
ATOM 6249 N N . ASP B 1 148 ? 24.672 26.734 1.647 1 98.31 148 ASP B N 1
ATOM 6250 C CA . ASP B 1 148 ? 25.047 28.141 1.554 1 98.31 148 ASP B CA 1
ATOM 6251 C C . ASP B 1 148 ? 23.812 29.016 1.332 1 98.31 148 ASP B C 1
ATOM 6253 O O . ASP B 1 148 ? 22.906 28.641 0.596 1 98.31 148 ASP B O 1
ATOM 6257 N N . ILE B 1 149 ? 23.859 30.141 2.016 1 97.12 149 ILE B N 1
ATOM 6258 C CA . ILE B 1 149 ? 22.656 30.953 1.998 1 97.12 149 ILE B CA 1
ATOM 6259 C C . ILE B 1 149 ? 22.984 32.375 1.498 1 97.12 149 ILE B C 1
ATOM 6261 O O . ILE B 1 149 ? 24.031 32.906 1.844 1 97.12 149 ILE B O 1
ATOM 6265 N N . ASP B 1 150 ? 22.156 32.844 0.67 1 96 150 ASP B N 1
ATOM 6266 C CA . ASP B 1 150 ? 22.234 34.25 0.29 1 96 150 ASP B CA 1
ATOM 6267 C C . ASP B 1 150 ? 21.688 35.156 1.396 1 96 150 ASP B C 1
ATOM 6269 O O . ASP B 1 150 ? 20.516 35.062 1.768 1 96 150 ASP B O 1
ATOM 6273 N N . GLY B 1 151 ? 22.547 35.969 1.977 1 95 151 GLY B N 1
ATOM 6274 C CA . GLY B 1 151 ? 22.109 36.875 3.033 1 95 151 GLY B CA 1
ATOM 6275 C C . GLY B 1 151 ? 22.328 36.312 4.426 1 95 151 GLY B C 1
ATOM 6276 O O . GLY B 1 151 ? 23.062 35.344 4.594 1 95 151 GLY B O 1
ATOM 6277 N N . GLU B 1 152 ? 21.719 37 5.398 1 95.31 152 GLU B N 1
ATOM 6278 C CA . GLU B 1 152 ? 21.875 36.594 6.793 1 95.31 152 GLU B CA 1
ATOM 6279 C C . GLU B 1 152 ? 20.812 35.594 7.219 1 95.31 152 GLU B C 1
ATOM 6281 O O . GLU B 1 152 ? 19.734 35.562 6.621 1 95.31 152 GLU B O 1
ATOM 6286 N N . LEU B 1 153 ? 21.109 34.812 8.141 1 96.56 153 LEU B N 1
ATOM 6287 C CA . LEU B 1 153 ? 20.125 33.906 8.711 1 96.56 153 LEU B CA 1
ATOM 6288 C C . LEU B 1 153 ? 19.062 34.688 9.484 1 96.56 153 LEU B C 1
ATOM 6290 O O . LEU B 1 153 ? 19.375 35.656 10.18 1 96.56 153 LEU B O 1
ATOM 6294 N N . THR B 1 154 ? 17.844 34.312 9.289 1 97.12 154 THR B N 1
ATOM 6295 C CA . THR B 1 154 ? 16.766 34.938 10.031 1 97.12 154 THR B CA 1
ATOM 6296 C C . THR B 1 154 ? 16.781 34.5 11.492 1 97.12 154 THR B C 1
ATOM 6298 O O . THR B 1 154 ? 17.031 33.344 11.797 1 97.12 154 THR B O 1
ATOM 6301 N N . ASP B 1 155 ? 16.531 35.438 12.359 1 96.94 155 ASP B N 1
ATOM 6302 C CA . ASP B 1 155 ? 16.422 35.094 13.773 1 96.94 155 ASP B CA 1
ATOM 6303 C C . ASP B 1 155 ? 15.109 34.375 14.062 1 96.94 155 ASP B C 1
ATOM 6305 O O . ASP B 1 155 ? 14.031 34.969 13.883 1 96.94 155 ASP B O 1
ATOM 6309 N N . ILE B 1 156 ? 15.266 33.156 14.516 1 98.31 156 ILE B N 1
ATOM 6310 C CA . ILE B 1 156 ? 14.078 32.344 14.781 1 98.31 156 ILE B CA 1
ATOM 6311 C C . ILE B 1 156 ? 14.094 31.891 16.234 1 98.31 156 ILE B C 1
ATOM 6313 O O . ILE B 1 156 ? 15.117 31.422 16.734 1 98.31 156 ILE B O 1
ATOM 6317 N N . GLU B 1 157 ? 13.07 32.125 16.953 1 98.62 157 GLU B N 1
ATOM 6318 C CA . GLU B 1 157 ? 12.742 31.531 18.234 1 98.62 157 GLU B CA 1
ATOM 6319 C C . GLU B 1 157 ? 11.547 30.594 18.125 1 98.62 157 GLU B C 1
ATOM 6321 O O . GLU B 1 157 ? 10.406 31.047 18.016 1 98.62 157 GLU B O 1
ATOM 6326 N N . LEU B 1 158 ? 11.828 29.234 18.203 1 98.75 158 LEU B N 1
ATOM 6327 C CA . LEU B 1 158 ? 10.797 28.234 17.938 1 98.75 158 LEU B CA 1
ATOM 6328 C C . LEU B 1 158 ? 10.203 27.703 19.234 1 98.75 158 LEU B C 1
ATOM 6330 O O . LEU B 1 158 ? 10.938 27.281 20.125 1 98.75 158 LEU B O 1
ATOM 6334 N N . SER B 1 159 ? 8.891 27.812 19.359 1 98.75 159 SER B N 1
ATOM 6335 C CA . SER B 1 159 ? 8.164 27.203 20.469 1 98.75 159 SER B CA 1
ATOM 6336 C C . SER B 1 159 ? 7.387 25.984 20.031 1 98.75 159 SER B C 1
ATOM 6338 O O . SER B 1 159 ? 6.734 26 18.984 1 98.75 159 SER B O 1
ATOM 6340 N N . LEU B 1 160 ? 7.578 24.891 20.703 1 98.56 160 LEU B N 1
ATOM 6341 C CA . LEU B 1 160 ? 6.75 23.703 20.5 1 98.56 160 LEU B CA 1
ATOM 6342 C C . LEU B 1 160 ? 5.625 23.641 21.516 1 98.56 160 LEU B C 1
ATOM 6344 O O . LEU B 1 160 ? 5.871 23.703 22.719 1 98.56 160 LEU B O 1
ATOM 6348 N N . SER B 1 161 ? 4.406 23.609 21.062 1 98.38 161 SER B N 1
ATOM 6349 C CA . SER B 1 161 ? 3.256 23.5 21.953 1 98.38 161 SER B CA 1
ATOM 6350 C C . SER B 1 161 ? 2.512 22.188 21.75 1 98.38 161 SER B C 1
ATOM 6352 O O . SER B 1 161 ? 2.088 21.875 20.641 1 98.38 161 SER B O 1
ATOM 6354 N N . THR B 1 162 ? 2.371 21.438 22.797 1 97.44 162 THR B N 1
ATOM 6355 C CA . THR B 1 162 ? 1.621 20.188 22.797 1 97.44 162 THR B CA 1
ATOM 6356 C C . THR B 1 162 ? 0.556 20.188 23.891 1 97.44 162 THR B C 1
ATOM 6358 O O . THR B 1 162 ? 0.814 20.609 25.016 1 97.44 162 THR B O 1
ATOM 6361 N N . THR B 1 163 ? -0.609 19.766 23.516 1 96.94 163 THR B N 1
ATOM 6362 C CA . THR B 1 163 ? -1.721 19.625 24.453 1 96.94 163 THR B CA 1
ATOM 6363 C C . THR B 1 163 ? -1.944 18.156 24.797 1 96.94 163 THR B C 1
ATOM 6365 O O . THR B 1 163 ? -1.953 17.297 23.922 1 96.94 163 THR B O 1
ATOM 6368 N N . THR B 1 164 ? -2.08 17.859 26.094 1 95.94 164 THR B N 1
ATOM 6369 C CA . THR B 1 164 ? -2.273 16.469 26.5 1 95.94 164 THR B CA 1
ATOM 6370 C C . THR B 1 164 ? -3.426 16.344 27.484 1 95.94 164 THR B C 1
ATOM 6372 O O . THR B 1 164 ? -3.746 17.312 28.188 1 95.94 164 THR B O 1
ATOM 6375 N N . PHE B 1 165 ? -4.129 15.328 27.438 1 94.56 165 PHE B N 1
ATOM 6376 C CA . PHE B 1 165 ? -5.184 14.977 28.391 1 94.56 165 PHE B CA 1
ATOM 6377 C C . PHE B 1 165 ? -5.082 13.508 28.797 1 94.56 165 PHE B C 1
ATOM 6379 O O . PHE B 1 165 ? -5.641 12.633 28.125 1 94.56 165 PHE B O 1
ATOM 6386 N N . LYS B 1 166 ? -4.438 13.203 29.828 1 91.5 166 LYS B N 1
ATOM 6387 C CA . LYS B 1 166 ? -4.309 11.891 30.438 1 91.5 166 LYS B CA 1
ATOM 6388 C C . LYS B 1 166 ? -3.631 10.906 29.484 1 91.5 166 LYS B C 1
ATOM 6390 O O . LYS B 1 166 ? -4.129 9.797 29.266 1 91.5 166 LYS B O 1
ATOM 6395 N N . LYS B 1 167 ? -2.643 11.344 28.828 1 91.88 167 LYS B N 1
ATOM 6396 C CA . LYS B 1 167 ? -1.774 10.523 27.984 1 91.88 167 LYS B CA 1
ATOM 6397 C C . LYS B 1 167 ? -0.322 10.617 28.453 1 91.88 167 LYS B C 1
ATOM 6399 O O . LYS B 1 167 ? 0.572 10.898 27.641 1 91.88 167 LYS B O 1
ATOM 6404 N N . GLU B 1 168 ? -0.109 10.289 29.594 1 91.31 168 GLU B N 1
ATOM 6405 C CA . GLU B 1 168 ? 1.172 10.492 30.266 1 91.31 168 GLU B CA 1
ATOM 6406 C C . GLU B 1 168 ? 2.277 9.672 29.609 1 91.31 168 GLU B C 1
ATOM 6408 O O . GLU B 1 168 ? 3.408 10.141 29.469 1 91.31 168 GLU B O 1
ATOM 6413 N N . SER B 1 169 ? 1.939 8.477 29.188 1 88.81 169 SER B N 1
ATOM 6414 C CA . SER B 1 169 ? 2.951 7.598 28.609 1 88.81 169 SER B CA 1
ATOM 6415 C C . SER B 1 169 ? 3.527 8.18 27.328 1 88.81 169 SER B C 1
ATOM 6417 O O . SER B 1 169 ? 4.719 8.031 27.047 1 88.81 169 SER B O 1
ATOM 6419 N N . TYR B 1 170 ? 2.699 8.859 26.578 1 88.44 170 TYR B N 1
ATOM 6420 C CA . TYR B 1 170 ? 3.146 9.461 25.328 1 88.44 170 TYR B CA 1
ATOM 6421 C C . TYR B 1 170 ? 3.893 10.766 25.578 1 88.44 170 TYR B C 1
ATOM 6423 O O . TYR B 1 170 ? 5.023 10.945 25.125 1 88.44 170 TYR B O 1
ATOM 6431 N N . ILE B 1 171 ? 3.316 11.617 26.406 1 92.31 171 ILE B N 1
ATOM 6432 C CA . ILE B 1 171 ? 3.826 12.984 26.531 1 92.31 171 ILE B CA 1
ATOM 6433 C C . ILE B 1 171 ? 5.148 12.969 27.312 1 92.31 171 ILE B C 1
ATOM 6435 O O . ILE B 1 171 ? 6.047 13.758 27.016 1 92.31 171 ILE B O 1
ATOM 6439 N N . THR B 1 172 ? 5.277 12.102 28.25 1 93.38 172 THR B N 1
ATOM 6440 C CA . THR B 1 172 ? 6.52 12.039 29.016 1 93.38 172 THR B CA 1
ATOM 6441 C C . THR B 1 172 ? 7.672 11.57 28.141 1 93.38 172 THR B C 1
ATOM 6443 O O . THR B 1 172 ? 8.789 12.078 28.234 1 93.38 172 THR B O 1
ATOM 6446 N N . LYS B 1 173 ? 7.391 10.625 27.297 1 91.56 173 LYS B N 1
ATOM 6447 C CA . LYS B 1 173 ? 8.391 10.148 26.344 1 91.56 173 LYS B CA 1
ATOM 6448 C C . LYS B 1 173 ? 8.812 11.258 25.391 1 91.56 173 LYS B C 1
ATOM 6450 O O . LYS B 1 173 ? 10 11.414 25.094 1 91.56 173 LYS B O 1
ATOM 6455 N N . ASN B 1 174 ? 7.883 11.992 24.938 1 92.75 174 ASN B N 1
ATOM 6456 C CA . ASN B 1 174 ? 8.172 13.07 24 1 92.75 174 ASN B CA 1
ATOM 6457 C C . ASN B 1 174 ? 8.977 14.188 24.672 1 92.75 174 ASN B C 1
ATOM 6459 O O . ASN B 1 174 ? 9.875 14.758 24.047 1 92.75 174 ASN B O 1
ATOM 6463 N N . ILE B 1 175 ? 8.625 14.5 25.922 1 94.31 175 ILE B N 1
ATOM 6464 C CA . ILE B 1 175 ? 9.367 15.508 26.672 1 94.31 175 ILE B CA 1
ATOM 6465 C C . ILE B 1 175 ? 10.828 15.078 26.812 1 94.31 175 ILE B C 1
ATOM 6467 O O . ILE B 1 175 ? 11.742 15.875 26.578 1 94.31 175 ILE B O 1
ATOM 6471 N N . GLU B 1 176 ? 10.992 13.844 27.125 1 94.12 176 GLU B N 1
ATOM 6472 C CA . GLU B 1 176 ? 12.344 13.32 27.297 1 94.12 176 GLU B CA 1
ATOM 6473 C C . GLU B 1 176 ? 13.109 13.344 25.969 1 94.12 176 GLU B C 1
ATOM 6475 O O . GLU B 1 176 ? 14.297 13.656 25.953 1 94.12 176 GLU B O 1
ATOM 6480 N N . LEU B 1 177 ? 12.453 12.984 24.984 1 93.06 177 LEU B N 1
ATOM 6481 C CA . LEU B 1 177 ? 13.055 12.992 23.656 1 93.06 177 LEU B CA 1
ATOM 6482 C C . LEU B 1 177 ? 13.508 14.398 23.281 1 93.06 177 LEU B C 1
ATOM 6484 O O . LEU B 1 177 ? 14.609 14.586 22.75 1 93.06 177 LEU B O 1
ATOM 6488 N N . VAL B 1 178 ? 12.688 15.383 23.484 1 94.31 178 VAL B N 1
ATOM 6489 C CA . VAL B 1 178 ? 12.992 16.781 23.172 1 94.31 178 VAL B CA 1
ATOM 6490 C C . VAL B 1 178 ? 14.18 17.25 24 1 94.31 178 VAL B C 1
ATOM 6492 O O . VAL B 1 178 ? 15.102 17.875 23.484 1 94.31 178 VAL B O 1
ATOM 6495 N N . LYS B 1 179 ? 14.172 16.922 25.281 1 94.81 179 LYS B N 1
ATOM 6496 C CA . LYS B 1 179 ? 15.258 17.328 26.156 1 94.81 179 LYS B CA 1
ATOM 6497 C C . LYS B 1 179 ? 16.594 16.734 25.688 1 94.81 179 LYS B C 1
ATOM 6499 O O . LYS B 1 179 ? 17.594 17.453 25.609 1 94.81 179 LYS B O 1
ATOM 6504 N N . LYS B 1 180 ? 16.5 15.484 25.344 1 93.25 180 LYS B N 1
ATOM 6505 C CA . LYS B 1 180 ? 17.719 14.758 25.016 1 93.25 180 LYS B CA 1
ATOM 6506 C C . LYS B 1 180 ? 18.203 15.109 23.609 1 93.25 180 LYS B C 1
ATOM 6508 O O . LYS B 1 180 ? 19.391 15.406 23.406 1 93.25 180 LYS B O 1
ATOM 6513 N N . GLU B 1 181 ? 17.328 15.117 22.641 1 93.5 181 GLU B N 1
ATOM 6514 C CA . GLU B 1 181 ? 17.734 15.125 21.25 1 93.5 181 GLU B CA 1
ATOM 6515 C C . GLU B 1 181 ? 17.75 16.547 20.688 1 93.5 181 GLU B C 1
ATOM 6517 O O . GLU B 1 181 ? 18.422 16.812 19.688 1 93.5 181 GLU B O 1
ATOM 6522 N N . ILE B 1 182 ? 17.031 17.453 21.266 1 95.94 182 ILE B N 1
ATOM 6523 C CA . ILE B 1 182 ? 16.969 18.812 20.734 1 95.94 182 ILE B CA 1
ATOM 6524 C C . ILE B 1 182 ? 17.703 19.766 21.672 1 95.94 182 ILE B C 1
ATOM 6526 O O . ILE B 1 182 ? 18.781 20.266 21.344 1 95.94 182 ILE B O 1
ATOM 6530 N N . LEU B 1 183 ? 17.234 19.844 22.906 1 96.12 183 LEU B N 1
ATOM 6531 C CA . LEU B 1 183 ? 17.812 20.781 23.875 1 96.12 183 LEU B CA 1
ATOM 6532 C C . LEU B 1 183 ? 19.219 20.359 24.266 1 96.12 183 LEU B C 1
ATOM 6534 O O . LEU B 1 183 ? 20.062 21.203 24.578 1 96.12 183 LEU B O 1
ATOM 6538 N N . GLY B 1 184 ? 19.469 19.062 24.266 1 94.31 184 GLY B N 1
ATOM 6539 C CA . GLY B 1 184 ? 20.766 18.531 24.625 1 94.31 184 GLY B CA 1
ATOM 6540 C C . GLY B 1 184 ? 21.703 18.406 23.438 1 94.31 184 GLY B C 1
ATOM 6541 O O . GLY B 1 184 ? 22.859 17.984 23.578 1 94.31 184 GLY B O 1
ATOM 6542 N N . SER B 1 185 ? 21.281 18.797 22.297 1 91.5 185 SER B N 1
ATOM 6543 C CA . SER B 1 185 ? 22.094 18.656 21.094 1 91.5 185 SER B CA 1
ATOM 6544 C C . SER B 1 185 ? 23.047 19.828 20.953 1 91.5 185 SER B C 1
ATOM 6546 O O . SER B 1 185 ? 22.984 20.797 21.719 1 91.5 185 SER B O 1
ATOM 6548 N N . ASP B 1 186 ? 24.016 19.688 19.922 1 89.75 186 ASP B N 1
ATOM 6549 C CA . ASP B 1 186 ? 24.953 20.766 19.609 1 89.75 186 ASP B CA 1
ATOM 6550 C C . ASP B 1 186 ? 24.438 21.625 18.453 1 89.75 186 ASP B C 1
ATOM 6552 O O . ASP B 1 186 ? 25.188 22.453 17.922 1 89.75 186 ASP B O 1
ATOM 6556 N N . ASN B 1 187 ? 23.203 21.438 18.172 1 92.62 187 ASN B N 1
ATOM 6557 C CA . ASN B 1 187 ? 22.625 22.219 17.078 1 92.62 187 ASN B CA 1
ATOM 6558 C C . ASN B 1 187 ? 22.156 23.594 17.562 1 92.62 187 ASN B C 1
ATOM 6560 O O . ASN B 1 187 ? 21.828 23.75 18.734 1 92.62 187 ASN B O 1
ATOM 6564 N N . ASP B 1 188 ? 22.078 24.562 16.672 1 94.62 188 ASP B N 1
ATOM 6565 C CA . ASP B 1 188 ? 21.734 25.938 16.984 1 94.62 188 ASP B CA 1
ATOM 6566 C C . ASP B 1 188 ? 20.344 26.031 17.641 1 94.62 188 ASP B C 1
ATOM 6568 O O . ASP B 1 188 ? 20.109 26.891 18.469 1 94.62 188 ASP B O 1
ATOM 6572 N N . ILE B 1 189 ? 19.469 25.094 17.297 1 96.88 189 ILE B N 1
ATOM 6573 C CA . ILE B 1 189 ? 18.094 25.094 17.781 1 96.88 189 ILE B CA 1
ATOM 6574 C C . ILE B 1 189 ? 18.062 24.984 19.297 1 96.88 189 ILE B C 1
ATOM 6576 O O . ILE B 1 189 ? 17.156 25.484 19.953 1 96.88 189 ILE B O 1
ATOM 6580 N N . ALA B 1 190 ? 19.016 24.375 19.844 1 96.62 190 ALA B N 1
ATOM 6581 C CA . ALA B 1 190 ? 19.062 24.125 21.297 1 96.62 190 ALA B CA 1
ATOM 6582 C C . ALA B 1 190 ? 19 25.438 22.062 1 96.62 190 ALA B C 1
ATOM 6584 O O . ALA B 1 190 ? 18.469 25.484 23.188 1 96.62 190 ALA B O 1
ATOM 6585 N N . LYS B 1 191 ? 19.438 26.5 21.453 1 96.31 191 LYS B N 1
ATOM 6586 C CA . LYS B 1 191 ? 19.5 27.797 22.109 1 96.31 191 LYS B CA 1
ATOM 6587 C C . LYS B 1 191 ? 18.234 28.625 21.812 1 96.31 191 LYS B C 1
ATOM 6589 O O . LYS B 1 191 ? 17.984 29.625 22.484 1 96.31 191 LYS B O 1
ATOM 6594 N N . HIS B 1 192 ? 17.484 28.172 20.891 1 98.06 192 HIS B N 1
ATOM 6595 C CA . HIS B 1 192 ? 16.375 28.984 20.406 1 98.06 192 HIS B CA 1
ATOM 6596 C C . HIS B 1 192 ? 15.078 28.188 20.391 1 98.06 192 HIS B C 1
ATOM 6598 O O . HIS B 1 192 ? 14.266 28.312 19.469 1 98.06 192 HIS B O 1
ATOM 6604 N N . PHE B 1 193 ? 14.961 27.266 21.359 1 98 193 PHE B N 1
ATOM 6605 C CA . PHE B 1 193 ? 13.82 26.344 21.406 1 98 193 PHE B CA 1
ATOM 6606 C C . PHE B 1 193 ? 13.227 26.297 22.812 1 98 193 PHE B C 1
ATOM 6608 O O . PHE B 1 193 ? 13.953 26.281 23.797 1 98 193 PHE B O 1
ATOM 6615 N N . ARG B 1 194 ? 11.922 26.391 22.891 1 97.88 194 ARG B N 1
ATOM 6616 C CA . ARG B 1 194 ? 11.172 26.141 24.125 1 97.88 194 ARG B CA 1
ATOM 6617 C C . ARG B 1 194 ? 9.992 25.203 23.875 1 97.88 194 ARG B C 1
ATOM 6619 O O . ARG B 1 194 ? 9.445 25.188 22.766 1 97.88 194 ARG B O 1
ATOM 6626 N N . MET B 1 195 ? 9.656 24.406 24.875 1 97.94 195 MET B N 1
ATOM 6627 C CA . MET B 1 195 ? 8.516 23.516 24.797 1 97.94 195 MET B CA 1
ATOM 6628 C C . MET B 1 195 ? 7.457 23.859 25.828 1 97.94 195 MET B C 1
ATOM 6630 O O . MET B 1 195 ? 7.777 24.078 27 1 97.94 195 MET B O 1
ATOM 6634 N N . HIS B 1 196 ? 6.25 24.031 25.359 1 98.06 196 HIS B N 1
ATOM 6635 C CA . HIS B 1 196 ? 5.09 24.219 26.234 1 98.06 196 HIS B CA 1
ATOM 6636 C C . HIS B 1 196 ? 4.172 23.016 26.188 1 98.06 196 HIS B C 1
ATOM 6638 O O . HIS B 1 196 ? 3.646 22.656 25.141 1 98.06 196 HIS B O 1
ATOM 6644 N N . VAL B 1 197 ? 3.99 22.359 27.328 1 97.94 197 VAL B N 1
ATOM 6645 C CA . VAL B 1 197 ? 3.045 21.266 27.484 1 97.94 197 VAL B CA 1
ATOM 6646 C C . VAL B 1 197 ? 1.816 21.734 28.25 1 97.94 197 VAL B C 1
ATOM 6648 O O . VAL B 1 197 ? 1.906 22.047 29.438 1 97.94 197 VAL B O 1
ATOM 6651 N N . ILE B 1 198 ? 0.717 21.812 27.547 1 97.94 198 ILE B N 1
ATOM 6652 C CA . ILE B 1 198 ? -0.534 22.203 28.172 1 97.94 198 ILE B CA 1
ATOM 6653 C C . ILE B 1 198 ? -1.277 20.969 28.672 1 97.94 198 ILE B C 1
ATOM 6655 O O . ILE B 1 198 ? -1.792 20.188 27.875 1 97.94 198 ILE B O 1
ATOM 6659 N N . ASP B 1 199 ? -1.365 20.812 29.953 1 97.12 199 ASP B N 1
ATOM 6660 C CA . ASP B 1 199 ? -1.913 19.609 30.578 1 97.12 199 ASP B CA 1
ATOM 6661 C C . ASP B 1 199 ? -3.383 19.812 30.953 1 97.12 199 ASP B C 1
ATOM 6663 O O . ASP B 1 199 ? -3.705 20.094 32.094 1 97.12 199 ASP B O 1
ATOM 6667 N N . ASN B 1 200 ? -4.199 19.453 30.016 1 95 200 ASN B N 1
ATOM 6668 C CA . ASN B 1 200 ? -5.641 19.562 30.219 1 95 200 ASN B CA 1
ATOM 6669 C C . ASN B 1 200 ? -6.133 18.609 31.297 1 95 200 ASN B C 1
ATOM 6671 O O . ASN B 1 200 ? -7.238 18.75 31.812 1 95 200 ASN B O 1
ATOM 6675 N N . GLY B 1 201 ? -5.352 17.609 31.641 1 93 201 GLY B N 1
ATOM 6676 C CA . GLY B 1 201 ? -5.734 16.625 32.625 1 93 201 GLY B CA 1
ATOM 6677 C C . GLY B 1 201 ? -5.297 16.984 34.031 1 93 201 GLY B C 1
ATOM 6678 O O . GLY B 1 201 ? -5.793 16.422 35.031 1 93 201 GLY B O 1
ATOM 6679 N N . CYS B 1 202 ? -4.355 17.844 34.094 1 93.88 202 CYS B N 1
ATOM 6680 C CA . CYS B 1 202 ? -3.76 18.25 35.375 1 93.88 202 CYS B CA 1
ATOM 6681 C C . CYS B 1 202 ? -3.221 17.031 36.125 1 93.88 202 CYS B C 1
ATOM 6683 O O . CYS B 1 202 ? -3.418 16.906 37.312 1 93.88 202 CYS B O 1
ATOM 6685 N N . THR B 1 203 ? -2.65 16.109 35.375 1 93.5 203 THR B N 1
ATOM 6686 C CA . THR B 1 203 ? -2.211 14.859 35.969 1 93.5 203 THR B CA 1
ATOM 6687 C C . THR B 1 203 ? -0.688 14.758 35.969 1 93.5 203 THR B C 1
ATOM 6689 O O . THR B 1 203 ? -0.114 13.867 36.594 1 93.5 203 THR B O 1
ATOM 6692 N N . LEU B 1 204 ? 0.021 15.594 35.312 1 94.12 204 LEU B N 1
ATOM 6693 C CA . LEU B 1 204 ? 1.476 15.555 35.219 1 94.12 204 LEU B CA 1
ATOM 6694 C C . LEU B 1 204 ? 2.123 16.266 36.406 1 94.12 204 LEU B C 1
ATOM 6696 O O . LEU B 1 204 ? 1.618 17.297 36.844 1 94.12 204 LEU B O 1
ATOM 6700 N N . PRO B 1 205 ? 3.217 15.672 36.875 1 93.25 205 PRO B N 1
ATOM 6701 C CA . PRO B 1 205 ? 3.969 16.406 37.875 1 93.25 205 PRO B CA 1
ATOM 6702 C C . PRO B 1 205 ? 4.691 17.625 37.312 1 93.25 205 PRO B C 1
ATOM 6704 O O . PRO B 1 205 ? 5.895 17.578 37.062 1 93.25 205 PRO B O 1
ATOM 6707 N N . TYR B 1 206 ? 3.984 18.688 37.281 1 89.94 206 TYR B N 1
ATOM 6708 C CA . TYR B 1 206 ? 4.426 19.828 36.469 1 89.94 206 TYR B CA 1
ATOM 6709 C C . TYR B 1 206 ? 5.68 20.453 37.094 1 89.94 206 TYR B C 1
ATOM 6711 O O . TYR B 1 206 ? 6.562 20.906 36.344 1 89.94 206 TYR B O 1
ATOM 6719 N N . LYS B 1 207 ? 5.883 20.516 38.406 1 90.19 207 LYS B N 1
ATOM 6720 C CA . LYS B 1 207 ? 7.059 21.141 39 1 90.19 207 LYS B CA 1
ATOM 6721 C C . LYS B 1 207 ? 8.32 20.344 38.719 1 90.19 207 LYS B C 1
ATOM 6723 O O . LYS B 1 207 ? 9.375 20.906 38.438 1 90.19 207 LYS B O 1
ATOM 6728 N N . GLU B 1 208 ? 8.141 19.031 38.688 1 89.94 208 GLU B N 1
ATOM 6729 C CA . GLU B 1 208 ? 9.289 18.141 38.469 1 89.94 208 GLU B CA 1
ATOM 6730 C C . GLU B 1 208 ? 9.664 18.094 36.969 1 89.94 208 GLU B C 1
ATOM 6732 O O . GLU B 1 208 ? 10.844 17.984 36.625 1 89.94 208 GLU B O 1
ATOM 6737 N N . LEU B 1 209 ? 8.688 18.234 36.156 1 90.44 209 LEU B N 1
ATOM 6738 C CA . LEU B 1 209 ? 8.93 18.047 34.719 1 90.44 209 LEU B CA 1
ATOM 6739 C C . LEU B 1 209 ? 9.359 19.359 34.062 1 90.44 209 LEU B C 1
ATOM 6741 O O . LEU B 1 209 ? 10.023 19.344 33.031 1 90.44 209 LEU B O 1
ATOM 6745 N N . SER B 1 210 ? 9.031 20.469 34.688 1 92.5 210 SER B N 1
ATOM 6746 C CA . SER B 1 210 ? 9.336 21.766 34.094 1 92.5 210 SER B CA 1
ATOM 6747 C C . SER B 1 210 ? 10.805 22.141 34.281 1 92.5 210 SER B C 1
ATOM 6749 O O . SER B 1 210 ? 11.406 21.797 35.312 1 92.5 210 SER B O 1
ATOM 6751 N N . THR B 1 211 ? 11.359 22.734 33.281 1 93.38 211 THR B N 1
ATOM 6752 C CA . THR B 1 211 ? 12.688 23.328 33.281 1 93.38 211 THR B CA 1
ATOM 6753 C C . THR B 1 211 ? 12.648 24.75 32.719 1 93.38 211 THR B C 1
ATOM 6755 O O . THR B 1 211 ? 11.562 25.312 32.531 1 93.38 211 THR B O 1
ATOM 6758 N N . ASP B 1 212 ? 13.797 25.344 32.5 1 92.5 212 ASP B N 1
ATOM 6759 C CA . ASP B 1 212 ? 13.875 26.672 31.906 1 92.5 212 ASP B CA 1
ATOM 6760 C C . ASP B 1 212 ? 13.383 26.656 30.453 1 92.5 212 ASP B C 1
ATOM 6762 O O . ASP B 1 212 ? 12.891 27.672 29.953 1 92.5 212 ASP B O 1
ATOM 6766 N N . LYS B 1 213 ? 13.484 25.5 29.828 1 95.94 213 LYS B N 1
ATOM 6767 C CA . LYS B 1 213 ? 13.148 25.438 28.406 1 95.94 213 LYS B CA 1
ATOM 6768 C C . LYS B 1 213 ? 11.898 24.609 28.172 1 95.94 213 LYS B C 1
ATOM 6770 O O . LYS B 1 213 ? 11.367 24.578 27.062 1 95.94 213 LYS B O 1
ATOM 6775 N N . VAL B 1 214 ? 11.414 23.891 29.203 1 96.94 214 VAL B N 1
ATOM 6776 C CA . VAL B 1 214 ? 10.188 23.109 29.125 1 96.94 214 VAL B CA 1
ATOM 6777 C C . VAL B 1 214 ? 9.219 23.562 30.219 1 96.94 214 VAL B C 1
ATOM 6779 O O . VAL B 1 214 ? 9.531 23.516 31.406 1 96.94 214 VAL B O 1
ATOM 6782 N N . THR B 1 215 ? 8.086 24.031 29.797 1 96.88 215 THR B N 1
ATOM 6783 C CA . THR B 1 215 ? 7.066 24.516 30.734 1 96.88 215 THR B CA 1
ATOM 6784 C C . THR B 1 215 ? 5.824 23.625 30.672 1 96.88 215 THR B C 1
ATOM 6786 O O . THR B 1 215 ? 5.254 23.438 29.594 1 96.88 215 THR B O 1
ATOM 6789 N N . ILE B 1 216 ? 5.461 23.062 31.734 1 97.12 216 ILE B N 1
ATOM 6790 C CA . ILE B 1 216 ? 4.211 22.312 31.859 1 97.12 216 ILE B CA 1
ATOM 6791 C C . ILE B 1 216 ? 3.158 23.188 32.531 1 97.12 216 ILE B C 1
ATOM 6793 O O . ILE B 1 216 ? 3.363 23.641 33.688 1 97.12 216 ILE B O 1
ATOM 6797 N N . SER B 1 217 ? 2.037 23.422 31.891 1 96.44 217 SER B N 1
ATOM 6798 C CA . SER B 1 217 ? 0.981 24.281 32.438 1 96.44 217 SER B CA 1
ATOM 6799 C C . SER B 1 217 ? -0.306 23.5 32.656 1 96.44 217 SER B C 1
ATOM 6801 O O . SER B 1 217 ? -0.954 23.062 31.703 1 96.44 217 SER B O 1
ATOM 6803 N N . PRO B 1 218 ? -0.652 23.328 33.906 1 95.56 218 PRO B N 1
ATOM 6804 C CA . PRO B 1 218 ? -2 22.797 34.125 1 95.56 218 PRO B CA 1
ATOM 6805 C C . PRO B 1 218 ? -3.086 23.672 33.531 1 95.56 218 PRO B C 1
ATOM 6807 O O . PRO B 1 218 ? -2.986 24.906 33.562 1 95.56 218 PRO B O 1
ATOM 6810 N N . ASN B 1 219 ? -4.039 23.062 32.938 1 93.81 219 ASN B N 1
ATOM 6811 C CA . ASN B 1 219 ? -5.082 23.766 32.188 1 93.81 219 ASN B CA 1
ATOM 6812 C C . ASN B 1 219 ? -6.426 23.062 32.312 1 93.81 219 ASN B C 1
ATOM 6814 O O . ASN B 1 219 ? -6.48 21.844 32.469 1 93.81 219 ASN B O 1
ATOM 6818 N N . GLU B 1 220 ? -7.523 23.859 32.344 1 90.56 220 GLU B N 1
ATOM 6819 C CA . GLU B 1 220 ? -8.852 23.266 32.25 1 90.56 220 GLU B CA 1
ATOM 6820 C C . GLU B 1 220 ? -9.031 22.516 30.922 1 90.56 220 GLU B C 1
ATOM 6822 O O . GLU B 1 220 ? -8.547 22.969 29.875 1 90.56 220 GLU B O 1
ATOM 6827 N N . ASN B 1 221 ? -9.773 21.406 31.094 1 92.38 221 ASN B N 1
ATOM 6828 C CA . ASN B 1 221 ? -9.992 20.641 29.859 1 92.38 221 ASN B CA 1
ATOM 6829 C C . ASN B 1 221 ? -11.023 21.312 28.969 1 92.38 221 ASN B C 1
ATOM 6831 O O . ASN B 1 221 ? -12.211 21 29.031 1 92.38 221 ASN B O 1
ATOM 6835 N N . VAL B 1 222 ? -10.578 22.094 28.125 1 91.12 222 VAL B N 1
ATOM 6836 C CA . VAL B 1 222 ? -11.469 22.734 27.156 1 91.12 222 VAL B CA 1
ATOM 6837 C C . VAL B 1 222 ? -11.117 22.297 25.75 1 91.12 222 VAL B C 1
ATOM 6839 O O . VAL B 1 222 ? -11.305 23.047 24.781 1 91.12 222 VAL B O 1
ATOM 6842 N N . GLY B 1 223 ? -10.539 21.078 25.672 1 92.56 223 GLY B N 1
ATOM 6843 C CA . GLY B 1 223 ? -10.281 20.438 24.375 1 92.56 223 GLY B CA 1
ATOM 6844 C C . GLY B 1 223 ? -8.969 20.875 23.75 1 92.56 223 GLY B C 1
ATOM 6845 O O . GLY B 1 223 ? -8.234 21.672 24.328 1 92.56 223 GLY B O 1
ATOM 6846 N N . GLY B 1 224 ? -8.695 20.359 22.578 1 94.12 224 GLY B N 1
ATOM 6847 C CA . GLY B 1 224 ? -7.508 20.734 21.828 1 94.12 224 GLY B CA 1
ATOM 6848 C C . GLY B 1 224 ? -7.473 22.203 21.484 1 94.12 224 GLY B C 1
ATOM 6849 O O . GLY B 1 224 ? -6.418 22.844 21.562 1 94.12 224 GLY B O 1
ATOM 6850 N N . ALA B 1 225 ? -8.625 22.734 21.156 1 94.81 225 ALA B N 1
ATOM 6851 C CA . ALA B 1 225 ? -8.711 24.156 20.812 1 94.81 225 ALA B CA 1
ATOM 6852 C C . ALA B 1 225 ? -8.195 25.016 21.953 1 94.81 225 ALA B C 1
ATOM 6854 O O . ALA B 1 225 ? -7.414 25.953 21.734 1 94.81 225 ALA B O 1
ATOM 6855 N N . GLY B 1 226 ? -8.656 24.703 23.141 1 95.31 226 GLY B N 1
ATOM 6856 C CA . GLY B 1 226 ? -8.234 25.484 24.297 1 95.31 226 GLY B CA 1
ATOM 6857 C C . GLY B 1 226 ? -6.773 25.281 24.641 1 95.31 226 GLY B C 1
ATOM 6858 O O . GLY B 1 226 ? -6.078 26.219 25.016 1 95.31 226 GLY B O 1
ATOM 6859 N N . GLY B 1 227 ? -6.391 24 24.625 1 96.94 227 GLY B N 1
ATOM 6860 C CA . GLY B 1 227 ? -4.992 23.703 24.906 1 96.94 227 GLY B CA 1
ATOM 6861 C C . GLY B 1 227 ? -4.035 24.391 23.938 1 96.94 227 GLY B C 1
ATOM 6862 O O . GLY B 1 227 ? -3.045 24.984 24.375 1 96.94 227 GLY B O 1
ATOM 6863 N N . PHE B 1 228 ? -4.289 24.359 22.672 1 98 228 PHE B N 1
ATOM 6864 C CA . PHE B 1 228 ? -3.424 24.969 21.672 1 98 228 PHE B CA 1
ATOM 6865 C C . PHE B 1 228 ? -3.508 26.484 21.75 1 98 228 PHE B C 1
ATOM 6867 O O . PHE B 1 228 ? -2.52 27.188 21.5 1 98 228 PHE B O 1
ATOM 6874 N N . ALA B 1 229 ? -4.703 27 22.078 1 97.69 229 ALA B N 1
ATOM 6875 C CA . ALA B 1 229 ? -4.82 28.438 22.281 1 97.69 229 ALA B CA 1
ATOM 6876 C C . ALA B 1 229 ? -3.895 28.906 23.406 1 97.69 229 ALA B C 1
ATOM 6878 O O . ALA B 1 229 ? -3.182 29.906 23.266 1 97.69 229 ALA B O 1
ATOM 6879 N N . ARG B 1 230 ? -3.961 28.203 24.516 1 97.75 230 ARG B N 1
ATOM 6880 C CA . ARG B 1 230 ? -3.07 28.562 25.609 1 97.75 230 ARG B CA 1
ATOM 6881 C C . ARG B 1 230 ? -1.608 28.453 25.188 1 97.75 230 ARG B C 1
ATOM 6883 O O . ARG B 1 230 ? -0.79 29.297 25.547 1 97.75 230 ARG B O 1
ATOM 6890 N N . GLY B 1 231 ? -1.306 27.344 24.531 1 98.12 231 GLY B N 1
ATOM 6891 C CA . GLY B 1 231 ? 0.049 27.188 24.031 1 98.12 231 GLY B CA 1
ATOM 6892 C C . GLY B 1 231 ? 0.513 28.344 23.156 1 98.12 231 GLY B C 1
ATOM 6893 O O . GLY B 1 231 ? 1.66 28.781 23.266 1 98.12 231 GLY B O 1
ATOM 6894 N N . MET B 1 232 ? -0.341 28.828 22.297 1 98.38 232 MET B N 1
ATOM 6895 C CA . MET B 1 232 ? -0.037 29.984 21.453 1 98.38 232 MET B CA 1
ATOM 6896 C C . MET B 1 232 ? 0.223 31.219 22.312 1 98.38 232 MET B C 1
ATOM 6898 O O . MET B 1 232 ? 1.185 31.953 22.062 1 98.38 232 MET B O 1
ATOM 6902 N N . ILE B 1 233 ? -0.619 31.438 23.281 1 98.19 233 ILE B N 1
ATOM 6903 C CA . ILE B 1 233 ? -0.515 32.625 24.141 1 98.19 233 ILE B CA 1
ATOM 6904 C C . ILE B 1 233 ? 0.779 32.562 24.938 1 98.19 233 ILE B C 1
ATOM 6906 O O . ILE B 1 233 ? 1.532 33.531 24.984 1 98.19 233 ILE B O 1
ATOM 6910 N N . GLU B 1 234 ? 1.047 31.391 25.5 1 97.81 234 GLU B N 1
ATOM 6911 C CA . GLU B 1 234 ? 2.258 31.234 26.312 1 97.81 234 GLU B CA 1
ATOM 6912 C C . GLU B 1 234 ? 3.51 31.406 25.453 1 97.81 234 GLU B C 1
ATOM 6914 O O . GLU B 1 234 ? 4.516 31.953 25.922 1 97.81 234 GLU B O 1
ATOM 6919 N N . SER B 1 235 ? 3.492 30.922 24.281 1 98.31 235 SER B N 1
ATOM 6920 C CA . SER B 1 235 ? 4.613 31.078 23.375 1 98.31 235 SER B CA 1
ATOM 6921 C C . SER B 1 235 ? 4.844 32.562 23.031 1 98.31 235 SER B C 1
ATOM 6923 O O . SER B 1 235 ? 5.984 33 22.953 1 98.31 235 SER B O 1
ATOM 6925 N N . MET B 1 236 ? 3.756 33.25 22.844 1 96.94 236 MET B N 1
ATOM 6926 C CA . MET B 1 236 ? 3.805 34.688 22.516 1 96.94 236 MET B CA 1
ATOM 6927 C C . MET B 1 236 ? 4.344 35.5 23.672 1 96.94 236 MET B C 1
ATOM 6929 O O . MET B 1 236 ? 4.996 36.531 23.469 1 96.94 236 MET B O 1
ATOM 6933 N N . GLU B 1 237 ? 4.141 35.031 24.875 1 95.88 237 GLU B N 1
ATOM 6934 C CA . GLU B 1 237 ? 4.449 35.812 26.062 1 95.88 237 GLU B CA 1
ATOM 6935 C C . GLU B 1 237 ? 5.707 35.281 26.75 1 95.88 237 GLU B C 1
ATOM 6937 O O . GLU B 1 237 ? 5.961 35.625 27.906 1 95.88 237 GLU B O 1
ATOM 6942 N N . GLN B 1 238 ? 6.473 34.5 26.109 1 95 238 GLN B N 1
ATOM 6943 C CA . GLN B 1 238 ? 7.773 34.062 26.625 1 95 238 GLN B CA 1
ATOM 6944 C C . GLN B 1 238 ? 8.672 35.281 26.891 1 95 238 GLN B C 1
ATOM 6946 O O . GLN B 1 238 ? 8.438 36.375 26.375 1 95 238 GLN B O 1
ATOM 6951 N N . ASP B 1 239 ? 9.75 35.031 27.75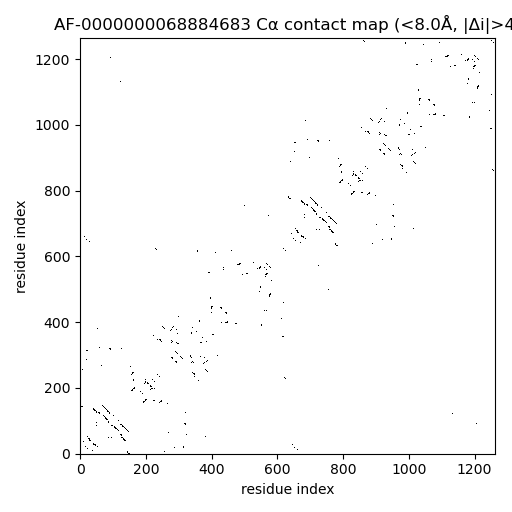 1 95.12 239 ASP B N 1
ATOM 6952 C CA . ASP B 1 239 ? 10.734 36.094 27.984 1 95.12 239 ASP B CA 1
ATOM 6953 C C . ASP B 1 239 ? 11.352 36.562 26.656 1 95.12 239 ASP B C 1
ATOM 6955 O O . ASP B 1 239 ? 11.461 37.781 26.422 1 95.12 239 ASP B O 1
ATOM 6959 N N . VAL B 1 240 ? 11.766 35.594 25.891 1 96.38 240 VAL B N 1
ATOM 6960 C CA . VAL B 1 240 ? 12.039 35.844 24.484 1 96.38 240 VAL B CA 1
ATOM 6961 C C . VAL B 1 240 ? 10.867 35.375 23.641 1 96.38 240 VAL B C 1
ATOM 6963 O O . VAL B 1 240 ? 10.672 34.188 23.453 1 96.38 240 VAL B O 1
ATOM 6966 N N . PRO B 1 241 ? 10.141 36.344 23.141 1 97.19 241 PRO B N 1
ATOM 6967 C CA . PRO B 1 241 ? 8.93 35.938 22.422 1 97.19 241 PRO B CA 1
ATOM 6968 C C . PRO B 1 241 ? 9.234 35 21.25 1 97.19 241 PRO B C 1
ATOM 6970 O O . PRO B 1 241 ? 10.195 35.219 20.516 1 97.19 241 PRO B O 1
ATOM 6973 N N . ALA B 1 242 ? 8.453 34.031 21.141 1 98.62 242 ALA B N 1
ATOM 6974 C CA . ALA B 1 242 ? 8.617 33.094 20.031 1 98.62 242 ALA B CA 1
ATOM 6975 C C . ALA B 1 242 ? 8.297 33.781 18.703 1 98.62 242 ALA B C 1
ATOM 6977 O O . ALA B 1 242 ? 7.375 34.594 18.625 1 98.62 242 ALA B O 1
ATOM 6978 N N . THR B 1 243 ? 9.055 33.5 17.688 1 98.69 243 THR B N 1
ATOM 6979 C CA . THR B 1 243 ? 8.734 34 16.344 1 98.69 243 THR B CA 1
ATOM 6980 C C . THR B 1 243 ? 7.762 33.031 15.656 1 98.69 243 THR B C 1
ATOM 6982 O O . THR B 1 243 ? 7.008 33.469 14.773 1 98.69 243 THR B O 1
ATOM 6985 N N . HIS B 1 244 ? 7.852 31.781 15.977 1 98.81 244 HIS B N 1
ATOM 6986 C CA . HIS B 1 244 ? 6.992 30.734 15.453 1 98.81 244 HIS B CA 1
ATOM 6987 C C . HIS B 1 244 ? 6.566 29.766 16.547 1 98.81 244 HIS B C 1
ATOM 6989 O O . HIS B 1 244 ? 7.312 29.531 17.5 1 98.81 244 HIS B O 1
ATOM 6995 N N . VAL B 1 245 ? 5.379 29.203 16.422 1 98.88 245 VAL B N 1
ATOM 6996 C CA . VAL B 1 245 ? 4.922 28.141 17.312 1 98.88 245 VAL B CA 1
ATOM 6997 C C . VAL B 1 245 ? 4.578 26.891 16.5 1 98.88 245 VAL B C 1
ATOM 6999 O O . VAL B 1 245 ? 3.84 26.969 15.508 1 98.88 245 VAL B O 1
ATOM 7002 N N . LEU B 1 246 ? 5.219 25.781 16.781 1 98.81 246 LEU B N 1
ATOM 7003 C CA . LEU B 1 246 ? 4.891 24.469 16.219 1 98.81 246 LEU B CA 1
ATOM 7004 C C . LEU B 1 246 ? 3.863 23.75 17.078 1 98.81 246 LEU B C 1
ATOM 7006 O O . LEU B 1 246 ? 4.145 23.391 18.234 1 98.81 246 LEU B O 1
ATOM 7010 N N . LEU B 1 247 ? 2.664 23.625 16.562 1 98.62 247 LEU B N 1
ATOM 7011 C CA . LEU B 1 247 ? 1.629 22.828 17.219 1 98.62 247 LEU B CA 1
ATOM 7012 C C . LEU B 1 247 ? 1.78 21.344 16.875 1 98.62 247 LEU B C 1
ATOM 7014 O O . LEU B 1 247 ? 1.978 20.984 15.719 1 98.62 247 LEU B O 1
ATOM 7018 N N . MET B 1 248 ? 1.688 20.484 17.922 1 96.88 248 MET B N 1
ATOM 7019 C CA . MET B 1 248 ? 1.884 19.047 17.734 1 96.88 248 MET B CA 1
ATOM 7020 C C . MET B 1 248 ? 1.024 18.25 18.703 1 96.88 248 MET B C 1
ATOM 7022 O O . MET B 1 248 ? 0.912 18.609 19.875 1 96.88 248 MET B O 1
ATOM 7026 N N . ASP B 1 249 ? 0.424 17.188 18.281 1 92.62 249 ASP B N 1
ATOM 7027 C CA . ASP B 1 249 ? -0.385 16.312 19.125 1 92.62 249 ASP B CA 1
ATOM 7028 C C . ASP B 1 249 ? 0.475 15.609 20.172 1 92.62 249 ASP B C 1
ATOM 7030 O O . ASP B 1 249 ? 1.694 15.516 20.016 1 92.62 249 ASP B O 1
ATOM 7034 N N . ASP B 1 250 ? -0.163 15.078 21.156 1 90.94 250 ASP B N 1
ATOM 7035 C CA . ASP B 1 250 ? 0.548 14.453 22.266 1 90.94 250 ASP B CA 1
ATOM 7036 C C . ASP B 1 250 ? 0.752 12.961 22.016 1 90.94 250 ASP B C 1
ATOM 7038 O O . ASP B 1 250 ? 1.703 12.367 22.531 1 90.94 250 ASP B O 1
ATOM 7042 N N . ASP B 1 251 ? -0.131 12.367 21.266 1 88.12 251 ASP B N 1
ATOM 7043 C CA . ASP B 1 251 ? -0.107 10.914 21.109 1 88.12 251 ASP B CA 1
ATOM 7044 C C . ASP B 1 251 ? 0.522 10.523 19.766 1 88.12 251 ASP B C 1
ATOM 7046 O O . ASP B 1 251 ? -0.034 9.711 19.031 1 88.12 251 ASP B O 1
ATOM 7050 N N . VAL B 1 252 ? 1.648 11.094 19.469 1 89.88 252 VAL B N 1
ATOM 7051 C CA . VAL B 1 252 ? 2.381 10.852 18.219 1 89.88 252 VAL B CA 1
ATOM 7052 C C . VAL B 1 252 ? 3.803 10.398 18.547 1 89.88 252 VAL B C 1
ATOM 7054 O O . VAL B 1 252 ? 4.309 10.648 19.641 1 89.88 252 VAL B O 1
ATOM 7057 N N . GLU B 1 253 ? 4.387 9.68 17.656 1 91.5 253 GLU B N 1
ATOM 7058 C CA . GLU B 1 253 ? 5.836 9.492 17.641 1 91.5 253 GLU B CA 1
ATOM 7059 C C . GLU B 1 253 ? 6.516 10.562 16.781 1 91.5 253 GLU B C 1
ATOM 7061 O O . GLU B 1 253 ? 6.043 10.883 15.688 1 91.5 253 GLU B O 1
ATOM 7066 N N . VAL B 1 254 ? 7.547 11.117 17.344 1 91.31 254 VAL B N 1
ATOM 7067 C CA . VAL B 1 254 ? 8.156 12.281 16.703 1 91.31 254 VAL B CA 1
ATOM 7068 C C . VAL B 1 254 ? 9.578 11.953 16.266 1 91.31 254 VAL B C 1
ATOM 7070 O O . VAL B 1 254 ? 10.273 11.188 16.938 1 91.31 254 VAL B O 1
ATOM 7073 N N . SER B 1 255 ? 9.93 12.445 15.156 1 93.81 255 SER B N 1
ATOM 7074 C CA . SER B 1 255 ? 11.344 12.508 14.781 1 93.81 255 SER B CA 1
ATOM 7075 C C . SER B 1 255 ? 11.961 13.852 15.172 1 93.81 255 SER B C 1
ATOM 7077 O O . SER B 1 255 ? 11.602 14.891 14.617 1 93.81 255 SER B O 1
ATOM 7079 N N . PRO B 1 256 ? 12.875 13.859 16.078 1 95.88 256 PRO B N 1
ATOM 7080 C CA . PRO B 1 256 ? 13.516 15.125 16.438 1 95.88 256 PRO B CA 1
ATOM 7081 C C . PRO B 1 256 ? 14.102 15.852 15.227 1 95.88 256 PRO B C 1
ATOM 7083 O O . PRO B 1 256 ? 14.125 17.078 15.195 1 95.88 256 PRO B O 1
ATOM 7086 N N . GLU B 1 257 ? 14.523 15.07 14.258 1 96.69 257 GLU B N 1
ATOM 7087 C CA . GLU B 1 257 ? 15.078 15.648 13.039 1 96.69 257 GLU B CA 1
ATOM 7088 C C . GLU B 1 257 ? 14.047 16.516 12.32 1 96.69 257 GLU B C 1
ATOM 7090 O O . GLU B 1 257 ? 14.398 17.531 11.711 1 96.69 257 GLU B O 1
ATOM 7095 N N . SER B 1 258 ? 12.789 16.156 12.375 1 98.12 258 SER B N 1
ATOM 7096 C CA . SER B 1 258 ? 11.734 16.953 11.75 1 98.12 258 SER B CA 1
ATOM 7097 C C . SER B 1 258 ? 11.648 18.344 12.375 1 98.12 258 SER B C 1
ATOM 7099 O O . SER B 1 258 ? 11.484 19.344 11.672 1 98.12 258 SER B O 1
ATOM 7101 N N . ILE B 1 259 ? 11.773 18.406 13.656 1 98.31 259 ILE B N 1
ATOM 7102 C CA . ILE B 1 259 ? 11.703 19.672 14.375 1 98.31 259 ILE B CA 1
ATOM 7103 C C . ILE B 1 259 ? 12.938 20.516 14.062 1 98.31 259 ILE B C 1
ATOM 7105 O O . ILE B 1 259 ? 12.836 21.719 13.789 1 98.31 259 ILE B O 1
ATOM 7109 N N . MET B 1 260 ? 14.094 19.875 14.039 1 98.19 260 MET B N 1
ATOM 7110 C CA . MET B 1 260 ? 15.336 20.594 13.734 1 98.19 260 MET B CA 1
ATOM 7111 C C . MET B 1 260 ? 15.297 21.156 12.32 1 98.19 260 MET B C 1
ATOM 7113 O O . MET B 1 260 ? 15.672 22.312 12.102 1 98.19 260 MET B O 1
ATOM 7117 N N . ARG B 1 261 ? 14.836 20.375 11.398 1 98.31 261 ARG B N 1
ATOM 7118 C CA . ARG B 1 261 ? 14.758 20.828 10.008 1 98.31 261 ARG B CA 1
ATOM 7119 C C . ARG B 1 261 ? 13.758 21.969 9.859 1 98.31 261 ARG B C 1
ATOM 7121 O O . ARG B 1 261 ? 13.953 22.859 9.039 1 98.31 261 ARG B O 1
ATOM 7128 N N . THR B 1 262 ? 12.656 21.875 10.633 1 98.69 262 THR B N 1
ATOM 7129 C CA . THR B 1 262 ? 11.695 22.984 10.617 1 98.69 262 THR B CA 1
ATOM 7130 C C . THR B 1 262 ? 12.367 24.281 11.039 1 98.69 262 THR B C 1
ATOM 7132 O O . THR B 1 262 ? 12.227 25.312 10.359 1 98.69 262 THR B O 1
ATOM 7135 N N . TYR B 1 263 ? 13.117 24.234 12.109 1 98.75 263 TYR B N 1
ATOM 7136 C CA . TYR B 1 263 ? 13.859 25.406 12.586 1 98.75 263 TYR B CA 1
ATOM 7137 C C . TYR B 1 263 ? 14.836 25.906 11.523 1 98.75 263 TYR B C 1
ATOM 7139 O O . TYR B 1 263 ? 14.867 27.094 11.211 1 98.75 263 TYR B O 1
ATOM 7147 N N . ASN B 1 264 ? 15.586 24.984 10.992 1 98.62 264 ASN B N 1
ATOM 7148 C CA . ASN B 1 264 ? 16.594 25.344 10 1 98.62 264 ASN B CA 1
ATOM 7149 C C . ASN B 1 264 ? 15.961 25.922 8.742 1 98.62 264 ASN B C 1
ATOM 7151 O O . ASN B 1 264 ? 16.516 26.859 8.141 1 98.62 264 ASN B O 1
ATOM 7155 N N . LEU B 1 265 ? 14.859 25.359 8.352 1 98.81 265 LEU B N 1
ATOM 7156 C CA . LEU B 1 265 ? 14.133 25.859 7.188 1 98.81 265 LEU B CA 1
ATOM 7157 C C . LEU B 1 265 ? 13.695 27.297 7.402 1 98.81 265 LEU B C 1
ATOM 7159 O O . LEU B 1 265 ? 13.914 28.156 6.543 1 98.81 265 LEU B O 1
ATOM 7163 N N . LEU B 1 266 ? 13.141 27.609 8.539 1 98.75 266 LEU B N 1
ATOM 7164 C CA . LEU B 1 266 ? 12.609 28.938 8.852 1 98.75 266 LEU B CA 1
ATOM 7165 C C . LEU B 1 266 ? 13.727 29.969 8.852 1 98.75 266 LEU B C 1
ATOM 7167 O O . LEU B 1 266 ? 13.484 31.141 8.539 1 98.75 266 LEU B O 1
ATOM 7171 N N . ARG B 1 267 ? 14.953 29.547 9.117 1 98.31 267 ARG B N 1
ATOM 7172 C CA . ARG B 1 267 ? 16.094 30.453 9.188 1 98.31 267 ARG B CA 1
ATOM 7173 C C . ARG B 1 267 ? 16.484 30.953 7.801 1 98.31 267 ARG B C 1
ATOM 7175 O O . ARG B 1 267 ? 17.188 31.953 7.668 1 98.31 267 ARG B O 1
ATOM 7182 N N . ILE B 1 268 ? 15.984 30.297 6.777 1 98.44 268 ILE B N 1
ATOM 7183 C CA . ILE B 1 268 ? 16.562 30.609 5.477 1 98.44 268 ILE B CA 1
ATOM 7184 C C . ILE B 1 268 ? 15.453 30.781 4.441 1 98.44 268 ILE B C 1
ATOM 7186 O O . ILE B 1 268 ? 15.719 30.812 3.238 1 98.44 268 ILE B O 1
ATOM 7190 N N . VAL B 1 269 ? 14.188 30.875 4.785 1 98.25 269 VAL B N 1
ATOM 7191 C CA . VAL B 1 269 ? 13.078 30.969 3.846 1 98.25 269 VAL B CA 1
ATOM 7192 C C . VAL B 1 269 ? 13.156 32.281 3.09 1 98.25 269 VAL B C 1
ATOM 7194 O O . VAL B 1 269 ? 13.664 33.281 3.619 1 98.25 269 VAL B O 1
ATOM 7197 N N . LYS B 1 270 ? 12.688 32.312 1.892 1 98.31 270 LYS B N 1
ATOM 7198 C CA . LYS B 1 270 ? 12.516 33.531 1.121 1 98.31 270 LYS B CA 1
ATOM 7199 C C . LYS B 1 270 ? 11.453 34.438 1.753 1 98.31 270 LYS B C 1
ATOM 7201 O O . LYS B 1 270 ? 10.57 33.969 2.469 1 98.31 270 LYS B O 1
ATOM 7206 N N . PRO B 1 271 ? 11.516 35.719 1.484 1 97.19 271 PRO B N 1
ATOM 7207 C CA . PRO B 1 271 ? 10.547 36.656 2.059 1 97.19 271 PRO B CA 1
ATOM 7208 C C . PRO B 1 271 ? 9.102 36.281 1.726 1 97.19 271 PRO B C 1
ATOM 7210 O O . PRO B 1 271 ? 8.211 36.469 2.559 1 97.19 271 PRO B O 1
ATOM 7213 N N . GLU B 1 272 ? 8.883 35.719 0.566 1 97.06 272 GLU B N 1
ATOM 7214 C CA . GLU B 1 272 ? 7.527 35.375 0.141 1 97.06 272 GLU B CA 1
ATOM 7215 C C . GLU B 1 272 ? 6.949 34.25 0.983 1 97.06 272 GLU B C 1
ATOM 7217 O O . GLU B 1 272 ? 5.734 34.062 1.024 1 97.06 272 GLU B O 1
ATOM 7222 N N . TYR B 1 273 ? 7.832 33.562 1.721 1 98.06 273 TYR B N 1
ATOM 7223 C CA . TYR B 1 273 ? 7.387 32.438 2.539 1 98.06 273 TYR B CA 1
ATOM 7224 C C . TYR B 1 273 ? 7.535 32.75 4.023 1 98.06 273 TYR B C 1
ATOM 7226 O O . TYR B 1 273 ? 7.402 31.875 4.867 1 98.06 273 TYR B O 1
ATOM 7234 N N . SER B 1 274 ? 7.789 33.938 4.379 1 97.25 274 SER B N 1
ATOM 7235 C CA . SER B 1 274 ? 8.078 34.344 5.758 1 97.25 274 SER B CA 1
ATOM 7236 C C . SER B 1 274 ? 6.863 34.094 6.656 1 97.25 274 SER B C 1
ATOM 7238 O O . SER B 1 274 ? 7.012 33.875 7.859 1 97.25 274 SER B O 1
ATOM 7240 N N . GLU B 1 275 ? 5.652 34.125 6.074 1 97.88 275 GLU B N 1
ATOM 7241 C CA . GLU B 1 275 ? 4.449 33.938 6.875 1 97.88 275 GLU B CA 1
ATOM 7242 C C . GLU B 1 275 ? 3.742 32.625 6.484 1 97.88 275 GLU B C 1
ATOM 7244 O O . GLU B 1 275 ? 2.547 32.469 6.734 1 97.88 275 GLU B O 1
ATOM 7249 N N . ALA B 1 276 ? 4.484 31.75 5.762 1 98.56 276 ALA B N 1
ATOM 7250 C CA . ALA B 1 276 ? 3.936 30.453 5.383 1 98.56 276 ALA B CA 1
ATOM 7251 C C . ALA B 1 276 ? 3.836 29.531 6.594 1 98.56 276 ALA B C 1
ATOM 7253 O O . ALA B 1 276 ? 4.605 29.656 7.547 1 98.56 276 ALA B O 1
ATOM 7254 N N . PHE B 1 277 ? 2.816 28.672 6.609 1 98.88 277 PHE B N 1
ATOM 7255 C CA . PHE B 1 277 ? 2.764 27.578 7.566 1 98.88 277 PHE B CA 1
ATOM 7256 C C . PHE B 1 277 ? 3.682 26.438 7.133 1 98.88 277 PHE B C 1
ATOM 7258 O O . PHE B 1 277 ? 3.76 26.109 5.945 1 98.88 277 PHE B O 1
ATOM 7265 N N . VAL B 1 278 ? 4.473 25.891 8.031 1 98.88 278 VAL B N 1
ATOM 7266 C CA . VAL B 1 278 ? 5.152 24.625 7.777 1 98.88 278 VAL B CA 1
ATOM 7267 C C . VAL B 1 278 ? 4.285 23.469 8.273 1 98.88 278 VAL B C 1
ATOM 7269 O O . VAL B 1 278 ? 3.941 23.391 9.453 1 98.88 278 VAL B O 1
ATOM 7272 N N . SER B 1 279 ? 3.883 22.578 7.395 1 98.69 279 SER B N 1
ATOM 7273 C CA . SER B 1 279 ? 3.008 21.469 7.73 1 98.69 279 SER B CA 1
ATOM 7274 C C . SER B 1 279 ? 3.73 20.141 7.578 1 98.69 279 SER B C 1
ATOM 7276 O O . SER B 1 279 ? 4.293 19.844 6.52 1 98.69 279 SER B O 1
ATOM 7278 N N . GLY B 1 280 ? 3.76 19.375 8.648 1 98.38 280 GLY B N 1
ATOM 7279 C CA . GLY B 1 280 ? 4.336 18.047 8.609 1 98.38 280 GLY B CA 1
ATOM 7280 C C . GLY B 1 280 ? 3.332 16.969 8.234 1 98.38 280 GLY B C 1
ATOM 7281 O O . GLY B 1 280 ? 2.148 17.078 8.555 1 98.38 280 GLY B O 1
ATOM 7282 N N . ALA B 1 281 ? 3.812 15.906 7.641 1 98.19 281 ALA B N 1
ATOM 7283 C CA . ALA B 1 281 ? 2.951 14.82 7.191 1 98.19 281 ALA B CA 1
ATOM 7284 C C . ALA B 1 281 ? 2.566 13.906 8.352 1 98.19 281 ALA B C 1
ATOM 7286 O O . ALA B 1 281 ? 3.377 13.656 9.242 1 98.19 281 ALA B O 1
ATOM 7287 N N . MET B 1 282 ? 1.34 13.484 8.312 1 97.19 282 MET B N 1
ATOM 7288 C CA . MET B 1 282 ? 0.895 12.445 9.242 1 97.19 282 MET B CA 1
ATOM 7289 C C . MET B 1 282 ? 1.148 11.055 8.664 1 97.19 282 MET B C 1
ATOM 7291 O O . MET B 1 282 ? 0.507 10.664 7.688 1 97.19 282 MET B O 1
ATOM 7295 N N . LEU B 1 283 ? 2.121 10.391 9.211 1 96.94 283 LEU B N 1
ATOM 7296 C CA . LEU B 1 283 ? 2.32 8.969 8.945 1 96.94 283 LEU B CA 1
ATOM 7297 C C . LEU B 1 283 ? 1.55 8.109 9.938 1 96.94 283 LEU B C 1
ATOM 7299 O O . LEU B 1 283 ? 1.004 8.625 10.914 1 96.94 283 LEU B O 1
ATOM 7303 N N . ASN B 1 284 ? 1.5 6.82 9.594 1 94.25 284 ASN B N 1
ATOM 7304 C CA . ASN B 1 284 ? 0.702 5.91 10.406 1 94.25 284 ASN B CA 1
ATOM 7305 C C . ASN B 1 284 ? 1.562 5.184 11.438 1 94.25 284 ASN B C 1
ATOM 7307 O O . ASN B 1 284 ? 2.645 4.691 11.109 1 94.25 284 ASN B O 1
ATOM 7311 N N . TYR B 1 285 ? 1.048 5.125 12.656 1 89.56 285 TYR B N 1
ATOM 7312 C CA . TYR B 1 285 ? 1.771 4.504 13.758 1 89.56 285 TYR B CA 1
ATOM 7313 C C . TYR B 1 285 ? 1.836 2.99 13.586 1 89.56 285 TYR B C 1
ATOM 7315 O O . TYR B 1 285 ? 2.867 2.371 13.859 1 89.56 285 TYR B O 1
ATOM 7323 N N . GLU B 1 286 ? 0.772 2.389 13.133 1 85.56 286 GLU B N 1
ATOM 7324 C CA . GLU B 1 286 ? 0.702 0.938 12.984 1 85.56 286 GLU B CA 1
ATOM 7325 C C . GLU B 1 286 ? 1.344 0.488 11.672 1 85.56 286 GLU B C 1
ATOM 7327 O O . GLU B 1 286 ? 2.016 -0.544 11.625 1 85.56 286 GLU B O 1
ATOM 7332 N N . ASP B 1 287 ? 1.13 1.275 10.625 1 90.69 287 ASP B N 1
ATOM 7333 C CA . ASP B 1 287 ? 1.782 1.086 9.336 1 90.69 287 ASP B CA 1
ATOM 7334 C C . ASP B 1 287 ? 2.727 2.244 9.023 1 90.69 287 ASP B C 1
ATOM 7336 O O . ASP B 1 287 ? 2.402 3.113 8.211 1 90.69 287 ASP B O 1
ATOM 7340 N N . VAL B 1 288 ? 3.877 2.17 9.555 1 93.5 288 VAL B N 1
ATOM 7341 C CA . VAL B 1 288 ? 4.754 3.316 9.758 1 93.5 288 VAL B CA 1
ATOM 7342 C C . VAL B 1 288 ? 5.207 3.867 8.406 1 93.5 288 VAL B C 1
ATOM 7344 O O . VAL B 1 288 ? 5.656 5.012 8.312 1 93.5 288 VAL B O 1
ATOM 7347 N N . GLN B 1 289 ? 5.055 3.133 7.344 1 95 289 GLN B N 1
ATOM 7348 C CA . GLN B 1 289 ? 5.504 3.576 6.027 1 95 289 GLN B CA 1
ATOM 7349 C C . GLN B 1 289 ? 4.441 4.43 5.34 1 95 289 GLN B C 1
ATOM 7351 O O . GLN B 1 289 ? 4.719 5.086 4.336 1 95 289 GLN B O 1
ATOM 7356 N N . ASP B 1 290 ? 3.191 4.367 5.82 1 95.94 290 ASP B N 1
ATOM 7357 C CA . ASP B 1 290 ? 2.066 4.977 5.117 1 95.94 290 ASP B CA 1
ATOM 7358 C C . ASP B 1 290 ? 1.919 6.449 5.488 1 95.94 290 ASP B C 1
ATOM 7360 O O . ASP B 1 290 ? 1.778 6.789 6.668 1 95.94 290 ASP B O 1
ATOM 7364 N N . MET B 1 291 ? 1.962 7.297 4.496 1 97.44 291 MET B N 1
ATOM 7365 C CA . MET B 1 291 ? 1.68 8.719 4.656 1 97.44 291 MET B CA 1
ATOM 7366 C C . MET B 1 291 ? 0.23 9.031 4.297 1 97.44 291 MET B C 1
ATOM 7368 O O . MET B 1 291 ? -0.21 8.758 3.18 1 97.44 291 MET B O 1
ATOM 7372 N N . LYS B 1 292 ? -0.48 9.664 5.18 1 95.88 292 LYS B N 1
ATOM 7373 C CA . LYS B 1 292 ? -1.908 9.891 4.984 1 95.88 292 LYS B CA 1
ATOM 7374 C C . LYS B 1 292 ? -2.172 11.312 4.488 1 95.88 292 LYS B C 1
ATOM 7376 O O . LYS B 1 292 ? -3.004 11.523 3.602 1 95.88 292 LYS B O 1
ATOM 7381 N N . GLU B 1 293 ? -1.507 12.242 5.141 1 96.38 293 GLU B N 1
ATOM 7382 C CA . GLU B 1 293 ? -1.868 13.633 4.871 1 96.38 293 GLU B CA 1
ATOM 7383 C C . GLU B 1 293 ? -0.78 14.586 5.355 1 96.38 293 GLU B C 1
ATOM 7385 O O . GLU B 1 293 ? -0.214 14.398 6.434 1 96.38 293 GLU B O 1
ATOM 7390 N N . ASP B 1 294 ? -0.442 15.516 4.508 1 97.62 294 ASP B N 1
ATOM 7391 C CA . ASP B 1 294 ? 0.373 16.609 5.023 1 97.62 294 ASP B CA 1
ATOM 7392 C C . ASP B 1 294 ? -0.422 17.922 5.07 1 97.62 294 ASP B C 1
ATOM 7394 O O . ASP B 1 294 ? -0.12 18.812 5.867 1 97.62 294 ASP B O 1
ATOM 7398 N N . THR B 1 295 ? -1.382 18.125 4.113 1 98.38 295 THR B N 1
ATOM 7399 C CA . THR B 1 295 ? -2.387 19.172 4.16 1 98.38 295 THR B CA 1
ATOM 7400 C C . THR B 1 295 ? -3.744 18.656 3.705 1 98.38 295 THR B C 1
ATOM 7402 O O . THR B 1 295 ? -3.83 17.578 3.098 1 98.38 295 THR B O 1
ATOM 7405 N N . GLY B 1 296 ? -4.762 19.344 4.141 1 98.12 296 GLY B N 1
ATOM 7406 C CA . GLY B 1 296 ? -6.109 18.984 3.727 1 98.12 296 GLY B CA 1
ATOM 7407 C C . GLY B 1 296 ? -6.902 20.156 3.191 1 98.12 296 GLY B C 1
ATOM 7408 O O . GLY B 1 296 ? -6.402 21.281 3.152 1 98.12 296 GLY B O 1
ATOM 7409 N N . PHE B 1 297 ? -8.07 19.922 2.672 1 98.31 297 PHE B N 1
ATOM 7410 C CA . PHE B 1 297 ? -8.992 20.953 2.225 1 98.31 297 PHE B CA 1
ATOM 7411 C C . PHE B 1 297 ? -10.438 20.531 2.439 1 98.31 297 PHE B C 1
ATOM 7413 O O . PHE B 1 297 ? -10.711 19.359 2.697 1 98.31 297 PHE B O 1
ATOM 7420 N N . ILE B 1 298 ? -11.328 21.484 2.504 1 97.88 298 ILE B N 1
ATOM 7421 C CA . ILE B 1 298 ? -12.766 21.219 2.523 1 97.88 298 ILE B CA 1
ATOM 7422 C C . ILE B 1 298 ? -13.281 21.094 1.093 1 97.88 298 ILE B C 1
ATOM 7424 O O . ILE B 1 298 ? -13.148 22.016 0.287 1 97.88 298 ILE B O 1
ATOM 7428 N N . ASP B 1 299 ? -13.812 19.938 0.791 1 96.56 299 ASP B N 1
ATOM 7429 C CA . ASP B 1 299 ? -14.453 19.781 -0.513 1 96.56 299 ASP B CA 1
ATOM 7430 C C . ASP B 1 299 ? -15.633 20.734 -0.671 1 96.56 299 ASP B C 1
ATOM 7432 O O . ASP B 1 299 ? -16.594 20.656 0.094 1 96.56 299 ASP B O 1
ATOM 7436 N N . PRO B 1 300 ? -15.57 21.531 -1.613 1 95.69 300 PRO B N 1
ATOM 7437 C CA . PRO B 1 300 ? -16.594 22.578 -1.704 1 95.69 300 PRO B CA 1
ATOM 7438 C C . PRO B 1 300 ? -17.969 22.016 -2.078 1 95.69 300 PRO B C 1
ATOM 7440 O O . PRO B 1 300 ? -18.984 22.703 -1.912 1 95.69 300 PRO B O 1
ATOM 7443 N N . GLN B 1 301 ? -18.031 20.781 -2.578 1 92.25 301 GLN B N 1
ATOM 7444 C CA . GLN B 1 301 ? -19.297 20.219 -3.025 1 92.25 301 GLN B CA 1
ATOM 7445 C C . GLN B 1 301 ? -19.984 19.453 -1.9 1 92.25 301 GLN B C 1
ATOM 7447 O O . GLN B 1 301 ? -21.203 19.453 -1.795 1 92.25 301 GLN B O 1
ATOM 7452 N N . ILE B 1 302 ? -19.141 18.828 -1.047 1 93.12 302 ILE B N 1
ATOM 7453 C CA . ILE B 1 302 ? -19.797 17.922 -0.118 1 93.12 302 ILE B CA 1
ATOM 7454 C C . ILE B 1 302 ? -19.5 18.344 1.318 1 93.12 302 ILE B C 1
ATOM 7456 O O . ILE B 1 302 ? -20.125 17.844 2.262 1 93.12 302 ILE B O 1
ATOM 7460 N N . GLY B 1 303 ? -18.578 19.203 1.528 1 94.31 303 GLY B N 1
ATOM 7461 C CA . GLY B 1 303 ? -18.391 19.828 2.828 1 94.31 303 GLY B CA 1
ATOM 7462 C C . GLY B 1 303 ? -17.625 18.969 3.811 1 94.31 303 GLY B C 1
ATOM 7463 O O . GLY B 1 303 ? -17.859 19.031 5.02 1 94.31 303 GLY B O 1
ATOM 7464 N N . ILE B 1 304 ? -16.766 18.062 3.311 1 94.44 304 ILE B N 1
ATOM 7465 C CA . ILE B 1 304 ? -15.984 17.203 4.195 1 94.44 304 ILE B CA 1
ATOM 7466 C C . ILE B 1 304 ? -14.5 17.484 4.02 1 94.44 304 ILE B C 1
ATOM 7468 O O . ILE B 1 304 ? -14.086 18.062 3.008 1 94.44 304 ILE B O 1
ATOM 7472 N N . CYS B 1 305 ? -13.711 17.141 5.055 1 95.88 305 CYS B N 1
ATOM 7473 C CA . CYS B 1 305 ? -12.258 17.25 5 1 95.88 305 CYS B CA 1
ATOM 7474 C C . CYS B 1 305 ? -11.664 16.172 4.102 1 95.88 305 CYS B C 1
ATOM 7476 O O . CYS B 1 305 ? -12 14.992 4.238 1 95.88 305 CYS B O 1
ATOM 7478 N N . VAL B 1 306 ? -10.797 16.594 3.197 1 96.69 306 VAL B N 1
ATOM 7479 C CA . VAL B 1 306 ? -10.133 15.68 2.285 1 96.69 306 VAL B CA 1
ATOM 7480 C C . VAL B 1 306 ? -8.633 15.977 2.26 1 96.69 306 VAL B C 1
ATOM 7482 O O . VAL B 1 306 ? -8.219 17.141 2.291 1 96.69 306 VAL B O 1
ATOM 7485 N N . ALA B 1 307 ? -7.801 14.953 2.246 1 97.31 307 ALA B N 1
ATOM 7486 C CA . ALA B 1 307 ? -6.359 15.148 2.123 1 97.31 307 ALA B CA 1
ATOM 7487 C C . ALA B 1 307 ? -6.008 15.789 0.781 1 97.31 307 ALA B C 1
ATOM 7489 O O . ALA B 1 307 ? -6.59 15.445 -0.25 1 97.31 307 ALA B O 1
ATOM 7490 N N . ALA B 1 308 ? -5.074 16.688 0.786 1 98.12 308 ALA B N 1
ATOM 7491 C CA . ALA B 1 308 ? -4.695 17.406 -0.428 1 98.12 308 ALA B CA 1
ATOM 7492 C C . ALA B 1 308 ? -3.854 16.531 -1.348 1 98.12 308 ALA B C 1
ATOM 7494 O O . ALA B 1 308 ? -3.768 16.781 -2.551 1 98.12 308 ALA B O 1
ATOM 7495 N N . LYS B 1 309 ? -3.178 15.562 -0.826 1 97.5 309 LYS B N 1
ATOM 7496 C CA . LYS B 1 309 ? -2.43 14.562 -1.583 1 97.5 309 LYS B CA 1
ATOM 7497 C C . LYS B 1 309 ? -3.045 13.172 -1.421 1 97.5 309 LYS B C 1
ATOM 7499 O O . LYS B 1 309 ? -3.781 12.922 -0.466 1 97.5 309 LYS B O 1
ATOM 7504 N N . ILE B 1 310 ? -2.764 12.305 -2.35 1 96.25 310 ILE B N 1
ATOM 7505 C CA . ILE B 1 310 ? -3.145 10.898 -2.217 1 96.25 310 ILE B CA 1
ATOM 7506 C C . ILE B 1 310 ? -2.262 10.227 -1.174 1 96.25 310 ILE B C 1
ATOM 7508 O O . ILE B 1 310 ? -1.185 10.727 -0.842 1 96.25 310 ILE B O 1
ATOM 7512 N N . PRO B 1 311 ? -2.729 9.125 -0.625 1 95.75 311 PRO B N 1
ATOM 7513 C CA . PRO B 1 311 ? -1.839 8.383 0.271 1 95.75 311 PRO B CA 1
ATOM 7514 C C . PRO B 1 311 ? -0.58 7.883 -0.433 1 95.75 311 PRO B C 1
ATOM 7516 O O . PRO B 1 311 ? -0.642 7.457 -1.589 1 95.75 311 PRO B O 1
ATOM 7519 N N . LEU B 1 312 ? 0.539 7.941 0.211 1 97.62 312 LEU B N 1
ATOM 7520 C CA . LEU B 1 312 ? 1.825 7.52 -0.333 1 97.62 312 LEU B CA 1
ATOM 7521 C C . LEU B 1 312 ? 2.58 6.652 0.67 1 97.62 312 LEU B C 1
ATOM 7523 O O . LEU B 1 312 ? 2.225 6.609 1.85 1 97.62 312 LEU B O 1
ATOM 7527 N N . GLN B 1 313 ? 3.549 5.934 0.244 1 97 313 GLN B N 1
ATOM 7528 C CA . GLN B 1 313 ? 4.438 5.156 1.101 1 97 313 GLN B CA 1
ATOM 7529 C C . GLN B 1 313 ? 5.852 5.734 1.098 1 97 313 GLN B C 1
ATOM 7531 O O . GLN B 1 313 ? 6.52 5.742 0.063 1 97 313 GLN B O 1
ATOM 7536 N N . VAL B 1 314 ? 6.332 6.07 2.219 1 97.69 314 VAL B N 1
ATOM 7537 C CA . VAL B 1 314 ? 7.57 6.84 2.303 1 97.69 314 VAL B CA 1
ATOM 7538 C C . VAL B 1 314 ? 8.766 5.906 2.139 1 97.69 314 VAL B C 1
ATOM 7540 O O . VAL B 1 314 ? 9.906 6.363 2.031 1 97.69 314 VAL B O 1
ATOM 7543 N N . THR B 1 315 ? 8.547 4.578 2.082 1 96.56 315 THR B N 1
ATOM 7544 C CA . THR B 1 315 ? 9.617 3.613 1.862 1 96.56 315 THR B CA 1
ATOM 7545 C C . THR B 1 315 ? 9.844 3.391 0.37 1 96.56 315 THR B C 1
ATOM 7547 O O . THR B 1 315 ? 10.82 2.754 -0.024 1 96.56 315 THR B O 1
ATOM 7550 N N . LYS B 1 316 ? 8.992 3.896 -0.485 1 95.69 316 LYS B N 1
ATOM 7551 C CA . LYS B 1 316 ? 9.102 3.748 -1.934 1 95.69 316 LYS B CA 1
ATOM 7552 C C . LYS B 1 316 ? 9.719 4.988 -2.568 1 95.69 316 LYS B C 1
ATOM 7554 O O . LYS B 1 316 ? 9.195 6.094 -2.422 1 95.69 316 LYS B O 1
ATOM 7559 N N . PHE B 1 317 ? 10.758 4.801 -3.301 1 96.75 317 PHE B N 1
ATOM 7560 C CA . PHE B 1 317 ? 11.492 5.887 -3.938 1 96.75 317 PHE B CA 1
ATOM 7561 C C . PHE B 1 317 ? 10.57 6.715 -4.828 1 96.75 317 PHE B C 1
ATOM 7563 O O . PHE B 1 317 ? 10.562 7.945 -4.746 1 96.75 317 PHE B O 1
ATOM 7570 N N . VAL B 1 318 ? 9.75 6.09 -5.621 1 95.88 318 VAL B N 1
ATOM 7571 C CA . VAL B 1 318 ? 8.914 6.789 -6.59 1 95.88 318 VAL B CA 1
ATOM 7572 C C . VAL B 1 318 ? 7.875 7.637 -5.859 1 95.88 318 VAL B C 1
ATOM 7574 O O . VAL B 1 318 ? 7.484 8.703 -6.344 1 95.88 318 VAL B O 1
ATOM 7577 N N . ASP B 1 319 ? 7.461 7.191 -4.68 1 97.56 319 ASP B N 1
ATOM 7578 C CA . ASP B 1 319 ? 6.461 7.934 -3.914 1 97.56 319 ASP B CA 1
ATOM 7579 C C . ASP B 1 319 ? 7.078 9.164 -3.252 1 97.56 319 ASP B C 1
ATOM 7581 O O . ASP B 1 319 ? 6.43 10.203 -3.137 1 97.56 319 ASP B O 1
ATOM 7585 N N . ILE B 1 320 ? 8.352 9.008 -2.797 1 98.25 320 ILE B N 1
ATOM 7586 C CA . ILE B 1 320 ? 8.938 10.164 -2.129 1 98.25 320 ILE B CA 1
ATOM 7587 C C . ILE B 1 320 ? 9.266 11.242 -3.16 1 98.25 320 ILE B C 1
ATOM 7589 O O . ILE B 1 320 ? 9.203 12.438 -2.859 1 98.25 320 ILE B O 1
ATOM 7593 N N . VAL B 1 321 ? 9.617 10.844 -4.414 1 98.38 321 VAL B N 1
ATOM 7594 C CA . VAL B 1 321 ? 9.781 11.805 -5.496 1 98.38 321 VAL B CA 1
ATOM 7595 C C . VAL B 1 321 ? 8.438 12.445 -5.828 1 98.38 321 VAL B C 1
ATOM 7597 O O . VAL B 1 321 ? 8.328 13.672 -5.914 1 98.38 321 VAL B O 1
ATOM 7600 N N . PHE B 1 322 ? 7.402 11.594 -5.945 1 97.94 322 PHE B N 1
ATOM 7601 C CA . PHE B 1 322 ? 6.059 12.047 -6.277 1 97.94 322 PHE B CA 1
ATOM 7602 C C . PHE B 1 322 ? 5.535 13.008 -5.219 1 97.94 322 PHE B C 1
ATOM 7604 O O . PHE B 1 322 ? 4.859 13.992 -5.547 1 97.94 322 PHE B O 1
ATOM 7611 N N . ASN B 1 323 ? 5.816 12.75 -3.955 1 98.62 323 ASN B N 1
ATOM 7612 C CA . ASN B 1 323 ? 5.395 13.609 -2.852 1 98.62 323 ASN B CA 1
ATOM 7613 C C . ASN B 1 323 ? 5.914 15.031 -3.02 1 98.62 323 ASN B C 1
ATOM 7615 O O . ASN B 1 323 ? 5.227 15.992 -2.666 1 98.62 323 ASN B O 1
ATOM 7619 N N . GLU B 1 324 ? 7.156 15.195 -3.535 1 98.38 324 GLU B N 1
ATOM 7620 C CA . GLU B 1 324 ? 7.816 16.484 -3.65 1 98.38 324 GLU B CA 1
ATOM 7621 C C . GLU B 1 324 ? 7.332 17.25 -4.883 1 98.38 324 GLU B C 1
ATOM 7623 O O . GLU B 1 324 ? 7.332 18.484 -4.898 1 98.38 324 GLU B O 1
ATOM 7628 N N . VAL B 1 325 ? 6.84 16.5 -5.875 1 97.75 325 VAL B N 1
ATOM 7629 C CA . VAL B 1 325 ? 6.496 17.172 -7.121 1 97.75 325 VAL B CA 1
ATOM 7630 C C . VAL B 1 325 ? 4.98 17.328 -7.23 1 97.75 325 VAL B C 1
ATOM 7632 O O . VAL B 1 325 ? 4.477 17.953 -8.156 1 97.75 325 VAL B O 1
ATOM 7635 N N . TYR B 1 326 ? 4.25 16.781 -6.312 1 97.25 326 TYR B N 1
ATOM 7636 C CA . TYR B 1 326 ? 2.793 16.75 -6.379 1 97.25 326 TYR B CA 1
ATOM 7637 C C . TYR B 1 326 ? 2.215 18.156 -6.422 1 97.25 326 TYR B C 1
ATOM 7639 O O . TYR B 1 326 ? 2.615 19.031 -5.645 1 97.25 326 TYR B O 1
ATOM 7647 N N . ASP B 1 327 ? 1.341 18.391 -7.312 1 95.75 327 ASP B N 1
ATOM 7648 C CA . ASP B 1 327 ? 0.628 19.656 -7.406 1 95.75 327 ASP B CA 1
ATOM 7649 C C . ASP B 1 327 ? -0.736 19.578 -6.727 1 95.75 327 ASP B C 1
ATOM 7651 O O . ASP B 1 327 ? -1.717 19.156 -7.336 1 95.75 327 ASP B O 1
ATOM 7655 N N . GLU B 1 328 ? -0.902 20.078 -5.547 1 95.81 328 GLU B N 1
ATOM 7656 C CA . GLU B 1 328 ? -2.125 20 -4.754 1 95.81 328 GLU B CA 1
ATOM 7657 C C . GLU B 1 328 ? -3.279 20.719 -5.445 1 95.81 328 GLU B C 1
ATOM 7659 O O . GLU B 1 328 ? -4.441 20.359 -5.27 1 95.81 328 GLU B O 1
ATOM 7664 N N . ASN B 1 329 ? -2.988 21.688 -6.238 1 92.62 329 ASN B N 1
ATOM 7665 C CA . ASN B 1 329 ? -4.035 22.5 -6.859 1 92.62 329 ASN B CA 1
ATOM 7666 C C . ASN B 1 329 ? -4.898 21.672 -7.805 1 92.62 329 ASN B C 1
ATOM 7668 O O . ASN B 1 329 ? -6.09 21.938 -7.957 1 92.62 329 ASN B O 1
ATOM 7672 N N . LEU B 1 330 ? -4.266 20.672 -8.391 1 89.38 330 LEU B N 1
ATOM 7673 C CA . LEU B 1 330 ? -5.012 19.812 -9.305 1 89.38 330 LEU B CA 1
ATOM 7674 C C . LEU B 1 330 ? -6.09 19.031 -8.562 1 89.38 330 LEU B C 1
ATOM 7676 O O . LEU B 1 330 ? -7.148 18.734 -9.125 1 89.38 330 LEU B O 1
ATOM 7680 N N . ARG B 1 331 ? -5.918 18.734 -7.352 1 91.44 331 ARG B N 1
ATOM 7681 C CA . ARG B 1 331 ? -6.855 17.953 -6.551 1 91.44 331 ARG B CA 1
ATOM 7682 C C . ARG B 1 331 ? -7.777 18.859 -5.746 1 91.44 331 ARG B C 1
ATOM 7684 O O . ARG B 1 331 ? -8.977 18.609 -5.633 1 91.44 331 ARG B O 1
ATOM 7691 N N . VAL B 1 332 ? -7.281 19.953 -5.211 1 94.75 332 VAL B N 1
ATOM 7692 C CA . VAL B 1 332 ? -7.988 20.844 -4.301 1 94.75 332 VAL B CA 1
ATOM 7693 C C . VAL B 1 332 ? -8.984 21.688 -5.086 1 94.75 332 VAL B C 1
ATOM 7695 O O . VAL B 1 332 ? -10.07 22.016 -4.586 1 94.75 332 VAL B O 1
ATOM 7698 N N . GLY B 1 333 ? -8.602 22.156 -6.316 1 92.5 333 GLY B N 1
ATOM 7699 C CA . GLY B 1 333 ? -9.461 23.016 -7.109 1 92.5 333 GLY B CA 1
ATOM 7700 C C . GLY B 1 333 ? -9.875 24.281 -6.371 1 92.5 333 GLY B C 1
ATOM 7701 O O . GLY B 1 333 ? -9.023 25.016 -5.863 1 92.5 333 GLY B O 1
ATOM 7702 N N . ASP B 1 334 ? -11.188 24.406 -6.207 1 93.5 334 ASP B N 1
ATOM 7703 C CA . ASP B 1 334 ? -11.719 25.594 -5.566 1 93.5 334 ASP B CA 1
ATOM 7704 C C . ASP B 1 334 ? -11.867 25.391 -4.059 1 93.5 334 ASP B C 1
ATOM 7706 O O . ASP B 1 334 ? -12.469 26.219 -3.373 1 93.5 334 ASP B O 1
ATOM 7710 N N . GLY B 1 335 ? -11.352 24.328 -3.59 1 96.19 335 GLY B N 1
ATOM 7711 C CA . GLY B 1 335 ? -11.414 24.094 -2.158 1 96.19 335 GLY B CA 1
ATOM 7712 C C . GLY B 1 335 ? -10.484 24.984 -1.357 1 96.19 335 GLY B C 1
ATOM 7713 O O . GLY B 1 335 ? -9.578 25.609 -1.915 1 96.19 335 GLY B O 1
ATOM 7714 N N . ARG B 1 336 ? -10.734 25.031 -0.084 1 97.12 336 ARG B N 1
ATOM 7715 C CA . ARG B 1 336 ? -9.906 25.812 0.826 1 97.12 336 ARG B CA 1
ATOM 7716 C C . ARG B 1 336 ? -9.023 24.906 1.674 1 97.12 336 ARG B C 1
ATOM 7718 O O . ARG B 1 336 ? -9.516 24.016 2.361 1 97.12 336 ARG B O 1
ATOM 7725 N N . ARG B 1 337 ? -7.758 25.203 1.645 1 97.5 337 ARG B N 1
ATOM 7726 C CA . ARG B 1 337 ? -6.766 24.312 2.225 1 97.5 337 ARG B CA 1
ATOM 7727 C C . ARG B 1 337 ? -6.48 24.672 3.68 1 97.5 337 ARG B C 1
ATOM 7729 O O . ARG B 1 337 ? -6.672 25.812 4.086 1 97.5 337 ARG B O 1
ATOM 7736 N N . TYR B 1 338 ? -6.066 23.734 4.414 1 98.31 338 TYR B N 1
ATOM 7737 C CA . TYR B 1 338 ? -5.648 23.891 5.801 1 98.31 338 TYR B CA 1
ATOM 7738 C C . TYR B 1 338 ? -4.551 22.891 6.156 1 98.31 338 TYR B C 1
ATOM 7740 O O . TYR B 1 338 ? -4.238 22 5.367 1 98.31 338 TYR B O 1
ATOM 7748 N N . ALA B 1 339 ? -3.867 23.109 7.273 1 98 339 ALA B N 1
ATOM 7749 C CA . ALA B 1 339 ? -2.936 22.172 7.891 1 98 339 ALA B CA 1
ATOM 7750 C C . ALA B 1 339 ? -3.393 21.781 9.297 1 98 339 ALA B C 1
ATOM 7752 O O . ALA B 1 339 ? -3.697 22.656 10.117 1 98 339 ALA B O 1
ATOM 7753 N N . ALA B 1 340 ? -3.459 20.516 9.539 1 97.06 340 ALA B N 1
ATOM 7754 C CA . ALA B 1 340 ? -3.898 20.016 10.844 1 97.06 340 ALA B CA 1
ATOM 7755 C C . ALA B 1 340 ? -2.801 20.188 11.891 1 97.06 340 ALA B C 1
ATOM 7757 O O . ALA B 1 340 ? -1.628 20.359 11.547 1 97.06 340 ALA B O 1
ATOM 7758 N N . TRP B 1 341 ? -3.236 20.125 13.102 1 97.69 341 TRP B N 1
ATOM 7759 C CA . TRP B 1 341 ? -2.34 20.547 14.18 1 97.69 341 TRP B CA 1
ATOM 7760 C C . TRP B 1 341 ? -1.626 19.344 14.789 1 97.69 341 TRP B C 1
ATOM 7762 O O . TRP B 1 341 ? -1.136 19.422 15.914 1 97.69 341 TRP B O 1
ATOM 7772 N N . TRP B 1 342 ? -1.595 18.203 14.023 1 96.5 342 TRP B N 1
ATOM 7773 C CA . TRP B 1 342 ? -0.676 17.156 14.453 1 96.5 342 TRP B CA 1
ATOM 7774 C C . TRP B 1 342 ? 0.773 17.594 14.281 1 96.5 342 TRP B C 1
ATOM 7776 O O . TRP B 1 342 ? 1.664 17.109 14.984 1 96.5 342 TRP B O 1
ATOM 7786 N N . TYR B 1 343 ? 1.045 18.453 13.352 1 98 343 TYR B N 1
ATOM 7787 C CA . TYR B 1 343 ? 2.324 19.094 13.07 1 98 343 TYR B CA 1
ATOM 7788 C C . TYR B 1 343 ? 2.133 20.328 12.188 1 98 343 TYR B C 1
ATOM 7790 O O . TYR B 1 343 ? 2.164 20.219 10.961 1 98 343 TYR B O 1
ATOM 7798 N N . CYS B 1 344 ? 2.002 21.453 12.758 1 98.69 344 CYS B N 1
ATOM 7799 C CA . CYS B 1 344 ? 1.765 22.703 12.047 1 98.69 344 CYS B CA 1
ATOM 7800 C C . CYS B 1 344 ? 2.51 23.859 12.703 1 98.69 344 CYS B C 1
ATOM 7802 O O . CYS B 1 344 ? 2.23 24.219 13.852 1 98.69 344 CYS B O 1
ATOM 7804 N N . CYS B 1 345 ? 3.441 24.422 12.008 1 98.88 345 CYS B N 1
ATOM 7805 C CA . CYS B 1 345 ? 4.211 25.562 12.508 1 98.88 345 CYS B CA 1
ATOM 7806 C C . CYS B 1 345 ? 3.652 26.875 11.984 1 98.88 345 CYS B C 1
ATOM 7808 O O . CYS B 1 345 ? 3.561 27.078 10.766 1 98.88 345 CYS B O 1
ATOM 7810 N N . ILE B 1 346 ? 3.312 27.766 12.867 1 98.88 346 ILE B N 1
ATOM 7811 C CA . ILE B 1 346 ? 2.607 29 12.539 1 98.88 346 ILE B CA 1
ATOM 7812 C C . ILE B 1 346 ? 3.441 30.203 12.969 1 98.88 346 ILE B C 1
ATOM 7814 O O . ILE B 1 346 ? 3.904 30.266 14.109 1 98.88 346 ILE B O 1
ATOM 7818 N N . PRO B 1 347 ? 3.676 31.172 12.102 1 98.69 347 PRO B N 1
ATOM 7819 C CA . PRO B 1 347 ? 4.348 32.406 12.508 1 98.69 347 PRO B CA 1
ATOM 7820 C C . PRO B 1 347 ? 3.533 33.219 13.508 1 98.69 347 PRO B C 1
ATOM 7822 O O . PRO B 1 347 ? 2.311 33.344 13.375 1 98.69 347 PRO B O 1
ATOM 7825 N N . MET B 1 348 ? 4.227 33.844 14.461 1 98.25 348 MET B N 1
ATOM 7826 C CA . MET B 1 348 ? 3.557 34.656 15.469 1 98.25 348 MET B CA 1
ATOM 7827 C C . MET B 1 348 ? 2.865 35.875 14.836 1 98.25 348 MET B C 1
ATOM 7829 O O . MET B 1 348 ? 1.807 36.281 15.297 1 98.25 348 MET B O 1
ATOM 7833 N N . SER B 1 349 ? 3.383 36.344 13.742 1 97.81 349 SER B N 1
ATOM 7834 C CA . SER B 1 349 ? 2.773 37.469 13.039 1 97.81 349 SER B CA 1
ATOM 7835 C C . SER B 1 349 ? 1.38 37.125 12.531 1 97.81 349 SER B C 1
ATOM 7837 O O . SER B 1 349 ? 0.472 37.969 12.57 1 97.81 349 SER B O 1
ATOM 7839 N N . VAL B 1 350 ? 1.233 35.875 12.102 1 98.12 350 VAL B N 1
ATOM 7840 C CA . VAL B 1 350 ? -0.059 35.438 11.602 1 98.12 350 VAL B CA 1
ATOM 7841 C C . VAL B 1 350 ? -1.042 35.281 12.766 1 98.12 350 VAL B C 1
ATOM 7843 O O . VAL B 1 350 ? -2.219 35.656 12.633 1 98.12 350 VAL B O 1
ATOM 7846 N N . ILE B 1 351 ? -0.562 34.812 13.906 1 98 351 ILE B N 1
ATOM 7847 C CA . ILE B 1 351 ? -1.4 34.656 15.086 1 98 351 ILE B CA 1
ATOM 7848 C C . ILE B 1 351 ? -1.874 36.031 15.57 1 98 351 ILE B C 1
ATOM 7850 O O . ILE B 1 351 ? -3.055 36.219 15.867 1 98 351 ILE B O 1
ATOM 7854 N N . LYS B 1 352 ? -1.002 36.969 15.609 1 97.06 352 LYS B N 1
ATOM 7855 C CA . LYS B 1 352 ? -1.338 38.312 16.062 1 97.06 352 LYS B CA 1
ATOM 7856 C C . LYS B 1 352 ? -2.342 38.969 15.125 1 97.06 352 LYS B C 1
ATOM 7858 O O . LYS B 1 352 ? -3.232 39.719 15.57 1 97.06 352 LYS B O 1
ATOM 7863 N N . ARG B 1 353 ? -2.223 38.656 13.867 1 97.25 353 ARG B N 1
ATOM 7864 C CA . ARG B 1 353 ? -3.08 39.281 12.867 1 97.25 353 ARG B CA 1
ATOM 7865 C C . ARG B 1 353 ? -4.453 38.625 12.828 1 97.25 353 ARG B C 1
ATOM 7867 O O . ARG B 1 353 ? -5.473 39.281 12.711 1 97.25 353 ARG B O 1
ATOM 7874 N N . ASN B 1 354 ? -4.52 37.281 12.914 1 97.31 354 ASN B N 1
ATOM 7875 C CA . ASN B 1 354 ? -5.754 36.562 12.641 1 97.31 354 ASN B CA 1
ATOM 7876 C C . ASN B 1 354 ? -6.434 36.125 13.93 1 97.31 354 ASN B C 1
ATOM 7878 O O . ASN B 1 354 ? -7.594 35.688 13.914 1 97.31 354 ASN B O 1
ATOM 7882 N N . GLY B 1 355 ? -5.738 36.156 15.031 1 97.31 355 GLY B N 1
ATOM 7883 C CA . GLY B 1 355 ? -6.324 35.812 16.312 1 97.31 355 GLY B CA 1
ATOM 7884 C C . GLY B 1 355 ? -6.184 34.344 16.656 1 97.31 355 GLY B C 1
ATOM 7885 O O . GLY B 1 355 ? -5.266 33.688 16.156 1 97.31 355 GLY B O 1
ATOM 7886 N N . MET B 1 356 ? -7.066 33.906 17.562 1 97.75 356 MET B N 1
ATOM 7887 C CA . MET B 1 356 ? -6.988 32.562 18.172 1 97.75 356 MET B CA 1
ATOM 7888 C C . MET B 1 356 ? -8.008 31.625 17.547 1 97.75 356 MET B C 1
ATOM 7890 O O . MET B 1 356 ? -8.859 32.031 16.766 1 97.75 356 MET B O 1
ATOM 7894 N N . PRO B 1 357 ? -7.883 30.312 17.844 1 97.19 357 PRO B N 1
ATOM 7895 C CA . PRO B 1 357 ? -8.883 29.359 17.328 1 97.19 357 PRO B CA 1
ATOM 7896 C C . PRO B 1 357 ? -10.266 29.578 17.938 1 97.19 357 PRO B C 1
ATOM 7898 O O . PRO B 1 357 ? -10.391 30.203 19 1 97.19 357 PRO B O 1
ATOM 7901 N N . LEU B 1 358 ? -11.297 29.016 17.234 1 96.31 358 LEU B N 1
ATOM 7902 C CA . LEU B 1 358 ? -12.633 29.016 17.812 1 96.31 358 LEU B CA 1
ATOM 7903 C C . LEU B 1 358 ? -12.703 28.078 19.016 1 96.31 358 LEU B C 1
ATOM 7905 O O . LEU B 1 358 ? -12.023 27.047 19.031 1 96.31 358 LEU B O 1
ATOM 7909 N N . PRO B 1 359 ? -13.445 28.406 20 1 95.56 359 PRO B N 1
ATOM 7910 C CA . PRO B 1 359 ? -13.578 27.562 21.188 1 95.56 359 PRO B CA 1
ATOM 7911 C C . PRO B 1 359 ? -14.562 26.406 20.984 1 95.56 359 PRO B C 1
ATOM 7913 O O . PRO B 1 359 ? -15.562 26.312 21.688 1 95.56 359 PRO B O 1
ATOM 7916 N N . VAL B 1 360 ? -14.18 25.484 20.141 1 94.56 360 VAL B N 1
ATOM 7917 C CA . VAL B 1 360 ? -15.117 24.422 19.75 1 94.56 360 VAL B CA 1
ATOM 7918 C C . VAL B 1 360 ? -14.648 23.078 20.312 1 94.56 360 VAL B C 1
ATOM 7920 O O . VAL B 1 360 ? -15.102 22.031 19.859 1 94.56 360 VAL B O 1
ATOM 7923 N N . PHE B 1 361 ? -13.688 23.062 21.234 1 92.19 361 PHE B N 1
ATOM 7924 C CA . PHE B 1 361 ? -13.188 21.922 21.984 1 92.19 361 PHE B CA 1
ATOM 7925 C C . PHE B 1 361 ? -12.281 21.047 21.109 1 92.19 361 PHE B C 1
ATOM 7927 O O . PHE B 1 361 ? -11.062 21.234 21.109 1 92.19 361 PHE B O 1
ATOM 7934 N N . VAL B 1 362 ? -12.859 20.125 20.266 1 90.5 362 VAL B N 1
ATOM 7935 C CA . VAL B 1 362 ? -12.055 19.297 19.375 1 90.5 362 VAL B CA 1
ATOM 7936 C C . VAL B 1 362 ? -12.711 19.234 18 1 90.5 362 VAL B C 1
ATOM 7938 O O . VAL B 1 362 ? -13.93 19.344 17.875 1 90.5 362 VAL B O 1
ATOM 7941 N N . ARG B 1 363 ? -11.898 19.109 16.984 1 92.06 363 ARG B N 1
ATOM 7942 C CA . ARG B 1 363 ? -12.32 18.922 15.594 1 92.06 363 ARG B CA 1
ATOM 7943 C C . ARG B 1 363 ? -12.711 20.234 14.953 1 92.06 363 ARG B C 1
ATOM 7945 O O . ARG B 1 363 ? -13.578 20.953 15.469 1 92.06 363 ARG B O 1
ATOM 7952 N N . TYR B 1 364 ? -12.156 20.625 13.812 1 95.81 364 TYR B N 1
ATOM 7953 C CA . TYR B 1 364 ? -12.406 21.781 12.953 1 95.81 364 TYR B CA 1
ATOM 7954 C C . TYR B 1 364 ? -11.719 23.016 13.484 1 95.81 364 TYR B C 1
ATOM 7956 O O . TYR B 1 364 ? -11.703 24.062 12.828 1 95.81 364 TYR B O 1
ATOM 7964 N N . ASP B 1 365 ? -11.211 22.969 14.727 1 96.19 365 ASP B N 1
ATOM 7965 C CA . ASP B 1 365 ? -10.445 24.109 15.203 1 96.19 365 ASP B CA 1
ATOM 7966 C C . ASP B 1 365 ? -9.258 24.406 14.289 1 96.19 365 ASP B C 1
ATOM 7968 O O . ASP B 1 365 ? -9.07 25.547 13.852 1 96.19 365 ASP B O 1
ATOM 7972 N N . ASP B 1 366 ? -8.555 23.359 13.914 1 97.44 366 ASP B N 1
ATOM 7973 C CA . ASP B 1 366 ? -7.406 23.5 13.023 1 97.44 366 ASP B CA 1
ATOM 7974 C C . ASP B 1 366 ? -7.859 23.828 11.602 1 97.44 366 ASP B C 1
ATOM 7976 O O . ASP B 1 366 ? -7.242 24.641 10.914 1 97.44 366 ASP B O 1
ATOM 7980 N N . VAL B 1 367 ? -8.984 23.203 11.18 1 98.06 367 VAL B N 1
ATOM 7981 C CA . VAL B 1 367 ? -9.5 23.406 9.828 1 98.06 367 VAL B CA 1
ATOM 7982 C C . VAL B 1 367 ? -9.93 24.859 9.641 1 98.06 367 VAL B C 1
ATOM 7984 O O . VAL B 1 367 ? -9.492 25.531 8.711 1 98.06 367 VAL B O 1
ATOM 7987 N N . GLU B 1 368 ? -10.82 25.312 10.562 1 98.25 368 GLU B N 1
ATOM 7988 C CA . GLU B 1 368 ? -11.305 26.688 10.5 1 98.25 368 GLU B CA 1
ATOM 7989 C C . GLU B 1 368 ? -10.156 27.688 10.594 1 98.25 368 GLU B C 1
ATOM 7991 O O . GLU B 1 368 ? -10.094 28.656 9.836 1 98.25 368 GLU B O 1
ATOM 7996 N N . TYR B 1 369 ? -9.242 27.453 11.523 1 98.5 369 TYR B N 1
ATOM 7997 C CA . TYR B 1 369 ? -8.125 28.359 11.734 1 98.5 369 TYR B CA 1
ATOM 7998 C C . TYR B 1 369 ? -7.262 28.469 10.484 1 98.5 369 TYR B C 1
ATOM 8000 O O . TYR B 1 369 ? -6.898 29.562 10.07 1 98.5 369 TYR B O 1
ATOM 8008 N N . GLY B 1 370 ? -6.871 27.328 9.93 1 98.38 370 GLY B N 1
ATOM 8009 C CA . GLY B 1 370 ? -6.066 27.312 8.719 1 98.38 370 GLY B CA 1
ATOM 8010 C C . GLY B 1 370 ? -6.719 28.031 7.559 1 98.38 370 GLY B C 1
ATOM 8011 O O . GLY B 1 370 ? -6.059 28.797 6.848 1 98.38 370 GLY B O 1
ATOM 8012 N N . ILE B 1 371 ? -7.977 27.812 7.391 1 98.12 371 ILE B N 1
ATOM 8013 C CA . ILE B 1 371 ? -8.703 28.406 6.277 1 98.12 371 ILE B CA 1
ATOM 8014 C C . ILE B 1 371 ? -8.836 29.922 6.504 1 98.12 371 ILE B C 1
ATOM 8016 O O . ILE B 1 371 ? -8.664 30.703 5.578 1 98.12 371 ILE B O 1
ATOM 8020 N N . ARG B 1 372 ? -9.141 30.328 7.738 1 97.94 372 ARG B N 1
ATOM 8021 C CA . ARG B 1 372 ? -9.258 31.75 8.062 1 97.94 372 ARG B CA 1
ATOM 8022 C C . ARG B 1 372 ? -7.941 32.469 7.805 1 97.94 372 ARG B C 1
ATOM 8024 O O . ARG B 1 372 ? -7.934 33.562 7.242 1 97.94 372 ARG B O 1
ATOM 8031 N N . CYS B 1 373 ? -6.828 31.875 8.188 1 98.12 373 CYS B N 1
ATOM 8032 C CA . CYS B 1 373 ? -5.52 32.5 8.016 1 98.12 373 CYS B CA 1
ATOM 8033 C C . CYS B 1 373 ? -5.121 32.531 6.547 1 98.12 373 CYS B C 1
ATOM 8035 O O . CYS B 1 373 ? -4.348 33.375 6.125 1 98.12 373 CYS B O 1
ATOM 8037 N N . ASN B 1 374 ? -5.57 31.5 5.738 1 97.06 374 ASN B N 1
ATOM 8038 C CA . ASN B 1 374 ? -5.312 31.391 4.309 1 97.06 374 ASN B CA 1
ATOM 8039 C C . ASN B 1 374 ? -3.826 31.531 3.992 1 97.06 374 ASN B C 1
ATOM 8041 O O . ASN B 1 374 ? -3.436 32.375 3.186 1 97.06 374 ASN B O 1
ATOM 8045 N N . PRO B 1 375 ? -3.025 30.719 4.594 1 97.31 375 PRO B N 1
ATOM 8046 C CA . PRO B 1 375 ? -1.579 30.828 4.391 1 97.31 375 PRO B CA 1
ATOM 8047 C C . PRO B 1 375 ? -1.104 30.125 3.131 1 97.31 375 PRO B C 1
ATOM 8049 O O . PRO B 1 375 ? -1.869 29.375 2.514 1 97.31 375 PRO B O 1
ATOM 8052 N N . THR B 1 376 ? 0.134 30.484 2.701 1 97.06 376 THR B N 1
ATOM 8053 C CA . THR B 1 376 ? 0.892 29.531 1.896 1 97.06 376 THR B CA 1
ATOM 8054 C C . THR B 1 376 ? 1.432 28.406 2.764 1 97.06 376 THR B C 1
ATOM 8056 O O . THR B 1 376 ? 1.667 28.594 3.959 1 97.06 376 THR B O 1
ATOM 8059 N N . PHE B 1 377 ? 1.557 27.266 2.184 1 98.31 377 PHE B N 1
ATOM 8060 C CA . PHE B 1 377 ? 2.025 26.109 2.949 1 98.31 377 PHE B CA 1
ATOM 8061 C C . PHE B 1 377 ? 3.393 25.656 2.457 1 98.31 377 PHE B C 1
ATOM 8063 O O . PHE B 1 377 ? 3.66 25.672 1.253 1 98.31 377 PHE B O 1
ATOM 8070 N N . MET B 1 378 ? 4.266 25.281 3.324 1 98.69 378 MET B N 1
ATOM 8071 C CA . MET B 1 378 ? 5.5 24.578 3.021 1 98.69 378 MET B CA 1
ATOM 8072 C C . MET B 1 378 ? 5.445 23.141 3.551 1 98.69 378 MET B C 1
ATOM 8074 O O . MET B 1 378 ? 5.184 22.922 4.734 1 98.69 378 MET B O 1
ATOM 8078 N N . THR B 1 379 ? 5.535 22.156 2.709 1 98.5 379 THR B N 1
ATOM 8079 C CA . THR B 1 379 ? 5.66 20.75 3.029 1 98.5 379 THR B CA 1
ATOM 8080 C C . THR B 1 379 ? 6.926 20.156 2.412 1 98.5 379 THR B C 1
ATOM 8082 O O . THR B 1 379 ? 7.391 20.625 1.373 1 98.5 379 THR B O 1
ATOM 8085 N N . MET B 1 380 ? 7.477 19.141 3.064 1 98.12 380 MET B N 1
ATOM 8086 C CA . MET B 1 380 ? 8.719 18.547 2.576 1 98.12 380 MET B CA 1
ATOM 8087 C C . MET B 1 380 ? 8.922 17.156 3.162 1 98.12 380 MET B C 1
ATOM 8089 O O . MET B 1 380 ? 8.5 16.891 4.285 1 98.12 380 MET B O 1
ATOM 8093 N N . ASN B 1 381 ? 9.617 16.312 2.311 1 98.56 381 ASN B N 1
ATOM 8094 C CA . ASN B 1 381 ? 10.047 15.039 2.893 1 98.56 381 ASN B CA 1
ATOM 8095 C C . ASN B 1 381 ? 10.812 15.25 4.195 1 98.56 381 ASN B C 1
ATOM 8097 O O . ASN B 1 381 ? 11.531 16.234 4.344 1 98.56 381 ASN B O 1
ATOM 8101 N N . GLY B 1 382 ? 10.641 14.352 5.09 1 98.12 382 GLY B N 1
ATOM 8102 C CA . GLY B 1 382 ? 11.398 14.414 6.332 1 98.12 382 GLY B CA 1
ATOM 8103 C C . GLY B 1 382 ? 10.68 15.172 7.434 1 98.12 382 GLY B C 1
ATOM 8104 O O . GLY B 1 382 ? 11.07 15.109 8.602 1 98.12 382 GLY B O 1
ATOM 8105 N N . LEU B 1 383 ? 9.688 15.992 7.105 1 98.5 383 LEU B N 1
ATOM 8106 C CA . LEU B 1 383 ? 8.828 16.625 8.094 1 98.5 383 LEU B CA 1
ATOM 8107 C C . LEU B 1 383 ? 7.562 15.812 8.336 1 98.5 383 LEU B C 1
ATOM 8109 O O . LEU B 1 383 ? 6.672 15.773 7.48 1 98.5 383 LEU B O 1
ATOM 8113 N N . CYS B 1 384 ? 7.547 15.18 9.492 1 98 384 CYS B N 1
ATOM 8114 C CA . CYS B 1 384 ? 6.445 14.25 9.703 1 98 384 CYS B CA 1
ATOM 8115 C C . CYS B 1 384 ? 6.328 13.852 11.172 1 98 384 CYS B C 1
ATOM 8117 O O . CYS B 1 384 ? 7.164 14.242 11.992 1 98 384 CYS B O 1
ATOM 8119 N N . ILE B 1 385 ? 5.277 13.258 11.523 1 97.12 385 ILE B N 1
ATOM 8120 C CA . ILE B 1 385 ? 5.055 12.547 12.781 1 97.12 385 ILE B CA 1
ATOM 8121 C C . ILE B 1 385 ? 4.281 11.258 12.516 1 97.12 385 ILE B C 1
ATOM 8123 O O . ILE B 1 385 ? 3.777 11.047 11.406 1 97.12 385 ILE B O 1
ATOM 8127 N N . TRP B 1 386 ? 4.266 10.305 13.414 1 95.75 386 TRP B N 1
ATOM 8128 C CA . TRP B 1 386 ? 3.439 9.102 13.328 1 95.75 386 TRP B CA 1
ATOM 8129 C C . TRP B 1 386 ? 2.27 9.18 14.305 1 95.75 386 TRP B C 1
ATOM 8131 O O . TRP B 1 386 ? 2.467 9.367 15.508 1 95.75 386 TRP B O 1
ATOM 8141 N N . HIS B 1 387 ? 1.138 9.094 13.75 1 92.19 387 HIS B N 1
ATOM 8142 C CA . HIS B 1 387 ? -0.111 9.141 14.5 1 92.19 387 HIS B CA 1
ATOM 8143 C C . HIS B 1 387 ? -0.934 7.875 14.281 1 92.19 387 HIS B C 1
ATOM 8145 O O . HIS B 1 387 ? -0.806 7.223 13.242 1 92.19 387 HIS B O 1
ATOM 8151 N N . SER B 1 388 ? -1.659 7.465 15.297 1 84.69 388 SER B N 1
ATOM 8152 C CA . SER B 1 388 ? -2.521 6.301 15.125 1 84.69 388 SER B CA 1
ATOM 8153 C C . SER B 1 388 ? -3.594 6.555 14.07 1 84.69 388 SER B C 1
ATOM 8155 O O . SER B 1 388 ? -4.039 7.691 13.891 1 84.69 388 SER B O 1
ATOM 8157 N N . LYS B 1 389 ? -4.098 5.449 13.469 1 74.62 389 LYS B N 1
ATOM 8158 C CA . LYS B 1 389 ? -5.078 5.531 12.391 1 74.62 389 LYS B CA 1
ATOM 8159 C C . LYS B 1 389 ? -6.426 6.023 12.914 1 74.62 389 LYS B C 1
ATOM 8161 O O . LYS B 1 389 ? -6.898 5.57 13.953 1 74.62 389 LYS B O 1
ATOM 8166 N N . PHE B 1 390 ? -6.961 6.832 12.086 1 63.62 390 PHE B N 1
ATOM 8167 C CA . PHE B 1 390 ? -8.273 7.367 12.438 1 63.62 390 PHE B CA 1
ATOM 8168 C C . PHE B 1 390 ? -9.352 6.309 12.25 1 63.62 390 PHE B C 1
ATOM 8170 O O . PHE B 1 390 ? -10.344 6.293 12.984 1 63.62 390 PHE B O 1
ATOM 8177 N N . GLU B 1 391 ? -9.094 5.449 11.281 1 61.41 391 GLU B N 1
ATOM 8178 C CA . GLU B 1 391 ? -10.117 4.477 10.906 1 61.41 391 GLU B CA 1
ATOM 8179 C C . GLU B 1 391 ? -10.328 3.441 12.008 1 61.41 391 GLU B C 1
ATOM 8181 O O . GLU B 1 391 ? -11.422 2.902 12.164 1 61.41 391 GLU B O 1
ATOM 8186 N N . ILE B 1 392 ? -9.352 3.178 12.719 1 64.62 392 ILE B N 1
ATOM 8187 C CA . ILE B 1 392 ? -9.469 2.203 13.797 1 64.62 392 ILE B CA 1
ATOM 8188 C C . ILE B 1 392 ? -10.102 2.863 15.016 1 64.62 392 ILE B C 1
ATOM 8190 O O . ILE B 1 392 ? -10.562 2.178 15.93 1 64.62 392 ILE B O 1
ATOM 8194 N N . ARG B 1 393 ? -10.406 4.215 14.773 1 71.31 393 ARG B N 1
ATOM 8195 C CA . ARG B 1 393 ? -10.906 4.941 15.938 1 71.31 393 ARG B CA 1
ATOM 8196 C C . ARG B 1 393 ? -12.18 5.707 15.602 1 71.31 393 ARG B C 1
ATOM 8198 O O . ARG B 1 393 ? -12.43 6.781 16.141 1 71.31 393 ARG B O 1
ATOM 8205 N N . TYR B 1 394 ? -12.906 5.062 14.766 1 84.62 394 TYR B N 1
ATOM 8206 C CA . TYR B 1 394 ? -14.141 5.781 14.492 1 84.62 394 TYR B CA 1
ATOM 8207 C C . TYR B 1 394 ? -14.891 6.102 15.781 1 84.62 394 TYR B C 1
ATOM 8209 O O . TYR B 1 394 ? -15.094 5.219 16.625 1 84.62 394 TYR B O 1
ATOM 8217 N N . ASN B 1 395 ? -15.266 7.293 15.953 1 91 395 ASN B N 1
ATOM 8218 C CA . ASN B 1 395 ? -16.016 7.785 17.094 1 91 395 ASN B CA 1
ATOM 8219 C C . ASN B 1 395 ? -17.156 8.695 16.672 1 91 395 ASN B C 1
ATOM 8221 O O . ASN B 1 395 ? -16.938 9.828 16.234 1 91 395 ASN B O 1
ATOM 8225 N N . ALA B 1 396 ? -18.359 8.219 16.875 1 94.12 396 ALA B N 1
ATOM 8226 C CA . ALA B 1 396 ? -19.531 8.945 16.406 1 94.12 396 ALA B CA 1
ATOM 8227 C C . ALA B 1 396 ? -19.672 10.281 17.141 1 94.12 396 ALA B C 1
ATOM 8229 O O . ALA B 1 396 ? -20.203 11.25 16.578 1 94.12 396 ALA B O 1
ATOM 8230 N N . ALA B 1 397 ? -19.203 10.352 18.359 1 94.62 397 ALA B N 1
ATOM 8231 C CA . ALA B 1 397 ? -19.234 11.625 19.094 1 94.62 397 ALA B CA 1
ATOM 8232 C C . ALA B 1 397 ? -18.469 12.711 18.344 1 94.62 397 ALA B C 1
ATOM 8234 O O . ALA B 1 397 ? -18.875 13.875 18.328 1 94.62 397 ALA B O 1
ATOM 8235 N N . VAL B 1 398 ? -17.453 12.258 17.734 1 92.75 398 VAL B N 1
ATOM 8236 C CA . VAL B 1 398 ? -16.625 13.203 16.984 1 92.75 398 VAL B CA 1
ATOM 8237 C C . VAL B 1 398 ? -17.203 13.391 15.586 1 92.75 398 VAL B C 1
ATOM 8239 O O . VAL B 1 398 ? -17.469 14.523 15.164 1 92.75 398 VAL B O 1
ATOM 8242 N N . GLU B 1 399 ? -17.547 12.32 14.898 1 93 399 GLU B N 1
ATOM 8243 C CA . GLU B 1 399 ? -17.844 12.336 13.469 1 93 399 GLU B CA 1
ATOM 8244 C C . GLU B 1 399 ? -19.281 12.758 13.203 1 93 399 GLU B C 1
ATOM 8246 O O . GLU B 1 399 ? -19.594 13.312 12.148 1 93 399 GLU B O 1
ATOM 8251 N N . ARG B 1 400 ? -20.172 12.562 14.156 1 96.25 400 ARG B N 1
ATOM 8252 C CA . ARG B 1 400 ? -21.578 12.836 13.914 1 96.25 400 ARG B CA 1
ATOM 8253 C C . ARG B 1 400 ? -22.047 14.023 14.742 1 96.25 400 ARG B C 1
ATOM 8255 O O . ARG B 1 400 ? -22.969 14.742 14.336 1 96.25 400 ARG B O 1
ATOM 8262 N N . TYR B 1 401 ? -21.469 14.242 15.875 1 96.88 401 TYR B N 1
ATOM 8263 C CA . TYR B 1 401 ? -21.906 15.344 16.719 1 96.88 401 TYR B CA 1
ATOM 8264 C C . TYR B 1 401 ? -21.016 16.562 16.547 1 96.88 401 TYR B C 1
ATOM 8266 O O . TYR B 1 401 ? -21.453 17.594 16.016 1 96.88 401 TYR B O 1
ATOM 8274 N N . GLN B 1 402 ? -19.719 16.391 16.859 1 95.12 402 GLN B N 1
ATOM 8275 C CA . GLN B 1 402 ? -18.812 17.516 16.828 1 95.12 402 GLN B CA 1
ATOM 8276 C C . GLN B 1 402 ? -18.609 18.031 15.406 1 95.12 402 GLN B C 1
ATOM 8278 O O . GLN B 1 402 ? -18.562 19.234 15.18 1 95.12 402 GLN B O 1
ATOM 8283 N N . SER B 1 403 ? -18.438 17.125 14.484 1 95.06 403 SER B N 1
ATOM 8284 C CA . SER B 1 403 ? -18.156 17.531 13.109 1 95.06 403 SER B CA 1
ATOM 8285 C C . SER B 1 403 ? -19.312 18.359 12.539 1 95.06 403 SER B C 1
ATOM 8287 O O . SER B 1 403 ? -19.078 19.344 11.844 1 95.06 403 SER B O 1
ATOM 8289 N N . ILE B 1 404 ? -20.531 17.984 12.836 1 96.94 404 ILE B N 1
ATOM 8290 C CA . ILE B 1 404 ? -21.688 18.703 12.344 1 96.94 404 ILE B CA 1
ATOM 8291 C C . ILE B 1 404 ? -21.766 20.078 13.016 1 96.94 404 ILE B C 1
ATOM 8293 O O . ILE B 1 404 ? -21.891 21.109 12.344 1 96.94 404 ILE B O 1
ATOM 8297 N N . ARG B 1 405 ? -21.703 20.078 14.305 1 97.06 405 ARG B N 1
ATOM 8298 C CA . ARG B 1 405 ? -21.781 21.328 15.055 1 97.06 405 ARG B CA 1
ATOM 8299 C C . ARG B 1 405 ? -20.688 22.297 14.633 1 97.06 405 ARG B C 1
ATOM 8301 O O . ARG B 1 405 ? -20.953 23.438 14.242 1 97.06 405 ARG B O 1
ATOM 8308 N N . ASN B 1 406 ? -19.484 21.844 14.68 1 97.38 406 ASN B N 1
ATOM 8309 C CA . ASN B 1 406 ? -18.312 22.703 14.477 1 97.38 406 ASN B CA 1
ATOM 8310 C C . ASN B 1 406 ? -18.156 23.109 13.016 1 97.38 406 ASN B C 1
ATOM 8312 O O . ASN B 1 406 ? -17.703 24.219 12.719 1 97.38 406 ASN B O 1
ATOM 8316 N N . GLY B 1 407 ? -18.469 22.156 12.078 1 97.75 407 GLY B N 1
ATOM 8317 C CA . GLY B 1 407 ? -18.438 22.5 10.672 1 97.75 407 GLY B CA 1
ATOM 8318 C C . GLY B 1 407 ? -19.359 23.641 10.312 1 97.75 407 GLY B C 1
ATOM 8319 O O . GLY B 1 407 ? -18.984 24.562 9.586 1 97.75 407 GLY B O 1
ATOM 8320 N N . MET B 1 408 ? -20.547 23.641 10.883 1 98.25 408 MET B N 1
ATOM 8321 C CA . MET B 1 408 ? -21.531 24.672 10.586 1 98.25 408 MET B CA 1
ATOM 8322 C C . MET B 1 408 ? -21.172 25.984 11.281 1 98.25 408 MET B C 1
ATOM 8324 O O . MET B 1 408 ? -21.359 27.062 10.711 1 98.25 408 MET B O 1
ATOM 8328 N N . ILE B 1 409 ? -20.656 25.906 12.484 1 98 409 ILE B N 1
ATOM 8329 C CA . ILE B 1 409 ? -20.188 27.109 13.172 1 98 409 ILE B CA 1
ATOM 8330 C C . ILE B 1 409 ? -19.062 27.75 12.383 1 98 409 ILE B C 1
ATOM 8332 O O . ILE B 1 409 ? -19.062 28.953 12.148 1 98 409 ILE B O 1
ATOM 8336 N N . ALA B 1 410 ? -18.109 26.922 11.93 1 98.19 410 ALA B N 1
ATOM 8337 C CA . ALA B 1 410 ? -16.984 27.422 11.148 1 98.19 410 ALA B CA 1
ATOM 8338 C C . ALA B 1 410 ? -17.438 28.031 9.828 1 98.19 410 ALA B C 1
ATOM 8340 O O . ALA B 1 410 ? -16.891 29.031 9.367 1 98.19 410 ALA B O 1
ATOM 8341 N N . GLN B 1 411 ? -18.422 27.375 9.227 1 98 411 GLN B N 1
ATOM 8342 C CA . GLN B 1 411 ? -18.969 27.922 7.992 1 98 411 GLN B CA 1
ATOM 8343 C C . GLN B 1 411 ? -19.562 29.312 8.219 1 98 411 GLN B C 1
ATOM 8345 O O . GLN B 1 411 ? -19.344 30.219 7.418 1 98 411 GLN B O 1
ATOM 8350 N N . MET B 1 412 ? -20.266 29.531 9.289 1 97.94 412 MET B N 1
ATOM 8351 C CA . MET B 1 412 ? -20.984 30.797 9.508 1 97.94 412 MET B CA 1
ATOM 8352 C C . MET B 1 412 ? -20.047 31.875 10.031 1 97.94 412 MET B C 1
ATOM 8354 O O . MET B 1 412 ? -20.297 33.062 9.867 1 97.94 412 MET B O 1
ATOM 8358 N N . THR B 1 413 ? -18.969 31.469 10.656 1 97.44 413 THR B N 1
ATOM 8359 C CA . THR B 1 413 ? -18.031 32.438 11.172 1 97.44 413 THR B CA 1
ATOM 8360 C C . THR B 1 413 ? -16.984 32.812 10.125 1 97.44 413 THR B C 1
ATOM 8362 O O . THR B 1 413 ? -16.625 33.969 9.969 1 97.44 413 THR B O 1
ATOM 8365 N N . THR B 1 414 ? -16.438 31.844 9.32 1 96.38 414 THR B N 1
ATOM 8366 C CA . THR B 1 414 ? -15.25 32.031 8.492 1 96.38 414 THR B CA 1
ATOM 8367 C C . THR B 1 414 ? -15.57 31.75 7.027 1 96.38 414 THR B C 1
ATOM 8369 O O . THR B 1 414 ? -14.938 32.312 6.133 1 96.38 414 THR B O 1
ATOM 8372 N N . GLY B 1 415 ? -16.547 30.969 6.836 1 96.69 415 GLY B N 1
ATOM 8373 C CA . GLY B 1 415 ? -16.781 30.547 5.465 1 96.69 415 GLY B CA 1
ATOM 8374 C C . GLY B 1 415 ? -15.82 29.469 5 1 96.69 415 GLY B C 1
ATOM 8375 O O . GLY B 1 415 ? -14.75 29.766 4.461 1 96.69 415 GLY B O 1
ATOM 8376 N N . LEU B 1 416 ? -16.234 28.203 5.09 1 97.56 416 LEU B N 1
ATOM 8377 C CA . LEU B 1 416 ? -15.391 27.078 4.723 1 97.56 416 LEU B CA 1
ATOM 8378 C C . LEU B 1 416 ? -15.695 26.609 3.303 1 97.56 416 LEU B C 1
ATOM 8380 O O . LEU B 1 416 ? -14.805 26.125 2.598 1 97.56 416 LEU B O 1
ATOM 8384 N N . ALA B 1 417 ? -16.875 26.641 2.949 1 97 417 ALA B N 1
ATOM 8385 C CA . ALA B 1 417 ? -17.406 26.234 1.652 1 97 417 ALA B CA 1
ATOM 8386 C C . ALA B 1 417 ? -18.25 27.344 1.038 1 97 417 ALA B C 1
ATOM 8388 O O . ALA B 1 417 ? -18.453 28.391 1.646 1 97 417 ALA B O 1
ATOM 8389 N N . PRO B 1 418 ? -18.75 27.156 -0.181 1 95.75 418 PRO B N 1
ATOM 8390 C CA . PRO B 1 418 ? -19.453 28.234 -0.869 1 95.75 418 PRO B CA 1
ATOM 8391 C C . PRO B 1 418 ? -20.703 28.703 -0.123 1 95.75 418 PRO B C 1
ATOM 8393 O O . PRO B 1 418 ? -21.062 29.875 -0.182 1 95.75 418 PRO B O 1
ATOM 8396 N N . SER B 1 419 ? -21.375 27.75 0.509 1 96.38 419 SER B N 1
ATOM 8397 C CA . SER B 1 419 ? -22.578 28.109 1.23 1 96.38 419 SER B CA 1
ATOM 8398 C C . SER B 1 419 ? -22.844 27.156 2.389 1 96.38 419 SER B C 1
ATOM 8400 O O . SER B 1 419 ? -22.328 26.047 2.412 1 96.38 419 SER B O 1
ATOM 8402 N N . ILE B 1 420 ? -23.703 27.641 3.348 1 97.75 420 ILE B N 1
ATOM 8403 C CA . ILE B 1 420 ? -24.141 26.812 4.465 1 97.75 420 ILE B CA 1
ATOM 8404 C C . ILE B 1 420 ? -24.922 25.609 3.941 1 97.75 420 ILE B C 1
ATOM 8406 O O . ILE B 1 420 ? -25 24.578 4.613 1 97.75 420 ILE B O 1
ATOM 8410 N N . ASP B 1 421 ? -25.406 25.703 2.734 1 97.62 421 ASP B N 1
ATOM 8411 C CA . ASP B 1 421 ? -26.172 24.625 2.119 1 97.62 421 ASP B CA 1
ATOM 8412 C C . ASP B 1 421 ? -25.312 23.375 1.911 1 97.62 421 ASP B C 1
ATOM 8414 O O . ASP B 1 421 ? -25.812 22.25 1.942 1 97.62 421 ASP B O 1
ATOM 8418 N N . THR B 1 422 ? -24 23.562 1.672 1 97.44 422 THR B N 1
ATOM 8419 C CA . THR B 1 422 ? -23.078 22.453 1.543 1 97.44 422 THR B CA 1
ATOM 8420 C C . THR B 1 422 ? -23.078 21.609 2.816 1 97.44 422 THR B C 1
ATOM 8422 O O . THR B 1 422 ? -23.109 20.375 2.754 1 97.44 422 THR B O 1
ATOM 8425 N N . PHE B 1 423 ? -23.141 22.281 3.941 1 97.81 423 PHE B N 1
ATOM 8426 C CA . PHE B 1 423 ? -23.078 21.578 5.219 1 97.81 423 PHE B CA 1
ATOM 8427 C C . PHE B 1 423 ? -24.438 21.016 5.59 1 97.81 423 PHE B C 1
ATOM 8429 O O . PHE B 1 423 ? -24.531 20 6.285 1 97.81 423 PHE B O 1
ATOM 8436 N N . LEU B 1 424 ? -25.516 21.688 5.129 1 98 424 LEU B N 1
ATOM 8437 C CA . LEU B 1 424 ? -26.844 21.125 5.312 1 98 424 LEU B CA 1
ATOM 8438 C C . LEU B 1 424 ? -27 19.828 4.523 1 98 424 LEU B C 1
ATOM 8440 O O . LEU B 1 424 ? -27.641 18.875 4.996 1 98 424 LEU B O 1
ATOM 8444 N N . ARG B 1 425 ? -26.453 19.812 3.369 1 96.88 425 ARG B N 1
ATOM 8445 C CA . ARG B 1 425 ? -26.469 18.594 2.578 1 96.88 425 ARG B CA 1
ATOM 8446 C C . ARG B 1 425 ? -25.672 17.484 3.27 1 96.88 425 ARG B C 1
ATOM 8448 O O . ARG B 1 425 ? -26.062 16.312 3.244 1 96.88 425 ARG B O 1
ATOM 8455 N N . GLU B 1 426 ? -24.531 17.844 3.766 1 96.38 426 GLU B N 1
ATOM 8456 C CA . GLU B 1 426 ? -23.734 16.875 4.512 1 96.38 426 GLU B CA 1
ATOM 8457 C C . GLU B 1 426 ? -24.516 16.297 5.688 1 96.38 426 GLU B C 1
ATOM 8459 O O . GLU B 1 426 ? -24.453 15.094 5.953 1 96.38 426 GLU B O 1
ATOM 8464 N N . LEU B 1 427 ? -25.156 17.203 6.453 1 97.88 427 LEU B N 1
ATOM 8465 C CA . LEU B 1 427 ? -26 16.75 7.551 1 97.88 427 LEU B CA 1
ATOM 8466 C C . LEU B 1 427 ? -27.062 15.758 7.059 1 97.88 427 LEU B C 1
ATOM 8468 O O . LEU B 1 427 ? -27.25 14.688 7.652 1 97.88 427 LEU B O 1
ATOM 8472 N N . HIS B 1 428 ? -27.719 16.156 6 1 97.31 428 HIS B N 1
ATOM 8473 C CA . HIS B 1 428 ? -28.734 15.289 5.418 1 97.31 428 HIS B CA 1
ATOM 8474 C C . HIS B 1 428 ? -28.172 13.922 5.051 1 97.31 428 HIS B C 1
ATOM 8476 O O . HIS B 1 428 ? -28.75 12.891 5.375 1 97.31 428 HIS B O 1
ATOM 8482 N N . ASP B 1 429 ? -27.047 13.914 4.383 1 95.81 429 ASP B N 1
ATOM 8483 C CA . ASP B 1 429 ? -26.422 12.68 3.922 1 95.81 429 ASP B CA 1
ATOM 8484 C C . ASP B 1 429 ? -26.031 11.797 5.102 1 95.81 429 ASP B C 1
ATOM 8486 O O . ASP B 1 429 ? -26.172 10.57 5.043 1 95.81 429 ASP B O 1
ATOM 8490 N N . GLN B 1 430 ? -25.516 12.406 6.152 1 96.38 430 GLN B N 1
ATOM 8491 C CA . GLN B 1 430 ? -25.094 11.641 7.324 1 96.38 430 GLN B CA 1
ATOM 8492 C C . GLN B 1 430 ? -26.297 11.008 8.031 1 96.38 430 GLN B C 1
ATOM 8494 O O . GLN B 1 430 ? -26.25 9.836 8.406 1 96.38 430 GLN B O 1
ATOM 8499 N N . VAL B 1 431 ? -27.312 11.812 8.195 1 97.5 431 VAL B N 1
ATOM 8500 C CA . VAL B 1 431 ? -28.516 11.312 8.852 1 97.5 431 VAL B CA 1
ATOM 8501 C C . VAL B 1 431 ? -29.156 10.203 8.016 1 97.5 431 VAL B C 1
ATOM 8503 O O . VAL B 1 431 ? -29.5 9.148 8.547 1 97.5 431 VAL B O 1
ATOM 8506 N N . ASP B 1 432 ? -29.234 10.438 6.738 1 96.19 432 ASP B N 1
ATOM 8507 C CA . ASP B 1 432 ? -29.812 9.461 5.828 1 96.19 432 ASP B CA 1
ATOM 8508 C C . ASP B 1 432 ? -29.016 8.156 5.852 1 96.19 432 ASP B C 1
ATOM 8510 O O . ASP B 1 432 ? -29.594 7.066 5.867 1 96.19 432 ASP B O 1
ATOM 8514 N N . LEU B 1 433 ? -27.734 8.273 5.789 1 96.38 433 LEU B N 1
ATOM 8515 C CA . LEU B 1 433 ? -26.875 7.105 5.797 1 96.38 433 LEU B CA 1
ATOM 8516 C C . LEU B 1 433 ? -27.062 6.289 7.066 1 96.38 433 LEU B C 1
ATOM 8518 O O . LEU B 1 433 ? -27.188 5.062 7.008 1 96.38 433 LEU B O 1
ATOM 8522 N N . GLU B 1 434 ? -27.094 6.965 8.203 1 97.5 434 GLU B N 1
ATOM 8523 C CA . GLU B 1 434 ? -27.312 6.273 9.469 1 97.5 434 GLU B CA 1
ATOM 8524 C C . GLU B 1 434 ? -28.672 5.598 9.508 1 97.5 434 GLU B C 1
ATOM 8526 O O . GLU B 1 434 ? -28.812 4.473 9.992 1 97.5 434 GLU B O 1
ATOM 8531 N N . LEU B 1 435 ? -29.672 6.293 8.977 1 97.12 435 LEU B N 1
ATOM 8532 C CA . LEU B 1 435 ? -31.016 5.742 8.969 1 97.12 435 LEU B CA 1
ATOM 8533 C C . LEU B 1 435 ? -31.094 4.508 8.078 1 97.12 435 LEU B C 1
ATOM 8535 O O . LEU B 1 435 ? -31.734 3.516 8.445 1 97.12 435 LEU B O 1
ATOM 8539 N N . LYS B 1 436 ? -30.422 4.559 6.941 1 95.94 436 LYS B N 1
ATOM 8540 C CA . LYS B 1 436 ? -30.438 3.42 6.027 1 95.94 436 LYS B CA 1
ATOM 8541 C C . LYS B 1 436 ? -29.797 2.191 6.676 1 95.94 436 LYS B C 1
ATOM 8543 O O . LYS B 1 436 ? -30.172 1.059 6.359 1 95.94 436 LYS B O 1
ATOM 8548 N N . LYS B 1 437 ? -28.938 2.387 7.605 1 96.88 437 LYS B N 1
ATOM 8549 C CA . LYS B 1 437 ? -28.25 1.305 8.289 1 96.88 437 LYS B CA 1
ATOM 8550 C C . LYS B 1 437 ? -28.891 0.99 9.633 1 96.88 437 LYS B C 1
ATOM 8552 O O . LYS B 1 437 ? -28.328 0.26 10.445 1 96.88 437 LYS B O 1
ATOM 8557 N N . PHE B 1 438 ? -29.969 1.635 9.938 1 97.19 438 PHE B N 1
ATOM 8558 C CA . PHE B 1 438 ? -30.766 1.448 11.141 1 97.19 438 PHE B CA 1
ATOM 8559 C C . PHE B 1 438 ? -30 1.909 12.375 1 97.19 438 PHE B C 1
ATOM 8561 O O . PHE B 1 438 ? -30.172 1.354 13.461 1 97.19 438 PHE B O 1
ATOM 8568 N N . ASN B 1 439 ? -29.062 2.74 12.219 1 98.12 439 ASN B N 1
ATOM 8569 C CA . ASN B 1 439 ? -28.359 3.363 13.336 1 98.12 439 ASN B CA 1
ATOM 8570 C C . ASN B 1 439 ? -29.047 4.648 13.781 1 98.12 439 ASN B C 1
ATOM 8572 O O . ASN B 1 439 ? -28.484 5.738 13.641 1 98.12 439 ASN B O 1
ATOM 8576 N N . TYR B 1 440 ? -30.188 4.512 14.398 1 98.12 440 TYR B N 1
ATOM 8577 C CA . TYR B 1 440 ? -31.016 5.645 14.797 1 98.12 440 TYR B CA 1
ATOM 8578 C C . TYR B 1 440 ? -30.312 6.477 15.867 1 98.12 440 TYR B C 1
ATOM 8580 O O . TYR B 1 440 ? -30.453 7.703 15.891 1 98.12 440 TYR B O 1
ATOM 8588 N N . THR B 1 441 ? -29.562 5.793 16.672 1 97.88 441 THR B N 1
ATOM 8589 C CA . THR B 1 441 ? -28.875 6.438 17.781 1 97.88 441 THR B CA 1
ATOM 8590 C C . THR B 1 441 ? -27.891 7.488 17.266 1 97.88 441 THR B C 1
ATOM 8592 O O . THR B 1 441 ? -27.891 8.625 17.734 1 97.88 441 THR B O 1
ATOM 8595 N N . ASP B 1 442 ? -27.078 7.117 16.328 1 98.19 442 ASP B N 1
ATOM 8596 C CA . ASP B 1 442 ? -26.078 8.047 15.828 1 98.19 442 ASP B CA 1
ATOM 8597 C C . ASP B 1 442 ? -26.703 9.086 14.898 1 98.19 442 ASP B C 1
ATOM 8599 O O . ASP B 1 442 ? -26.156 10.188 14.742 1 98.19 442 ASP B O 1
ATOM 8603 N N . ALA B 1 443 ? -27.828 8.742 14.273 1 98.25 443 ALA B N 1
ATOM 8604 C CA . ALA B 1 443 ? -28.578 9.766 13.547 1 98.25 443 ALA B CA 1
ATOM 8605 C C . ALA B 1 443 ? -29.047 10.875 14.492 1 98.25 443 ALA B C 1
ATOM 8607 O O . ALA B 1 443 ? -28.953 12.055 14.156 1 98.25 443 ALA B O 1
ATOM 8608 N N . GLU B 1 444 ? -29.531 10.477 15.625 1 98.12 444 GLU B N 1
ATOM 8609 C CA . GLU B 1 444 ? -29.953 11.445 16.625 1 98.12 444 GLU B CA 1
ATOM 8610 C C . GLU B 1 444 ? -28.781 12.281 17.125 1 98.12 444 GLU B C 1
ATOM 8612 O O . GLU B 1 444 ? -28.938 13.469 17.422 1 98.12 444 GLU B O 1
ATOM 8617 N N . LEU B 1 445 ? -27.703 11.594 17.219 1 97.75 445 LEU B N 1
ATOM 8618 C CA . LEU B 1 445 ? -26.5 12.305 17.656 1 97.75 445 LEU B CA 1
ATOM 8619 C C . LEU B 1 445 ? -26.141 13.406 16.672 1 97.75 445 LEU B C 1
ATOM 8621 O O . LEU B 1 445 ? -25.719 14.492 17.078 1 97.75 445 LEU B O 1
ATOM 8625 N N . ALA B 1 446 ? -26.234 13.148 15.398 1 98.12 446 ALA B N 1
ATOM 8626 C CA . ALA B 1 446 ? -26.016 14.164 14.375 1 98.12 446 ALA B CA 1
ATOM 8627 C C . ALA B 1 446 ? -26.969 15.344 14.539 1 98.12 446 ALA B C 1
ATOM 8629 O O . ALA B 1 446 ? -26.562 16.5 14.406 1 98.12 446 ALA B O 1
ATOM 8630 N N . LEU B 1 447 ? -28.219 15.055 14.828 1 98.62 447 LEU B N 1
ATOM 8631 C CA . LEU B 1 447 ? -29.219 16.094 15.031 1 98.62 447 LEU B CA 1
ATOM 8632 C C . LEU B 1 447 ? -28.891 16.922 16.266 1 98.62 447 LEU B C 1
ATOM 8634 O O . LEU B 1 447 ? -29.141 18.125 16.297 1 98.62 447 LEU B O 1
ATOM 8638 N N . LYS B 1 448 ? -28.391 16.266 17.266 1 98 448 LYS B N 1
ATOM 8639 C CA . LYS B 1 448 ? -27.969 17 18.453 1 98 448 LYS B CA 1
ATOM 8640 C C . LYS B 1 448 ? -26.891 18.016 18.125 1 98 448 LYS B C 1
ATOM 8642 O O . LYS B 1 448 ? -26.875 19.125 18.656 1 98 448 LYS B O 1
ATOM 8647 N N . GLY B 1 449 ? -25.922 17.578 17.312 1 97.81 449 GLY B N 1
ATOM 8648 C CA . GLY B 1 449 ? -24.922 18.516 16.844 1 97.81 449 GLY B CA 1
ATOM 8649 C C . GLY B 1 449 ? -25.516 19.703 16.109 1 97.81 449 GLY B C 1
ATOM 8650 O O . GLY B 1 449 ? -25.125 20.859 16.359 1 97.81 449 GLY B O 1
ATOM 8651 N N . PHE B 1 450 ? -26.484 19.453 15.25 1 98.69 450 PHE B N 1
ATOM 8652 C CA . PHE B 1 450 ? -27.188 20.484 14.516 1 98.69 450 PHE B CA 1
ATOM 8653 C C . PHE B 1 450 ? -27.938 21.422 15.461 1 98.69 450 PHE B C 1
ATOM 8655 O O . PHE B 1 450 ? -27.875 22.641 15.32 1 98.69 450 PHE B O 1
ATOM 8662 N N . GLU B 1 451 ? -28.562 20.875 16.422 1 98.44 451 GLU B N 1
ATOM 8663 C CA . GLU B 1 451 ? -29.359 21.641 17.391 1 98.44 451 GLU B CA 1
ATOM 8664 C C . GLU B 1 451 ? -28.469 22.547 18.234 1 98.44 451 GLU B C 1
ATOM 8666 O O . GLU B 1 451 ? -28.859 23.672 18.562 1 98.44 451 GLU B O 1
ATOM 8671 N N . ASP B 1 452 ? -27.359 22.031 18.609 1 97.19 452 ASP B N 1
ATOM 8672 C CA . ASP B 1 452 ? -26.453 22.859 19.406 1 97.19 452 ASP B CA 1
ATOM 8673 C C . ASP B 1 452 ? -25.891 24 18.562 1 97.19 452 ASP B C 1
ATOM 8675 O O . ASP B 1 452 ? -25.656 25.094 19.078 1 97.19 452 ASP B O 1
ATOM 8679 N N . PHE B 1 453 ? -25.703 23.797 17.312 1 97.81 453 PHE B N 1
ATOM 8680 C CA . PHE B 1 453 ? -25.344 24.891 16.391 1 97.81 453 PHE B CA 1
ATOM 8681 C C . PHE B 1 453 ? -26.453 25.938 16.344 1 97.81 453 PHE B C 1
ATOM 8683 O O . PHE B 1 453 ? -26.188 27.141 16.359 1 97.81 453 PHE B O 1
ATOM 8690 N N . LEU B 1 454 ? -27.703 25.469 16.328 1 98.38 454 LEU B N 1
ATOM 8691 C CA . LEU B 1 454 ? -28.859 26.344 16.188 1 98.38 454 LEU B CA 1
ATOM 8692 C C . LEU B 1 454 ? -29.016 27.234 17.422 1 98.38 454 LEU B C 1
ATOM 8694 O O . LEU B 1 454 ? -29.734 28.234 17.375 1 98.38 454 LEU B O 1
ATOM 8698 N N . LYS B 1 455 ? -28.344 26.938 18.469 1 97 455 LYS B N 1
ATOM 8699 C CA . LYS B 1 455 ? -28.453 27.719 19.703 1 97 455 LYS B CA 1
ATOM 8700 C C . LYS B 1 455 ? -27.688 29.031 19.594 1 97 455 LYS B C 1
ATOM 8702 O O . LYS B 1 455 ? -27.859 29.922 20.438 1 97 455 LYS B O 1
ATOM 8707 N N . GLY B 1 456 ? -26.828 29.156 18.594 1 96.56 456 GLY B N 1
ATOM 8708 C CA . GLY B 1 456 ? -26.109 30.406 18.375 1 96.56 456 GLY B CA 1
ATOM 8709 C C . GLY B 1 456 ? -24.75 30.438 19.031 1 96.56 456 GLY B C 1
ATOM 8710 O O . GLY B 1 456 ? -24.391 29.5 19.766 1 96.56 456 GLY B O 1
ATOM 8711 N N . PRO B 1 457 ? -24.047 31.453 18.844 1 96.5 457 PRO B N 1
ATOM 8712 C CA . PRO B 1 457 ? -22.656 31.516 19.297 1 96.5 457 PRO B CA 1
ATOM 8713 C C . PRO B 1 457 ? -22.531 31.562 20.812 1 96.5 457 PRO B C 1
ATOM 8715 O O . PRO B 1 457 ? -21.5 31.203 21.375 1 96.5 457 PRO B O 1
ATOM 8718 N N . ASP B 1 458 ? -23.594 31.984 21.516 1 94.25 458 ASP B N 1
ATOM 8719 C CA . ASP B 1 458 ? -23.562 32.031 22.969 1 94.25 458 ASP B CA 1
ATOM 8720 C C . ASP B 1 458 ? -23.375 30.625 23.547 1 94.25 458 ASP B C 1
ATOM 8722 O O . ASP B 1 458 ? -22.844 30.469 24.656 1 94.25 458 ASP B O 1
ATOM 8726 N N . PHE B 1 459 ? -23.766 29.672 22.797 1 93.62 459 PHE B N 1
ATOM 8727 C CA . PHE B 1 459 ? -23.656 28.281 23.219 1 93.62 459 PHE B CA 1
ATOM 8728 C C . PHE B 1 459 ? -22.188 27.891 23.422 1 93.62 459 PHE B C 1
ATOM 8730 O O . PHE B 1 459 ? -21.844 27.25 24.406 1 93.62 459 PHE B O 1
ATOM 8737 N N . ILE B 1 460 ? -21.25 28.297 22.578 1 92.06 460 ILE B N 1
ATOM 8738 C CA . ILE B 1 460 ? -19.859 27.859 22.625 1 92.06 460 ILE B CA 1
ATOM 8739 C C . ILE B 1 460 ? -19.031 28.859 23.422 1 92.06 460 ILE B C 1
ATOM 8741 O O . ILE B 1 460 ? -17.844 28.641 23.641 1 92.06 460 ILE B O 1
ATOM 8745 N N . LYS B 1 461 ? -19.656 29.969 23.859 1 91.12 461 LYS B N 1
ATOM 8746 C CA . LYS B 1 461 ? -18.969 30.938 24.703 1 91.12 461 LYS B CA 1
ATOM 8747 C C . LYS B 1 461 ? -18.766 30.391 26.125 1 91.12 461 LYS B C 1
ATOM 8749 O O . LYS B 1 461 ? -17.875 30.844 26.844 1 91.12 461 LYS B O 1
ATOM 8754 N N . GLN B 1 462 ? -19.609 29.469 26.453 1 81.81 462 GLN B N 1
ATOM 8755 C CA . GLN B 1 462 ? -19.562 28.844 27.781 1 81.81 462 GLN B CA 1
ATOM 8756 C C . GLN B 1 462 ? -18.719 27.578 27.766 1 81.81 462 GLN B C 1
ATOM 8758 O O . GLN B 1 462 ? -18.641 26.891 26.734 1 81.81 462 GLN B O 1
ATOM 8763 N N . PRO B 1 463 ? -18.094 27.359 28.922 1 79.19 463 PRO B N 1
ATOM 8764 C CA . PRO B 1 463 ? -17.312 26.125 28.969 1 79.19 463 PRO B CA 1
ATOM 8765 C C . PRO B 1 463 ? -18.172 24.875 29.078 1 79.19 463 PRO B C 1
ATOM 8767 O O . PRO B 1 463 ? -18.016 24.094 30.016 1 79.19 463 PRO B O 1
ATOM 8770 N N . ILE B 1 464 ? -19.047 24.625 28.141 1 80.75 464 ILE B N 1
ATOM 8771 C CA . ILE B 1 464 ? -20.016 23.531 28.172 1 80.75 464 ILE B CA 1
ATOM 8772 C C . ILE B 1 464 ? -19.625 22.453 27.172 1 80.75 464 ILE B C 1
ATOM 8774 O O . ILE B 1 464 ? -20.141 21.328 27.219 1 80.75 464 ILE B O 1
ATOM 8778 N N . VAL B 1 465 ? -18.688 22.812 26.547 1 76.81 465 VAL B N 1
ATOM 8779 C CA . VAL B 1 465 ? -18.422 22 25.375 1 76.81 465 VAL B CA 1
ATOM 8780 C C . VAL B 1 465 ? -17.828 20.656 25.797 1 76.81 465 VAL B C 1
ATOM 8782 O O . VAL B 1 465 ? -18.078 19.625 25.172 1 76.81 465 VAL B O 1
ATOM 8785 N N . GLN B 1 466 ? -17.109 20.641 26.859 1 83.12 466 GLN B N 1
ATOM 8786 C CA . GLN B 1 466 ? -16.609 19.375 27.375 1 83.12 466 GLN B CA 1
ATOM 8787 C C . GLN B 1 466 ? -17.75 18.469 27.812 1 83.12 466 GLN B C 1
ATOM 8789 O O . GLN B 1 466 ? -17.75 17.266 27.516 1 83.12 466 GLN B O 1
ATOM 8794 N N . GLU B 1 467 ? -18.578 19.094 28.5 1 89.19 467 GLU B N 1
ATOM 8795 C CA . GLU B 1 467 ? -19.734 18.344 28.969 1 89.19 467 GLU B CA 1
ATOM 8796 C C . GLU B 1 467 ? -20.531 17.766 27.797 1 89.19 467 GLU B C 1
ATOM 8798 O O . GLU B 1 467 ? -20.984 16.609 27.859 1 89.19 467 GLU B O 1
ATOM 8803 N N . LYS B 1 468 ? -20.656 18.516 26.812 1 90.5 468 LYS B N 1
ATOM 8804 C CA . LYS B 1 468 ? -21.406 18.062 25.656 1 90.5 468 LYS B CA 1
ATOM 8805 C C . LYS B 1 468 ? -20.688 16.906 24.938 1 90.5 468 LYS B C 1
ATOM 8807 O O . LYS B 1 468 ? -21.312 16 24.406 1 90.5 468 LYS B O 1
ATOM 8812 N N . PHE B 1 469 ? -19.391 16.984 24.922 1 89.25 469 PHE B N 1
ATOM 8813 C CA . PHE B 1 469 ? -18.609 15.906 24.312 1 89.25 469 PHE B CA 1
ATOM 8814 C C . PHE B 1 469 ? -18.75 14.617 25.109 1 89.25 469 PHE B C 1
ATOM 8816 O O . PHE B 1 469 ? -18.891 13.539 24.547 1 89.25 469 PHE B O 1
ATOM 8823 N N . VAL B 1 470 ? -18.688 14.758 26.359 1 91.31 470 VAL B N 1
ATOM 8824 C CA . VAL B 1 470 ? -18.859 13.609 27.234 1 91.31 470 VAL B CA 1
ATOM 8825 C C . VAL B 1 470 ? -20.266 13.023 27.047 1 91.31 470 VAL B C 1
ATOM 8827 O O . VAL B 1 470 ? -20.422 11.805 26.953 1 91.31 470 VAL B O 1
ATOM 8830 N N . GLN B 1 471 ? -21.203 13.898 26.953 1 94.94 471 GLN B N 1
ATOM 8831 C CA . GLN B 1 471 ? -22.578 13.461 26.734 1 94.94 471 GLN B CA 1
ATOM 8832 C C . GLN B 1 471 ? -22.719 12.742 25.406 1 94.94 471 GLN B C 1
ATOM 8834 O O . GLN B 1 471 ? -23.375 11.711 25.312 1 94.94 471 GLN B O 1
ATOM 8839 N N . ALA B 1 472 ? -22.141 13.289 24.406 1 95.31 472 ALA B N 1
ATOM 8840 C CA . ALA B 1 472 ? -22.203 12.664 23.078 1 95.31 472 ALA B CA 1
ATOM 8841 C C . ALA B 1 472 ? -21.578 11.266 23.109 1 95.31 472 ALA B C 1
ATOM 8843 O O . ALA B 1 472 ? -22.094 10.344 22.469 1 95.31 472 ALA B O 1
ATOM 8844 N N . ASN B 1 473 ? -20.5 11.125 23.859 1 94.69 473 ASN B N 1
ATOM 8845 C CA . ASN B 1 473 ? -19.844 9.828 23.969 1 94.69 473 ASN B CA 1
ATOM 8846 C C . ASN B 1 473 ? -20.703 8.828 24.734 1 94.69 473 ASN B C 1
ATOM 8848 O O . ASN B 1 473 ? -20.656 7.629 24.453 1 94.69 473 ASN B O 1
ATOM 8852 N N . GLN B 1 474 ? -21.453 9.359 25.594 1 95.75 474 GLN B N 1
ATOM 8853 C CA . GLN B 1 474 ? -22.359 8.508 26.344 1 95.75 474 GLN B CA 1
ATOM 8854 C C . GLN B 1 474 ? -23.562 8.102 25.5 1 95.75 474 GLN B C 1
ATOM 8856 O O . GLN B 1 474 ? -24.109 7.008 25.672 1 95.75 474 GLN B O 1
ATOM 8861 N N . GLU B 1 475 ? -23.891 8.953 24.625 1 96.75 475 GLU B N 1
ATOM 8862 C CA . GLU B 1 475 ? -25.156 8.766 23.906 1 96.75 475 GLU B CA 1
ATOM 8863 C C . GLU B 1 475 ? -24.922 8.062 22.562 1 96.75 475 GLU B C 1
ATOM 8865 O O . GLU B 1 475 ? -25.875 7.57 21.953 1 96.75 475 GLU B O 1
ATOM 8870 N N . LYS B 1 476 ? -23.734 7.98 22.078 1 96.81 476 LYS B N 1
ATOM 8871 C CA . LYS B 1 476 ? -23.484 7.305 20.812 1 96.81 476 LYS B CA 1
ATOM 8872 C C . LYS B 1 476 ? -23.812 5.816 20.906 1 96.81 476 LYS B C 1
ATOM 8874 O O . LYS B 1 476 ? -23.984 5.281 22 1 96.81 476 LYS B O 1
ATOM 8879 N N . GLU B 1 477 ? -23.906 5.18 19.75 1 96.81 477 GLU B N 1
ATOM 8880 C CA . GLU B 1 477 ? -24.203 3.75 19.719 1 96.81 477 GLU B CA 1
ATOM 8881 C C . GLU B 1 477 ? -23.109 2.955 20.453 1 96.81 477 GLU B C 1
ATOM 8883 O O . GLU B 1 477 ? -21.922 3.211 20.266 1 96.81 477 GLU B O 1
ATOM 8888 N N . LYS B 1 478 ? -23.547 2.082 21.266 1 95.81 478 LYS B N 1
ATOM 8889 C CA . LYS B 1 478 ? -22.625 1.267 22.031 1 95.81 478 LYS B CA 1
ATOM 8890 C C . LYS B 1 478 ? -22.359 -0.072 21.344 1 95.81 478 LYS B C 1
ATOM 8892 O O . LYS B 1 478 ? -23.297 -0.701 20.844 1 95.81 478 LYS B O 1
ATOM 8897 N N . LEU B 1 479 ? -21.141 -0.426 21.266 1 96.38 479 LEU B N 1
ATOM 8898 C CA . LEU B 1 479 ? -20.734 -1.743 20.781 1 96.38 479 LEU B CA 1
ATOM 8899 C C . LEU B 1 479 ? -20.406 -2.672 21.953 1 96.38 479 LEU B C 1
ATOM 8901 O O . LEU B 1 479 ? -19.891 -2.229 22.969 1 96.38 479 LEU B O 1
ATOM 8905 N N . VAL B 1 480 ? -20.75 -3.865 21.812 1 97.88 480 VAL B N 1
ATOM 8906 C CA . VAL B 1 480 ? -20.484 -4.848 22.859 1 97.88 480 VAL B CA 1
ATOM 8907 C C . VAL B 1 480 ? -19.359 -5.781 22.406 1 97.88 480 VAL B C 1
ATOM 8909 O O . VAL B 1 480 ? -19 -5.812 21.219 1 97.88 480 VAL B O 1
ATOM 8912 N N . SER B 1 481 ? -18.781 -6.516 23.344 1 97.19 481 SER B N 1
ATOM 8913 C CA . SER B 1 481 ? -17.703 -7.457 23.031 1 97.19 481 SER B CA 1
ATOM 8914 C C . SER B 1 481 ? -18.234 -8.602 22.156 1 97.19 481 SER B C 1
ATOM 8916 O O . SER B 1 481 ? -19.438 -8.867 22.125 1 97.19 481 SER B O 1
ATOM 8918 N N . PHE B 1 482 ? -17.422 -9.266 21.547 1 96.62 482 PHE B N 1
ATOM 8919 C CA . PHE B 1 482 ? -17.781 -10.359 20.641 1 96.62 482 PHE B CA 1
ATOM 8920 C C . PHE B 1 482 ? -18.531 -11.453 21.391 1 96.62 482 PHE B C 1
ATOM 8922 O O . PHE B 1 482 ? -19.547 -11.953 20.906 1 96.62 482 PHE B O 1
ATOM 8929 N N . PRO B 1 483 ? -18.094 -11.828 22.625 1 96.81 483 PRO B N 1
ATOM 8930 C CA . PRO B 1 483 ? -18.891 -12.828 23.344 1 96.81 483 PRO B CA 1
ATOM 8931 C C . PRO B 1 483 ? -20.297 -12.344 23.641 1 96.81 483 PRO B C 1
ATOM 8933 O O . PRO B 1 483 ? -21.266 -13.109 23.484 1 96.81 483 PRO B O 1
ATOM 8936 N N . GLU B 1 484 ? -20.406 -11.102 24 1 98.12 484 GLU B N 1
ATOM 8937 C CA . GLU B 1 484 ? -21.719 -10.531 24.25 1 98.12 484 GLU B CA 1
ATOM 8938 C C . GLU B 1 484 ? -22.547 -10.445 22.969 1 98.12 484 GLU B C 1
ATOM 8940 O O . GLU B 1 484 ? -23.75 -10.695 22.984 1 98.12 484 GLU B O 1
ATOM 8945 N N . LEU B 1 485 ? -21.891 -10.102 21.891 1 98.06 485 LEU B N 1
ATOM 8946 C CA . LEU B 1 485 ? -22.547 -10.016 20.594 1 98.06 485 LEU B CA 1
ATOM 8947 C C . LEU B 1 485 ? -23.078 -11.375 20.172 1 98.06 485 LEU B C 1
ATOM 8949 O O . LEU B 1 485 ? -24.203 -11.477 19.641 1 98.06 485 LEU B O 1
ATOM 8953 N N . GLN B 1 486 ? -22.281 -12.414 20.391 1 97.44 486 GLN B N 1
ATOM 8954 C CA . GLN B 1 486 ? -22.703 -13.773 20.062 1 97.44 486 GLN B CA 1
ATOM 8955 C C . GLN B 1 486 ? -23.953 -14.156 20.859 1 97.44 486 GLN B C 1
ATOM 8957 O O . GLN B 1 486 ? -24.891 -14.742 20.297 1 97.44 486 GLN B O 1
ATOM 8962 N N . GLN B 1 487 ? -23.953 -13.828 22.125 1 97.75 487 GLN B N 1
ATOM 8963 C CA . GLN B 1 487 ? -25.109 -14.117 22.969 1 97.75 487 GLN B CA 1
ATOM 8964 C C . GLN B 1 487 ? -26.359 -13.383 22.484 1 97.75 487 GLN B C 1
ATOM 8966 O O . GLN B 1 487 ? -27.453 -13.953 22.453 1 97.75 487 GLN B O 1
ATOM 8971 N N . MET B 1 488 ? -26.156 -12.133 22.109 1 97.19 488 MET B N 1
ATOM 8972 C CA . MET B 1 488 ? -27.266 -11.352 21.578 1 97.19 488 MET B CA 1
ATOM 8973 C C . MET B 1 488 ? -27.844 -12.016 20.328 1 97.19 488 MET B C 1
ATOM 8975 O O . MET B 1 488 ? -29.062 -12.117 20.188 1 97.19 488 MET B O 1
ATOM 8979 N N . ALA B 1 489 ? -27 -12.438 19.438 1 96.62 489 ALA B N 1
ATOM 8980 C CA . ALA B 1 489 ? -27.438 -13.078 18.203 1 96.62 489 ALA B CA 1
ATOM 8981 C C . ALA B 1 489 ? -28.156 -14.391 18.484 1 96.62 489 ALA B C 1
ATOM 8983 O O . ALA B 1 489 ? -29.188 -14.688 17.875 1 96.62 489 ALA B O 1
ATOM 8984 N N . ASP B 1 490 ? -27.641 -15.125 19.422 1 96.38 490 ASP B N 1
ATOM 8985 C CA . ASP B 1 490 ? -28.266 -16.391 19.812 1 96.38 490 ASP B CA 1
ATOM 8986 C C . ASP B 1 490 ? -29.641 -16.141 20.422 1 96.38 490 ASP B C 1
ATOM 8988 O O . ASP B 1 490 ? -30.594 -16.859 20.094 1 96.38 490 ASP B O 1
ATOM 8992 N N . ASP B 1 491 ? -29.75 -15.219 21.234 1 96.5 491 ASP B N 1
ATOM 8993 C CA . ASP B 1 491 ? -31.016 -14.883 21.891 1 96.5 491 ASP B CA 1
ATOM 8994 C C . ASP B 1 491 ? -32.062 -14.461 20.859 1 96.5 491 ASP B C 1
ATOM 8996 O O . ASP B 1 491 ? -33.25 -14.703 21.047 1 96.5 491 ASP B O 1
ATOM 9000 N N . MET B 1 492 ? -31.562 -13.867 19.781 1 95.06 492 MET B N 1
ATOM 9001 C CA . MET B 1 492 ? -32.469 -13.383 18.734 1 95.06 492 MET B CA 1
ATOM 9002 C C . MET B 1 492 ? -32.719 -14.461 17.703 1 95.06 492 MET B C 1
ATOM 9004 O O . MET B 1 492 ? -33.5 -14.258 16.766 1 95.06 492 MET B O 1
ATOM 9008 N N . GLY B 1 493 ? -32.031 -15.586 17.812 1 93.38 493 GLY B N 1
ATOM 9009 C CA . GLY B 1 493 ? -32.219 -16.719 16.906 1 93.38 493 GLY B CA 1
ATOM 9010 C C . GLY B 1 493 ? -31.578 -16.5 15.547 1 93.38 493 GLY B C 1
ATOM 9011 O O . GLY B 1 493 ? -32.094 -17 14.539 1 93.38 493 GLY B O 1
ATOM 9012 N N . LEU B 1 494 ? -30.578 -15.688 15.469 1 93.69 494 LEU B N 1
ATOM 9013 C CA . LEU B 1 494 ? -29.891 -15.461 14.203 1 93.69 494 LEU B CA 1
ATOM 9014 C C . LEU B 1 494 ? -28.984 -16.641 13.859 1 93.69 494 LEU B C 1
ATOM 9016 O O . LEU B 1 494 ? -27.812 -16.656 14.227 1 93.69 494 LEU B O 1
ATOM 9020 N N . GLU B 1 495 ? -29.469 -17.469 13.109 1 89.56 495 GLU B N 1
ATOM 9021 C CA . GLU B 1 495 ? -28.766 -18.703 12.773 1 89.56 495 GLU B CA 1
ATOM 9022 C C . GLU B 1 495 ? -27.578 -18.438 11.867 1 89.56 495 GLU B C 1
ATOM 9024 O O . GLU B 1 495 ? -27.641 -17.594 10.969 1 89.56 495 GLU B O 1
ATOM 9029 N N . GLY B 1 496 ? -26.516 -19.109 12.156 1 89.38 496 GLY B N 1
ATOM 9030 C CA . GLY B 1 496 ? -25.375 -19.062 11.273 1 89.38 496 GLY B CA 1
ATOM 9031 C C . GLY B 1 496 ? -24.344 -18.016 11.688 1 89.38 496 GLY B C 1
ATOM 9032 O O . GLY B 1 496 ? -23.203 -18.047 11.234 1 89.38 496 GLY B O 1
ATOM 9033 N N . PHE B 1 497 ? -24.797 -17.078 12.523 1 94.12 497 PHE B N 1
ATOM 9034 C CA . PHE B 1 497 ? -23.844 -16.062 12.961 1 94.12 497 PHE B CA 1
ATOM 9035 C C . PHE B 1 497 ? -22.859 -16.641 13.961 1 94.12 497 PHE B C 1
ATOM 9037 O O . PHE B 1 497 ? -23.266 -17.266 14.953 1 94.12 497 PHE B O 1
ATOM 9044 N N . ASP B 1 498 ? -21.578 -16.531 13.695 1 94.56 498 ASP B N 1
ATOM 9045 C CA . ASP B 1 498 ? -20.484 -17.016 14.539 1 94.56 498 ASP B CA 1
ATOM 9046 C C . ASP B 1 498 ? -19.312 -16.031 14.539 1 94.56 498 ASP B C 1
ATOM 9048 O O . ASP B 1 498 ? -18.578 -15.938 13.562 1 94.56 498 ASP B O 1
ATOM 9052 N N . VAL B 1 499 ? -19.156 -15.328 15.641 1 93.94 499 VAL B N 1
ATOM 9053 C CA . VAL B 1 499 ? -18.141 -14.273 15.734 1 93.94 499 VAL B CA 1
ATOM 9054 C C . VAL B 1 499 ? -16.75 -14.867 15.508 1 93.94 499 VAL B C 1
ATOM 9056 O O . VAL B 1 499 ? -15.844 -14.18 15.047 1 93.94 499 VAL B O 1
ATOM 9059 N N . SER B 1 500 ? -16.531 -16.125 15.836 1 91.31 500 SER B N 1
ATOM 9060 C CA . SER B 1 500 ? -15.219 -16.766 15.742 1 91.31 500 SER B CA 1
ATOM 9061 C C . SER B 1 500 ? -14.859 -17.078 14.297 1 91.31 500 SER B C 1
ATOM 9063 O O . SER B 1 500 ? -13.695 -17.344 13.984 1 91.31 500 SER B O 1
ATOM 9065 N N . LYS B 1 501 ? -15.773 -16.984 13.414 1 93.19 501 LYS B N 1
ATOM 9066 C CA . LYS B 1 501 ? -15.539 -17.359 12.023 1 93.19 501 LYS B CA 1
ATOM 9067 C C . LYS B 1 501 ? -15.594 -16.125 11.109 1 93.19 501 LYS B C 1
ATOM 9069 O O . LYS B 1 501 ? -15.406 -16.25 9.898 1 93.19 501 LYS B O 1
ATOM 9074 N N . LEU B 1 502 ? -15.812 -14.977 11.695 1 95.06 502 LEU B N 1
ATOM 9075 C CA . LEU B 1 502 ? -15.906 -13.758 10.906 1 95.06 502 LEU B CA 1
ATOM 9076 C C . LEU B 1 502 ? -14.578 -13.438 10.234 1 95.06 502 LEU B C 1
ATOM 9078 O O . LEU B 1 502 ? -13.508 -13.641 10.82 1 95.06 502 LEU B O 1
ATOM 9082 N N . THR B 1 503 ? -14.664 -12.992 8.992 1 95.56 503 THR B N 1
ATOM 9083 C CA . THR B 1 503 ? -13.492 -12.5 8.273 1 95.56 503 THR B CA 1
ATOM 9084 C C . THR B 1 503 ? -13.688 -11.047 7.852 1 95.56 503 THR B C 1
ATOM 9086 O O . THR B 1 503 ? -14.82 -10.57 7.75 1 95.56 503 THR B O 1
ATOM 9089 N N . ARG B 1 504 ? -12.617 -10.32 7.645 1 95.06 504 ARG B N 1
ATOM 9090 C CA . ARG B 1 504 ? -12.688 -8.953 7.141 1 95.06 504 ARG B CA 1
ATOM 9091 C C . ARG B 1 504 ? -13.406 -8.898 5.793 1 95.06 504 ARG B C 1
ATOM 9093 O O . ARG B 1 504 ? -14.094 -7.926 5.488 1 95.06 504 ARG B O 1
ATOM 9100 N N . GLN B 1 505 ? -13.227 -9.938 5 1 94.88 505 GLN B N 1
ATOM 9101 C CA . GLN B 1 505 ? -13.852 -10.031 3.686 1 94.88 505 GLN B CA 1
ATOM 9102 C C . GLN B 1 505 ? -15.375 -9.992 3.799 1 94.88 505 GLN B C 1
ATOM 9104 O O . GLN B 1 505 ? -16.031 -9.281 3.041 1 94.88 505 GLN B O 1
ATOM 9109 N N . GLU B 1 506 ? -15.914 -10.727 4.73 1 93.5 506 GLU B N 1
ATOM 9110 C CA . GLU B 1 506 ? -17.359 -10.766 4.945 1 93.5 506 GLU B CA 1
ATOM 9111 C C . GLU B 1 506 ? -17.875 -9.43 5.48 1 93.5 506 GLU B C 1
ATOM 9113 O O . GLU B 1 506 ? -18.938 -8.961 5.066 1 93.5 506 GLU B O 1
ATOM 9118 N N . ILE B 1 507 ? -17.125 -8.891 6.352 1 94.31 507 ILE B N 1
ATOM 9119 C CA . ILE B 1 507 ? -17.516 -7.652 7.012 1 94.31 507 ILE B CA 1
ATOM 9120 C C . ILE B 1 507 ? -17.547 -6.508 6 1 94.31 507 ILE B C 1
ATOM 9122 O O . ILE B 1 507 ? -18.438 -5.668 6.023 1 94.31 507 ILE B O 1
ATOM 9126 N N . ASP B 1 508 ? -16.641 -6.531 5.086 1 92.5 508 ASP B N 1
ATOM 9127 C CA . ASP B 1 508 ? -16.5 -5.438 4.129 1 92.5 508 ASP B CA 1
ATOM 9128 C C . ASP B 1 508 ? -17.234 -5.742 2.83 1 92.5 508 ASP B C 1
ATOM 9130 O O . ASP B 1 508 ? -17.281 -4.91 1.922 1 92.5 508 ASP B O 1
ATOM 9134 N N . ASN B 1 509 ? -17.828 -6.84 2.73 1 90.12 509 ASN B N 1
ATOM 9135 C CA . ASN B 1 509 ? -18.469 -7.273 1.489 1 90.12 509 ASN B CA 1
ATOM 9136 C C . ASN B 1 509 ? -19.734 -6.469 1.191 1 90.12 509 ASN B C 1
ATOM 9138 O O . ASN B 1 509 ? -20.5 -6.145 2.102 1 90.12 509 ASN B O 1
ATOM 9142 N N . ASP B 1 510 ? -19.859 -6.055 0.013 1 91.25 510 ASP B N 1
ATOM 9143 C CA . ASP B 1 510 ? -21.094 -5.469 -0.507 1 91.25 510 ASP B CA 1
ATOM 9144 C C . ASP B 1 510 ? -21.594 -6.227 -1.733 1 91.25 510 ASP B C 1
ATOM 9146 O O . ASP B 1 510 ? -20.906 -7.109 -2.246 1 91.25 510 ASP B O 1
ATOM 9150 N N . LYS B 1 511 ? -22.781 -6.09 -2.043 1 87.44 511 LYS B N 1
ATOM 9151 C CA . LYS B 1 511 ? -23.406 -6.754 -3.188 1 87.44 511 LYS B CA 1
ATOM 9152 C C . LYS B 1 511 ? -23.891 -5.742 -4.219 1 87.44 511 LYS B C 1
ATOM 9154 O O . LYS B 1 511 ? -24.281 -4.625 -3.863 1 87.44 511 LYS B O 1
ATOM 9159 N N . PRO B 1 512 ? -23.75 -6.117 -5.426 1 87.25 512 PRO B N 1
ATOM 9160 C CA . PRO B 1 512 ? -24.312 -5.219 -6.438 1 87.25 512 PRO B CA 1
ATOM 9161 C C . PRO B 1 512 ? -25.828 -5.082 -6.336 1 87.25 512 PRO B C 1
ATOM 9163 O O . PRO B 1 512 ? -26.5 -5.965 -5.793 1 87.25 512 PRO B O 1
ATOM 9166 N N . ARG B 1 513 ? -26.422 -3.924 -6.922 1 88.94 513 ARG B N 1
ATOM 9167 C CA . ARG B 1 513 ? -27.859 -3.666 -6.953 1 88.94 513 ARG B CA 1
ATOM 9168 C C . ARG B 1 513 ? -28.328 -3.324 -8.367 1 88.94 513 ARG B C 1
ATOM 9170 O O . ARG B 1 513 ? -27.609 -2.656 -9.117 1 88.94 513 ARG B O 1
ATOM 9177 N N . SER B 1 514 ? -29.406 -3.658 -8.539 1 91.75 514 SER B N 1
ATOM 9178 C CA . SER B 1 514 ? -30.078 -3.211 -9.758 1 91.75 514 SER B CA 1
ATOM 9179 C C . SER B 1 514 ? -30.531 -1.763 -9.641 1 91.75 514 SER B C 1
ATOM 9181 O O . SER B 1 514 ? -30.531 -1.196 -8.547 1 91.75 514 SER B O 1
ATOM 9183 N N . ILE B 1 515 ? -30.844 -1.229 -10.711 1 90.69 515 ILE B N 1
ATOM 9184 C CA . ILE B 1 515 ? -31.344 0.141 -10.727 1 90.69 515 ILE B CA 1
ATOM 9185 C C . ILE B 1 515 ? -32.625 0.226 -9.93 1 90.69 515 ILE B C 1
ATOM 9187 O O . ILE B 1 515 ? -32.906 1.224 -9.25 1 90.69 515 ILE B O 1
ATOM 9191 N N . GLN B 1 516 ? -33.469 -0.753 -10.055 1 91.31 516 GLN B N 1
ATOM 9192 C CA . GLN B 1 516 ? -34.719 -0.791 -9.312 1 91.31 516 GLN B CA 1
ATOM 9193 C C . GLN B 1 516 ? -34.469 -0.836 -7.809 1 91.31 516 GLN B C 1
ATOM 9195 O O . GLN B 1 516 ? -35.156 -0.158 -7.035 1 91.31 516 GLN B O 1
ATOM 9200 N N . GLN B 1 517 ? -33.562 -1.622 -7.465 1 91.62 517 GLN B N 1
ATOM 9201 C CA . GLN B 1 517 ? -33.188 -1.715 -6.055 1 91.62 517 GLN B CA 1
ATOM 9202 C C . GLN B 1 517 ? -32.656 -0.388 -5.535 1 91.62 517 GLN B C 1
ATOM 9204 O O . GLN B 1 517 ? -32.969 0.023 -4.414 1 91.62 517 GLN B O 1
ATOM 9209 N N . ARG B 1 518 ? -31.875 0.251 -6.293 1 92.19 518 ARG B N 1
ATOM 9210 C CA . ARG B 1 518 ? -31.312 1.553 -5.934 1 92.19 518 ARG B CA 1
ATOM 9211 C C . ARG B 1 518 ? -32.406 2.584 -5.738 1 92.19 518 ARG B C 1
ATOM 9213 O O . ARG B 1 518 ? -32.375 3.363 -4.785 1 92.19 518 ARG B O 1
ATOM 9220 N N . ALA B 1 519 ? -33.312 2.572 -6.695 1 91.25 519 ALA B N 1
ATOM 9221 C CA . ALA B 1 519 ? -34.438 3.492 -6.609 1 91.25 519 ALA B 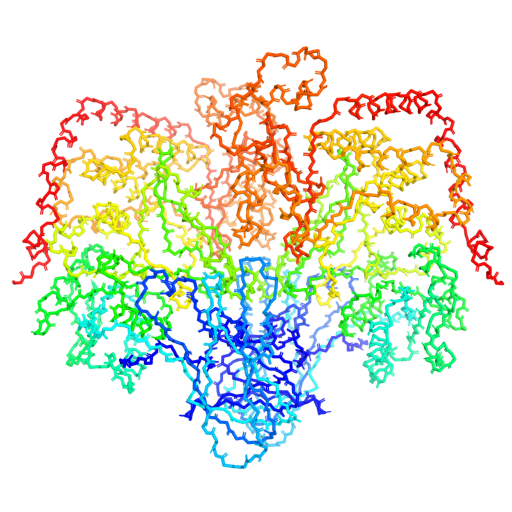CA 1
ATOM 9222 C C . ALA B 1 519 ? -35.25 3.227 -5.355 1 91.25 519 ALA B C 1
ATOM 9224 O O . ALA B 1 519 ? -35.688 4.164 -4.68 1 91.25 519 ALA B O 1
ATOM 9225 N N . PHE B 1 520 ? -35.5 2.01 -5.098 1 89.5 520 PHE B N 1
ATOM 9226 C CA . PHE B 1 520 ? -36.25 1.626 -3.902 1 89.5 520 PHE B CA 1
ATOM 9227 C C . PHE B 1 520 ? -35.562 2.154 -2.648 1 89.5 520 PHE B C 1
ATOM 9229 O O . PHE B 1 520 ? -36.188 2.766 -1.793 1 89.5 520 PHE B O 1
ATOM 9236 N N . ASP B 1 521 ? -34.281 1.858 -2.543 1 89.56 521 ASP B N 1
ATOM 9237 C CA . ASP B 1 521 ? -33.531 2.275 -1.364 1 89.56 521 ASP B CA 1
ATOM 9238 C C . ASP B 1 521 ? -33.531 3.795 -1.207 1 89.56 521 ASP B C 1
ATOM 9240 O O . ASP B 1 521 ? -33.656 4.305 -0.091 1 89.56 521 ASP B O 1
ATOM 9244 N N . PHE B 1 522 ? -33.438 4.441 -2.309 1 88.5 522 PHE B N 1
ATOM 9245 C CA . PHE B 1 522 ? -33.406 5.902 -2.297 1 88.5 522 PHE B CA 1
ATOM 9246 C C . PHE B 1 522 ? -34.75 6.465 -1.868 1 88.5 522 PHE B C 1
ATOM 9248 O O . PHE B 1 522 ? -34.812 7.355 -1.02 1 88.5 522 PHE B O 1
ATOM 9255 N N . LEU B 1 523 ? -35.812 5.926 -2.373 1 89.44 523 LEU B N 1
ATOM 9256 C CA . LEU B 1 523 ? -37.125 6.477 -2.162 1 89.44 523 LEU B CA 1
ATOM 9257 C C . LEU B 1 523 ? -37.688 6.078 -0.793 1 89.44 523 LEU B C 1
ATOM 9259 O O . LEU B 1 523 ? -38.438 6.832 -0.176 1 89.44 523 LEU B O 1
ATOM 9263 N N . THR B 1 524 ? -37.281 4.934 -0.313 1 91.38 524 THR B N 1
ATOM 9264 C CA . THR B 1 524 ? -37.906 4.414 0.89 1 91.38 524 THR B CA 1
ATOM 9265 C C . THR B 1 524 ? -36.969 4.465 2.078 1 91.38 524 THR B C 1
ATOM 9267 O O . THR B 1 524 ? -37.344 4.18 3.211 1 91.38 524 THR B O 1
ATOM 9270 N N . ILE B 1 525 ? -35.688 4.766 1.817 1 93.31 525 ILE B N 1
ATOM 9271 C CA . ILE B 1 525 ? -34.688 4.73 2.859 1 93.31 525 ILE B CA 1
ATOM 9272 C C . ILE B 1 525 ? -34.594 3.332 3.471 1 93.31 525 ILE B C 1
ATOM 9274 O O . ILE B 1 525 ? -34.781 3.168 4.68 1 93.31 525 ILE B O 1
ATOM 9278 N N . ASN B 1 526 ? -34.406 2.387 2.557 1 91.25 526 ASN B N 1
ATOM 9279 C CA . ASN B 1 526 ? -34.281 0.97 2.885 1 91.25 526 ASN B CA 1
ATOM 9280 C C . ASN B 1 526 ? -35.562 0.442 3.531 1 91.25 526 ASN B C 1
ATOM 9282 O O . ASN B 1 526 ? -35.5 -0.21 4.574 1 91.25 526 ASN B O 1
ATOM 9286 N N . GLY B 1 527 ? -36.719 0.899 3.057 1 89.19 527 GLY B N 1
ATOM 9287 C CA . GLY B 1 527 ? -38 0.357 3.412 1 89.19 527 GLY B CA 1
ATOM 9288 C C . GLY B 1 527 ? -38.625 1.019 4.633 1 89.19 527 GLY B C 1
ATOM 9289 O O . GLY B 1 527 ? -39.5 0.454 5.273 1 89.19 527 GLY B O 1
ATOM 9290 N N . GLN B 1 528 ? -38.125 2.133 5.039 1 92.25 528 GLN B N 1
ATOM 9291 C CA . GLN B 1 528 ? -38.625 2.717 6.289 1 92.25 528 GLN B CA 1
ATOM 9292 C C . GLN B 1 528 ? -39.625 3.832 6.027 1 92.25 528 GLN B C 1
ATOM 9294 O O . GLN B 1 528 ? -40.406 4.172 6.906 1 92.25 528 GLN B O 1
ATOM 9299 N N . ARG B 1 529 ? -39.594 4.438 4.961 1 85.25 529 ARG B N 1
ATOM 9300 C CA . ARG B 1 529 ? -40.5 5.52 4.645 1 85.25 529 ARG B CA 1
ATOM 9301 C C . ARG B 1 529 ? -41.844 4.977 4.125 1 85.25 529 ARG B C 1
ATOM 9303 O O . ARG B 1 529 ? -41.875 3.914 3.5 1 85.25 529 ARG B O 1
ATOM 9310 N N . LEU B 1 530 ? -43.125 5.254 4.562 1 61.75 530 LEU B N 1
ATOM 9311 C CA . LEU B 1 530 ? -44.562 4.898 4.531 1 61.75 530 LEU B CA 1
ATOM 9312 C C . LEU B 1 530 ? -44.906 4.199 3.221 1 61.75 530 LEU B C 1
ATOM 9314 O O . LEU B 1 530 ? -46.094 3.959 2.939 1 61.75 530 LEU B O 1
ATOM 9318 N N . LEU B 1 531 ? -44.312 3.99 2.207 1 49.12 531 LEU B N 1
ATOM 9319 C CA . LEU B 1 531 ? -45.219 3.135 1.439 1 49.12 531 LEU B CA 1
ATOM 9320 C C . LEU B 1 531 ? -45.375 1.772 2.105 1 49.12 531 LEU B C 1
ATOM 9322 O O . LEU B 1 531 ? -44.406 1.237 2.666 1 49.12 531 LEU B O 1
ATOM 9326 N N . HIS B 1 532 ? -46.656 1.36 2.613 1 43.06 532 HIS B N 1
ATOM 9327 C CA . HIS B 1 532 ? -47.031 0.147 3.334 1 43.06 532 HIS B CA 1
ATOM 9328 C C . HIS B 1 532 ? -46.062 -0.987 3.043 1 43.06 532 HIS B C 1
ATOM 9330 O O . HIS B 1 532 ? -45.781 -1.304 1.881 1 43.06 532 HIS B O 1
ATOM 9336 N N . SER B 1 533 ? -45.125 -1.189 3.818 1 42.59 533 SER B N 1
ATOM 9337 C CA . SER B 1 533 ? -44.125 -2.244 4.035 1 42.59 533 SER B CA 1
ATOM 9338 C C . SER B 1 533 ? -44.625 -3.574 3.461 1 42.59 533 SER B C 1
ATOM 9340 O O . SER B 1 533 ? -43.938 -4.598 3.611 1 42.59 533 SER B O 1
ATOM 9342 N N . SER B 1 534 ? -45.969 -3.586 3.285 1 37.56 534 SER B N 1
ATOM 9343 C CA . SER B 1 534 ? -46.5 -4.902 2.984 1 37.56 534 SER B CA 1
ATOM 9344 C C . SER B 1 534 ? -45.844 -5.516 1.757 1 37.56 534 SER B C 1
ATOM 9346 O O . SER B 1 534 ? -46.062 -6.688 1.446 1 37.56 534 SER B O 1
ATOM 9348 N N . ILE B 1 535 ? -45.531 -4.715 0.85 1 38.03 535 ILE B N 1
ATOM 9349 C CA . ILE B 1 535 ? -45.344 -5.352 -0.449 1 38.03 535 ILE B CA 1
ATOM 9350 C C . ILE B 1 535 ? -44.094 -6.227 -0.42 1 38.03 535 ILE B C 1
ATOM 9352 O O . ILE B 1 535 ? -44.125 -7.363 -0.892 1 38.03 535 ILE B O 1
ATOM 9356 N N . HIS B 1 536 ? -42.906 -5.598 -0.682 1 38.19 536 HIS B N 1
ATOM 9357 C CA . HIS B 1 536 ? -41.75 -6.383 -1.087 1 38.19 536 HIS B CA 1
ATOM 9358 C C . HIS B 1 536 ? -41 -6.926 0.125 1 38.19 536 HIS B C 1
ATOM 9360 O O . HIS B 1 536 ? -40.125 -6.242 0.681 1 38.19 536 HIS B O 1
ATOM 9366 N N . GLY B 1 537 ? -41.781 -7.441 1.053 1 35.12 537 GLY B N 1
ATOM 9367 C CA . GLY B 1 537 ? -40.906 -8.273 1.866 1 35.12 537 GLY B CA 1
ATOM 9368 C C . GLY B 1 537 ? -39.844 -8.977 1.062 1 35.12 537 GLY B C 1
ATOM 9369 O O . GLY B 1 537 ? -40.125 -9.742 0.142 1 35.12 537 GLY B O 1
ATOM 9370 N N . ALA B 1 538 ? -38.875 -8.297 0.734 1 38.03 538 ALA B N 1
ATOM 9371 C CA . ALA B 1 538 ? -37.75 -8.992 0.077 1 38.03 538 ALA B CA 1
ATOM 9372 C C . ALA B 1 538 ? -37.656 -10.43 0.565 1 38.03 538 ALA B C 1
ATOM 9374 O O . ALA B 1 538 ? -37.688 -10.688 1.77 1 38.03 538 ALA B O 1
ATOM 9375 N N . LYS B 1 539 ? -37.969 -11.344 -0.2 1 35.31 539 LYS B N 1
ATOM 9376 C CA . LYS B 1 539 ? -37.594 -12.742 -0.016 1 35.31 539 LYS B CA 1
ATOM 9377 C C . LYS B 1 539 ? -36.188 -12.852 0.553 1 35.31 539 LYS B C 1
ATOM 9379 O O . LYS B 1 539 ? -35.188 -12.656 -0.168 1 35.31 539 LYS B O 1
ATOM 9384 N N . GLY B 1 540 ? -36 -12.188 1.81 1 38.66 540 GLY B N 1
ATOM 9385 C CA . GLY B 1 540 ? -34.688 -12.516 2.344 1 38.66 540 GLY B CA 1
ATOM 9386 C C . GLY B 1 540 ? -34.219 -13.898 1.955 1 38.66 540 GLY B C 1
ATOM 9387 O O . GLY B 1 540 ? -35.031 -14.75 1.565 1 38.66 540 GLY B O 1
ATOM 9388 N N . THR B 1 541 ? -33.062 -14.047 1.529 1 38.12 541 THR B N 1
ATOM 9389 C CA . THR B 1 541 ? -32.531 -15.398 1.377 1 38.12 541 THR B CA 1
ATOM 9390 C C . THR B 1 541 ? -33.094 -16.328 2.455 1 38.12 541 THR B C 1
ATOM 9392 O O . THR B 1 541 ? -33.031 -16 3.645 1 38.12 541 THR B O 1
ATOM 9395 N N . PRO B 1 542 ? -33.938 -17.234 2.16 1 38.94 542 PRO B N 1
ATOM 9396 C CA . PRO B 1 542 ? -34.219 -18.328 3.094 1 38.94 542 PRO B CA 1
ATOM 9397 C C . PRO B 1 542 ? -33 -18.797 3.861 1 38.94 542 PRO B C 1
ATOM 9399 O O . PRO B 1 542 ? -31.938 -19.047 3.258 1 38.94 542 PRO B O 1
ATOM 9402 N N . GLY B 1 543 ? -32.688 -18.375 5.207 1 48.28 543 GLY B N 1
ATOM 9403 C CA . GLY B 1 543 ? -31.703 -18.75 6.199 1 48.28 543 GLY B CA 1
ATOM 9404 C C . GLY B 1 543 ? -31.062 -17.547 6.883 1 48.28 543 GLY B C 1
ATOM 9405 O O . GLY B 1 543 ? -31.031 -17.484 8.109 1 48.28 543 GLY B O 1
ATOM 9406 N N . LYS B 1 544 ? -30.047 -16.828 6.027 1 55.91 544 LYS B N 1
ATOM 9407 C CA . LYS B 1 544 ? -29.375 -15.742 6.75 1 55.91 544 LYS B CA 1
ATOM 9408 C C . LYS B 1 544 ? -30.266 -14.516 6.848 1 55.91 544 LYS B C 1
ATOM 9410 O O . LYS B 1 544 ? -30.531 -13.852 5.844 1 55.91 544 LYS B O 1
ATOM 9415 N N . ARG B 1 545 ? -30.906 -14.062 7.977 1 78.25 545 ARG B N 1
ATOM 9416 C CA . ARG B 1 545 ? -31.891 -13.023 8.25 1 78.25 545 ARG B CA 1
ATOM 9417 C C . ARG B 1 545 ? -31.234 -11.742 8.734 1 78.25 545 ARG B C 1
ATOM 9419 O O . ARG B 1 545 ? -31.828 -10.992 9.508 1 78.25 545 ARG B O 1
ATOM 9426 N N . TYR B 1 546 ? -29.938 -11.609 8.398 1 93.56 546 TYR B N 1
ATOM 9427 C CA . TYR B 1 546 ? -29.281 -10.375 8.828 1 93.56 546 TYR B CA 1
ATOM 9428 C C . TYR B 1 546 ? -28.188 -9.961 7.848 1 93.56 546 TYR B C 1
ATOM 9430 O O . TYR B 1 546 ? -27.672 -10.797 7.105 1 93.56 546 TYR B O 1
ATOM 9438 N N . ALA B 1 547 ? -27.891 -8.766 7.645 1 94.81 547 ALA B N 1
ATOM 9439 C CA . ALA B 1 547 ? -26.734 -8.242 6.938 1 94.81 547 ALA B CA 1
ATOM 9440 C C . ALA B 1 547 ? -25.562 -8.047 7.887 1 94.81 547 ALA B C 1
ATOM 9442 O O . ALA B 1 547 ? -25.75 -7.781 9.078 1 94.81 547 ALA B O 1
ATOM 9443 N N . LEU B 1 548 ? -24.406 -8.312 7.43 1 95.88 548 LEU B N 1
ATOM 9444 C CA . LEU B 1 548 ? -23.172 -8.078 8.156 1 95.88 548 LEU B CA 1
ATOM 9445 C C . LEU B 1 548 ? -22.391 -6.918 7.547 1 95.88 548 LEU B C 1
ATOM 9447 O O . LEU B 1 548 ? -22.109 -6.926 6.348 1 95.88 548 LEU B O 1
ATOM 9451 N N . ILE B 1 549 ? -22.109 -5.848 8.375 1 96.5 549 ILE B N 1
ATOM 9452 C CA . ILE B 1 549 ? -21.391 -4.691 7.828 1 96.5 549 ILE B CA 1
ATOM 9453 C C . ILE B 1 549 ? -20.344 -4.211 8.828 1 96.5 549 ILE B C 1
ATOM 9455 O O . ILE B 1 549 ? -20.344 -4.633 9.984 1 96.5 549 ILE B O 1
ATOM 9459 N N . SER B 1 550 ? -19.422 -3.307 8.383 1 94.62 550 SER B N 1
ATOM 9460 C CA . SER B 1 550 ? -18.547 -2.572 9.289 1 94.62 550 SER B CA 1
ATOM 9461 C C . SER B 1 550 ? -19.328 -1.562 10.125 1 94.62 550 SER B C 1
ATOM 9463 O O . SER B 1 550 ? -20.297 -0.971 9.641 1 94.62 550 SER B O 1
ATOM 9465 N N . SER B 1 551 ? -18.875 -1.373 11.289 1 93.62 551 SER B N 1
ATOM 9466 C CA . SER B 1 551 ? -19.578 -0.438 12.164 1 93.62 551 SER B CA 1
ATOM 9467 C C . SER B 1 551 ? -19.188 1.005 11.852 1 93.62 551 SER B C 1
ATOM 9469 O O . SER B 1 551 ? -19.828 1.942 12.336 1 93.62 551 SER B O 1
ATOM 9471 N N . ALA B 1 552 ? -18.234 1.19 11.023 1 89.19 552 ALA B N 1
ATOM 9472 C CA . ALA B 1 552 ? -17.797 2.545 10.695 1 89.19 552 ALA B CA 1
ATOM 9473 C C . ALA B 1 552 ? -18.922 3.328 10.016 1 89.19 552 ALA B C 1
ATOM 9475 O O . ALA B 1 552 ? -19.531 2.844 9.07 1 89.19 552 ALA B O 1
ATOM 9476 N N . GLY B 1 553 ? -19.094 4.516 10.453 1 89.5 553 GLY B N 1
ATOM 9477 C CA . GLY B 1 553 ? -20.266 5.297 10.047 1 89.5 553 GLY B CA 1
ATOM 9478 C C . GLY B 1 553 ? -20.203 5.742 8.602 1 89.5 553 GLY B C 1
ATOM 9479 O O . GLY B 1 553 ? -21.25 5.949 7.973 1 89.5 553 GLY B O 1
ATOM 9480 N N . TRP B 1 554 ? -19.062 5.844 8.023 1 87.94 554 TRP B N 1
ATOM 9481 C CA . TRP B 1 554 ? -18.922 6.438 6.699 1 87.94 554 TRP B CA 1
ATOM 9482 C C . TRP B 1 554 ? -19.172 5.398 5.609 1 87.94 554 TRP B C 1
ATOM 9484 O O . TRP B 1 554 ? -19.188 5.73 4.422 1 87.94 554 TRP B O 1
ATOM 9494 N N . ILE B 1 555 ? -19.344 4.18 5.922 1 89.69 555 ILE B N 1
ATOM 9495 C CA . ILE B 1 555 ? -19.484 3.109 4.941 1 89.69 555 ILE B CA 1
ATOM 9496 C C . ILE B 1 555 ? -20.953 2.924 4.594 1 89.69 555 ILE B C 1
ATOM 9498 O O . ILE B 1 555 ? -21.812 2.951 5.477 1 89.69 555 ILE B O 1
ATOM 9502 N N . TYR B 1 556 ? -21.203 2.756 3.318 1 93.06 556 TYR B N 1
ATOM 9503 C CA . TYR B 1 556 ? -22.547 2.518 2.838 1 93.06 556 TYR B CA 1
ATOM 9504 C C . TYR B 1 556 ? -22.625 1.24 2.01 1 93.06 556 TYR B C 1
ATOM 9506 O O . TYR B 1 556 ? -22.625 1.29 0.778 1 93.06 556 TYR B O 1
ATOM 9514 N N . PRO B 1 557 ? -22.641 0.167 2.658 1 93.56 557 PRO B N 1
ATOM 9515 C CA . PRO B 1 557 ? -22.797 -1.09 1.924 1 93.56 557 PRO B CA 1
ATOM 9516 C C . PRO B 1 557 ? -24.234 -1.319 1.454 1 93.56 557 PRO B C 1
ATOM 9518 O O . PRO B 1 557 ? -24.891 -2.271 1.892 1 93.56 557 PRO B O 1
ATOM 9521 N N . ALA B 1 558 ? -24.641 -0.575 0.521 1 93.56 558 ALA B N 1
ATOM 9522 C CA . ALA B 1 558 ? -26.031 -0.461 0.092 1 93.56 558 ALA B CA 1
ATOM 9523 C C . ALA B 1 558 ? -26.578 -1.806 -0.385 1 93.56 558 ALA B C 1
ATOM 9525 O O . ALA B 1 558 ? -27.719 -2.164 -0.089 1 93.56 558 ALA B O 1
ATOM 9526 N N . GLY B 1 559 ? -25.734 -2.52 -1.113 1 92.81 559 GLY B N 1
ATOM 9527 C CA . GLY B 1 559 ? -26.188 -3.801 -1.634 1 92.81 559 GLY B CA 1
ATOM 9528 C C . GLY B 1 559 ? -26.422 -4.836 -0.55 1 92.81 559 GLY B C 1
ATOM 9529 O O . GLY B 1 559 ? -27.406 -5.578 -0.595 1 92.81 559 GLY B O 1
ATOM 9530 N N . SER B 1 560 ? -25.656 -4.848 0.42 1 92.62 560 SER B N 1
ATOM 9531 C CA . SER B 1 560 ? -25.719 -5.848 1.481 1 92.62 560 SER B CA 1
ATOM 9532 C C . SER B 1 560 ? -26.906 -5.594 2.412 1 92.62 560 SER B C 1
ATOM 9534 O O . SER B 1 560 ? -27.484 -6.535 2.951 1 92.62 560 SER B O 1
ATOM 9536 N N . ILE B 1 561 ? -27.234 -4.355 2.584 1 94.88 561 ILE B N 1
ATOM 9537 C CA . ILE B 1 561 ? -28.25 -4.07 3.598 1 94.88 561 ILE B CA 1
ATOM 9538 C C . ILE B 1 561 ? -29.625 -3.951 2.939 1 94.88 561 ILE B C 1
ATOM 9540 O O . ILE B 1 561 ? -30.641 -3.91 3.625 1 94.88 561 ILE B O 1
ATOM 9544 N N . HIS B 1 562 ? -29.719 -3.908 1.633 1 93.5 562 HIS B N 1
ATOM 9545 C CA . HIS B 1 562 ? -30.969 -3.738 0.906 1 93.5 562 HIS B CA 1
ATOM 9546 C C . HIS B 1 562 ? -32 -4.793 1.314 1 93.5 562 HIS B C 1
ATOM 9548 O O . HIS B 1 562 ? -31.734 -5.992 1.189 1 93.5 562 HIS B O 1
ATOM 9554 N N . GLY B 1 563 ? -33.062 -4.395 1.771 1 88.81 563 GLY B N 1
ATOM 9555 C CA . GLY B 1 563 ? -34.188 -5.281 2.047 1 88.81 563 GLY B CA 1
ATOM 9556 C C . GLY B 1 563 ? -34.062 -6.02 3.365 1 88.81 563 GLY B C 1
ATOM 9557 O O . GLY B 1 563 ? -34.938 -6.789 3.744 1 88.81 563 GLY B O 1
ATOM 9558 N N . GLU B 1 564 ? -33.031 -5.82 4.082 1 91.69 564 GLU B N 1
ATOM 9559 C CA . GLU B 1 564 ? -32.812 -6.496 5.355 1 91.69 564 GLU B CA 1
ATOM 9560 C C . GLU B 1 564 ? -33.531 -5.77 6.496 1 91.69 564 GLU B C 1
ATOM 9562 O O . GLU B 1 564 ? -33.75 -4.559 6.426 1 91.69 564 GLU B O 1
ATOM 9567 N N . ASN B 1 565 ? -33.844 -6.531 7.539 1 94.44 565 ASN B N 1
ATOM 9568 C CA . ASN B 1 565 ? -34.469 -5.945 8.711 1 94.44 565 ASN B CA 1
ATOM 9569 C C . ASN B 1 565 ? -33.531 -5.934 9.914 1 94.44 565 ASN B C 1
ATOM 9571 O O . ASN B 1 565 ? -33.781 -5.234 10.898 1 94.44 565 ASN B O 1
ATOM 9575 N N . ILE B 1 566 ? -32.562 -6.785 9.828 1 96.25 566 ILE B N 1
ATOM 9576 C CA . ILE B 1 566 ? -31.562 -6.879 10.891 1 96.25 566 ILE B CA 1
ATOM 9577 C C . ILE B 1 566 ? -30.156 -6.684 10.312 1 96.25 566 ILE B C 1
ATOM 9579 O O . ILE B 1 566 ? -29.828 -7.266 9.281 1 96.25 566 ILE B O 1
ATOM 9583 N N . ILE B 1 567 ? -29.359 -5.812 10.891 1 96.94 567 ILE B N 1
ATOM 9584 C CA . ILE B 1 567 ? -27.984 -5.562 10.484 1 96.94 567 ILE B CA 1
ATOM 9585 C C . ILE B 1 567 ? -27.047 -5.785 11.672 1 96.94 567 ILE B C 1
ATOM 9587 O O . ILE B 1 567 ? -27.266 -5.242 12.758 1 96.94 567 ILE B O 1
ATOM 9591 N N . ILE B 1 568 ? -26.078 -6.621 11.562 1 97.88 568 ILE B N 1
ATOM 9592 C CA . ILE B 1 568 ? -25.016 -6.766 12.539 1 97.88 568 ILE B CA 1
ATOM 9593 C C . ILE B 1 568 ? -23.812 -5.914 12.125 1 97.88 568 ILE B C 1
ATOM 9595 O O . ILE B 1 568 ? -23.219 -6.137 11.062 1 97.88 568 ILE B O 1
ATOM 9599 N N . ALA B 1 569 ? -23.5 -4.902 12.883 1 97.12 569 ALA B N 1
ATOM 9600 C CA . ALA B 1 569 ? -22.375 -4.004 12.617 1 97.12 569 ALA B CA 1
ATOM 9601 C C . ALA B 1 569 ? -21.156 -4.414 13.43 1 97.12 569 ALA B C 1
ATOM 9603 O O . ALA B 1 569 ? -21.234 -4.613 14.641 1 97.12 569 ALA B O 1
ATOM 9604 N N . ILE B 1 570 ? -20 -4.523 12.727 1 96.62 570 ILE B N 1
ATOM 9605 C CA . ILE B 1 570 ? -18.828 -5.137 13.344 1 96.62 570 ILE B CA 1
ATOM 9606 C C . ILE B 1 570 ? -17.656 -4.156 13.32 1 96.62 570 ILE B C 1
ATOM 9608 O O . ILE B 1 570 ? -17.375 -3.549 12.289 1 96.62 570 ILE B O 1
ATOM 9612 N N . ASP B 1 571 ? -17 -3.912 14.43 1 94.62 571 ASP B N 1
ATOM 9613 C CA . ASP B 1 571 ? -15.656 -3.369 14.57 1 94.62 571 ASP B CA 1
ATOM 9614 C C . ASP B 1 571 ? -14.633 -4.484 14.789 1 94.62 571 ASP B C 1
ATOM 9616 O O . ASP B 1 571 ? -14.344 -4.852 15.93 1 94.62 571 ASP B O 1
ATOM 9620 N N . TRP B 1 572 ? -14.102 -4.957 13.68 1 93.12 572 TRP B N 1
ATOM 9621 C CA . TRP B 1 572 ? -13.289 -6.168 13.766 1 93.12 572 TRP B CA 1
ATOM 9622 C C . TRP B 1 572 ? -11.984 -5.902 14.5 1 93.12 572 TRP B C 1
ATOM 9624 O O . TRP B 1 572 ? -11.461 -6.785 15.188 1 93.12 572 TRP B O 1
ATOM 9634 N N . PHE B 1 573 ? -11.453 -4.688 14.406 1 90.19 573 PHE B N 1
ATOM 9635 C CA . PHE B 1 573 ? -10.172 -4.359 15 1 90.19 573 PHE B CA 1
ATOM 9636 C C . PHE B 1 573 ? -10.242 -4.453 16.516 1 90.19 573 PHE B C 1
ATOM 9638 O O . PHE B 1 573 ? -9.344 -5.004 17.156 1 90.19 573 PHE B O 1
ATOM 9645 N N . ASN B 1 574 ? -11.305 -3.922 17.047 1 91.06 574 ASN B N 1
ATOM 9646 C CA . ASN B 1 574 ? -11.469 -3.947 18.5 1 91.06 574 ASN B CA 1
ATOM 9647 C C . ASN B 1 574 ? -12.305 -5.141 18.953 1 91.06 574 ASN B C 1
ATOM 9649 O O . ASN B 1 574 ? -12.586 -5.297 20.141 1 91.06 574 ASN B O 1
ATOM 9653 N N . ARG B 1 575 ? -12.758 -5.918 18.109 1 92.56 575 ARG B N 1
ATOM 9654 C CA . ARG B 1 575 ? -13.539 -7.125 18.359 1 92.56 575 ARG B CA 1
ATOM 9655 C C . ARG B 1 575 ? -14.812 -6.805 19.141 1 92.56 575 ARG B C 1
ATOM 9657 O O . ARG B 1 575 ? -15.078 -7.398 20.188 1 92.56 575 ARG B O 1
ATOM 9664 N N . ARG B 1 576 ? -15.516 -5.867 18.562 1 96.12 576 ARG B N 1
ATOM 9665 C CA . ARG B 1 576 ? -16.797 -5.434 19.109 1 96.12 576 ARG B CA 1
ATOM 9666 C C . ARG B 1 576 ? -17.844 -5.301 18.016 1 96.12 576 ARG B C 1
ATOM 9668 O O . ARG B 1 576 ? -17.516 -5.32 16.828 1 96.12 576 ARG B O 1
ATOM 9675 N N . GLY B 1 577 ? -19.078 -5.336 18.406 1 97.12 577 GLY B N 1
ATOM 9676 C CA . GLY B 1 577 ? -20.156 -5.156 17.453 1 97.12 577 GLY B CA 1
ATOM 9677 C C . GLY B 1 577 ? -21.5 -4.863 18.094 1 97.12 577 GLY B C 1
ATOM 9678 O O . GLY B 1 577 ? -21.562 -4.645 19.312 1 97.12 577 GLY B O 1
ATOM 9679 N N . THR B 1 578 ? -22.484 -4.66 17.312 1 98 578 THR B N 1
ATOM 9680 C CA . THR B 1 578 ? -23.859 -4.445 17.766 1 98 578 THR B CA 1
ATOM 9681 C C . THR B 1 578 ? -24.859 -4.961 16.75 1 98 578 THR B C 1
ATOM 9683 O O . THR B 1 578 ? -24.484 -5.328 15.625 1 98 578 THR B O 1
ATOM 9686 N N . ILE B 1 579 ? -26.109 -5.172 17.203 1 98.06 579 ILE B N 1
ATOM 9687 C CA . ILE B 1 579 ? -27.188 -5.609 16.328 1 98.06 579 ILE B CA 1
ATOM 9688 C C . ILE B 1 579 ? -28.234 -4.492 16.203 1 98.06 579 ILE B C 1
ATOM 9690 O O . ILE B 1 579 ? -28.719 -3.971 17.203 1 98.06 579 ILE B O 1
ATOM 9694 N N . ARG B 1 580 ? -28.484 -4.105 14.953 1 97.69 580 ARG B N 1
ATOM 9695 C CA . ARG B 1 580 ? -29.469 -3.078 14.617 1 97.69 580 ARG B CA 1
ATOM 9696 C C . ARG B 1 580 ? -30.734 -3.699 14.031 1 97.69 580 ARG B C 1
ATOM 9698 O O . ARG B 1 580 ? -30.656 -4.617 13.211 1 97.69 580 ARG B O 1
ATOM 9705 N N . THR B 1 581 ? -31.875 -3.23 14.461 1 96.75 581 THR B N 1
ATOM 9706 C CA . THR B 1 581 ? -33.156 -3.713 13.945 1 96.75 581 THR B CA 1
ATOM 9707 C C . THR B 1 581 ? -33.969 -2.562 13.375 1 96.75 581 THR B C 1
ATOM 9709 O O . THR B 1 581 ? -34.031 -1.482 13.969 1 96.75 581 THR B O 1
ATOM 9712 N N . LYS B 1 582 ? -34.562 -2.824 12.211 1 95.81 582 LYS B N 1
ATOM 9713 C CA . LYS B 1 582 ? -35.438 -1.833 11.602 1 95.81 582 LYS B CA 1
ATOM 9714 C C . LYS B 1 582 ? -36.562 -1.428 12.555 1 95.81 582 LYS B C 1
ATOM 9716 O O . LYS B 1 582 ? -37.219 -2.285 13.133 1 95.81 582 LYS B O 1
ATOM 9721 N N . ASN B 1 583 ? -36.656 -0.2 12.766 1 95.81 583 ASN B N 1
ATOM 9722 C CA . ASN B 1 583 ? -37.656 0.355 13.695 1 95.81 583 ASN B CA 1
ATOM 9723 C C . ASN B 1 583 ? -38.281 1.614 13.133 1 95.81 583 ASN B C 1
ATOM 9725 O O . ASN B 1 583 ? -37.75 2.711 13.258 1 95.81 583 ASN B O 1
ATOM 9729 N N . LEU B 1 584 ? -39.5 1.449 12.711 1 94.88 584 LEU B N 1
ATOM 9730 C CA . LEU B 1 584 ? -40.188 2.533 12.016 1 94.88 584 LEU B CA 1
ATOM 9731 C C . LEU B 1 584 ? -40.5 3.668 12.984 1 94.88 584 LEU B C 1
ATOM 9733 O O . LEU B 1 584 ? -40.531 4.836 12.586 1 94.88 584 LEU B O 1
ATOM 9737 N N . LYS B 1 585 ? -40.812 3.322 14.195 1 95.75 585 LYS B N 1
ATOM 9738 C CA . LYS B 1 585 ? -41.062 4.352 15.195 1 95.75 585 LYS B CA 1
ATOM 9739 C C . LYS B 1 585 ? -39.875 5.262 15.391 1 95.75 585 LYS B C 1
ATOM 9741 O O . LYS B 1 585 ? -40 6.484 15.438 1 95.75 585 LYS B O 1
ATOM 9746 N N . GLN B 1 586 ? -38.719 4.637 15.523 1 96.81 586 GLN B N 1
ATOM 9747 C CA . GLN B 1 586 ? -37.5 5.414 15.688 1 96.81 586 GLN B CA 1
ATOM 9748 C C . GLN B 1 586 ? -37.188 6.219 14.43 1 96.81 586 GLN B C 1
ATOM 9750 O O . GLN B 1 586 ? -36.75 7.367 14.516 1 96.81 586 GLN B O 1
ATOM 9755 N N . TYR B 1 587 ? -37.438 5.598 13.297 1 97 587 TYR B N 1
ATOM 9756 C CA . TYR B 1 587 ? -37.219 6.301 12.031 1 97 587 TYR B CA 1
ATOM 9757 C C . TYR B 1 587 ? -38.062 7.562 11.969 1 97 587 TYR B C 1
ATOM 9759 O O . TYR B 1 587 ? -37.562 8.641 11.648 1 97 587 TYR B O 1
ATOM 9767 N N . ASN B 1 588 ? -39.312 7.43 12.266 1 96.44 588 ASN B N 1
ATOM 9768 C CA . ASN B 1 588 ? -40.25 8.555 12.203 1 96.44 588 ASN B CA 1
ATOM 9769 C C . ASN B 1 588 ? -39.875 9.641 13.219 1 96.44 588 ASN B C 1
ATOM 9771 O O . ASN B 1 588 ? -40 10.828 12.93 1 96.44 588 ASN B O 1
ATOM 9775 N N . ALA B 1 589 ? -39.469 9.203 14.367 1 97.56 589 ALA B N 1
ATOM 9776 C CA . ALA B 1 589 ? -39.094 10.156 15.398 1 97.56 589 ALA B CA 1
ATOM 9777 C C . ALA B 1 589 ? -37.906 11 14.938 1 97.56 589 ALA B C 1
ATOM 9779 O O . ALA B 1 589 ? -37.906 12.219 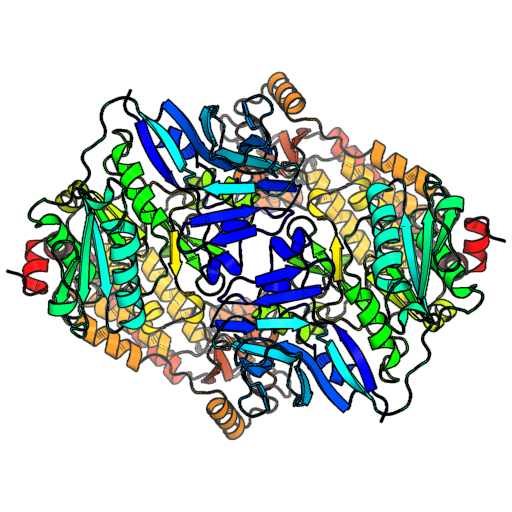15.102 1 97.56 589 ALA B O 1
ATOM 9780 N N . VAL B 1 590 ? -36.844 10.328 14.383 1 98.12 590 VAL B N 1
ATOM 9781 C CA . VAL B 1 590 ? -35.656 11.023 13.922 1 98.12 590 VAL B CA 1
ATOM 9782 C C . VAL B 1 590 ? -36.031 11.961 12.766 1 98.12 590 VAL B C 1
ATOM 9784 O O . VAL B 1 590 ? -35.562 13.102 12.719 1 98.12 590 VAL B O 1
ATOM 9787 N N . THR B 1 591 ? -36.844 11.492 11.852 1 97.31 591 THR B N 1
ATOM 9788 C CA . THR B 1 591 ? -37.219 12.266 10.672 1 97.31 591 THR B CA 1
ATOM 9789 C C . THR B 1 591 ? -38.031 13.492 11.062 1 97.31 591 THR B C 1
ATOM 9791 O O . THR B 1 591 ? -37.844 14.578 10.516 1 97.31 591 THR B O 1
ATOM 9794 N N . LYS B 1 592 ? -38.938 13.297 11.961 1 97.88 592 LYS B N 1
ATOM 9795 C CA . LYS B 1 592 ? -39.75 14.414 12.445 1 97.88 592 LYS B CA 1
ATOM 9796 C C . LYS B 1 592 ? -38.875 15.469 13.125 1 97.88 592 LYS B C 1
ATOM 9798 O O . LYS B 1 592 ? -39.062 16.672 12.906 1 97.88 592 LYS B O 1
ATOM 9803 N N . ARG B 1 593 ? -38.062 14.984 13.969 1 98.38 593 ARG B N 1
ATOM 9804 C CA . ARG B 1 593 ? -37.094 15.867 14.648 1 98.38 593 ARG B CA 1
ATOM 9805 C C . ARG B 1 593 ? -36.25 16.625 13.648 1 98.38 593 ARG B C 1
ATOM 9807 O O . ARG B 1 593 ? -36.062 17.844 13.773 1 98.38 593 ARG B O 1
ATOM 9814 N N . TYR B 1 594 ? -35.75 15.969 12.617 1 98.44 594 TYR B N 1
ATOM 9815 C CA . TYR B 1 594 ? -34.938 16.562 11.562 1 98.44 594 TYR B CA 1
ATOM 9816 C C . TYR B 1 594 ? -35.688 17.656 10.828 1 98.44 594 TYR B C 1
ATOM 9818 O O . TYR B 1 594 ? -35.156 18.75 10.617 1 98.44 594 TYR B O 1
ATOM 9826 N N . LYS B 1 595 ? -36.906 17.375 10.445 1 98 595 LYS B N 1
ATOM 9827 C CA . LYS B 1 595 ? -37.75 18.328 9.719 1 98 595 LYS B CA 1
ATOM 9828 C C . LYS B 1 595 ? -38.031 19.562 10.578 1 98 595 LYS B C 1
ATOM 9830 O O . LYS B 1 595 ? -38.031 20.688 10.078 1 98 595 LYS B O 1
ATOM 9835 N N . ARG B 1 596 ? -38.281 19.328 11.789 1 98.38 596 ARG B N 1
ATOM 9836 C CA . ARG B 1 596 ? -38.531 20.422 12.727 1 98.38 596 ARG B CA 1
ATOM 9837 C C . ARG B 1 596 ? -37.281 21.328 12.836 1 98.38 596 ARG B C 1
ATOM 9839 O O . ARG B 1 596 ? -37.406 22.547 12.766 1 98.38 596 ARG B O 1
ATOM 9846 N N . ASP B 1 597 ? -36.188 20.719 13.047 1 98.5 597 ASP B N 1
ATOM 9847 C CA . ASP B 1 597 ? -34.938 21.469 13.195 1 98.5 597 ASP B CA 1
ATOM 9848 C C . ASP B 1 597 ? -34.594 22.234 11.914 1 98.5 597 ASP B C 1
ATOM 9850 O O . ASP B 1 597 ? -34.125 23.359 11.961 1 98.5 597 ASP B O 1
ATOM 9854 N N . LEU B 1 598 ? -34.844 21.625 10.758 1 98.25 598 LEU B N 1
ATOM 9855 C CA . LEU B 1 598 ? -34.594 22.266 9.477 1 98.25 598 LEU B CA 1
ATOM 9856 C C . LEU B 1 598 ? -35.5 23.469 9.281 1 98.25 598 LEU B C 1
ATOM 9858 O O . LEU B 1 598 ? -35.094 24.5 8.758 1 98.25 598 LEU B O 1
ATOM 9862 N N . ALA B 1 599 ? -36.719 23.281 9.633 1 98.19 599 ALA B N 1
ATOM 9863 C CA . ALA B 1 599 ? -37.656 24.391 9.555 1 98.19 599 ALA B CA 1
ATOM 9864 C C . ALA B 1 599 ? -37.219 25.562 10.43 1 98.19 599 ALA B C 1
ATOM 9866 O O . ALA B 1 599 ? -37.312 26.719 10.023 1 98.19 599 ALA B O 1
ATOM 9867 N N . TYR B 1 600 ? -36.844 25.219 11.602 1 98.5 600 TYR B N 1
ATOM 9868 C CA . TYR B 1 600 ? -36.344 26.25 12.508 1 98.5 600 TYR B CA 1
ATOM 9869 C C . TYR B 1 600 ? -35.156 26.969 11.883 1 98.5 600 TYR B C 1
ATOM 9871 O O . TYR B 1 600 ? -35.094 28.203 11.93 1 98.5 600 TYR B O 1
ATOM 9879 N N . PHE B 1 601 ? -34.219 26.281 11.297 1 98.5 601 PHE B N 1
ATOM 9880 C CA . PHE B 1 601 ? -33.031 26.875 10.664 1 98.5 601 PHE B CA 1
ATOM 9881 C C . PHE B 1 601 ? -33.469 27.812 9.531 1 98.5 601 PHE B C 1
ATOM 9883 O O . PHE B 1 601 ? -32.938 28.922 9.422 1 98.5 601 PHE B O 1
ATOM 9890 N N . LYS B 1 602 ? -34.312 27.297 8.711 1 97.69 602 LYS B N 1
ATOM 9891 C CA . LYS B 1 602 ? -34.75 28.094 7.566 1 97.69 602 LYS B CA 1
ATOM 9892 C C . LYS B 1 602 ? -35.375 29.422 8.016 1 97.69 602 LYS B C 1
ATOM 9894 O O . LYS B 1 602 ? -35.125 30.453 7.391 1 97.69 602 LYS B O 1
ATOM 9899 N N . LYS B 1 603 ? -36.031 29.391 9.07 1 97.94 603 LYS B N 1
ATOM 9900 C CA . LYS B 1 603 ? -36.656 30.578 9.602 1 97.94 603 LYS B CA 1
ATOM 9901 C C . LYS B 1 603 ? -35.656 31.516 10.242 1 97.94 603 LYS B C 1
ATOM 9903 O O . LYS B 1 603 ? -35.844 32.719 10.266 1 97.94 603 LYS B O 1
ATOM 9908 N N . ASN B 1 604 ? -34.562 31 10.703 1 98.25 604 ASN B N 1
ATOM 9909 C CA . ASN B 1 604 ? -33.656 31.797 11.5 1 98.25 604 ASN B CA 1
ATOM 9910 C C . ASN B 1 604 ? -32.281 31.891 10.836 1 98.25 604 ASN B C 1
ATOM 9912 O O . ASN B 1 604 ? -31.312 32.312 11.461 1 98.25 604 ASN B O 1
ATOM 9916 N N . ARG B 1 605 ? -32.156 31.484 9.641 1 97.69 605 ARG B N 1
ATOM 9917 C CA . ARG B 1 605 ? -30.906 31.375 8.906 1 97.69 605 ARG B CA 1
ATOM 9918 C C . ARG B 1 605 ? -30.141 32.688 8.922 1 97.69 605 ARG B C 1
ATOM 9920 O O . ARG B 1 605 ? -28.953 32.719 9.25 1 97.69 605 ARG B O 1
ATOM 9927 N N . GLU B 1 606 ? -30.781 33.781 8.586 1 97.44 606 GLU B N 1
ATOM 9928 C CA . GLU B 1 606 ? -30.141 35.094 8.508 1 97.44 606 GLU B CA 1
ATOM 9929 C C . GLU B 1 606 ? -29.688 35.594 9.883 1 97.44 606 GLU B C 1
ATOM 9931 O O . GLU B 1 606 ? -28.609 36.156 10.023 1 97.44 606 GLU B O 1
ATOM 9936 N N . ARG B 1 607 ? -30.547 35.375 10.773 1 97.94 607 ARG B N 1
ATOM 9937 C CA . ARG B 1 607 ? -30.219 35.781 12.141 1 97.94 607 ARG B CA 1
ATOM 9938 C C . ARG B 1 607 ? -28.984 35.031 12.648 1 97.94 607 ARG B C 1
ATOM 9940 O O . ARG B 1 607 ? -28.062 35.625 13.195 1 97.94 607 ARG B O 1
ATOM 9947 N N . LEU B 1 608 ? -29 33.719 12.516 1 98.06 608 LEU B N 1
ATOM 9948 C CA . LEU B 1 608 ? -27.891 32.906 12.969 1 98.06 608 LEU B CA 1
ATOM 9949 C C . LEU B 1 608 ? -26.578 33.312 12.281 1 98.06 608 LEU B C 1
ATOM 9951 O O . LEU B 1 608 ? -25.531 33.406 12.922 1 98.06 608 LEU B O 1
ATOM 9955 N N . SER B 1 609 ? -26.688 33.5 10.961 1 97.62 609 SER B N 1
ATOM 9956 C CA . SER B 1 609 ? -25.516 33.938 10.203 1 97.62 609 SER B CA 1
ATOM 9957 C C . SER B 1 609 ? -24.938 35.25 10.758 1 97.62 609 SER B C 1
ATOM 9959 O O . SER B 1 609 ? -23.734 35.375 10.953 1 97.62 609 SER B O 1
ATOM 9961 N N . ALA B 1 610 ? -25.812 36.188 11.023 1 97.94 610 ALA B N 1
ATOM 9962 C CA . ALA B 1 610 ? -25.406 37.469 11.547 1 97.94 610 ALA B CA 1
ATOM 9963 C C . ALA B 1 610 ? -24.812 37.344 12.938 1 97.94 610 ALA B C 1
ATOM 9965 O O . ALA B 1 610 ? -23.797 38 13.258 1 97.94 610 ALA B O 1
ATOM 9966 N N . GLU B 1 611 ? -25.406 36.562 13.766 1 98.12 611 GLU B N 1
ATOM 9967 C CA . GLU B 1 611 ? -24.938 36.375 15.141 1 98.12 611 GLU B CA 1
ATOM 9968 C C . GLU B 1 611 ? -23.562 35.719 15.18 1 98.12 611 GLU B C 1
ATOM 9970 O O . GLU B 1 611 ? -22.688 36.188 15.914 1 98.12 611 GLU B O 1
ATOM 9975 N N . TYR B 1 612 ? -23.406 34.656 14.438 1 98.12 612 TYR B N 1
ATOM 9976 C CA . TYR B 1 612 ? -22.125 33.969 14.414 1 98.12 612 TYR B CA 1
ATOM 9977 C C . TYR B 1 612 ? -21.031 34.875 13.844 1 98.12 612 TYR B C 1
ATOM 9979 O O . TYR B 1 612 ? -19.906 34.906 14.352 1 98.12 612 TYR B O 1
ATOM 9987 N N . LYS B 1 613 ? -21.312 35.594 12.789 1 96.94 613 LYS B N 1
ATOM 9988 C CA . LYS B 1 613 ? -20.359 36.531 12.211 1 96.94 613 LYS B CA 1
ATOM 9989 C C . LYS B 1 613 ? -19.953 37.594 13.211 1 96.94 613 LYS B C 1
ATOM 9991 O O . LYS B 1 613 ? -18.781 37.938 13.32 1 96.94 613 LYS B O 1
ATOM 9996 N N . ALA B 1 614 ? -20.906 38.094 13.898 1 97 614 ALA B N 1
ATOM 9997 C CA . ALA B 1 614 ? -20.656 39.156 14.867 1 97 614 ALA B CA 1
ATOM 9998 C C . ALA B 1 614 ? -19.812 38.656 16.031 1 97 614 ALA B C 1
ATOM 10000 O O . ALA B 1 614 ? -19 39.406 16.594 1 97 614 ALA B O 1
ATOM 10001 N N . ALA B 1 615 ? -20 37.438 16.375 1 97.38 615 ALA B N 1
ATOM 10002 C CA . ALA B 1 615 ? -19.328 36.875 17.547 1 97.38 615 ALA B CA 1
ATOM 10003 C C . ALA B 1 615 ? -17.906 36.438 17.188 1 97.38 615 ALA B C 1
ATOM 10005 O O . ALA B 1 615 ? -17.078 36.25 18.078 1 97.38 615 ALA B O 1
ATOM 10006 N N . SER B 1 616 ? -17.625 36.25 15.945 1 96.81 616 SER B N 1
ATOM 10007 C CA . SER B 1 616 ? -16.375 35.656 15.477 1 96.81 616 SER B CA 1
ATOM 10008 C C . SER B 1 616 ? -15.164 36.406 16.016 1 96.81 616 SER B C 1
ATOM 10010 O O . SER B 1 616 ? -14.227 35.781 16.531 1 96.81 616 SER B O 1
ATOM 10012 N N . LYS B 1 617 ? -15.156 37.719 15.977 1 95.94 617 LYS B N 1
ATOM 10013 C CA . LYS B 1 617 ? -14.023 38.531 16.406 1 95.94 617 LYS B CA 1
ATOM 10014 C C . LYS B 1 617 ? -13.766 38.375 17.906 1 95.94 617 LYS B C 1
ATOM 10016 O O . LYS B 1 617 ? -12.617 38.281 18.344 1 95.94 617 LYS B O 1
ATOM 10021 N N . GLU B 1 618 ? -14.82 38.344 18.609 1 96.62 618 GLU B N 1
ATOM 10022 C CA . GLU B 1 618 ? -14.688 38.188 20.062 1 96.62 618 GLU B CA 1
ATOM 10023 C C . GLU B 1 618 ? -14.156 36.781 20.406 1 96.62 618 GLU B C 1
ATOM 10025 O O . GLU B 1 618 ? -13.211 36.656 21.172 1 96.62 618 GLU B O 1
ATOM 10030 N N . LEU B 1 619 ? -14.758 35.781 19.812 1 96.44 619 LEU B N 1
ATOM 10031 C CA . LEU B 1 619 ? -14.453 34.406 20.125 1 96.44 619 LEU B CA 1
ATOM 10032 C C . LEU B 1 619 ? -13.016 34.062 19.766 1 96.44 619 LEU B C 1
ATOM 10034 O O . LEU B 1 619 ? -12.445 33.094 20.312 1 96.44 619 LEU B O 1
ATOM 10038 N N . THR B 1 620 ? -12.398 34.812 18.859 1 97.44 620 THR B N 1
ATOM 10039 C CA . THR B 1 620 ? -11.047 34.5 18.406 1 97.44 620 THR B CA 1
ATOM 10040 C C . THR B 1 620 ? -10.039 35.469 19 1 97.44 620 THR B C 1
ATOM 10042 O O . THR B 1 620 ? -8.883 35.531 18.562 1 97.44 620 THR B O 1
ATOM 10045 N N . SER B 1 621 ? -10.43 36.281 19.906 1 97 621 SER B N 1
ATOM 10046 C CA . SER B 1 621 ? -9.539 37.281 20.5 1 97 621 SER B CA 1
ATOM 10047 C C . SER B 1 621 ? -8.711 36.688 21.625 1 97 621 SER B C 1
ATOM 10049 O O . SER B 1 621 ? -9.141 35.719 22.281 1 97 621 SER B O 1
ATOM 10051 N N . ILE B 1 622 ? -7.57 37.25 21.875 1 96.44 622 ILE B N 1
ATOM 10052 C CA . ILE B 1 622 ? -6.691 36.812 22.969 1 96.44 622 ILE B CA 1
ATOM 10053 C C . ILE B 1 622 ? -7.371 37.094 24.312 1 96.44 622 ILE B C 1
ATOM 10055 O O . ILE B 1 622 ? -7.301 36.281 25.219 1 96.44 622 ILE B O 1
ATOM 10059 N N . GLN B 1 623 ? -8.062 38.188 24.391 1 95.75 623 GLN B N 1
ATOM 10060 C CA . GLN B 1 623 ? -8.75 38.562 25.625 1 95.75 623 GLN B CA 1
ATOM 10061 C C . GLN B 1 623 ? -9.812 37.531 26 1 95.75 623 GLN B C 1
ATOM 10063 O O . GLN B 1 623 ? -9.914 37.125 27.156 1 95.75 623 GLN B O 1
ATOM 10068 N N . TYR B 1 624 ? -10.562 37.188 25.047 1 95.62 624 TYR B N 1
ATOM 10069 C CA . TYR B 1 624 ? -11.586 36.188 25.297 1 95.62 624 TYR B CA 1
ATOM 10070 C C . TYR B 1 624 ? -10.961 34.906 25.844 1 95.62 624 TYR B C 1
ATOM 10072 O O . TYR B 1 624 ? -11.43 34.344 26.828 1 95.62 624 TYR B O 1
ATOM 10080 N N . TRP B 1 625 ? -9.961 34.438 25.219 1 96.06 625 TRP B N 1
ATOM 10081 C CA . TRP B 1 625 ? -9.352 33.188 25.594 1 96.06 625 TRP B CA 1
ATOM 10082 C C . TRP B 1 625 ? -8.688 33.25 26.969 1 96.06 625 TRP B C 1
ATOM 10084 O O . TRP B 1 625 ? -8.719 32.312 27.75 1 96.06 625 TRP B O 1
ATOM 10094 N N . LYS B 1 626 ? -7.988 34.375 27.266 1 95.88 626 LYS B N 1
ATOM 10095 C CA . LYS B 1 626 ? -7.395 34.531 28.594 1 95.88 626 LYS B CA 1
ATOM 10096 C C . LYS B 1 626 ? -8.453 34.406 29.688 1 95.88 626 LYS B C 1
ATOM 10098 O O . LYS B 1 626 ? -8.234 33.781 30.703 1 95.88 626 LYS B O 1
ATOM 10103 N N . GLN B 1 627 ? -9.594 35.031 29.422 1 94.12 627 GLN B N 1
ATOM 10104 C CA . GLN B 1 627 ? -10.703 34.938 30.359 1 94.12 627 GLN B CA 1
ATOM 10105 C C . GLN B 1 627 ? -11.266 33.5 30.406 1 94.12 627 GLN B C 1
ATOM 10107 O O . GLN B 1 627 ? -11.5 32.969 31.484 1 94.12 627 GLN B O 1
ATOM 10112 N N . TYR B 1 628 ? -11.461 32.938 29.234 1 92.5 628 TYR B N 1
ATOM 10113 C CA . TYR B 1 628 ? -12.047 31.625 29.078 1 92.5 628 TYR B CA 1
ATOM 10114 C C . TYR B 1 628 ? -11.195 30.562 29.766 1 92.5 628 TYR B C 1
ATOM 10116 O O . TYR B 1 628 ? -11.727 29.594 30.328 1 92.5 628 TYR B O 1
ATOM 10124 N N . LEU B 1 629 ? -9.828 30.766 29.812 1 93.56 629 LEU B N 1
ATOM 10125 C CA . LEU B 1 629 ? -8.883 29.781 30.344 1 93.56 629 LEU B CA 1
ATOM 10126 C C . LEU B 1 629 ? -8.445 30.172 31.766 1 93.56 629 LEU B C 1
ATOM 10128 O O . LEU B 1 629 ? -7.648 29.453 32.375 1 93.56 629 LEU B O 1
ATOM 10132 N N . GLY B 1 630 ? -8.891 31.266 32.25 1 91.19 630 GLY B N 1
ATOM 10133 C CA . GLY B 1 630 ? -8.5 31.734 33.562 1 91.19 630 GLY B CA 1
ATOM 10134 C C . GLY B 1 630 ? -7.055 32.188 33.625 1 91.19 630 GLY B C 1
ATOM 10135 O O . GLY B 1 630 ? -6.375 31.969 34.656 1 91.19 630 GLY B O 1
ATOM 10136 N N . MET B 1 631 ? -6.629 32.656 32.562 1 91.31 631 MET B N 1
ATOM 10137 C CA . MET B 1 631 ? -5.258 33.156 32.531 1 91.31 631 MET B CA 1
ATOM 10138 C C . MET B 1 631 ? -5.184 34.625 33 1 91.31 631 MET B C 1
ATOM 10140 O O . MET B 1 631 ? -6.172 35.344 32.938 1 91.31 631 MET B O 1
ATOM 10144 N N . LYS B 1 632 ? -4.133 34.969 33.688 1 79.81 632 LYS B N 1
ATOM 10145 C CA . LYS B 1 632 ? -3.914 36.344 34.094 1 79.81 632 LYS B CA 1
ATOM 10146 C C . LYS B 1 632 ? -3.438 37.219 32.938 1 79.81 632 LYS B C 1
ATOM 10148 O O . LYS B 1 632 ? -2.742 36.75 32.062 1 79.81 632 LYS B O 1
#